Protein 2M2E (pdb70)

Structure (mmCIF, N/CA/C/O backbone):
data_2M2E
#
_entry.id   2M2E
#
loop_
_atom_site.group_PDB
_atom_site.id
_atom_site.type_symbol
_atom_site.label_atom_id
_atom_site.label_alt_id
_atom_site.label_comp_id
_atom_site.label_asym_id
_atom_site.label_entity_id
_atom_site.label_seq_id
_atom_site.pdbx_PDB_ins_code
_atom_site.Cartn_x
_atom_site.Cartn_y
_atom_site.Cartn_z
_atom_site.occupancy
_atom_site.B_iso_or_equiv
_atom_site.auth_seq_id
_atom_site.auth_comp_id
_atom_site.auth_asym_id
_atom_site.auth_atom_id
_atom_site.pdbx_PDB_model_num
ATOM 1 N N . PHE A 1 3 ? 0.108 -5.620 0.140 1.00 0.00 551 PHE A N 1
ATOM 2 C CA . PHE A 1 3 ? -0.600 -6.457 1.133 1.00 0.00 551 PHE A CA 1
ATOM 3 C C . PHE A 1 3 ? -2.117 -6.212 1.022 1.00 0.00 551 PHE A C 1
ATOM 4 O O . PHE A 1 3 ? -2.561 -5.065 0.925 1.00 0.00 551 PHE A O 1
ATOM 21 N N . THR A 1 4 ? -2.892 -7.298 1.025 1.00 0.00 552 THR A N 1
ATOM 22 C CA . THR A 1 4 ? -4.368 -7.262 0.972 1.00 0.00 552 THR A CA 1
ATOM 23 C C . THR A 1 4 ? -4.947 -7.530 2.386 1.00 0.00 552 THR A C 1
ATOM 24 O O . THR A 1 4 ? -4.193 -7.908 3.287 1.00 0.00 552 THR A O 1
ATOM 35 N N . PRO A 1 5 ? -6.289 -7.316 2.632 1.00 0.00 553 PRO A N 1
ATOM 36 C CA . PRO A 1 5 ? -6.945 -7.759 3.906 1.00 0.00 553 PRO A CA 1
ATOM 37 C C . PRO A 1 5 ? -7.050 -9.303 3.977 1.00 0.00 553 PRO A C 1
ATOM 38 O O . PRO A 1 5 ? -6.493 -9.996 3.118 1.00 0.00 553 PRO A O 1
ATOM 49 N N . TRP A 1 6 ? -7.745 -9.837 5.003 1.00 0.00 554 TRP A N 1
ATOM 50 C CA . TRP A 1 6 ? -7.996 -11.288 5.117 1.00 0.00 554 TRP A CA 1
ATOM 51 C C . TRP A 1 6 ? -8.860 -11.770 3.936 1.00 0.00 554 TRP A C 1
ATOM 52 O O . TRP A 1 6 ? -10.094 -11.707 3.972 1.00 0.00 554 TRP A O 1
ATOM 73 N N . THR A 1 7 ? -8.165 -12.188 2.869 1.00 0.00 555 THR A N 1
ATOM 74 C CA . THR A 1 7 ? -8.774 -12.644 1.618 1.00 0.00 555 THR A CA 1
ATOM 75 C C . THR A 1 7 ? -9.315 -14.074 1.764 1.00 0.00 555 THR A C 1
ATOM 76 O O . THR A 1 7 ? -8.900 -14.797 2.667 1.00 0.00 555 THR A O 1
ATOM 87 N N . THR A 1 8 ? -10.203 -14.474 0.840 1.00 0.00 556 THR A N 1
ATOM 88 C CA . THR A 1 8 ? -10.977 -15.719 0.950 1.00 0.00 556 THR A CA 1
ATOM 89 C C . THR A 1 8 ? -10.074 -16.975 1.061 1.00 0.00 556 THR A C 1
ATOM 90 O O . THR A 1 8 ? -10.359 -17.875 1.859 1.00 0.00 556 THR A O 1
ATOM 101 N N . GLU A 1 9 ? -8.977 -17.007 0.273 1.00 0.00 557 GLU A N 1
ATOM 102 C CA . GLU A 1 9 ? -8.020 -18.134 0.283 1.00 0.00 557 GLU A CA 1
ATOM 103 C C . GLU A 1 9 ? -7.168 -18.125 1.572 1.00 0.00 557 GLU A C 1
ATOM 104 O O . GLU A 1 9 ? -7.205 -19.099 2.314 1.00 0.00 557 GLU A O 1
ATOM 116 N N . GLU A 1 10 ? -6.461 -17.008 1.877 1.00 0.00 558 GLU A N 1
ATOM 117 C CA . GLU A 1 10 ? -5.565 -16.937 3.072 1.00 0.00 558 GLU A CA 1
ATOM 118 C C . GLU A 1 10 ? -6.335 -17.180 4.384 1.00 0.00 558 GLU A C 1
ATOM 119 O O . GLU A 1 10 ? -5.795 -17.767 5.333 1.00 0.00 558 GLU A O 1
ATOM 131 N N . GLN A 1 11 ? -7.600 -16.739 4.408 1.00 0.00 559 GLN A N 1
ATOM 132 C CA . GLN A 1 11 ? -8.467 -16.866 5.585 1.00 0.00 559 GLN A CA 1
ATOM 133 C C . GLN A 1 11 ? -8.937 -18.329 5.735 1.00 0.00 559 GLN A C 1
ATOM 134 O O . GLN A 1 11 ? -8.950 -18.844 6.843 1.00 0.00 559 GLN A O 1
ATOM 148 N N . LYS A 1 12 ? -9.307 -18.999 4.607 1.00 0.00 560 LYS A N 1
ATOM 149 C CA . LYS A 1 12 ? -9.806 -20.402 4.648 1.00 0.00 560 LYS A CA 1
ATOM 150 C C . LYS A 1 12 ? -8.673 -21.373 5.024 1.00 0.00 560 LYS A C 1
ATOM 151 O O . LYS A 1 12 ? -8.919 -22.399 5.672 1.00 0.00 560 LYS A O 1
ATOM 170 N N . LEU A 1 13 ? -7.431 -21.026 4.607 1.00 0.00 561 LEU A N 1
ATOM 171 C CA . LEU A 1 13 ? -6.219 -21.790 4.940 1.00 0.00 561 LEU A CA 1
ATOM 172 C C . LEU A 1 13 ? -5.989 -21.748 6.452 1.00 0.00 561 LEU A C 1
ATOM 173 O O . LEU A 1 13 ? -5.531 -22.726 7.043 1.00 0.00 561 LEU A O 1
ATOM 189 N N . LEU A 1 14 ? -6.316 -20.588 7.059 1.00 0.00 562 LEU A N 1
ATOM 190 C CA . LEU A 1 14 ? -6.280 -20.415 8.513 1.00 0.00 562 LEU A CA 1
ATOM 191 C C . LEU A 1 14 ? -7.398 -21.252 9.167 1.00 0.00 562 LEU A C 1
ATOM 192 O O . LEU A 1 14 ? -7.113 -22.058 10.035 1.00 0.00 562 LEU A O 1
ATOM 208 N N . GLU A 1 15 ? -8.647 -21.093 8.668 1.00 0.00 563 GLU A N 1
ATOM 209 C CA . GLU A 1 15 ? -9.869 -21.772 9.187 1.00 0.00 563 GLU A CA 1
ATOM 210 C C . GLU A 1 15 ? -9.673 -23.293 9.357 1.00 0.00 563 GLU A C 1
ATOM 211 O O . GLU A 1 15 ? -10.017 -23.867 10.399 1.00 0.00 563 GLU A O 1
ATOM 223 N N . GLN A 1 16 ? -9.110 -23.926 8.314 1.00 0.00 564 GLN A N 1
ATOM 224 C CA . GLN A 1 16 ? -8.846 -25.371 8.308 1.00 0.00 564 GLN A CA 1
ATOM 225 C C . GLN A 1 16 ? -7.659 -25.707 9.220 1.00 0.00 564 GLN A C 1
ATOM 226 O O . GLN A 1 16 ? -7.739 -26.654 9.984 1.00 0.00 564 GLN A O 1
ATOM 240 N N . ALA A 1 17 ? -6.594 -24.879 9.178 1.00 0.00 565 ALA A N 1
ATOM 241 C CA . ALA A 1 17 ? -5.341 -25.109 9.938 1.00 0.00 565 ALA A CA 1
ATOM 242 C C . ALA A 1 17 ? -5.554 -24.988 11.462 1.00 0.00 565 ALA A C 1
ATOM 243 O O . ALA A 1 17 ? -4.816 -25.580 12.249 1.00 0.00 565 ALA A O 1
ATOM 250 N N . LEU A 1 18 ? -6.555 -24.194 11.858 1.00 0.00 566 LEU A N 1
ATOM 251 C CA . LEU A 1 18 ? -6.962 -24.030 13.265 1.00 0.00 566 LEU A CA 1
ATOM 252 C C . LEU A 1 18 ? -7.571 -25.331 13.820 1.00 0.00 566 LEU A C 1
ATOM 253 O O . LEU A 1 18 ? -7.453 -25.618 15.015 1.00 0.00 566 LEU A O 1
ATOM 269 N N . LYS A 1 19 ? -8.228 -26.099 12.939 1.00 0.00 567 LYS A N 1
ATOM 270 C CA . LYS A 1 19 ? -8.902 -27.357 13.298 1.00 0.00 567 LYS A CA 1
ATOM 271 C C . LYS A 1 19 ? -8.018 -28.579 12.940 1.00 0.00 567 LYS A C 1
ATOM 272 O O . LYS A 1 19 ? -8.231 -29.670 13.462 1.00 0.00 567 LYS A O 1
ATOM 291 N N . THR A 1 20 ? -7.032 -28.387 12.040 1.00 0.00 568 THR A N 1
ATOM 292 C CA . THR A 1 20 ? -6.052 -29.436 11.683 1.00 0.00 568 THR A CA 1
ATOM 293 C C . THR A 1 20 ? -4.980 -29.523 12.785 1.00 0.00 568 THR A C 1
ATOM 294 O O . THR A 1 20 ? -4.519 -30.613 13.155 1.00 0.00 568 THR A O 1
ATOM 305 N N . TYR A 1 21 ? -4.604 -28.341 13.305 1.00 0.00 569 TYR A N 1
ATOM 306 C CA . TYR A 1 21 ? -3.622 -28.183 14.389 1.00 0.00 569 TYR A CA 1
ATOM 307 C C . TYR A 1 21 ? -4.327 -27.419 15.530 1.00 0.00 569 TYR A C 1
ATOM 308 O O . TYR A 1 21 ? -4.618 -26.223 15.363 1.00 0.00 569 TYR A O 1
ATOM 326 N N . PRO A 1 22 ? -4.676 -28.092 16.672 1.00 0.00 570 PRO A N 1
ATOM 327 C CA . PRO A 1 22 ? -5.327 -27.421 17.824 1.00 0.00 570 PRO A CA 1
ATOM 328 C C . PRO A 1 22 ? -4.341 -26.556 18.635 1.00 0.00 570 PRO A C 1
ATOM 329 O O . PRO A 1 22 ? -3.123 -26.629 18.435 1.00 0.00 570 PRO A O 1
ATOM 340 N N . VAL A 1 23 ? -4.896 -25.748 19.559 1.00 0.00 571 VAL A N 1
ATOM 341 C CA . VAL A 1 23 ? -4.118 -24.944 20.532 1.00 0.00 571 VAL A CA 1
ATOM 342 C C . VAL A 1 23 ? -3.232 -25.848 21.424 1.00 0.00 571 VAL A C 1
ATOM 343 O O . VAL A 1 23 ? -2.150 -25.451 21.866 1.00 0.00 571 VAL A O 1
ATOM 356 N N . ASN A 1 24 ? -3.701 -27.086 21.621 1.00 0.00 572 ASN A N 1
ATOM 357 C CA . ASN A 1 24 ? -3.011 -28.130 22.405 1.00 0.00 572 ASN A CA 1
ATOM 358 C C . ASN A 1 24 ? -1.643 -28.501 21.788 1.00 0.00 572 ASN A C 1
ATOM 359 O O . ASN A 1 24 ? -0.787 -29.078 22.465 1.00 0.00 572 ASN A O 1
ATOM 370 N N . THR A 1 25 ? -1.468 -28.194 20.494 1.00 0.00 573 THR A N 1
ATOM 371 C CA . THR A 1 25 ? -0.198 -28.362 19.780 1.00 0.00 573 THR A CA 1
ATOM 372 C C . THR A 1 25 ? 0.700 -27.114 20.010 1.00 0.00 573 THR A C 1
ATOM 373 O O . THR A 1 25 ? 0.310 -26.008 19.622 1.00 0.00 573 THR A O 1
ATOM 384 N N . PRO A 1 26 ? 1.897 -27.261 20.676 1.00 0.00 574 PRO A N 1
ATOM 385 C CA . PRO A 1 26 ? 2.867 -26.145 20.855 1.00 0.00 574 PRO A CA 1
ATOM 386 C C . PRO A 1 26 ? 3.475 -25.664 19.514 1.00 0.00 574 PRO A C 1
ATOM 387 O O . PRO A 1 26 ? 3.966 -24.541 19.410 1.00 0.00 574 PRO A O 1
ATOM 398 N N . GLU A 1 27 ? 3.433 -26.538 18.490 1.00 0.00 575 GLU A N 1
ATOM 399 C CA . GLU A 1 27 ? 3.959 -26.248 17.135 1.00 0.00 575 GLU A CA 1
ATOM 400 C C . GLU A 1 27 ? 2.828 -25.842 16.170 1.00 0.00 575 GLU A C 1
ATOM 401 O O . GLU A 1 27 ? 3.021 -25.872 14.952 1.00 0.00 575 GLU A O 1
ATOM 413 N N . ARG A 1 28 ? 1.673 -25.411 16.739 1.00 0.00 576 ARG A N 1
ATOM 414 C CA . ARG A 1 28 ? 0.443 -25.095 15.972 1.00 0.00 576 ARG A CA 1
ATOM 415 C C . ARG A 1 28 ? 0.713 -24.081 14.845 1.00 0.00 576 ARG A C 1
ATOM 416 O O . ARG A 1 28 ? 0.562 -24.394 13.666 1.00 0.00 576 ARG A O 1
ATOM 437 N N . TRP A 1 29 ? 1.178 -22.889 15.246 1.00 0.00 577 TRP A N 1
ATOM 438 C CA . TRP A 1 29 ? 1.307 -21.715 14.360 1.00 0.00 577 TRP A CA 1
ATOM 439 C C . TRP A 1 29 ? 2.499 -21.846 13.396 1.00 0.00 577 TRP A C 1
ATOM 440 O O . TRP A 1 29 ? 2.548 -21.153 12.379 1.00 0.00 577 TRP A O 1
ATOM 461 N N . LYS A 1 30 ? 3.453 -22.736 13.727 1.00 0.00 578 LYS A N 1
ATOM 462 C CA . LYS A 1 30 ? 4.579 -23.089 12.829 1.00 0.00 578 LYS A CA 1
ATOM 463 C C . LYS A 1 30 ? 4.054 -23.875 11.612 1.00 0.00 578 LYS A C 1
ATOM 464 O O . LYS A 1 30 ? 4.494 -23.673 10.476 1.00 0.00 578 LYS A O 1
ATOM 483 N N . LYS A 1 31 ? 3.095 -24.767 11.884 1.00 0.00 579 LYS A N 1
ATOM 484 C CA . LYS A 1 31 ? 2.410 -25.568 10.858 1.00 0.00 579 LYS A CA 1
ATOM 485 C C . LYS A 1 31 ? 1.412 -24.700 10.069 1.00 0.00 579 LYS A C 1
ATOM 486 O O . LYS A 1 31 ? 1.201 -24.904 8.868 1.00 0.00 579 LYS A O 1
ATOM 505 N N . ILE A 1 32 ? 0.800 -23.734 10.777 1.00 0.00 580 ILE A N 1
ATOM 506 C CA . ILE A 1 32 ? -0.102 -22.728 10.185 1.00 0.00 580 ILE A CA 1
ATOM 507 C C . ILE A 1 32 ? 0.688 -21.733 9.301 1.00 0.00 580 ILE A C 1
ATOM 508 O O . ILE A 1 32 ? 0.137 -21.158 8.373 1.00 0.00 580 ILE A O 1
ATOM 524 N N . ALA A 1 33 ? 1.985 -21.531 9.600 1.00 0.00 581 ALA A N 1
ATOM 525 C CA . ALA A 1 33 ? 2.907 -20.761 8.724 1.00 0.00 581 ALA A CA 1
ATOM 526 C C . ALA A 1 33 ? 3.077 -21.417 7.345 1.00 0.00 581 ALA A C 1
ATOM 527 O O . ALA A 1 33 ? 3.208 -20.726 6.327 1.00 0.00 581 ALA A O 1
ATOM 534 N N . GLU A 1 34 ? 3.077 -22.752 7.335 1.00 0.00 582 GLU A N 1
ATOM 535 C CA . GLU A 1 34 ? 3.190 -23.559 6.109 1.00 0.00 582 GLU A CA 1
ATOM 536 C C . GLU A 1 34 ? 1.827 -23.633 5.386 1.00 0.00 582 GLU A C 1
ATOM 537 O O . GLU A 1 34 ? 1.767 -23.776 4.161 1.00 0.00 582 GLU A O 1
ATOM 549 N N . ALA A 1 35 ? 0.740 -23.544 6.172 1.00 0.00 583 ALA A N 1
ATOM 550 C CA . ALA A 1 35 ? -0.641 -23.573 5.655 1.00 0.00 583 ALA A CA 1
ATOM 551 C C . ALA A 1 35 ? -1.055 -22.206 5.075 1.00 0.00 583 ALA A C 1
ATOM 552 O O . ALA A 1 35 ? -1.727 -22.139 4.047 1.00 0.00 583 ALA A O 1
ATOM 559 N N . VAL A 1 36 ? -0.607 -21.125 5.738 1.00 0.00 584 VAL A N 1
ATOM 560 C CA . VAL A 1 36 ? -1.011 -19.735 5.444 1.00 0.00 584 VAL A CA 1
ATOM 561 C C . VAL A 1 36 ? 0.263 -18.894 5.175 1.00 0.00 584 VAL A C 1
ATOM 562 O O . VAL A 1 36 ? 0.915 -18.433 6.129 1.00 0.00 584 VAL A O 1
ATOM 575 N N . PRO A 1 37 ? 0.680 -18.737 3.880 1.00 0.00 585 PRO A N 1
ATOM 576 C CA . PRO A 1 37 ? 1.807 -17.867 3.503 1.00 0.00 585 PRO A CA 1
ATOM 577 C C . PRO A 1 37 ? 1.338 -16.411 3.256 1.00 0.00 585 PRO A C 1
ATOM 578 O O . PRO A 1 37 ? 0.159 -16.157 2.952 1.00 0.00 585 PRO A O 1
ATOM 589 N N . GLY A 1 38 ? 2.265 -15.462 3.443 1.00 0.00 586 GLY A N 1
ATOM 590 C CA . GLY A 1 38 ? 1.997 -14.029 3.231 1.00 0.00 586 GLY A CA 1
ATOM 591 C C . GLY A 1 38 ? 1.314 -13.344 4.410 1.00 0.00 586 GLY A C 1
ATOM 592 O O . GLY A 1 38 ? 1.171 -12.116 4.416 1.00 0.00 586 GLY A O 1
ATOM 596 N N . ARG A 1 39 ? 0.860 -14.142 5.395 1.00 0.00 587 ARG A N 1
ATOM 597 C CA . ARG A 1 39 ? 0.239 -13.652 6.641 1.00 0.00 587 ARG A CA 1
ATOM 598 C C . ARG A 1 39 ? 1.099 -14.108 7.811 1.00 0.00 587 ARG A C 1
ATOM 599 O O . ARG A 1 39 ? 1.467 -15.289 7.867 1.00 0.00 587 ARG A O 1
ATOM 620 N N . THR A 1 40 ? 1.417 -13.190 8.731 1.00 0.00 588 THR A N 1
ATOM 621 C CA . THR A 1 40 ? 2.245 -13.503 9.902 1.00 0.00 588 THR A CA 1
ATOM 622 C C . THR A 1 40 ? 1.409 -14.173 10.995 1.00 0.00 588 THR A C 1
ATOM 623 O O . THR A 1 40 ? 0.178 -14.050 11.026 1.00 0.00 588 THR A O 1
ATOM 634 N N . LYS A 1 41 ? 2.101 -14.897 11.883 1.00 0.00 589 LYS A N 1
ATOM 635 C CA . LYS A 1 41 ? 1.470 -15.723 12.924 1.00 0.00 589 LYS A CA 1
ATOM 636 C C . LYS A 1 41 ? 0.776 -14.840 13.959 1.00 0.00 589 LYS A C 1
ATOM 637 O O . LYS A 1 41 ? -0.235 -15.248 14.511 1.00 0.00 589 LYS A O 1
ATOM 656 N N . LYS A 1 42 ? 1.310 -13.620 14.181 1.00 0.00 590 LYS A N 1
ATOM 657 C CA . LYS A 1 42 ? 0.676 -12.625 15.063 1.00 0.00 590 LYS A CA 1
ATOM 658 C C . LYS A 1 42 ? -0.717 -12.212 14.512 1.00 0.00 590 LYS A C 1
ATOM 659 O O . LYS A 1 42 ? -1.660 -12.044 15.288 1.00 0.00 590 LYS A O 1
ATOM 678 N N . ASP A 1 43 ? -0.837 -12.068 13.166 1.00 0.00 591 ASP A N 1
ATOM 679 C CA . ASP A 1 43 ? -2.134 -11.784 12.501 1.00 0.00 591 ASP A CA 1
ATOM 680 C C . ASP A 1 43 ? -3.076 -12.973 12.651 1.00 0.00 591 ASP A C 1
ATOM 681 O O . ASP A 1 43 ? -4.261 -12.795 12.910 1.00 0.00 591 ASP A O 1
ATOM 690 N N . CYS A 1 44 ? -2.522 -14.181 12.470 1.00 0.00 592 CYS A N 1
ATOM 691 C CA . CYS A 1 44 ? -3.269 -15.444 12.574 1.00 0.00 592 CYS A CA 1
ATOM 692 C C . CYS A 1 44 ? -3.820 -15.673 14.005 1.00 0.00 592 CYS A C 1
ATOM 693 O O . CYS A 1 44 ? -4.934 -16.175 14.168 1.00 0.00 592 CYS A O 1
ATOM 701 N N . MET A 1 45 ? -3.026 -15.278 15.028 1.00 0.00 593 MET A N 1
ATOM 702 C CA . MET A 1 45 ? -3.400 -15.415 16.459 1.00 0.00 593 MET A CA 1
ATOM 703 C C . MET A 1 45 ? -4.497 -14.407 16.819 1.00 0.00 593 MET A C 1
ATOM 704 O O . MET A 1 45 ? -5.499 -14.771 17.435 1.00 0.00 593 MET A O 1
ATOM 718 N N . LYS A 1 46 ? -4.275 -13.140 16.411 1.00 0.00 594 LYS A N 1
ATOM 719 C CA . LYS A 1 46 ? -5.182 -12.009 16.695 1.00 0.00 594 LYS A CA 1
ATOM 720 C C . LYS A 1 46 ? -6.557 -12.264 16.054 1.00 0.00 594 LYS A C 1
ATOM 721 O O . LYS A 1 46 ? -7.574 -12.172 16.726 1.00 0.00 594 LYS A O 1
ATOM 740 N N . ARG A 1 47 ? -6.531 -12.634 14.756 1.00 0.00 595 ARG A N 1
ATOM 741 C CA . ARG A 1 47 ? -7.726 -13.012 13.961 1.00 0.00 595 ARG A CA 1
ATOM 742 C C . ARG A 1 47 ? -8.517 -14.135 14.657 1.00 0.00 595 ARG A C 1
ATOM 743 O O . ARG A 1 47 ? -9.704 -13.973 14.930 1.00 0.00 595 ARG A O 1
ATOM 764 N N . TYR A 1 48 ? -7.820 -15.250 14.967 1.00 0.00 596 TYR A N 1
ATOM 765 C CA . TYR A 1 48 ? -8.410 -16.432 15.646 1.00 0.00 596 TYR A CA 1
ATOM 766 C C . TYR A 1 48 ? -9.048 -16.047 16.992 1.00 0.00 596 TYR A C 1
ATOM 767 O O . TYR A 1 48 ? -10.122 -16.542 17.350 1.00 0.00 596 TYR A O 1
ATOM 785 N N . LYS A 1 49 ? -8.374 -15.143 17.709 1.00 0.00 597 LYS A N 1
ATOM 786 C CA . LYS A 1 49 ? -8.803 -14.677 19.033 1.00 0.00 597 LYS A CA 1
ATOM 787 C C . LYS A 1 49 ? -10.099 -13.842 18.890 1.00 0.00 597 LYS A C 1
ATOM 788 O O . LYS A 1 49 ? -11.022 -13.994 19.697 1.00 0.00 597 LYS A O 1
ATOM 807 N N . GLU A 1 50 ? -10.174 -13.016 17.812 1.00 0.00 598 GLU A N 1
ATOM 808 C CA . GLU A 1 50 ? -11.385 -12.225 17.473 1.00 0.00 598 GLU A CA 1
ATOM 809 C C . GLU A 1 50 ? -12.569 -13.165 17.190 1.00 0.00 598 GLU A C 1
ATOM 810 O O . GLU A 1 50 ? -13.681 -12.923 17.659 1.00 0.00 598 GLU A O 1
ATOM 822 N N . LEU A 1 51 ? -12.288 -14.249 16.423 1.00 0.00 599 LEU A N 1
ATOM 823 C CA . LEU A 1 51 ? -13.299 -15.244 15.999 1.00 0.00 599 LEU A CA 1
ATOM 824 C C . LEU A 1 51 ? -14.006 -15.858 17.213 1.00 0.00 599 LEU A C 1
ATOM 825 O O . LEU A 1 51 ? -15.239 -15.898 17.265 1.00 0.00 599 LEU A O 1
ATOM 841 N N . VAL A 1 52 ? -13.202 -16.285 18.207 1.00 0.00 600 VAL A N 1
ATOM 842 C CA . VAL A 1 52 ? -13.715 -16.906 19.440 1.00 0.00 600 VAL A CA 1
ATOM 843 C C . VAL A 1 52 ? -14.574 -15.901 20.242 1.00 0.00 600 VAL A C 1
ATOM 844 O O . VAL A 1 52 ? -15.695 -16.226 20.619 1.00 0.00 600 VAL A O 1
ATOM 857 N N . GLU A 1 53 ? -14.064 -14.664 20.433 1.00 0.00 601 GLU A N 1
ATOM 858 C CA . GLU A 1 53 ? -14.778 -13.615 21.207 1.00 0.00 601 GLU A CA 1
ATOM 859 C C . GLU A 1 53 ? -16.146 -13.272 20.578 1.00 0.00 601 GLU A C 1
ATOM 860 O O . GLU A 1 53 ? -17.142 -13.106 21.294 1.00 0.00 601 GLU A O 1
ATOM 872 N N . MET A 1 54 ? -16.180 -13.191 19.234 1.00 0.00 602 MET A N 1
ATOM 873 C CA . MET A 1 54 ? -17.400 -12.847 18.485 1.00 0.00 602 MET A CA 1
ATOM 874 C C . MET A 1 54 ? -18.458 -13.956 18.614 1.00 0.00 602 MET A C 1
ATOM 875 O O . MET A 1 54 ? -19.604 -13.667 18.955 1.00 0.00 602 MET A O 1
ATOM 889 N N . VAL A 1 55 ? -18.057 -15.228 18.389 1.00 0.00 603 VAL A N 1
ATOM 890 C CA . VAL A 1 55 ? -19.002 -16.370 18.428 1.00 0.00 603 VAL A CA 1
ATOM 891 C C . VAL A 1 55 ? -19.538 -16.609 19.860 1.00 0.00 603 VAL A C 1
ATOM 892 O O . VAL A 1 55 ? -20.679 -17.062 20.025 1.00 0.00 603 VAL A O 1
ATOM 905 N N . LYS A 1 56 ? -18.714 -16.274 20.883 1.00 0.00 604 LYS A N 1
ATOM 906 C CA . LYS A 1 56 ? -19.115 -16.316 22.311 1.00 0.00 604 LYS A CA 1
ATOM 907 C C . LYS A 1 56 ? -20.230 -15.294 22.576 1.00 0.00 604 LYS A C 1
ATOM 908 O O . LYS A 1 56 ? -21.263 -15.626 23.163 1.00 0.00 604 LYS A O 1
ATOM 927 N N . ALA A 1 57 ? -19.995 -14.054 22.097 1.00 0.00 605 ALA A N 1
ATOM 928 C CA . ALA A 1 57 ? -20.911 -12.908 22.292 1.00 0.00 605 ALA A CA 1
ATOM 929 C C . ALA A 1 57 ? -22.266 -13.154 21.609 1.00 0.00 605 ALA A C 1
ATOM 930 O O . ALA A 1 57 ? -23.322 -12.815 22.166 1.00 0.00 605 ALA A O 1
ATOM 937 N N . LYS A 1 58 ? -22.217 -13.764 20.404 1.00 0.00 606 LYS A N 1
ATOM 938 C CA . LYS A 1 58 ? -23.426 -14.106 19.633 1.00 0.00 606 LYS A CA 1
ATOM 939 C C . LYS A 1 58 ? -24.258 -15.146 20.392 1.00 0.00 606 LYS A C 1
ATOM 940 O O . LYS A 1 58 ? -25.412 -14.894 20.706 1.00 0.00 606 LYS A O 1
ATOM 959 N N . LYS A 1 59 ? -23.626 -16.289 20.735 1.00 0.00 607 LYS A N 1
ATOM 960 C CA . LYS A 1 59 ? -24.309 -17.437 21.368 1.00 0.00 607 LYS A CA 1
ATOM 961 C C . LYS A 1 59 ? -24.897 -17.063 22.743 1.00 0.00 607 LYS A C 1
ATOM 962 O O . LYS A 1 59 ? -26.002 -17.500 23.089 1.00 0.00 607 LYS A O 1
ATOM 981 N N . ALA A 1 60 ? -24.160 -16.225 23.494 1.00 0.00 608 ALA A N 1
ATOM 982 C CA . ALA A 1 60 ? -24.595 -15.724 24.810 1.00 0.00 608 ALA A CA 1
ATOM 983 C C . ALA A 1 60 ? -25.857 -14.856 24.665 1.00 0.00 608 ALA A C 1
ATOM 984 O O . ALA A 1 60 ? -26.826 -15.034 25.402 1.00 0.00 608 ALA A O 1
ATOM 991 N N . ALA A 1 61 ? -25.842 -13.957 23.656 1.00 0.00 609 ALA A N 1
ATOM 992 C CA . ALA A 1 61 ? -26.967 -13.038 23.358 1.00 0.00 609 ALA A CA 1
ATOM 993 C C . ALA A 1 61 ? -28.216 -13.809 22.886 1.00 0.00 609 ALA A C 1
ATOM 994 O O . ALA A 1 61 ? -29.332 -13.509 23.308 1.00 0.00 609 ALA A O 1
ATOM 1001 N N . GLN A 1 62 ? -27.993 -14.822 22.025 1.00 0.00 610 GLN A N 1
ATOM 1002 C CA . GLN A 1 62 ? -29.047 -15.732 21.512 1.00 0.00 610 GLN A CA 1
ATOM 1003 C C . GLN A 1 62 ? -29.680 -16.525 22.665 1.00 0.00 610 GLN A C 1
ATOM 1004 O O . GLN A 1 62 ? -30.877 -16.825 22.644 1.00 0.00 610 GLN A O 1
ATOM 1018 N N . GLU A 1 63 ? -28.847 -16.848 23.669 1.00 0.00 611 GLU A N 1
ATOM 1019 C CA . GLU A 1 63 ? -29.267 -17.586 24.866 1.00 0.00 611 GLU A CA 1
ATOM 1020 C C . GLU A 1 63 ? -30.081 -16.677 25.823 1.00 0.00 611 GLU A C 1
ATOM 1021 O O . GLU A 1 63 ? -30.934 -17.170 26.568 1.00 0.00 611 GLU A O 1
ATOM 1033 N N . GLN A 1 64 ? -29.808 -15.353 25.806 1.00 0.00 612 GLN A N 1
ATOM 1034 C CA . GLN A 1 64 ? -30.579 -14.372 26.611 1.00 0.00 612 GLN A CA 1
ATOM 1035 C C . GLN A 1 64 ? -31.967 -14.153 25.983 1.00 0.00 612 GLN A C 1
ATOM 1036 O O . GLN A 1 64 ? -32.969 -14.043 26.696 1.00 0.00 612 GLN A O 1
ATOM 1050 N N . VAL A 1 65 ? -32.001 -14.116 24.637 1.00 0.00 613 VAL A N 1
ATOM 1051 C CA . VAL A 1 65 ? -33.252 -14.071 23.851 1.00 0.00 613 VAL A CA 1
ATOM 1052 C C . VAL A 1 65 ? -34.083 -15.344 24.121 1.00 0.00 613 VAL A C 1
ATOM 1053 O O . VAL A 1 65 ? -35.308 -15.281 24.261 1.00 0.00 613 VAL A O 1
ATOM 1066 N N . LEU A 1 66 ? -33.372 -16.491 24.225 1.00 0.00 614 LEU A N 1
ATOM 1067 C CA . LEU A 1 66 ? -33.961 -17.803 24.566 1.00 0.00 614 LEU A CA 1
ATOM 1068 C C . LEU A 1 66 ? -34.582 -17.737 25.974 1.00 0.00 614 LEU A C 1
ATOM 1069 O O . LEU A 1 66 ? -35.715 -18.162 26.167 1.00 0.00 614 LEU A O 1
ATOM 1085 N N . ASN A 1 67 ? -33.826 -17.173 26.933 1.00 0.00 615 ASN A N 1
ATOM 1086 C CA . ASN A 1 67 ? -34.249 -17.039 28.355 1.00 0.00 615 ASN A CA 1
ATOM 1087 C C . ASN A 1 67 ? -35.531 -16.197 28.467 1.00 0.00 615 ASN A C 1
ATOM 1088 O O . ASN A 1 67 ? -36.449 -16.532 29.228 1.00 0.00 615 ASN A O 1
ATOM 1099 N N . ALA A 1 68 ? -35.565 -15.109 27.682 1.00 0.00 616 ALA A N 1
ATOM 1100 C CA . ALA A 1 68 ? -36.685 -14.159 27.650 1.00 0.00 616 ALA A CA 1
ATOM 1101 C C . ALA A 1 68 ? -37.958 -14.822 27.083 1.00 0.00 616 ALA A C 1
ATOM 1102 O O . ALA A 1 68 ? -39.054 -14.637 27.617 1.00 0.00 616 ALA A O 1
ATOM 1109 N N . SER A 1 69 ? -37.788 -15.613 26.006 1.00 0.00 617 SER A N 1
ATOM 1110 C CA . SER A 1 69 ? -38.902 -16.306 25.315 1.00 0.00 617 SER A CA 1
ATOM 1111 C C . SER A 1 69 ? -39.300 -17.613 26.037 1.00 0.00 617 SER A C 1
ATOM 1112 O O . SER A 1 69 ? -40.396 -18.134 25.817 1.00 0.00 617 SER A O 1
ATOM 1120 N N . ARG A 1 70 ? -38.401 -18.131 26.899 1.00 0.00 618 ARG A N 1
ATOM 1121 C CA . ARG A 1 70 ? -38.627 -19.387 27.656 1.00 0.00 618 ARG A CA 1
ATOM 1122 C C . ARG A 1 70 ? -39.485 -19.101 28.901 1.00 0.00 618 ARG A C 1
ATOM 1123 O O . ARG A 1 70 ? -40.476 -19.794 29.161 1.00 0.00 618 ARG A O 1
ATOM 1144 N N . ALA A 1 71 ? -39.113 -18.045 29.638 1.00 0.00 619 ALA A N 1
ATOM 1145 C CA . ALA A 1 71 ? -39.804 -17.626 30.867 1.00 0.00 619 ALA A CA 1
ATOM 1146 C C . ALA A 1 71 ? -39.999 -16.102 30.849 1.00 0.00 619 ALA A C 1
ATOM 1147 O O . ALA A 1 71 ? -39.100 -15.361 30.431 1.00 0.00 619 ALA A O 1
ATOM 1154 N N . LYS A 1 72 ? -41.183 -15.651 31.289 1.00 0.00 620 LYS A N 1
ATOM 1155 C CA . LYS A 1 72 ? -41.524 -14.216 31.369 1.00 0.00 620 LYS A CA 1
ATOM 1156 C C . LYS A 1 72 ? -41.008 -13.617 32.687 1.00 0.00 620 LYS A C 1
ATOM 1157 O O . LYS A 1 72 ? -40.880 -14.322 33.698 1.00 0.00 620 LYS A O 1
ATOM 1176 N N . LYS A 1 73 ? -40.696 -12.318 32.646 1.00 0.00 621 LYS A N 1
ATOM 1177 C CA . LYS A 1 73 ? -40.128 -11.578 33.776 1.00 0.00 621 LYS A CA 1
ATOM 1178 C C . LYS A 1 73 ? -41.269 -10.916 34.598 1.00 0.00 621 LYS A C 1
ATOM 1197 N N . PHE A 1 3 ? -1.190 -4.009 7.252 1.00 0.00 551 PHE A N 2
ATOM 1198 C CA . PHE A 1 3 ? -1.455 -5.175 6.383 1.00 0.00 551 PHE A CA 2
ATOM 1199 C C . PHE A 1 3 ? -2.778 -5.002 5.625 1.00 0.00 551 PHE A C 2
ATOM 1200 O O . PHE A 1 3 ? -3.680 -4.285 6.083 1.00 0.00 551 PHE A O 2
ATOM 1217 N N . THR A 1 4 ? -2.879 -5.667 4.470 1.00 0.00 552 THR A N 2
ATOM 1218 C CA . THR A 1 4 ? -4.139 -5.814 3.728 1.00 0.00 552 THR A CA 2
ATOM 1219 C C . THR A 1 4 ? -5.031 -6.865 4.431 1.00 0.00 552 THR A C 2
ATOM 1220 O O . THR A 1 4 ? -4.514 -7.910 4.835 1.00 0.00 552 THR A O 2
ATOM 1231 N N . PRO A 1 5 ? -6.374 -6.599 4.601 1.00 0.00 553 PRO A N 2
ATOM 1232 C CA . PRO A 1 5 ? -7.300 -7.505 5.343 1.00 0.00 553 PRO A CA 2
ATOM 1233 C C . PRO A 1 5 ? -7.348 -8.946 4.771 1.00 0.00 553 PRO A C 2
ATOM 1234 O O . PRO A 1 5 ? -7.101 -9.169 3.577 1.00 0.00 553 PRO A O 2
ATOM 1245 N N . TRP A 1 6 ? -7.643 -9.904 5.662 1.00 0.00 554 TRP A N 2
ATOM 1246 C CA . TRP A 1 6 ? -7.770 -11.329 5.324 1.00 0.00 554 TRP A CA 2
ATOM 1247 C C . TRP A 1 6 ? -9.004 -11.569 4.430 1.00 0.00 554 TRP A C 2
ATOM 1248 O O . TRP A 1 6 ? -10.141 -11.356 4.870 1.00 0.00 554 TRP A O 2
ATOM 1269 N N . THR A 1 7 ? -8.765 -11.992 3.180 1.00 0.00 555 THR A N 2
ATOM 1270 C CA . THR A 1 7 ? -9.837 -12.375 2.240 1.00 0.00 555 THR A CA 2
ATOM 1271 C C . THR A 1 7 ? -10.357 -13.784 2.575 1.00 0.00 555 THR A C 2
ATOM 1272 O O . THR A 1 7 ? -9.729 -14.504 3.350 1.00 0.00 555 THR A O 2
ATOM 1283 N N . THR A 1 8 ? -11.490 -14.172 1.964 1.00 0.00 556 THR A N 2
ATOM 1284 C CA . THR A 1 8 ? -12.227 -15.402 2.327 1.00 0.00 556 THR A CA 2
ATOM 1285 C C . THR A 1 8 ? -11.423 -16.695 2.014 1.00 0.00 556 THR A C 2
ATOM 1286 O O . THR A 1 8 ? -11.603 -17.724 2.683 1.00 0.00 556 THR A O 2
ATOM 1297 N N . GLU A 1 9 ? -10.530 -16.617 1.008 1.00 0.00 557 GLU A N 2
ATOM 1298 C CA . GLU A 1 9 ? -9.598 -17.721 0.666 1.00 0.00 557 GLU A CA 2
ATOM 1299 C C . GLU A 1 9 ? -8.466 -17.809 1.714 1.00 0.00 557 GLU A C 2
ATOM 1300 O O . GLU A 1 9 ? -8.108 -18.901 2.153 1.00 0.00 557 GLU A O 2
ATOM 1312 N N . GLU A 1 10 ? -7.935 -16.636 2.131 1.00 0.00 558 GLU A N 2
ATOM 1313 C CA . GLU A 1 10 ? -6.893 -16.550 3.188 1.00 0.00 558 GLU A CA 2
ATOM 1314 C C . GLU A 1 10 ? -7.465 -16.969 4.556 1.00 0.00 558 GLU A C 2
ATOM 1315 O O . GLU A 1 10 ? -6.731 -17.465 5.425 1.00 0.00 558 GLU A O 2
ATOM 1327 N N . GLN A 1 11 ? -8.792 -16.768 4.709 1.00 0.00 559 GLN A N 2
ATOM 1328 C CA . GLN A 1 11 ? -9.556 -17.165 5.896 1.00 0.00 559 GLN A CA 2
ATOM 1329 C C . GLN A 1 11 ? -9.597 -18.678 6.020 1.00 0.00 559 GLN A C 2
ATOM 1330 O O . GLN A 1 11 ? -9.224 -19.211 7.055 1.00 0.00 559 GLN A O 2
ATOM 1344 N N . LYS A 1 12 ? -10.029 -19.369 4.942 1.00 0.00 560 LYS A N 2
ATOM 1345 C CA . LYS A 1 12 ? -10.170 -20.838 4.966 1.00 0.00 560 LYS A CA 2
ATOM 1346 C C . LYS A 1 12 ? -8.801 -21.543 5.067 1.00 0.00 560 LYS A C 2
ATOM 1347 O O . LYS A 1 12 ? -8.743 -22.676 5.540 1.00 0.00 560 LYS A O 2
ATOM 1366 N N . LEU A 1 13 ? -7.714 -20.862 4.622 1.00 0.00 561 LEU A N 2
ATOM 1367 C CA . LEU A 1 13 ? -6.324 -21.339 4.822 1.00 0.00 561 LEU A CA 2
ATOM 1368 C C . LEU A 1 13 ? -5.993 -21.364 6.322 1.00 0.00 561 LEU A C 2
ATOM 1369 O O . LEU A 1 13 ? -5.457 -22.355 6.832 1.00 0.00 561 LEU A O 2
ATOM 1385 N N . LEU A 1 14 ? -6.332 -20.257 7.011 1.00 0.00 562 LEU A N 2
ATOM 1386 C CA . LEU A 1 14 ? -6.136 -20.130 8.466 1.00 0.00 562 LEU A CA 2
ATOM 1387 C C . LEU A 1 14 ? -7.006 -21.168 9.202 1.00 0.00 562 LEU A C 2
ATOM 1388 O O . LEU A 1 14 ? -6.510 -21.904 10.041 1.00 0.00 562 LEU A O 2
ATOM 1404 N N . GLU A 1 15 ? -8.285 -21.252 8.786 1.00 0.00 563 GLU A N 2
ATOM 1405 C CA . GLU A 1 15 ? -9.308 -22.116 9.404 1.00 0.00 563 GLU A CA 2
ATOM 1406 C C . GLU A 1 15 ? -8.892 -23.592 9.378 1.00 0.00 563 GLU A C 2
ATOM 1407 O O . GLU A 1 15 ? -8.844 -24.221 10.425 1.00 0.00 563 GLU A O 2
ATOM 1419 N N . GLN A 1 16 ? -8.566 -24.128 8.174 1.00 0.00 564 GLN A N 2
ATOM 1420 C CA . GLN A 1 16 ? -8.206 -25.560 8.011 1.00 0.00 564 GLN A CA 2
ATOM 1421 C C . GLN A 1 16 ? -6.961 -25.903 8.841 1.00 0.00 564 GLN A C 2
ATOM 1422 O O . GLN A 1 16 ? -6.828 -27.024 9.333 1.00 0.00 564 GLN A O 2
ATOM 1436 N N . ALA A 1 17 ? -6.069 -24.915 9.014 1.00 0.00 565 ALA A N 2
ATOM 1437 C CA . ALA A 1 17 ? -4.855 -25.063 9.836 1.00 0.00 565 ALA A CA 2
ATOM 1438 C C . ALA A 1 17 ? -5.205 -25.072 11.346 1.00 0.00 565 ALA A C 2
ATOM 1439 O O . ALA A 1 17 ? -4.572 -25.770 12.134 1.00 0.00 565 ALA A O 2
ATOM 1446 N N . LEU A 1 18 ? -6.238 -24.300 11.725 1.00 0.00 566 LEU A N 2
ATOM 1447 C CA . LEU A 1 18 ? -6.772 -24.253 13.110 1.00 0.00 566 LEU A CA 2
ATOM 1448 C C . LEU A 1 18 ? -7.590 -25.523 13.430 1.00 0.00 566 LEU A C 2
ATOM 1449 O O . LEU A 1 18 ? -7.705 -25.918 14.593 1.00 0.00 566 LEU A O 2
ATOM 1465 N N . LYS A 1 19 ? -8.165 -26.137 12.382 1.00 0.00 567 LYS A N 2
ATOM 1466 C CA . LYS A 1 19 ? -9.031 -27.335 12.485 1.00 0.00 567 LYS A CA 2
ATOM 1467 C C . LYS A 1 19 ? -8.181 -28.618 12.445 1.00 0.00 567 LYS A C 2
ATOM 1468 O O . LYS A 1 19 ? -8.604 -29.661 12.955 1.00 0.00 567 LYS A O 2
ATOM 1487 N N . THR A 1 20 ? -6.986 -28.530 11.825 1.00 0.00 568 THR A N 2
ATOM 1488 C CA . THR A 1 20 ? -6.000 -29.628 11.816 1.00 0.00 568 THR A CA 2
ATOM 1489 C C . THR A 1 20 ? -5.169 -29.600 13.115 1.00 0.00 568 THR A C 2
ATOM 1490 O O . THR A 1 20 ? -5.026 -30.619 13.797 1.00 0.00 568 THR A O 2
ATOM 1501 N N . TYR A 1 21 ? -4.627 -28.413 13.445 1.00 0.00 569 TYR A N 2
ATOM 1502 C CA . TYR A 1 21 ? -3.797 -28.204 14.645 1.00 0.00 569 TYR A CA 2
ATOM 1503 C C . TYR A 1 21 ? -4.654 -27.490 15.705 1.00 0.00 569 TYR A C 2
ATOM 1504 O O . TYR A 1 21 ? -5.001 -26.318 15.502 1.00 0.00 569 TYR A O 2
ATOM 1522 N N . PRO A 1 22 ? -5.062 -28.179 16.822 1.00 0.00 570 PRO A N 2
ATOM 1523 C CA . PRO A 1 22 ? -5.697 -27.503 17.979 1.00 0.00 570 PRO A CA 2
ATOM 1524 C C . PRO A 1 22 ? -4.654 -26.733 18.811 1.00 0.00 570 PRO A C 2
ATOM 1525 O O . PRO A 1 22 ? -3.455 -26.741 18.493 1.00 0.00 570 PRO A O 2
ATOM 1536 N N . VAL A 1 23 ? -5.124 -26.072 19.879 1.00 0.00 571 VAL A N 2
ATOM 1537 C CA . VAL A 1 23 ? -4.260 -25.346 20.839 1.00 0.00 571 VAL A CA 2
ATOM 1538 C C . VAL A 1 23 ? -3.274 -26.325 21.542 1.00 0.00 571 VAL A C 2
ATOM 1539 O O . VAL A 1 23 ? -2.181 -25.928 21.954 1.00 0.00 571 VAL A O 2
ATOM 1552 N N . ASN A 1 24 ? -3.675 -27.612 21.621 1.00 0.00 572 ASN A N 2
ATOM 1553 C CA . ASN A 1 24 ? -2.875 -28.693 22.243 1.00 0.00 572 ASN A CA 2
ATOM 1554 C C . ASN A 1 24 ? -1.580 -28.977 21.452 1.00 0.00 572 ASN A C 2
ATOM 1555 O O . ASN A 1 24 ? -0.657 -29.590 21.992 1.00 0.00 572 ASN A O 2
ATOM 1566 N N . THR A 1 25 ? -1.536 -28.543 20.178 1.00 0.00 573 THR A N 2
ATOM 1567 C CA . THR A 1 25 ? -0.323 -28.609 19.345 1.00 0.00 573 THR A CA 2
ATOM 1568 C C . THR A 1 25 ? 0.677 -27.509 19.787 1.00 0.00 573 THR A C 2
ATOM 1569 O O . THR A 1 25 ? 0.369 -26.323 19.632 1.00 0.00 573 THR A O 2
ATOM 1580 N N . PRO A 1 26 ? 1.870 -27.882 20.374 1.00 0.00 574 PRO A N 2
ATOM 1581 C CA . PRO A 1 26 ? 2.884 -26.889 20.845 1.00 0.00 574 PRO A CA 2
ATOM 1582 C C . PRO A 1 26 ? 3.481 -26.044 19.688 1.00 0.00 574 PRO A C 2
ATOM 1583 O O . PRO A 1 26 ? 3.898 -24.900 19.882 1.00 0.00 574 PRO A O 2
ATOM 1594 N N . GLU A 1 27 ? 3.493 -26.624 18.479 1.00 0.00 575 GLU A N 2
ATOM 1595 C CA . GLU A 1 27 ? 4.044 -25.994 17.262 1.00 0.00 575 GLU A CA 2
ATOM 1596 C C . GLU A 1 27 ? 2.913 -25.482 16.353 1.00 0.00 575 GLU A C 2
ATOM 1597 O O . GLU A 1 27 ? 3.139 -25.306 15.156 1.00 0.00 575 GLU A O 2
ATOM 1609 N N . ARG A 1 28 ? 1.717 -25.196 16.947 1.00 0.00 576 ARG A N 2
ATOM 1610 C CA . ARG A 1 28 ? 0.469 -24.870 16.189 1.00 0.00 576 ARG A CA 2
ATOM 1611 C C . ARG A 1 28 ? 0.723 -23.803 15.106 1.00 0.00 576 ARG A C 2
ATOM 1612 O O . ARG A 1 28 ? 0.669 -24.106 13.919 1.00 0.00 576 ARG A O 2
ATOM 1633 N N . TRP A 1 29 ? 1.131 -22.603 15.549 1.00 0.00 577 TRP A N 2
ATOM 1634 C CA . TRP A 1 29 ? 1.272 -21.408 14.683 1.00 0.00 577 TRP A CA 2
ATOM 1635 C C . TRP A 1 29 ? 2.454 -21.524 13.702 1.00 0.00 577 TRP A C 2
ATOM 1636 O O . TRP A 1 29 ? 2.476 -20.862 12.663 1.00 0.00 577 TRP A O 2
ATOM 1657 N N . LYS A 1 30 ? 3.404 -22.394 14.052 1.00 0.00 578 LYS A N 2
ATOM 1658 C CA . LYS A 1 30 ? 4.629 -22.631 13.271 1.00 0.00 578 LYS A CA 2
ATOM 1659 C C . LYS A 1 30 ? 4.298 -23.465 12.027 1.00 0.00 578 LYS A C 2
ATOM 1660 O O . LYS A 1 30 ? 4.846 -23.238 10.948 1.00 0.00 578 LYS A O 2
ATOM 1679 N N . LYS A 1 31 ? 3.396 -24.435 12.211 1.00 0.00 579 LYS A N 2
ATOM 1680 C CA . LYS A 1 31 ? 2.890 -25.292 11.124 1.00 0.00 579 LYS A CA 2
ATOM 1681 C C . LYS A 1 31 ? 1.803 -24.543 10.325 1.00 0.00 579 LYS A C 2
ATOM 1682 O O . LYS A 1 31 ? 1.617 -24.792 9.130 1.00 0.00 579 LYS A O 2
ATOM 1701 N N . ILE A 1 32 ? 1.084 -23.611 11.005 1.00 0.00 580 ILE A N 2
ATOM 1702 C CA . ILE A 1 32 ? 0.107 -22.695 10.363 1.00 0.00 580 ILE A CA 2
ATOM 1703 C C . ILE A 1 32 ? 0.821 -21.715 9.412 1.00 0.00 580 ILE A C 2
ATOM 1704 O O . ILE A 1 32 ? 0.263 -21.332 8.389 1.00 0.00 580 ILE A O 2
ATOM 1720 N N . ALA A 1 33 ? 2.069 -21.337 9.752 1.00 0.00 581 ALA A N 2
ATOM 1721 C CA . ALA A 1 33 ? 2.942 -20.525 8.866 1.00 0.00 581 ALA A CA 2
ATOM 1722 C C . ALA A 1 33 ? 3.118 -21.176 7.479 1.00 0.00 581 ALA A C 2
ATOM 1723 O O . ALA A 1 33 ? 3.152 -20.491 6.450 1.00 0.00 581 ALA A O 2
ATOM 1730 N N . GLU A 1 34 ? 3.230 -22.508 7.483 1.00 0.00 582 GLU A N 2
ATOM 1731 C CA . GLU A 1 34 ? 3.432 -23.315 6.269 1.00 0.00 582 GLU A CA 2
ATOM 1732 C C . GLU A 1 34 ? 2.084 -23.512 5.545 1.00 0.00 582 GLU A C 2
ATOM 1733 O O . GLU A 1 34 ? 2.023 -23.532 4.312 1.00 0.00 582 GLU A O 2
ATOM 1745 N N . ALA A 1 35 ? 1.006 -23.609 6.339 1.00 0.00 583 ALA A N 2
ATOM 1746 C CA . ALA A 1 35 ? -0.364 -23.852 5.840 1.00 0.00 583 ALA A CA 2
ATOM 1747 C C . ALA A 1 35 ? -1.059 -22.546 5.370 1.00 0.00 583 ALA A C 2
ATOM 1748 O O . ALA A 1 35 ? -2.096 -22.600 4.691 1.00 0.00 583 ALA A O 2
ATOM 1755 N N . VAL A 1 36 ? -0.504 -21.386 5.775 1.00 0.00 584 VAL A N 2
ATOM 1756 C CA . VAL A 1 36 ? -1.015 -20.043 5.418 1.00 0.00 584 VAL A CA 2
ATOM 1757 C C . VAL A 1 36 ? 0.185 -19.187 4.955 1.00 0.00 584 VAL A C 2
ATOM 1758 O O . VAL A 1 36 ? 0.915 -18.652 5.798 1.00 0.00 584 VAL A O 2
ATOM 1771 N N . PRO A 1 37 ? 0.439 -19.090 3.611 1.00 0.00 585 PRO A N 2
ATOM 1772 C CA . PRO A 1 37 ? 1.609 -18.361 3.047 1.00 0.00 585 PRO A CA 2
ATOM 1773 C C . PRO A 1 37 ? 1.557 -16.834 3.289 1.00 0.00 585 PRO A C 2
ATOM 1774 O O . PRO A 1 37 ? 0.514 -16.200 3.092 1.00 0.00 585 PRO A O 2
ATOM 1785 N N . GLY A 1 38 ? 2.693 -16.271 3.750 1.00 0.00 586 GLY A N 2
ATOM 1786 C CA . GLY A 1 38 ? 2.908 -14.821 3.833 1.00 0.00 586 GLY A CA 2
ATOM 1787 C C . GLY A 1 38 ? 2.417 -14.187 5.134 1.00 0.00 586 GLY A C 2
ATOM 1788 O O . GLY A 1 38 ? 3.080 -13.292 5.680 1.00 0.00 586 GLY A O 2
ATOM 1792 N N . ARG A 1 39 ? 1.269 -14.663 5.637 1.00 0.00 587 ARG A N 2
ATOM 1793 C CA . ARG A 1 39 ? 0.615 -14.106 6.832 1.00 0.00 587 ARG A CA 2
ATOM 1794 C C . ARG A 1 39 ? 1.430 -14.403 8.099 1.00 0.00 587 ARG A C 2
ATOM 1795 O O . ARG A 1 39 ? 1.834 -15.544 8.319 1.00 0.00 587 ARG A O 2
ATOM 1816 N N . THR A 1 40 ? 1.647 -13.363 8.921 1.00 0.00 588 THR A N 2
ATOM 1817 C CA . THR A 1 40 ? 2.470 -13.443 10.140 1.00 0.00 588 THR A CA 2
ATOM 1818 C C . THR A 1 40 ? 1.681 -14.094 11.280 1.00 0.00 588 THR A C 2
ATOM 1819 O O . THR A 1 40 ? 0.444 -14.025 11.302 1.00 0.00 588 THR A O 2
ATOM 1830 N N . LYS A 1 41 ? 2.407 -14.716 12.225 1.00 0.00 589 LYS A N 2
ATOM 1831 C CA . LYS A 1 41 ? 1.794 -15.488 13.325 1.00 0.00 589 LYS A CA 2
ATOM 1832 C C . LYS A 1 41 ? 1.058 -14.575 14.297 1.00 0.00 589 LYS A C 2
ATOM 1833 O O . LYS A 1 41 ? 0.037 -14.979 14.836 1.00 0.00 589 LYS A O 2
ATOM 1852 N N . LYS A 1 42 ? 1.560 -13.342 14.490 1.00 0.00 590 LYS A N 2
ATOM 1853 C CA . LYS A 1 42 ? 0.885 -12.351 15.340 1.00 0.00 590 LYS A CA 2
ATOM 1854 C C . LYS A 1 42 ? -0.499 -11.994 14.751 1.00 0.00 590 LYS A C 2
ATOM 1855 O O . LYS A 1 42 ? -1.468 -11.890 15.493 1.00 0.00 590 LYS A O 2
ATOM 1874 N N . ASP A 1 43 ? -0.571 -11.853 13.403 1.00 0.00 591 ASP A N 2
ATOM 1875 C CA . ASP A 1 43 ? -1.826 -11.563 12.677 1.00 0.00 591 ASP A CA 2
ATOM 1876 C C . ASP A 1 43 ? -2.717 -12.807 12.583 1.00 0.00 591 ASP A C 2
ATOM 1877 O O . ASP A 1 43 ? -3.935 -12.680 12.455 1.00 0.00 591 ASP A O 2
ATOM 1886 N N . CYS A 1 44 ? -2.099 -14.008 12.629 1.00 0.00 592 CYS A N 2
ATOM 1887 C CA . CYS A 1 44 ? -2.833 -15.290 12.652 1.00 0.00 592 CYS A CA 2
ATOM 1888 C C . CYS A 1 44 ? -3.532 -15.485 14.013 1.00 0.00 592 CYS A C 2
ATOM 1889 O O . CYS A 1 44 ? -4.671 -15.938 14.064 1.00 0.00 592 CYS A O 2
ATOM 1897 N N . MET A 1 45 ? -2.824 -15.101 15.103 1.00 0.00 593 MET A N 2
ATOM 1898 C CA . MET A 1 45 ? -3.335 -15.173 16.500 1.00 0.00 593 MET A CA 2
ATOM 1899 C C . MET A 1 45 ? -4.416 -14.114 16.718 1.00 0.00 593 MET A C 2
ATOM 1900 O O . MET A 1 45 ? -5.444 -14.386 17.328 1.00 0.00 593 MET A O 2
ATOM 1914 N N . LYS A 1 46 ? -4.128 -12.909 16.207 1.00 0.00 594 LYS A N 2
ATOM 1915 C CA . LYS A 1 46 ? -5.016 -11.740 16.278 1.00 0.00 594 LYS A CA 2
ATOM 1916 C C . LYS A 1 46 ? -6.353 -12.051 15.578 1.00 0.00 594 LYS A C 2
ATOM 1917 O O . LYS A 1 46 ? -7.414 -11.909 16.185 1.00 0.00 594 LYS A O 2
ATOM 1936 N N . ARG A 1 47 ? -6.269 -12.522 14.309 1.00 0.00 595 ARG A N 2
ATOM 1937 C CA . ARG A 1 47 ? -7.462 -12.846 13.490 1.00 0.00 595 ARG A CA 2
ATOM 1938 C C . ARG A 1 47 ? -8.240 -14.032 14.098 1.00 0.00 595 ARG A C 2
ATOM 1939 O O . ARG A 1 47 ? -9.464 -13.990 14.159 1.00 0.00 595 ARG A O 2
ATOM 1960 N N . TYR A 1 48 ? -7.511 -15.076 14.549 1.00 0.00 596 TYR A N 2
ATOM 1961 C CA . TYR A 1 48 ? -8.112 -16.254 15.231 1.00 0.00 596 TYR A CA 2
ATOM 1962 C C . TYR A 1 48 ? -8.876 -15.829 16.490 1.00 0.00 596 TYR A C 2
ATOM 1963 O O . TYR A 1 48 ? -9.985 -16.294 16.732 1.00 0.00 596 TYR A O 2
ATOM 1981 N N . LYS A 1 49 ? -8.271 -14.914 17.264 1.00 0.00 597 LYS A N 2
ATOM 1982 C CA . LYS A 1 49 ? -8.879 -14.370 18.490 1.00 0.00 597 LYS A CA 2
ATOM 1983 C C . LYS A 1 49 ? -10.193 -13.661 18.150 1.00 0.00 597 LYS A C 2
ATOM 1984 O O . LYS A 1 49 ? -11.193 -13.839 18.849 1.00 0.00 597 LYS A O 2
ATOM 2003 N N . GLU A 1 50 ? -10.178 -12.885 17.043 1.00 0.00 598 GLU A N 2
ATOM 2004 C CA . GLU A 1 50 ? -11.375 -12.198 16.541 1.00 0.00 598 GLU A CA 2
ATOM 2005 C C . GLU A 1 50 ? -12.457 -13.221 16.162 1.00 0.00 598 GLU A C 2
ATOM 2006 O O . GLU A 1 50 ? -13.599 -13.069 16.558 1.00 0.00 598 GLU A O 2
ATOM 2018 N N . LEU A 1 51 ? -12.057 -14.298 15.432 1.00 0.00 599 LEU A N 2
ATOM 2019 C CA . LEU A 1 51 ? -12.981 -15.379 14.991 1.00 0.00 599 LEU A CA 2
ATOM 2020 C C . LEU A 1 51 ? -13.705 -16.006 16.201 1.00 0.00 599 LEU A C 2
ATOM 2021 O O . LEU A 1 51 ? -14.920 -16.219 16.169 1.00 0.00 599 LEU A O 2
ATOM 2037 N N . VAL A 1 52 ? -12.937 -16.251 17.277 1.00 0.00 600 VAL A N 2
ATOM 2038 C CA . VAL A 1 52 ? -13.445 -16.877 18.508 1.00 0.00 600 VAL A CA 2
ATOM 2039 C C . VAL A 1 52 ? -14.368 -15.906 19.281 1.00 0.00 600 VAL A C 2
ATOM 2040 O O . VAL A 1 52 ? -15.443 -16.298 19.719 1.00 0.00 600 VAL A O 2
ATOM 2053 N N . GLU A 1 53 ? -13.962 -14.632 19.402 1.00 0.00 601 GLU A N 2
ATOM 2054 C CA . GLU A 1 53 ? -14.730 -13.625 20.174 1.00 0.00 601 GLU A CA 2
ATOM 2055 C C . GLU A 1 53 ? -16.033 -13.225 19.451 1.00 0.00 601 GLU A C 2
ATOM 2056 O O . GLU A 1 53 ? -17.021 -12.892 20.107 1.00 0.00 601 GLU A O 2
ATOM 2068 N N . MET A 1 54 ? -16.019 -13.276 18.106 1.00 0.00 602 MET A N 2
ATOM 2069 C CA . MET A 1 54 ? -17.194 -12.943 17.269 1.00 0.00 602 MET A CA 2
ATOM 2070 C C . MET A 1 54 ? -18.249 -14.051 17.367 1.00 0.00 602 MET A C 2
ATOM 2071 O O . MET A 1 54 ? -19.445 -13.762 17.506 1.00 0.00 602 MET A O 2
ATOM 2085 N N . VAL A 1 55 ? -17.805 -15.328 17.306 1.00 0.00 603 VAL A N 2
ATOM 2086 C CA . VAL A 1 55 ? -18.726 -16.473 17.435 1.00 0.00 603 VAL A CA 2
ATOM 2087 C C . VAL A 1 55 ? -19.261 -16.575 18.877 1.00 0.00 603 VAL A C 2
ATOM 2088 O O . VAL A 1 55 ? -20.407 -16.959 19.060 1.00 0.00 603 VAL A O 2
ATOM 2101 N N . LYS A 1 56 ? -18.432 -16.198 19.889 1.00 0.00 604 LYS A N 2
ATOM 2102 C CA . LYS A 1 56 ? -18.875 -16.096 21.305 1.00 0.00 604 LYS A CA 2
ATOM 2103 C C . LYS A 1 56 ? -19.977 -15.035 21.436 1.00 0.00 604 LYS A C 2
ATOM 2104 O O . LYS A 1 56 ? -20.997 -15.282 22.071 1.00 0.00 604 LYS A O 2
ATOM 2123 N N . ALA A 1 57 ? -19.748 -13.865 20.805 1.00 0.00 605 ALA A N 2
ATOM 2124 C CA . ALA A 1 57 ? -20.660 -12.705 20.888 1.00 0.00 605 ALA A CA 2
ATOM 2125 C C . ALA A 1 57 ? -22.067 -13.048 20.369 1.00 0.00 605 ALA A C 2
ATOM 2126 O O . ALA A 1 57 ? -23.063 -12.742 21.015 1.00 0.00 605 ALA A O 2
ATOM 2133 N N . LYS A 1 58 ? -22.120 -13.718 19.210 1.00 0.00 606 LYS A N 2
ATOM 2134 C CA . LYS A 1 58 ? -23.385 -14.077 18.545 1.00 0.00 606 LYS A CA 2
ATOM 2135 C C . LYS A 1 58 ? -24.065 -15.279 19.227 1.00 0.00 606 LYS A C 2
ATOM 2136 O O . LYS A 1 58 ? -25.275 -15.273 19.432 1.00 0.00 606 LYS A O 2
ATOM 2155 N N . LYS A 1 59 ? -23.260 -16.299 19.582 1.00 0.00 607 LYS A N 2
ATOM 2156 C CA . LYS A 1 59 ? -23.770 -17.596 20.084 1.00 0.00 607 LYS A CA 2
ATOM 2157 C C . LYS A 1 59 ? -24.276 -17.460 21.528 1.00 0.00 607 LYS A C 2
ATOM 2158 O O . LYS A 1 59 ? -25.303 -18.035 21.868 1.00 0.00 607 LYS A O 2
ATOM 2177 N N . ALA A 1 60 ? -23.544 -16.695 22.363 1.00 0.00 608 ALA A N 2
ATOM 2178 C CA . ALA A 1 60 ? -23.929 -16.441 23.778 1.00 0.00 608 ALA A CA 2
ATOM 2179 C C . ALA A 1 60 ? -25.156 -15.518 23.844 1.00 0.00 608 ALA A C 2
ATOM 2180 O O . ALA A 1 60 ? -26.026 -15.691 24.705 1.00 0.00 608 ALA A O 2
ATOM 2187 N N . ALA A 1 61 ? -25.207 -14.543 22.906 1.00 0.00 609 ALA A N 2
ATOM 2188 C CA . ALA A 1 61 ? -26.361 -13.633 22.754 1.00 0.00 609 ALA A CA 2
ATOM 2189 C C . ALA A 1 61 ? -27.602 -14.426 22.340 1.00 0.00 609 ALA A C 2
ATOM 2190 O O . ALA A 1 61 ? -28.690 -14.193 22.852 1.00 0.00 609 ALA A O 2
ATOM 2197 N N . GLN A 1 62 ? -27.408 -15.391 21.421 1.00 0.00 610 GLN A N 2
ATOM 2198 C CA . GLN A 1 62 ? -28.481 -16.292 20.976 1.00 0.00 610 GLN A CA 2
ATOM 2199 C C . GLN A 1 62 ? -28.900 -17.214 22.138 1.00 0.00 610 GLN A C 2
ATOM 2200 O O . GLN A 1 62 ? -30.081 -17.408 22.366 1.00 0.00 610 GLN A O 2
ATOM 2214 N N . GLU A 1 63 ? -27.896 -17.712 22.890 1.00 0.00 611 GLU A N 2
ATOM 2215 C CA . GLU A 1 63 ? -28.069 -18.718 23.964 1.00 0.00 611 GLU A CA 2
ATOM 2216 C C . GLU A 1 63 ? -29.007 -18.211 25.074 1.00 0.00 611 GLU A C 2
ATOM 2217 O O . GLU A 1 63 ? -29.897 -18.939 25.529 1.00 0.00 611 GLU A O 2
ATOM 2229 N N . GLN A 1 64 ? -28.783 -16.955 25.501 1.00 0.00 612 GLN A N 2
ATOM 2230 C CA . GLN A 1 64 ? -29.598 -16.310 26.552 1.00 0.00 612 GLN A CA 2
ATOM 2231 C C . GLN A 1 64 ? -31.024 -16.007 26.036 1.00 0.00 612 GLN A C 2
ATOM 2232 O O . GLN A 1 64 ? -31.985 -16.076 26.802 1.00 0.00 612 GLN A O 2
ATOM 2246 N N . VAL A 1 65 ? -31.137 -15.689 24.725 1.00 0.00 613 VAL A N 2
ATOM 2247 C CA . VAL A 1 65 ? -32.438 -15.479 24.040 1.00 0.00 613 VAL A CA 2
ATOM 2248 C C . VAL A 1 65 ? -33.216 -16.817 23.922 1.00 0.00 613 VAL A C 2
ATOM 2249 O O . VAL A 1 65 ? -34.439 -16.836 24.074 1.00 0.00 613 VAL A O 2
ATOM 2262 N N . LEU A 1 66 ? -32.475 -17.930 23.710 1.00 0.00 614 LEU A N 2
ATOM 2263 C CA . LEU A 1 66 ? -33.051 -19.292 23.582 1.00 0.00 614 LEU A CA 2
ATOM 2264 C C . LEU A 1 66 ? -33.673 -19.714 24.917 1.00 0.00 614 LEU A C 2
ATOM 2265 O O . LEU A 1 66 ? -34.831 -20.117 24.969 1.00 0.00 614 LEU A O 2
ATOM 2281 N N . ASN A 1 67 ? -32.872 -19.573 25.991 1.00 0.00 615 ASN A N 2
ATOM 2282 C CA . ASN A 1 67 ? -33.264 -19.915 27.373 1.00 0.00 615 ASN A CA 2
ATOM 2283 C C . ASN A 1 67 ? -34.470 -19.060 27.825 1.00 0.00 615 ASN A C 2
ATOM 2284 O O . ASN A 1 67 ? -35.396 -19.566 28.476 1.00 0.00 615 ASN A O 2
ATOM 2295 N N . ALA A 1 68 ? -34.441 -17.769 27.442 1.00 0.00 616 ALA A N 2
ATOM 2296 C CA . ALA A 1 68 ? -35.511 -16.800 27.743 1.00 0.00 616 ALA A CA 2
ATOM 2297 C C . ALA A 1 68 ? -36.805 -17.143 26.977 1.00 0.00 616 ALA A C 2
ATOM 2298 O O . ALA A 1 68 ? -37.907 -16.936 27.484 1.00 0.00 616 ALA A O 2
ATOM 2305 N N . SER A 1 69 ? -36.639 -17.673 25.749 1.00 0.00 617 SER A N 2
ATOM 2306 C CA . SER A 1 69 ? -37.761 -18.069 24.873 1.00 0.00 617 SER A CA 2
ATOM 2307 C C . SER A 1 69 ? -38.448 -19.340 25.421 1.00 0.00 617 SER A C 2
ATOM 2308 O O . SER A 1 69 ? -39.667 -19.507 25.291 1.00 0.00 617 SER A O 2
ATOM 2316 N N . ARG A 1 70 ? -37.639 -20.237 26.025 1.00 0.00 618 ARG A N 2
ATOM 2317 C CA . ARG A 1 70 ? -38.122 -21.486 26.662 1.00 0.00 618 ARG A CA 2
ATOM 2318 C C . ARG A 1 70 ? -38.755 -21.184 28.030 1.00 0.00 618 ARG A C 2
ATOM 2319 O O . ARG A 1 70 ? -39.559 -21.974 28.535 1.00 0.00 618 ARG A O 2
ATOM 2340 N N . ALA A 1 71 ? -38.373 -20.041 28.618 1.00 0.00 619 ALA A N 2
ATOM 2341 C CA . ALA A 1 71 ? -39.007 -19.499 29.829 1.00 0.00 619 ALA A CA 2
ATOM 2342 C C . ALA A 1 71 ? -40.327 -18.809 29.458 1.00 0.00 619 ALA A C 2
ATOM 2343 O O . ALA A 1 71 ? -40.556 -18.454 28.291 1.00 0.00 619 ALA A O 2
ATOM 2350 N N . LYS A 1 72 ? -41.188 -18.617 30.466 1.00 0.00 620 LYS A N 2
ATOM 2351 C CA . LYS A 1 72 ? -42.504 -17.954 30.313 1.00 0.00 620 LYS A CA 2
ATOM 2352 C C . LYS A 1 72 ? -42.723 -16.951 31.465 1.00 0.00 620 LYS A C 2
ATOM 2353 O O . LYS A 1 72 ? -41.825 -16.734 32.289 1.00 0.00 620 LYS A O 2
ATOM 2372 N N . LYS A 1 73 ? -43.906 -16.318 31.497 1.00 0.00 621 LYS A N 2
ATOM 2373 C CA . LYS A 1 73 ? -44.246 -15.322 32.524 1.00 0.00 621 LYS A CA 2
ATOM 2374 C C . LYS A 1 73 ? -44.577 -16.037 33.859 1.00 0.00 621 LYS A C 2
ATOM 2393 N N . PHE A 1 3 ? 0.968 -3.079 3.050 1.00 0.00 551 PHE A N 3
ATOM 2394 C CA . PHE A 1 3 ? 0.444 -4.369 3.526 1.00 0.00 551 PHE A CA 3
ATOM 2395 C C . PHE A 1 3 ? -0.822 -4.721 2.728 1.00 0.00 551 PHE A C 3
ATOM 2396 O O . PHE A 1 3 ? -1.592 -3.828 2.344 1.00 0.00 551 PHE A O 3
ATOM 2413 N N . THR A 1 4 ? -1.014 -6.014 2.471 1.00 0.00 552 THR A N 3
ATOM 2414 C CA . THR A 1 4 ? -2.224 -6.547 1.836 1.00 0.00 552 THR A CA 3
ATOM 2415 C C . THR A 1 4 ? -3.197 -7.042 2.941 1.00 0.00 552 THR A C 3
ATOM 2416 O O . THR A 1 4 ? -2.735 -7.488 3.996 1.00 0.00 552 THR A O 3
ATOM 2427 N N . PRO A 1 5 ? -4.545 -6.922 2.751 1.00 0.00 553 PRO A N 3
ATOM 2428 C CA . PRO A 1 5 ? -5.549 -7.412 3.739 1.00 0.00 553 PRO A CA 3
ATOM 2429 C C . PRO A 1 5 ? -5.860 -8.927 3.604 1.00 0.00 553 PRO A C 3
ATOM 2430 O O . PRO A 1 5 ? -5.572 -9.542 2.567 1.00 0.00 553 PRO A O 3
ATOM 2441 N N . TRP A 1 6 ? -6.445 -9.509 4.679 1.00 0.00 554 TRP A N 3
ATOM 2442 C CA . TRP A 1 6 ? -6.928 -10.905 4.702 1.00 0.00 554 TRP A CA 3
ATOM 2443 C C . TRP A 1 6 ? -7.941 -11.154 3.570 1.00 0.00 554 TRP A C 3
ATOM 2444 O O . TRP A 1 6 ? -9.061 -10.624 3.594 1.00 0.00 554 TRP A O 3
ATOM 2465 N N . THR A 1 7 ? -7.511 -11.935 2.577 1.00 0.00 555 THR A N 3
ATOM 2466 C CA . THR A 1 7 ? -8.369 -12.377 1.475 1.00 0.00 555 THR A CA 3
ATOM 2467 C C . THR A 1 7 ? -9.110 -13.665 1.873 1.00 0.00 555 THR A C 3
ATOM 2468 O O . THR A 1 7 ? -8.730 -14.327 2.852 1.00 0.00 555 THR A O 3
ATOM 2479 N N . THR A 1 8 ? -10.163 -14.017 1.105 1.00 0.00 556 THR A N 3
ATOM 2480 C CA . THR A 1 8 ? -11.008 -15.202 1.371 1.00 0.00 556 THR A CA 3
ATOM 2481 C C . THR A 1 8 ? -10.179 -16.502 1.363 1.00 0.00 556 THR A C 3
ATOM 2482 O O . THR A 1 8 ? -10.467 -17.429 2.131 1.00 0.00 556 THR A O 3
ATOM 2493 N N . GLU A 1 9 ? -9.127 -16.542 0.508 1.00 0.00 557 GLU A N 3
ATOM 2494 C CA . GLU A 1 9 ? -8.229 -17.707 0.418 1.00 0.00 557 GLU A CA 3
ATOM 2495 C C . GLU A 1 9 ? -7.435 -17.884 1.740 1.00 0.00 557 GLU A C 3
ATOM 2496 O O . GLU A 1 9 ? -7.462 -18.957 2.326 1.00 0.00 557 GLU A O 3
ATOM 2508 N N . GLU A 1 10 ? -6.804 -16.798 2.238 1.00 0.00 558 GLU A N 3
ATOM 2509 C CA . GLU A 1 10 ? -5.970 -16.824 3.470 1.00 0.00 558 GLU A CA 3
ATOM 2510 C C . GLU A 1 10 ? -6.835 -17.093 4.715 1.00 0.00 558 GLU A C 3
ATOM 2511 O O . GLU A 1 10 ? -6.383 -17.731 5.676 1.00 0.00 558 GLU A O 3
ATOM 2523 N N . GLN A 1 11 ? -8.088 -16.613 4.649 1.00 0.00 559 GLN A N 3
ATOM 2524 C CA . GLN A 1 11 ? -9.103 -16.775 5.701 1.00 0.00 559 GLN A CA 3
ATOM 2525 C C . GLN A 1 11 ? -9.493 -18.259 5.871 1.00 0.00 559 GLN A C 3
ATOM 2526 O O . GLN A 1 11 ? -9.431 -18.794 6.977 1.00 0.00 559 GLN A O 3
ATOM 2540 N N . LYS A 1 12 ? -9.866 -18.914 4.744 1.00 0.00 560 LYS A N 3
ATOM 2541 C CA . LYS A 1 12 ? -10.340 -20.322 4.750 1.00 0.00 560 LYS A CA 3
ATOM 2542 C C . LYS A 1 12 ? -9.191 -21.294 5.087 1.00 0.00 560 LYS A C 3
ATOM 2543 O O . LYS A 1 12 ? -9.411 -22.325 5.739 1.00 0.00 560 LYS A O 3
ATOM 2562 N N . LEU A 1 13 ? -7.962 -20.935 4.647 1.00 0.00 561 LEU A N 3
ATOM 2563 C CA . LEU A 1 13 ? -6.727 -21.694 4.947 1.00 0.00 561 LEU A CA 3
ATOM 2564 C C . LEU A 1 13 ? -6.445 -21.659 6.450 1.00 0.00 561 LEU A C 3
ATOM 2565 O O . LEU A 1 13 ? -6.028 -22.666 7.030 1.00 0.00 561 LEU A O 3
ATOM 2581 N N . LEU A 1 14 ? -6.701 -20.485 7.070 1.00 0.00 562 LEU A N 3
ATOM 2582 C CA . LEU A 1 14 ? -6.525 -20.305 8.515 1.00 0.00 562 LEU A CA 3
ATOM 2583 C C . LEU A 1 14 ? -7.533 -21.166 9.294 1.00 0.00 562 LEU A C 3
ATOM 2584 O O . LEU A 1 14 ? -7.131 -21.975 10.112 1.00 0.00 562 LEU A O 3
ATOM 2600 N N . GLU A 1 15 ? -8.835 -21.008 8.980 1.00 0.00 563 GLU A N 3
ATOM 2601 C CA . GLU A 1 15 ? -9.948 -21.699 9.682 1.00 0.00 563 GLU A CA 3
ATOM 2602 C C . GLU A 1 15 ? -9.792 -23.233 9.657 1.00 0.00 563 GLU A C 3
ATOM 2603 O O . GLU A 1 15 ? -10.169 -23.925 10.620 1.00 0.00 563 GLU A O 3
ATOM 2615 N N . GLN A 1 16 ? -9.233 -23.746 8.544 1.00 0.00 564 GLN A N 3
ATOM 2616 C CA . GLN A 1 16 ? -8.871 -25.163 8.409 1.00 0.00 564 GLN A CA 3
ATOM 2617 C C . GLN A 1 16 ? -7.710 -25.487 9.372 1.00 0.00 564 GLN A C 3
ATOM 2618 O O . GLN A 1 16 ? -7.827 -26.378 10.211 1.00 0.00 564 GLN A O 3
ATOM 2632 N N . ALA A 1 17 ? -6.626 -24.692 9.266 1.00 0.00 565 ALA A N 3
ATOM 2633 C CA . ALA A 1 17 ? -5.350 -24.895 9.997 1.00 0.00 565 ALA A CA 3
ATOM 2634 C C . ALA A 1 17 ? -5.515 -24.826 11.535 1.00 0.00 565 ALA A C 3
ATOM 2635 O O . ALA A 1 17 ? -4.783 -25.476 12.272 1.00 0.00 565 ALA A O 3
ATOM 2642 N N . LEU A 1 18 ? -6.487 -24.031 12.002 1.00 0.00 566 LEU A N 3
ATOM 2643 C CA . LEU A 1 18 ? -6.776 -23.850 13.442 1.00 0.00 566 LEU A CA 3
ATOM 2644 C C . LEU A 1 18 ? -7.310 -25.150 14.073 1.00 0.00 566 LEU A C 3
ATOM 2645 O O . LEU A 1 18 ? -7.070 -25.429 15.246 1.00 0.00 566 LEU A O 3
ATOM 2661 N N . LYS A 1 19 ? -8.034 -25.935 13.266 1.00 0.00 567 LYS A N 3
ATOM 2662 C CA . LYS A 1 19 ? -8.652 -27.196 13.703 1.00 0.00 567 LYS A CA 3
ATOM 2663 C C . LYS A 1 19 ? -7.747 -28.394 13.328 1.00 0.00 567 LYS A C 3
ATOM 2664 O O . LYS A 1 19 ? -7.709 -29.397 14.043 1.00 0.00 567 LYS A O 3
ATOM 2683 N N . THR A 1 20 ? -7.008 -28.258 12.206 1.00 0.00 568 THR A N 3
ATOM 2684 C CA . THR A 1 20 ? -6.062 -29.284 11.704 1.00 0.00 568 THR A CA 3
ATOM 2685 C C . THR A 1 20 ? -4.844 -29.390 12.650 1.00 0.00 568 THR A C 3
ATOM 2686 O O . THR A 1 20 ? -4.269 -30.472 12.845 1.00 0.00 568 THR A O 3
ATOM 2697 N N . TYR A 1 21 ? -4.466 -28.245 13.232 1.00 0.00 569 TYR A N 3
ATOM 2698 C CA . TYR A 1 21 ? -3.421 -28.148 14.258 1.00 0.00 569 TYR A CA 3
ATOM 2699 C C . TYR A 1 21 ? -4.113 -27.680 15.548 1.00 0.00 569 TYR A C 3
ATOM 2700 O O . TYR A 1 21 ? -4.430 -26.487 15.665 1.00 0.00 569 TYR A O 3
ATOM 2718 N N . PRO A 1 22 ? -4.448 -28.636 16.490 1.00 0.00 570 PRO A N 3
ATOM 2719 C CA . PRO A 1 22 ? -5.151 -28.313 17.758 1.00 0.00 570 PRO A CA 3
ATOM 2720 C C . PRO A 1 22 ? -4.398 -27.290 18.640 1.00 0.00 570 PRO A C 3
ATOM 2721 O O . PRO A 1 22 ? -3.208 -27.026 18.441 1.00 0.00 570 PRO A O 3
ATOM 2732 N N . VAL A 1 23 ? -5.113 -26.735 19.634 1.00 0.00 571 VAL A N 3
ATOM 2733 C CA . VAL A 1 23 ? -4.550 -25.764 20.593 1.00 0.00 571 VAL A CA 3
ATOM 2734 C C . VAL A 1 23 ? -3.500 -26.434 21.517 1.00 0.00 571 VAL A C 3
ATOM 2735 O O . VAL A 1 23 ? -2.605 -25.774 22.052 1.00 0.00 571 VAL A O 3
ATOM 2748 N N . ASN A 1 24 ? -3.615 -27.769 21.664 1.00 0.00 572 ASN A N 3
ATOM 2749 C CA . ASN A 1 24 ? -2.680 -28.587 22.461 1.00 0.00 572 ASN A CA 3
ATOM 2750 C C . ASN A 1 24 ? -1.321 -28.762 21.749 1.00 0.00 572 ASN A C 3
ATOM 2751 O O . ASN A 1 24 ? -0.374 -29.284 22.341 1.00 0.00 572 ASN A O 3
ATOM 2762 N N . THR A 1 25 ? -1.244 -28.352 20.468 1.00 0.00 573 THR A N 3
ATOM 2763 C CA . THR A 1 25 ? 0.005 -28.352 19.697 1.00 0.00 573 THR A CA 3
ATOM 2764 C C . THR A 1 25 ? 0.848 -27.109 20.090 1.00 0.00 573 THR A C 3
ATOM 2765 O O . THR A 1 25 ? 0.400 -25.979 19.865 1.00 0.00 573 THR A O 3
ATOM 2776 N N . PRO A 1 26 ? 2.080 -27.286 20.684 1.00 0.00 574 PRO A N 3
ATOM 2777 C CA . PRO A 1 26 ? 2.972 -26.149 21.037 1.00 0.00 574 PRO A CA 3
ATOM 2778 C C . PRO A 1 26 ? 3.613 -25.499 19.787 1.00 0.00 574 PRO A C 3
ATOM 2779 O O . PRO A 1 26 ? 4.137 -24.382 19.846 1.00 0.00 574 PRO A O 3
ATOM 2790 N N . GLU A 1 27 ? 3.569 -26.240 18.660 1.00 0.00 575 GLU A N 3
ATOM 2791 C CA . GLU A 1 27 ? 4.083 -25.796 17.350 1.00 0.00 575 GLU A CA 3
ATOM 2792 C C . GLU A 1 27 ? 2.920 -25.503 16.384 1.00 0.00 575 GLU A C 3
ATOM 2793 O O . GLU A 1 27 ? 3.112 -25.519 15.166 1.00 0.00 57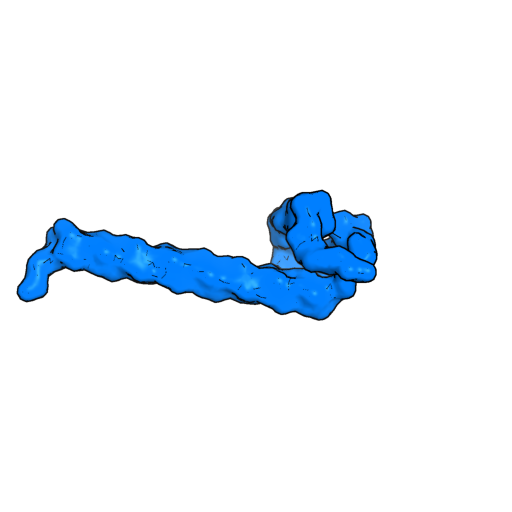5 GLU A O 3
ATOM 2805 N N . ARG A 1 28 ? 1.727 -25.198 16.961 1.00 0.00 576 ARG A N 3
ATOM 2806 C CA . ARG A 1 28 ? 0.464 -24.973 16.209 1.00 0.00 576 ARG A CA 3
ATOM 2807 C C . ARG A 1 28 ? 0.662 -23.935 15.100 1.00 0.00 576 ARG A C 3
ATOM 2808 O O . ARG A 1 28 ? 0.461 -24.219 13.922 1.00 0.00 576 ARG A O 3
ATOM 2829 N N . TRP A 1 29 ? 1.129 -22.752 15.518 1.00 0.00 577 TRP A N 3
ATOM 2830 C CA . TRP A 1 29 ? 1.284 -21.573 14.655 1.00 0.00 577 TRP A CA 3
ATOM 2831 C C . TRP A 1 29 ? 2.450 -21.743 13.673 1.00 0.00 577 TRP A C 3
ATOM 2832 O O . TRP A 1 29 ? 2.446 -21.154 12.598 1.00 0.00 577 TRP A O 3
ATOM 2853 N N . LYS A 1 30 ? 3.424 -22.584 14.041 1.00 0.00 578 LYS A N 3
ATOM 2854 C CA . LYS A 1 30 ? 4.587 -22.912 13.184 1.00 0.00 578 LYS A CA 3
ATOM 2855 C C . LYS A 1 30 ? 4.123 -23.767 11.981 1.00 0.00 578 LYS A C 3
ATOM 2856 O O . LYS A 1 30 ? 4.675 -23.668 10.880 1.00 0.00 578 LYS A O 3
ATOM 2875 N N . LYS A 1 31 ? 3.114 -24.615 12.222 1.00 0.00 579 LYS A N 3
ATOM 2876 C CA . LYS A 1 31 ? 2.473 -25.437 11.178 1.00 0.00 579 LYS A CA 3
ATOM 2877 C C . LYS A 1 31 ? 1.466 -24.595 10.364 1.00 0.00 579 LYS A C 3
ATOM 2878 O O . LYS A 1 31 ? 1.261 -24.834 9.172 1.00 0.00 579 LYS A O 3
ATOM 2897 N N . ILE A 1 32 ? 0.819 -23.624 11.048 1.00 0.00 580 ILE A N 3
ATOM 2898 C CA . ILE A 1 32 ? -0.093 -22.633 10.418 1.00 0.00 580 ILE A CA 3
ATOM 2899 C C . ILE A 1 32 ? 0.701 -21.680 9.496 1.00 0.00 580 ILE A C 3
ATOM 2900 O O . ILE A 1 32 ? 0.155 -21.119 8.544 1.00 0.00 580 ILE A O 3
ATOM 2916 N N . ALA A 1 33 ? 2.001 -21.502 9.800 1.00 0.00 581 ALA A N 3
ATOM 2917 C CA . ALA A 1 33 ? 2.968 -20.834 8.895 1.00 0.00 581 ALA A CA 3
ATOM 2918 C C . ALA A 1 33 ? 3.046 -21.549 7.536 1.00 0.00 581 ALA A C 3
ATOM 2919 O O . ALA A 1 33 ? 3.098 -20.906 6.488 1.00 0.00 581 ALA A O 3
ATOM 2926 N N . GLU A 1 34 ? 3.022 -22.890 7.588 1.00 0.00 582 GLU A N 3
ATOM 2927 C CA . GLU A 1 34 ? 3.092 -23.762 6.402 1.00 0.00 582 GLU A CA 3
ATOM 2928 C C . GLU A 1 34 ? 1.720 -23.906 5.710 1.00 0.00 582 GLU A C 3
ATOM 2929 O O . GLU A 1 34 ? 1.641 -24.414 4.593 1.00 0.00 582 GLU A O 3
ATOM 2941 N N . ALA A 1 35 ? 0.640 -23.485 6.390 1.00 0.00 583 ALA A N 3
ATOM 2942 C CA . ALA A 1 35 ? -0.749 -23.611 5.878 1.00 0.00 583 ALA A CA 3
ATOM 2943 C C . ALA A 1 35 ? -1.297 -22.264 5.361 1.00 0.00 583 ALA A C 3
ATOM 2944 O O . ALA A 1 35 ? -2.167 -22.238 4.485 1.00 0.00 583 ALA A O 3
ATOM 2951 N N . VAL A 1 36 ? -0.790 -21.146 5.927 1.00 0.00 584 VAL A N 3
ATOM 2952 C CA . VAL A 1 36 ? -1.251 -19.777 5.608 1.00 0.00 584 VAL A CA 3
ATOM 2953 C C . VAL A 1 36 ? -0.025 -18.915 5.210 1.00 0.00 584 VAL A C 3
ATOM 2954 O O . VAL A 1 36 ? 0.672 -18.391 6.091 1.00 0.00 584 VAL A O 3
ATOM 2967 N N . PRO A 1 37 ? 0.307 -18.839 3.880 1.00 0.00 585 PRO A N 3
ATOM 2968 C CA . PRO A 1 37 ? 1.340 -17.918 3.361 1.00 0.00 585 PRO A CA 3
ATOM 2969 C C . PRO A 1 37 ? 0.778 -16.493 3.140 1.00 0.00 585 PRO A C 3
ATOM 2970 O O . PRO A 1 37 ? -0.433 -16.311 2.916 1.00 0.00 585 PRO A O 3
ATOM 2981 N N . GLY A 1 38 ? 1.671 -15.493 3.239 1.00 0.00 586 GLY A N 3
ATOM 2982 C CA . GLY A 1 38 ? 1.317 -14.076 3.065 1.00 0.00 586 GLY A CA 3
ATOM 2983 C C . GLY A 1 38 ? 0.963 -13.391 4.380 1.00 0.00 586 GLY A C 3
ATOM 2984 O O . GLY A 1 38 ? 1.271 -12.205 4.583 1.00 0.00 586 GLY A O 3
ATOM 2988 N N . ARG A 1 39 ? 0.283 -14.128 5.266 1.00 0.00 587 ARG A N 3
ATOM 2989 C CA . ARG A 1 39 ? -0.058 -13.678 6.626 1.00 0.00 587 ARG A CA 3
ATOM 2990 C C . ARG A 1 39 ? 0.919 -14.276 7.624 1.00 0.00 587 ARG A C 3
ATOM 2991 O O . ARG A 1 39 ? 1.247 -15.466 7.541 1.00 0.00 587 ARG A O 3
ATOM 3012 N N . THR A 1 40 ? 1.393 -13.446 8.554 1.00 0.00 588 THR A N 3
ATOM 3013 C CA . THR A 1 40 ? 2.269 -13.888 9.639 1.00 0.00 588 THR A CA 3
ATOM 3014 C C . THR A 1 40 ? 1.442 -14.362 10.838 1.00 0.00 588 THR A C 3
ATOM 3015 O O . THR A 1 40 ? 0.221 -14.178 10.888 1.00 0.00 588 THR A O 3
ATOM 3026 N N . LYS A 1 41 ? 2.117 -15.001 11.790 1.00 0.00 589 LYS A N 3
ATOM 3027 C CA . LYS A 1 41 ? 1.457 -15.708 12.894 1.00 0.00 589 LYS A CA 3
ATOM 3028 C C . LYS A 1 41 ? 0.912 -14.743 13.943 1.00 0.00 589 LYS A C 3
ATOM 3029 O O . LYS A 1 41 ? -0.058 -15.070 14.606 1.00 0.00 589 LYS A O 3
ATOM 3048 N N . LYS A 1 42 ? 1.517 -13.547 14.055 1.00 0.00 590 LYS A N 3
ATOM 3049 C CA . LYS A 1 42 ? 0.986 -12.445 14.881 1.00 0.00 590 LYS A CA 3
ATOM 3050 C C . LYS A 1 42 ? -0.404 -12.014 14.347 1.00 0.00 590 LYS A C 3
ATOM 3051 O O . LYS A 1 42 ? -1.312 -11.716 15.124 1.00 0.00 590 LYS A O 3
ATOM 3070 N N . ASP A 1 43 ? -0.548 -12.037 13.001 1.00 0.00 591 ASP A N 3
ATOM 3071 C CA . ASP A 1 43 ? -1.818 -11.730 12.307 1.00 0.00 591 ASP A CA 3
ATOM 3072 C C . ASP A 1 43 ? -2.826 -12.856 12.557 1.00 0.00 591 ASP A C 3
ATOM 3073 O O . ASP A 1 43 ? -3.992 -12.604 12.837 1.00 0.00 591 ASP A O 3
ATOM 3082 N N . CYS A 1 44 ? -2.324 -14.103 12.451 1.00 0.00 592 CYS A N 3
ATOM 3083 C CA . CYS A 1 44 ? -3.128 -15.330 12.563 1.00 0.00 592 CYS A CA 3
ATOM 3084 C C . CYS A 1 44 ? -3.665 -15.550 13.992 1.00 0.00 592 CYS A C 3
ATOM 3085 O O . CYS A 1 44 ? -4.764 -16.079 14.156 1.00 0.00 592 CYS A O 3
ATOM 3093 N N . MET A 1 45 ? -2.884 -15.140 15.019 1.00 0.00 593 MET A N 3
ATOM 3094 C CA . MET A 1 45 ? -3.279 -15.273 16.450 1.00 0.00 593 MET A CA 3
ATOM 3095 C C . MET A 1 45 ? -4.407 -14.301 16.778 1.00 0.00 593 MET A C 3
ATOM 3096 O O . MET A 1 45 ? -5.391 -14.682 17.411 1.00 0.00 593 MET A O 3
ATOM 3110 N N . LYS A 1 46 ? -4.245 -13.042 16.334 1.00 0.00 594 LYS A N 3
ATOM 3111 C CA . LYS A 1 46 ? -5.234 -11.981 16.564 1.00 0.00 594 LYS A CA 3
ATOM 3112 C C . LYS A 1 46 ? -6.527 -12.274 15.789 1.00 0.00 594 LYS A C 3
ATOM 3113 O O . LYS A 1 46 ? -7.615 -12.087 16.314 1.00 0.00 594 LYS A O 3
ATOM 3132 N N . ARG A 1 47 ? -6.376 -12.788 14.554 1.00 0.00 595 ARG A N 3
ATOM 3133 C CA . ARG A 1 47 ? -7.510 -13.137 13.678 1.00 0.00 595 ARG A CA 3
ATOM 3134 C C . ARG A 1 47 ? -8.336 -14.281 14.307 1.00 0.00 595 ARG A C 3
ATOM 3135 O O . ARG A 1 47 ? -9.543 -14.154 14.469 1.00 0.00 595 ARG A O 3
ATOM 3156 N N . TYR A 1 48 ? -7.628 -15.364 14.691 1.00 0.00 596 TYR A N 3
ATOM 3157 C CA . TYR A 1 48 ? -8.181 -16.528 15.438 1.00 0.00 596 TYR A CA 3
ATOM 3158 C C . TYR A 1 48 ? -8.910 -16.092 16.713 1.00 0.00 596 TYR A C 3
ATOM 3159 O O . TYR A 1 48 ? -10.012 -16.556 16.986 1.00 0.00 596 TYR A O 3
ATOM 3177 N N . LYS A 1 49 ? -8.265 -15.191 17.466 1.00 0.00 597 LYS A N 3
ATOM 3178 C CA . LYS A 1 49 ? -8.803 -14.621 18.714 1.00 0.00 597 LYS A CA 3
ATOM 3179 C C . LYS A 1 49 ? -10.179 -13.991 18.463 1.00 0.00 597 LYS A C 3
ATOM 3180 O O . LYS A 1 49 ? -11.153 -14.333 19.136 1.00 0.00 597 LYS A O 3
ATOM 3199 N N . GLU A 1 50 ? -10.247 -13.138 17.422 1.00 0.00 598 GLU A N 3
ATOM 3200 C CA . GLU A 1 50 ? -11.483 -12.451 17.037 1.00 0.00 598 GLU A CA 3
ATOM 3201 C C . GLU A 1 50 ? -12.550 -13.458 16.566 1.00 0.00 598 GLU A C 3
ATOM 3202 O O . GLU A 1 50 ? -13.710 -13.315 16.916 1.00 0.00 598 GLU A O 3
ATOM 3214 N N . LEU A 1 51 ? -12.129 -14.498 15.803 1.00 0.00 599 LEU A N 3
ATOM 3215 C CA . LEU A 1 51 ? -13.038 -15.566 15.304 1.00 0.00 599 LEU A CA 3
ATOM 3216 C C . LEU A 1 51 ? -13.742 -16.273 16.481 1.00 0.00 599 LEU A C 3
ATOM 3217 O O . LEU A 1 51 ? -14.966 -16.470 16.467 1.00 0.00 599 LEU A O 3
ATOM 3233 N N . VAL A 1 52 ? -12.941 -16.593 17.512 1.00 0.00 600 VAL A N 3
ATOM 3234 C CA . VAL A 1 52 ? -13.393 -17.321 18.704 1.00 0.00 600 VAL A CA 3
ATOM 3235 C C . VAL A 1 52 ? -14.316 -16.439 19.575 1.00 0.00 600 VAL A C 3
ATOM 3236 O O . VAL A 1 52 ? -15.346 -16.899 20.048 1.00 0.00 600 VAL A O 3
ATOM 3249 N N . GLU A 1 53 ? -13.972 -15.154 19.729 1.00 0.00 601 GLU A N 3
ATOM 3250 C CA . GLU A 1 53 ? -14.744 -14.216 20.580 1.00 0.00 601 GLU A CA 3
ATOM 3251 C C . GLU A 1 53 ? -16.063 -13.781 19.904 1.00 0.00 601 GLU A C 3
ATOM 3252 O O . GLU A 1 53 ? -17.048 -13.510 20.593 1.00 0.00 601 GLU A O 3
ATOM 3264 N N . MET A 1 54 ? -16.069 -13.710 18.555 1.00 0.00 602 MET A N 3
ATOM 3265 C CA . MET A 1 54 ? -17.280 -13.368 17.770 1.00 0.00 602 MET A CA 3
ATOM 3266 C C . MET A 1 54 ? -18.271 -14.541 17.756 1.00 0.00 602 MET A C 3
ATOM 3267 O O . MET A 1 54 ? -19.487 -14.332 17.783 1.00 0.00 602 MET A O 3
ATOM 3281 N N . VAL A 1 55 ? -17.741 -15.781 17.705 1.00 0.00 603 VAL A N 3
ATOM 3282 C CA . VAL A 1 55 ? -18.580 -16.989 17.728 1.00 0.00 603 VAL A CA 3
ATOM 3283 C C . VAL A 1 55 ? -19.089 -17.248 19.166 1.00 0.00 603 VAL A C 3
ATOM 3284 O O . VAL A 1 55 ? -20.141 -17.856 19.342 1.00 0.00 603 VAL A O 3
ATOM 3297 N N . LYS A 1 56 ? -18.332 -16.752 20.183 1.00 0.00 604 LYS A N 3
ATOM 3298 C CA . LYS A 1 56 ? -18.783 -16.709 21.600 1.00 0.00 604 LYS A CA 3
ATOM 3299 C C . LYS A 1 56 ? -19.889 -15.659 21.783 1.00 0.00 604 LYS A C 3
ATOM 3300 O O . LYS A 1 56 ? -20.811 -15.863 22.572 1.00 0.00 604 LYS A O 3
ATOM 3319 N N . ALA A 1 57 ? -19.763 -14.526 21.060 1.00 0.00 605 ALA A N 3
ATOM 3320 C CA . ALA A 1 57 ? -20.724 -13.405 21.125 1.00 0.00 605 ALA A CA 3
ATOM 3321 C C . ALA A 1 57 ? -22.102 -13.854 20.612 1.00 0.00 605 ALA A C 3
ATOM 3322 O O . ALA A 1 57 ? -23.132 -13.629 21.267 1.00 0.00 605 ALA A O 3
ATOM 3329 N N . LYS A 1 58 ? -22.094 -14.532 19.451 1.00 0.00 606 LYS A N 3
ATOM 3330 C CA . LYS A 1 58 ? -23.310 -15.107 18.856 1.00 0.00 606 LYS A CA 3
ATOM 3331 C C . LYS A 1 58 ? -23.824 -16.291 19.690 1.00 0.00 606 LYS A C 3
ATOM 3332 O O . LYS A 1 58 ? -25.029 -16.429 19.866 1.00 0.00 606 LYS A O 3
ATOM 3351 N N . LYS A 1 59 ? -22.891 -17.118 20.217 1.00 0.00 607 LYS A N 3
ATOM 3352 C CA . LYS A 1 59 ? -23.229 -18.244 21.120 1.00 0.00 607 LYS A CA 3
ATOM 3353 C C . LYS A 1 59 ? -23.996 -17.735 22.348 1.00 0.00 607 LYS A C 3
ATOM 3354 O O . LYS A 1 59 ? -24.991 -18.316 22.719 1.00 0.00 607 LYS A O 3
ATOM 3373 N N . ALA A 1 60 ? -23.542 -16.604 22.913 1.00 0.00 608 ALA A N 3
ATOM 3374 C CA . ALA A 1 60 ? -24.139 -15.996 24.117 1.00 0.00 608 ALA A CA 3
ATOM 3375 C C . ALA A 1 60 ? -25.595 -15.578 23.850 1.00 0.00 608 ALA A C 3
ATOM 3376 O O . ALA A 1 60 ? -26.499 -15.954 24.599 1.00 0.00 608 ALA A O 3
ATOM 3383 N N . ALA A 1 61 ? -25.801 -14.854 22.733 1.00 0.00 609 ALA A N 3
ATOM 3384 C CA . ALA A 1 61 ? -27.129 -14.356 22.316 1.00 0.00 609 ALA A CA 3
ATOM 3385 C C . ALA A 1 61 ? -28.116 -15.518 22.075 1.00 0.00 609 ALA A C 3
ATOM 3386 O O . ALA A 1 61 ? -29.181 -15.579 22.699 1.00 0.00 609 ALA A O 3
ATOM 3393 N N . GLN A 1 62 ? -27.705 -16.458 21.203 1.00 0.00 610 GLN A N 3
ATOM 3394 C CA . GLN A 1 62 ? -28.523 -17.613 20.790 1.00 0.00 610 GLN A CA 3
ATOM 3395 C C . GLN A 1 62 ? -28.832 -18.550 21.983 1.00 0.00 610 GLN A C 3
ATOM 3396 O O . GLN A 1 62 ? -29.927 -19.087 22.074 1.00 0.00 610 GLN A O 3
ATOM 3410 N N . GLU A 1 63 ? -27.860 -18.716 22.895 1.00 0.00 611 GLU A N 3
ATOM 3411 C CA . GLU A 1 63 ? -27.964 -19.641 24.052 1.00 0.00 611 GLU A CA 3
ATOM 3412 C C . GLU A 1 63 ? -28.861 -19.058 25.160 1.00 0.00 611 GLU A C 3
ATOM 3413 O O . GLU A 1 63 ? -29.487 -19.810 25.907 1.00 0.00 611 GLU A O 3
ATOM 3425 N N . GLN A 1 64 ? -28.921 -17.713 25.257 1.00 0.00 612 GLN A N 3
ATOM 3426 C CA . GLN A 1 64 ? -29.852 -17.017 26.179 1.00 0.00 612 GLN A CA 3
ATOM 3427 C C . GLN A 1 64 ? -31.291 -17.110 25.644 1.00 0.00 612 GLN A C 3
ATOM 3428 O O . GLN A 1 64 ? -32.228 -17.325 26.416 1.00 0.00 612 GLN A O 3
ATOM 3442 N N . VAL A 1 65 ? -31.439 -16.973 24.313 1.00 0.00 613 VAL A N 3
ATOM 3443 C CA . VAL A 1 65 ? -32.727 -17.159 23.612 1.00 0.00 613 VAL A CA 3
ATOM 3444 C C . VAL A 1 65 ? -33.167 -18.643 23.695 1.00 0.00 613 VAL A C 3
ATOM 3445 O O . VAL A 1 65 ? -34.360 -18.937 23.802 1.00 0.00 613 VAL A O 3
ATOM 3458 N N . LEU A 1 66 ? -32.173 -19.561 23.697 1.00 0.00 614 LEU A N 3
ATOM 3459 C CA . LEU A 1 66 ? -32.403 -21.016 23.833 1.00 0.00 614 LEU A CA 3
ATOM 3460 C C . LEU A 1 66 ? -32.927 -21.328 25.239 1.00 0.00 614 LEU A C 3
ATOM 3461 O O . LEU A 1 66 ? -33.934 -22.001 25.382 1.00 0.00 614 LEU A O 3
ATOM 3477 N N . ASN A 1 67 ? -32.233 -20.791 26.259 1.00 0.00 615 ASN A N 3
ATOM 3478 C CA . ASN A 1 67 ? -32.591 -20.970 27.684 1.00 0.00 615 ASN A CA 3
ATOM 3479 C C . ASN A 1 67 ? -33.997 -20.412 27.972 1.00 0.00 615 ASN A C 3
ATOM 3480 O O . ASN A 1 67 ? -34.780 -21.025 28.707 1.00 0.00 615 ASN A O 3
ATOM 3491 N N . ALA A 1 68 ? -34.296 -19.249 27.360 1.00 0.00 616 ALA A N 3
ATOM 3492 C CA . ALA A 1 68 ? -35.599 -18.579 27.479 1.00 0.00 616 ALA A CA 3
ATOM 3493 C C . ALA A 1 68 ? -36.715 -19.453 26.884 1.00 0.00 616 ALA A C 3
ATOM 3494 O O . ALA A 1 68 ? -37.684 -19.759 27.561 1.00 0.00 616 ALA A O 3
ATOM 3501 N N . SER A 1 69 ? -36.509 -19.901 25.634 1.00 0.00 617 SER A N 3
ATOM 3502 C CA . SER A 1 69 ? -37.472 -20.717 24.864 1.00 0.00 617 SER A CA 3
ATOM 3503 C C . SER A 1 69 ? -37.718 -22.089 25.533 1.00 0.00 617 SER A C 3
ATOM 3504 O O . SER A 1 69 ? -38.845 -22.588 25.577 1.00 0.00 617 SER A O 3
ATOM 3512 N N . ARG A 1 70 ? -36.636 -22.659 26.068 1.00 0.00 618 ARG A N 3
ATOM 3513 C CA . ARG A 1 70 ? -36.611 -23.994 26.692 1.00 0.00 618 ARG A CA 3
ATOM 3514 C C . ARG A 1 70 ? -37.297 -23.953 28.069 1.00 0.00 618 ARG A C 3
ATOM 3515 O O . ARG A 1 70 ? -37.848 -24.963 28.528 1.00 0.00 618 ARG A O 3
ATOM 3536 N N . ALA A 1 71 ? -37.269 -22.769 28.711 1.00 0.00 619 ALA A N 3
ATOM 3537 C CA . ALA A 1 71 ? -37.913 -22.534 30.017 1.00 0.00 619 ALA A CA 3
ATOM 3538 C C . ALA A 1 71 ? -39.422 -22.244 29.842 1.00 0.00 619 ALA A C 3
ATOM 3539 O O . ALA A 1 71 ? -40.256 -22.863 30.500 1.00 0.00 619 ALA A O 3
ATOM 3546 N N . LYS A 1 72 ? -39.757 -21.319 28.917 1.00 0.00 620 LYS A N 3
ATOM 3547 C CA . LYS A 1 72 ? -41.130 -20.798 28.747 1.00 0.00 620 LYS A CA 3
ATOM 3548 C C . LYS A 1 72 ? -42.019 -21.771 27.970 1.00 0.00 620 LYS A C 3
ATOM 3549 O O . LYS A 1 72 ? -41.533 -22.599 27.192 1.00 0.00 620 LYS A O 3
ATOM 3568 N N . LYS A 1 73 ? -43.319 -21.668 28.223 1.00 0.00 621 LYS A N 3
ATOM 3569 C CA . LYS A 1 73 ? -44.355 -22.257 27.383 1.00 0.00 621 LYS A CA 3
ATOM 3570 C C . LYS A 1 73 ? -44.861 -21.137 26.435 1.00 0.00 621 LYS A C 3
ATOM 3589 N N . PHE A 1 3 ? 1.861 -5.949 2.028 1.00 0.00 551 PHE A N 4
ATOM 3590 C CA . PHE A 1 3 ? 1.030 -6.821 2.884 1.00 0.00 551 PHE A CA 4
ATOM 3591 C C . PHE A 1 3 ? -0.434 -6.731 2.423 1.00 0.00 551 PHE A C 4
ATOM 3592 O O . PHE A 1 3 ? -1.070 -5.677 2.535 1.00 0.00 551 PHE A O 4
ATOM 3609 N N . THR A 1 4 ? -0.938 -7.840 1.873 1.00 0.00 552 THR A N 4
ATOM 3610 C CA . THR A 1 4 ? -2.323 -7.977 1.418 1.00 0.00 552 THR A CA 4
ATOM 3611 C C . THR A 1 4 ? -3.267 -8.185 2.632 1.00 0.00 552 THR A C 4
ATOM 3612 O O . THR A 1 4 ? -2.816 -8.667 3.679 1.00 0.00 552 THR A O 4
ATOM 3623 N N . PRO A 1 5 ? -4.580 -7.802 2.535 1.00 0.00 553 PRO A N 4
ATOM 3624 C CA . PRO A 1 5 ? -5.581 -8.070 3.604 1.00 0.00 553 PRO A CA 4
ATOM 3625 C C . PRO A 1 5 ? -5.924 -9.569 3.711 1.00 0.00 553 PRO A C 4
ATOM 3626 O O . PRO A 1 5 ? -5.407 -10.393 2.938 1.00 0.00 553 PRO A O 4
ATOM 3637 N N . TRP A 1 6 ? -6.777 -9.919 4.685 1.00 0.00 554 TRP A N 4
ATOM 3638 C CA . TRP A 1 6 ? -7.281 -11.291 4.847 1.00 0.00 554 TRP A CA 4
ATOM 3639 C C . TRP A 1 6 ? -8.283 -11.622 3.729 1.00 0.00 554 TRP A C 4
ATOM 3640 O O . TRP A 1 6 ? -9.499 -11.436 3.871 1.00 0.00 554 TRP A O 4
ATOM 3661 N N . THR A 1 7 ? -7.719 -12.049 2.591 1.00 0.00 555 THR A N 4
ATOM 3662 C CA . THR A 1 7 ? -8.470 -12.498 1.414 1.00 0.00 555 THR A CA 4
ATOM 3663 C C . THR A 1 7 ? -9.253 -13.795 1.734 1.00 0.00 555 THR A C 4
ATOM 3664 O O . THR A 1 7 ? -8.969 -14.456 2.740 1.00 0.00 555 THR A O 4
ATOM 3675 N N . THR A 1 8 ? -10.210 -14.155 0.858 1.00 0.00 556 THR A N 4
ATOM 3676 C CA . THR A 1 8 ? -11.064 -15.347 1.035 1.00 0.00 556 THR A CA 4
ATOM 3677 C C . THR A 1 8 ? -10.211 -16.622 1.219 1.00 0.00 55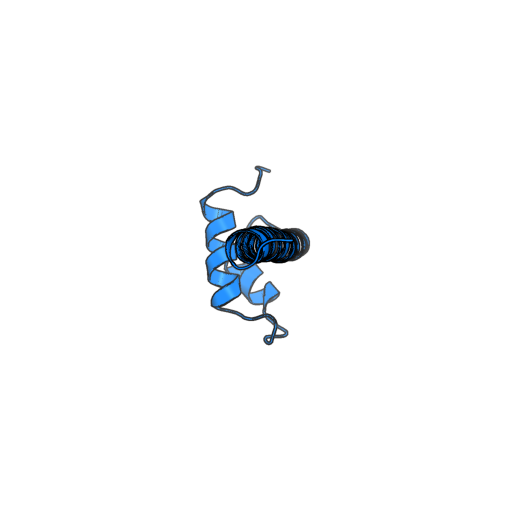6 THR A C 4
ATOM 3678 O O . THR A 1 8 ? -10.461 -17.423 2.121 1.00 0.00 556 THR A O 4
ATOM 3689 N N . GLU A 1 9 ? -9.165 -16.735 0.387 1.00 0.00 557 GLU A N 4
ATOM 3690 C CA . GLU A 1 9 ? -8.230 -17.870 0.388 1.00 0.00 557 GLU A CA 4
ATOM 3691 C C . GLU A 1 9 ? -7.389 -17.921 1.687 1.00 0.00 557 GLU A C 4
ATOM 3692 O O . GLU A 1 9 ? -7.437 -18.922 2.402 1.00 0.00 557 GLU A O 4
ATOM 3704 N N . GLU A 1 10 ? -6.666 -16.825 2.008 1.00 0.00 558 GLU A N 4
ATOM 3705 C CA . GLU A 1 10 ? -5.784 -16.763 3.211 1.00 0.00 558 GLU A CA 4
ATOM 3706 C C . GLU A 1 10 ? -6.568 -17.033 4.510 1.00 0.00 558 GLU A C 4
ATOM 3707 O O . GLU A 1 10 ? -6.060 -17.674 5.435 1.00 0.00 558 GLU A O 4
ATOM 3719 N N . GLN A 1 11 ? -7.813 -16.551 4.551 1.00 0.00 559 GLN A N 4
ATOM 3720 C CA . GLN A 1 11 ? -8.649 -16.605 5.757 1.00 0.00 559 GLN A CA 4
ATOM 3721 C C . GLN A 1 11 ? -9.237 -18.026 5.956 1.00 0.00 559 GLN A C 4
ATOM 3722 O O . GLN A 1 11 ? -9.285 -18.526 7.086 1.00 0.00 559 GLN A O 4
ATOM 3736 N N . LYS A 1 12 ? -9.656 -18.688 4.853 1.00 0.00 560 LYS A N 4
ATOM 3737 C CA . LYS A 1 12 ? -10.234 -20.054 4.936 1.00 0.00 560 LYS A CA 4
ATOM 3738 C C . LYS A 1 12 ? -9.135 -21.106 5.189 1.00 0.00 560 LYS A C 4
ATOM 3739 O O . LYS A 1 12 ? -9.405 -22.152 5.781 1.00 0.00 560 LYS A O 4
ATOM 3758 N N . LEU A 1 13 ? -7.896 -20.803 4.739 1.00 0.00 561 LEU A N 4
ATOM 3759 C CA . LEU A 1 13 ? -6.701 -21.631 5.016 1.00 0.00 561 LEU A CA 4
ATOM 3760 C C . LEU A 1 13 ? -6.296 -21.497 6.493 1.00 0.00 561 LEU A C 4
ATOM 3761 O O . LEU A 1 13 ? -5.794 -22.452 7.087 1.00 0.00 561 LEU A O 4
ATOM 3777 N N . LEU A 1 14 ? -6.506 -20.288 7.058 1.00 0.00 562 LEU A N 4
ATOM 3778 C CA . LEU A 1 14 ? -6.222 -19.990 8.476 1.00 0.00 562 LEU A CA 4
ATOM 3779 C C . LEU A 1 14 ? -7.142 -20.826 9.378 1.00 0.00 562 LEU A C 4
ATOM 3780 O O . LEU A 1 14 ? -6.659 -21.557 10.243 1.00 0.00 562 LEU A O 4
ATOM 3796 N N . GLU A 1 15 ? -8.455 -20.741 9.120 1.00 0.00 563 GLU A N 4
ATOM 3797 C CA . GLU A 1 15 ? -9.485 -21.502 9.865 1.00 0.00 563 GLU A CA 4
ATOM 3798 C C . GLU A 1 15 ? -9.276 -23.022 9.719 1.00 0.00 563 GLU A C 4
ATOM 3799 O O . GLU A 1 15 ? -9.444 -23.777 10.685 1.00 0.00 563 GLU A O 4
ATOM 3811 N N . GLN A 1 16 ? -8.898 -23.441 8.498 1.00 0.00 564 GLN A N 4
ATOM 3812 C CA . GLN A 1 16 ? -8.529 -24.836 8.190 1.00 0.00 564 GLN A CA 4
ATOM 3813 C C . GLN A 1 16 ? -7.381 -25.278 9.110 1.00 0.00 564 GLN A C 4
ATOM 3814 O O . GLN A 1 16 ? -7.480 -26.298 9.790 1.00 0.00 564 GLN A O 4
ATOM 3828 N N . ALA A 1 17 ? -6.345 -24.437 9.184 1.00 0.00 565 ALA A N 4
ATOM 3829 C CA . ALA A 1 17 ? -5.114 -24.725 9.934 1.00 0.00 565 ALA A CA 4
ATOM 3830 C C . ALA A 1 17 ? -5.354 -24.715 11.466 1.00 0.00 565 ALA A C 4
ATOM 3831 O O . ALA A 1 17 ? -4.678 -25.429 12.210 1.00 0.00 565 ALA A O 4
ATOM 3838 N N . LEU A 1 18 ? -6.337 -23.914 11.926 1.00 0.00 566 LEU A N 4
ATOM 3839 C CA . LEU A 1 18 ? -6.703 -23.833 13.361 1.00 0.00 566 LEU A CA 4
ATOM 3840 C C . LEU A 1 18 ? -7.256 -25.173 13.884 1.00 0.00 566 LEU A C 4
ATOM 3841 O O . LEU A 1 18 ? -7.015 -25.549 15.031 1.00 0.00 566 LEU A O 4
ATOM 3857 N N . LYS A 1 19 ? -8.041 -25.857 13.035 1.00 0.00 567 LYS A N 4
ATOM 3858 C CA . LYS A 1 19 ? -8.732 -27.112 13.408 1.00 0.00 567 LYS A CA 4
ATOM 3859 C C . LYS A 1 19 ? -7.897 -28.351 13.013 1.00 0.00 567 LYS A C 4
ATOM 3860 O O . LYS A 1 19 ? -8.049 -29.415 13.625 1.00 0.00 567 LYS A O 4
ATOM 3879 N N . THR A 1 20 ? -7.024 -28.208 11.994 1.00 0.00 568 THR A N 4
ATOM 3880 C CA . THR A 1 20 ? -6.083 -29.282 11.587 1.00 0.00 568 THR A CA 4
ATOM 3881 C C . THR A 1 20 ? -4.982 -29.462 12.656 1.00 0.00 568 THR A C 4
ATOM 3882 O O . THR A 1 20 ? -4.625 -30.590 13.021 1.00 0.00 568 THR A O 4
ATOM 3893 N N . TYR A 1 21 ? -4.457 -28.323 13.151 1.00 0.00 569 TYR A N 4
ATOM 3894 C CA . TYR A 1 21 ? -3.474 -28.289 14.246 1.00 0.00 569 TYR A CA 4
ATOM 3895 C C . TYR A 1 21 ? -4.209 -27.790 15.506 1.00 0.00 569 TYR A C 4
ATOM 3896 O O . TYR A 1 21 ? -4.501 -26.589 15.593 1.00 0.00 569 TYR A O 4
ATOM 3914 N N . PRO A 1 22 ? -4.566 -28.697 16.477 1.00 0.00 570 PRO A N 4
ATOM 3915 C CA . PRO A 1 22 ? -5.335 -28.320 17.693 1.00 0.00 570 PRO A CA 4
ATOM 3916 C C . PRO A 1 22 ? -4.577 -27.327 18.603 1.00 0.00 570 PRO A C 4
ATOM 3917 O O . PRO A 1 22 ? -3.365 -27.118 18.451 1.00 0.00 570 PRO A O 4
ATOM 3928 N N . VAL A 1 23 ? -5.314 -26.745 19.561 1.00 0.00 571 VAL A N 4
ATOM 3929 C CA . VAL A 1 23 ? -4.809 -25.675 20.446 1.00 0.00 571 VAL A CA 4
ATOM 3930 C C . VAL A 1 23 ? -3.676 -26.174 21.385 1.00 0.00 571 VAL A C 4
ATOM 3931 O O . VAL A 1 23 ? -2.807 -25.389 21.796 1.00 0.00 571 VAL A O 4
ATOM 3944 N N . ASN A 1 24 ? -3.691 -27.489 21.684 1.00 0.00 572 ASN A N 4
ATOM 3945 C CA . ASN A 1 24 ? -2.697 -28.143 22.569 1.00 0.00 572 ASN A CA 4
ATOM 3946 C C . ASN A 1 24 ? -1.315 -28.243 21.891 1.00 0.00 572 ASN A C 4
ATOM 3947 O O . ASN A 1 24 ? -0.297 -28.372 22.579 1.00 0.00 572 ASN A O 4
ATOM 3958 N N . THR A 1 25 ? -1.296 -28.184 20.547 1.00 0.00 573 THR A N 4
ATOM 3959 C CA . THR A 1 25 ? -0.054 -28.194 19.755 1.00 0.00 573 THR A CA 4
ATOM 3960 C C . THR A 1 25 ? 0.694 -26.846 19.941 1.00 0.00 573 THR A C 4
ATOM 3961 O O . THR A 1 25 ? 0.140 -25.800 19.599 1.00 0.00 573 THR A O 4
ATOM 3972 N N . PRO A 1 26 ? 1.954 -26.837 20.510 1.00 0.00 574 PRO A N 4
ATOM 3973 C CA . PRO A 1 26 ? 2.754 -25.588 20.647 1.00 0.00 574 PRO A CA 4
ATOM 3974 C C . PRO A 1 26 ? 3.289 -25.107 19.277 1.00 0.00 574 PRO A C 4
ATOM 3975 O O . PRO A 1 26 ? 3.530 -23.914 19.058 1.00 0.00 574 PRO A O 4
ATOM 3986 N N . GLU A 1 27 ? 3.428 -26.067 18.342 1.00 0.00 575 GLU A N 4
ATOM 3987 C CA . GLU A 1 27 ? 3.839 -25.806 16.956 1.00 0.00 575 GLU A CA 4
ATOM 3988 C C . GLU A 1 27 ? 2.639 -25.398 16.081 1.00 0.00 575 GLU A C 4
ATOM 3989 O O . GLU A 1 27 ? 2.784 -25.347 14.864 1.00 0.00 575 GLU A O 4
ATOM 4001 N N . ARG A 1 28 ? 1.464 -25.110 16.702 1.00 0.00 576 ARG A N 4
ATOM 4002 C CA . ARG A 1 28 ? 0.208 -24.799 15.971 1.00 0.00 576 ARG A CA 4
ATOM 4003 C C . ARG A 1 28 ? 0.453 -23.707 14.911 1.00 0.00 576 ARG A C 4
ATOM 4004 O O . ARG A 1 28 ? 0.335 -23.956 13.715 1.00 0.00 576 ARG A O 4
ATOM 4025 N N . TRP A 1 29 ? 0.923 -22.549 15.395 1.00 0.00 577 TRP A N 4
ATOM 4026 C CA . TRP A 1 29 ? 1.127 -21.333 14.583 1.00 0.00 577 TRP A CA 4
ATOM 4027 C C . TRP A 1 29 ? 2.318 -21.487 13.618 1.00 0.00 577 TRP A C 4
ATOM 4028 O O . TRP A 1 29 ? 2.364 -20.848 12.561 1.00 0.00 577 TRP A O 4
ATOM 4049 N N . LYS A 1 30 ? 3.251 -22.380 13.987 1.00 0.00 578 LYS A N 4
ATOM 4050 C CA . LYS A 1 30 ? 4.431 -22.706 13.164 1.00 0.00 578 LYS A CA 4
ATOM 4051 C C . LYS A 1 30 ? 3.992 -23.484 11.908 1.00 0.00 578 LYS A C 4
ATOM 4052 O O . LYS A 1 30 ? 4.506 -23.266 10.812 1.00 0.00 578 LYS A O 4
ATOM 4071 N N . LYS A 1 31 ? 3.030 -24.401 12.108 1.00 0.00 579 LYS A N 4
ATOM 4072 C CA . LYS A 1 31 ? 2.448 -25.218 11.033 1.00 0.00 579 LYS A CA 4
ATOM 4073 C C . LYS A 1 31 ? 1.396 -24.418 10.249 1.00 0.00 579 LYS A C 4
ATOM 4074 O O . LYS A 1 31 ? 1.077 -24.753 9.109 1.00 0.00 579 LYS A O 4
ATOM 4093 N N . ILE A 1 32 ? 0.834 -23.376 10.891 1.00 0.00 580 ILE A N 4
ATOM 4094 C CA . ILE A 1 32 ? -0.066 -22.395 10.245 1.00 0.00 580 ILE A CA 4
ATOM 4095 C C . ILE A 1 32 ? 0.739 -21.490 9.284 1.00 0.00 580 ILE A C 4
ATOM 4096 O O . ILE A 1 32 ? 0.212 -21.002 8.285 1.00 0.00 580 ILE A O 4
ATOM 4112 N N . ALA A 1 33 ? 2.036 -21.299 9.586 1.00 0.00 581 ALA A N 4
ATOM 4113 C CA . ALA A 1 33 ? 2.992 -20.654 8.655 1.00 0.00 581 ALA A CA 4
ATOM 4114 C C . ALA A 1 33 ? 3.159 -21.486 7.367 1.00 0.00 581 ALA A C 4
ATOM 4115 O O . ALA A 1 33 ? 3.338 -20.932 6.277 1.00 0.00 581 ALA A O 4
ATOM 4122 N N . GLU A 1 34 ? 3.091 -22.818 7.524 1.00 0.00 582 GLU A N 4
ATOM 4123 C CA . GLU A 1 34 ? 3.202 -23.775 6.408 1.00 0.00 582 GLU A CA 4
ATOM 4124 C C . GLU A 1 34 ? 1.871 -23.856 5.628 1.00 0.00 582 GLU A C 4
ATOM 4125 O O . GLU A 1 34 ? 1.860 -23.925 4.393 1.00 0.00 582 GLU A O 4
ATOM 4137 N N . ALA A 1 35 ? 0.755 -23.841 6.377 1.00 0.00 583 ALA A N 4
ATOM 4138 C CA . ALA A 1 35 ? -0.603 -24.072 5.839 1.00 0.00 583 ALA A CA 4
ATOM 4139 C C . ALA A 1 35 ? -1.201 -22.813 5.182 1.00 0.00 583 ALA A C 4
ATOM 4140 O O . ALA A 1 35 ? -2.013 -22.916 4.253 1.00 0.00 583 ALA A O 4
ATOM 4147 N N . VAL A 1 36 ? -0.803 -21.630 5.680 1.00 0.00 584 VAL A N 4
ATOM 4148 C CA . VAL A 1 36 ? -1.363 -20.335 5.253 1.00 0.00 584 VAL A CA 4
ATOM 4149 C C . VAL A 1 36 ? -0.217 -19.448 4.714 1.00 0.00 584 VAL A C 4
ATOM 4150 O O . VAL A 1 36 ? 0.590 -18.938 5.507 1.00 0.00 584 VAL A O 4
ATOM 4163 N N . PRO A 1 37 ? -0.102 -19.278 3.358 1.00 0.00 585 PRO A N 4
ATOM 4164 C CA . PRO A 1 37 ? 0.965 -18.460 2.737 1.00 0.00 585 PRO A CA 4
ATOM 4165 C C . PRO A 1 37 ? 0.752 -16.941 2.941 1.00 0.00 585 PRO A C 4
ATOM 4166 O O . PRO A 1 37 ? -0.388 -16.459 3.002 1.00 0.00 585 PRO A O 4
ATOM 4177 N N . GLY A 1 38 ? 1.870 -16.203 3.059 1.00 0.00 586 GLY A N 4
ATOM 4178 C CA . GLY A 1 38 ? 1.866 -14.731 3.069 1.00 0.00 586 GLY A CA 4
ATOM 4179 C C . GLY A 1 38 ? 1.406 -14.086 4.382 1.00 0.00 586 GLY A C 4
ATOM 4180 O O . GLY A 1 38 ? 1.318 -12.850 4.468 1.00 0.00 586 GLY A O 4
ATOM 4184 N N . ARG A 1 39 ? 1.106 -14.911 5.406 1.00 0.00 587 ARG A N 4
ATOM 4185 C CA . ARG A 1 39 ? 0.571 -14.424 6.698 1.00 0.00 587 ARG A CA 4
ATOM 4186 C C . ARG A 1 39 ? 1.618 -14.463 7.804 1.00 0.00 587 ARG A C 4
ATOM 4187 O O . ARG A 1 39 ? 2.571 -15.244 7.756 1.00 0.00 587 ARG A O 4
ATOM 4208 N N . THR A 1 40 ? 1.427 -13.586 8.791 1.00 0.00 588 THR A N 4
ATOM 4209 C CA . THR A 1 40 ? 2.255 -13.539 9.999 1.00 0.00 588 THR A CA 4
ATOM 4210 C C . THR A 1 40 ? 1.498 -14.224 11.150 1.00 0.00 588 THR A C 4
ATOM 4211 O O . THR A 1 40 ? 0.260 -14.196 11.188 1.00 0.00 588 THR A O 4
ATOM 4222 N N . LYS A 1 41 ? 2.246 -14.809 12.101 1.00 0.00 589 LYS A N 4
ATOM 4223 C CA . LYS A 1 41 ? 1.663 -15.603 13.204 1.00 0.00 589 LYS A CA 4
ATOM 4224 C C . LYS A 1 41 ? 0.914 -14.704 14.194 1.00 0.00 589 LYS A C 4
ATOM 4225 O O . LYS A 1 41 ? -0.082 -15.126 14.765 1.00 0.00 589 LYS A O 4
ATOM 4244 N N . LYS A 1 42 ? 1.398 -13.462 14.359 1.00 0.00 590 LYS A N 4
ATOM 4245 C CA . LYS A 1 42 ? 0.728 -12.437 15.180 1.00 0.00 590 LYS A CA 4
ATOM 4246 C C . LYS A 1 42 ? -0.686 -12.104 14.640 1.00 0.00 590 LYS A C 4
ATOM 4247 O O . LYS A 1 42 ? -1.625 -11.934 15.420 1.00 0.00 590 LYS A O 4
ATOM 4266 N N . ASP A 1 43 ? -0.818 -12.020 13.296 1.00 0.00 591 ASP A N 4
ATOM 4267 C CA . ASP A 1 43 ? -2.114 -11.768 12.623 1.00 0.00 591 ASP A CA 4
ATOM 4268 C C . ASP A 1 43 ? -3.004 -13.016 12.682 1.00 0.00 591 ASP A C 4
ATOM 4269 O O . ASP A 1 43 ? -4.227 -12.900 12.712 1.00 0.00 591 ASP A O 4
ATOM 4278 N N . CYS A 1 44 ? -2.370 -14.201 12.674 1.00 0.00 592 CYS A N 4
ATOM 4279 C CA . CYS A 1 44 ? -3.077 -15.495 12.781 1.00 0.00 592 CYS A CA 4
ATOM 4280 C C . CYS A 1 44 ? -3.687 -15.674 14.189 1.00 0.00 592 CYS A C 4
ATOM 4281 O O . CYS A 1 44 ? -4.800 -16.192 14.327 1.00 0.00 592 CYS A O 4
ATOM 4289 N N . MET A 1 45 ? -2.936 -15.226 15.220 1.00 0.00 593 MET A N 4
ATOM 4290 C CA . MET A 1 45 ? -3.370 -15.272 16.640 1.00 0.00 593 MET A CA 4
ATOM 4291 C C . MET A 1 45 ? -4.480 -14.242 16.890 1.00 0.00 593 MET A C 4
ATOM 4292 O O . MET A 1 45 ? -5.446 -14.523 17.599 1.00 0.00 593 MET A O 4
ATOM 4306 N N . LYS A 1 46 ? -4.302 -13.047 16.294 1.00 0.00 594 LYS A N 4
ATOM 4307 C CA . LYS A 1 46 ? -5.289 -11.951 16.347 1.00 0.00 594 LYS A CA 4
ATOM 4308 C C . LYS A 1 46 ? -6.618 -12.401 15.720 1.00 0.00 594 LYS A C 4
ATOM 4309 O O . LYS A 1 46 ? -7.673 -12.259 16.334 1.00 0.00 594 LYS A O 4
ATOM 4328 N N . ARG A 1 47 ? -6.529 -12.970 14.505 1.00 0.00 595 ARG A N 4
ATOM 4329 C CA . ARG A 1 47 ? -7.707 -13.415 13.740 1.00 0.00 595 ARG A CA 4
ATOM 4330 C C . ARG A 1 47 ? -8.474 -14.493 14.528 1.00 0.00 595 ARG A C 4
ATOM 4331 O O . ARG A 1 47 ? -9.669 -14.354 14.759 1.00 0.00 595 ARG A O 4
ATOM 4352 N N . TYR A 1 48 ? -7.733 -15.531 14.967 1.00 0.00 596 TYR A N 4
ATOM 4353 C CA . TYR A 1 48 ? -8.261 -16.638 15.795 1.00 0.00 596 TYR A CA 4
ATOM 4354 C C . TYR A 1 48 ? -8.948 -16.118 17.063 1.00 0.00 596 TYR A C 4
ATOM 4355 O O . TYR A 1 48 ? -10.026 -16.595 17.419 1.00 0.00 596 TYR A O 4
ATOM 4373 N N . LYS A 1 49 ? -8.314 -15.132 17.720 1.00 0.00 597 LYS A N 4
ATOM 4374 C CA . LYS A 1 49 ? -8.854 -14.498 18.941 1.00 0.00 597 LYS A CA 4
ATOM 4375 C C . LYS A 1 49 ? -10.248 -13.927 18.658 1.00 0.00 597 LYS A C 4
ATOM 4376 O O . LYS A 1 49 ? -11.201 -14.229 19.368 1.00 0.00 597 LYS A O 4
ATOM 4395 N N . GLU A 1 50 ? -10.353 -13.160 17.559 1.00 0.00 598 GLU A N 4
ATOM 4396 C CA . GLU A 1 50 ? -11.608 -12.514 17.157 1.00 0.00 598 GLU A CA 4
ATOM 4397 C C . GLU A 1 50 ? -12.669 -13.561 16.776 1.00 0.00 598 GLU A C 4
ATOM 4398 O O . GLU A 1 50 ? -13.833 -13.399 17.116 1.00 0.00 598 GLU A O 4
ATOM 4410 N N . LEU A 1 51 ? -12.239 -14.651 16.097 1.00 0.00 599 LEU A N 4
ATOM 4411 C CA . LEU A 1 51 ? -13.145 -15.746 15.679 1.00 0.00 599 LEU A CA 4
ATOM 4412 C C . LEU A 1 51 ? -13.815 -16.383 16.909 1.00 0.00 599 LEU A C 4
ATOM 4413 O O . LEU A 1 51 ? -15.037 -16.516 16.958 1.00 0.00 599 LEU A O 4
ATOM 4429 N N . VAL A 1 52 ? -12.988 -16.707 17.917 1.00 0.00 600 VAL A N 4
ATOM 4430 C CA . VAL A 1 52 ? -13.443 -17.354 19.159 1.00 0.00 600 VAL A CA 4
ATOM 4431 C C . VAL A 1 52 ? -14.342 -16.398 19.972 1.00 0.00 600 VAL A C 4
ATOM 4432 O O . VAL A 1 52 ? -15.436 -16.771 20.357 1.00 0.00 600 VAL A O 4
ATOM 4445 N N . GLU A 1 53 ? -13.896 -15.151 20.169 1.00 0.00 601 GLU A N 4
ATOM 4446 C CA . GLU A 1 53 ? -14.607 -14.183 21.034 1.00 0.00 601 GLU A CA 4
ATOM 4447 C C . GLU A 1 53 ? -15.938 -13.703 20.410 1.00 0.00 601 GLU A C 4
ATOM 4448 O O . GLU A 1 53 ? -16.878 -13.380 21.146 1.00 0.00 601 GLU A O 4
ATOM 4460 N N . MET A 1 54 ? -16.021 -13.666 19.061 1.00 0.00 602 MET A N 4
ATOM 4461 C CA . MET A 1 54 ? -17.280 -13.330 18.355 1.00 0.00 602 MET A CA 4
ATOM 4462 C C . MET A 1 54 ? -18.306 -14.453 18.543 1.00 0.00 602 MET A C 4
ATOM 4463 O O . MET A 1 54 ? -19.461 -14.187 18.879 1.00 0.00 602 MET A O 4
ATOM 4477 N N . VAL A 1 55 ? -17.870 -15.713 18.340 1.00 0.00 603 VAL A N 4
ATOM 4478 C CA . VAL A 1 55 ? -18.770 -16.877 18.422 1.00 0.00 603 VAL A CA 4
ATOM 4479 C C . VAL A 1 55 ? -19.175 -17.165 19.887 1.00 0.00 603 VAL A C 4
ATOM 4480 O O . VAL A 1 55 ? -20.245 -17.718 20.133 1.00 0.00 603 VAL A O 4
ATOM 4493 N N . LYS A 1 56 ? -18.311 -16.762 20.845 1.00 0.00 604 LYS A N 4
ATOM 4494 C CA . LYS A 1 56 ? -18.602 -16.848 22.293 1.00 0.00 604 LYS A CA 4
ATOM 4495 C C . LYS A 1 56 ? -19.709 -15.856 22.672 1.00 0.00 604 LYS A C 4
ATOM 4496 O O . LYS A 1 56 ? -20.709 -16.239 23.276 1.00 0.00 604 LYS A O 4
ATOM 4515 N N . ALA A 1 57 ? -19.516 -14.579 22.287 1.00 0.00 605 ALA A N 4
ATOM 4516 C CA . ALA A 1 57 ? -20.479 -13.492 22.582 1.00 0.00 605 ALA A CA 4
ATOM 4517 C C . ALA A 1 57 ? -21.831 -13.740 21.891 1.00 0.00 605 ALA A C 4
ATOM 4518 O O . ALA A 1 57 ? -22.886 -13.405 22.431 1.00 0.00 605 ALA A O 4
ATOM 4525 N N . LYS A 1 58 ? -21.763 -14.352 20.702 1.00 0.00 606 LYS A N 4
ATOM 4526 C CA . LYS A 1 58 ? -22.935 -14.685 19.878 1.00 0.00 606 LYS A CA 4
ATOM 4527 C C . LYS A 1 58 ? -23.771 -15.787 20.559 1.00 0.00 606 LYS A C 4
ATOM 4528 O O . LYS A 1 58 ? -24.963 -15.605 20.812 1.00 0.00 606 LYS A O 4
ATOM 4547 N N . LYS A 1 59 ? -23.109 -16.923 20.875 1.00 0.00 607 LYS A N 4
ATOM 4548 C CA . LYS A 1 59 ? -23.753 -18.063 21.558 1.00 0.00 607 LYS A CA 4
ATOM 4549 C C . LYS A 1 59 ? -24.276 -17.666 22.946 1.00 0.00 607 LYS A C 4
ATOM 4550 O O . LYS A 1 59 ? -25.319 -18.146 23.355 1.00 0.00 607 LYS A O 4
ATOM 4569 N N . ALA A 1 60 ? -23.544 -16.781 23.643 1.00 0.00 608 ALA A N 4
ATOM 4570 C CA . ALA A 1 60 ? -23.929 -16.291 24.982 1.00 0.00 608 ALA A CA 4
ATOM 4571 C C . ALA A 1 60 ? -25.186 -15.408 24.896 1.00 0.00 608 ALA A C 4
ATOM 4572 O O . ALA A 1 60 ? -26.084 -15.519 25.726 1.00 0.00 608 ALA A O 4
ATOM 4579 N N . ALA A 1 61 ? -25.242 -14.562 23.851 1.00 0.00 609 ALA A N 4
ATOM 4580 C CA . ALA A 1 61 ? -26.353 -13.612 23.640 1.00 0.00 609 ALA A CA 4
ATOM 4581 C C . ALA A 1 61 ? -27.661 -14.358 23.347 1.00 0.00 609 ALA A C 4
ATOM 4582 O O . ALA A 1 61 ? -28.686 -14.134 24.007 1.00 0.00 609 ALA A O 4
ATOM 4589 N N . GLN A 1 62 ? -27.596 -15.268 22.362 1.00 0.00 610 GLN A N 4
ATOM 4590 C CA . GLN A 1 62 ? -28.740 -16.114 21.959 1.00 0.00 610 GLN A CA 4
ATOM 4591 C C . GLN A 1 62 ? -29.106 -17.117 23.068 1.00 0.00 610 GLN A C 4
ATOM 4592 O O . GLN A 1 62 ? -30.274 -17.501 23.190 1.00 0.00 610 GLN A O 4
ATOM 4606 N N . GLU A 1 63 ? -28.110 -17.518 23.890 1.00 0.00 611 GLU A N 4
ATOM 4607 C CA . GLU A 1 63 ? -28.347 -18.417 25.037 1.00 0.00 611 GLU A CA 4
ATOM 4608 C C . GLU A 1 63 ? -29.198 -17.701 26.080 1.00 0.00 611 GLU A C 4
ATOM 4609 O O . GLU A 1 63 ? -30.111 -18.287 26.618 1.00 0.00 611 GLU A O 4
ATOM 4621 N N . GLN A 1 64 ? -28.899 -16.407 26.326 1.00 0.00 612 GLN A N 4
ATOM 4622 C CA . GLN A 1 64 ? -29.617 -15.609 27.340 1.00 0.00 612 GLN A CA 4
ATOM 4623 C C . GLN A 1 64 ? -31.070 -15.334 26.925 1.00 0.00 612 GLN A C 4
ATOM 4624 O O . GLN A 1 64 ? -31.917 -15.124 27.790 1.00 0.00 612 GLN A O 4
ATOM 4638 N N . VAL A 1 65 ? -31.355 -15.339 25.609 1.00 0.00 613 VAL A N 4
ATOM 4639 C CA . VAL A 1 65 ? -32.736 -15.208 25.110 1.00 0.00 613 VAL A CA 4
ATOM 4640 C C . VAL A 1 65 ? -33.499 -16.523 25.368 1.00 0.00 613 VAL A C 4
ATOM 4641 O O . VAL A 1 65 ? -34.530 -16.526 26.052 1.00 0.00 613 VAL A O 4
ATOM 4654 N N . LEU A 1 66 ? -32.938 -17.633 24.849 1.00 0.00 614 LEU A N 4
ATOM 4655 C CA . LEU A 1 66 ? -33.534 -18.984 24.962 1.00 0.00 614 LEU A CA 4
ATOM 4656 C C . LEU A 1 66 ? -33.660 -19.431 26.430 1.00 0.00 614 LEU A C 4
ATOM 4657 O O . LEU A 1 66 ? -34.597 -20.138 26.778 1.00 0.00 614 LEU A O 4
ATOM 4673 N N . ASN A 1 67 ? -32.716 -19.000 27.278 1.00 0.00 615 ASN A N 4
ATOM 4674 C CA . ASN A 1 67 ? -32.688 -19.364 28.703 1.00 0.00 615 ASN A CA 4
ATOM 4675 C C . ASN A 1 67 ? -33.740 -18.563 29.473 1.00 0.00 615 ASN A C 4
ATOM 4676 O O . ASN A 1 67 ? -34.544 -19.147 30.188 1.00 0.00 615 ASN A O 4
ATOM 4687 N N . ALA A 1 68 ? -33.726 -17.227 29.297 1.00 0.00 616 ALA A N 4
ATOM 4688 C CA . ALA A 1 68 ? -34.593 -16.307 30.068 1.00 0.00 616 ALA A CA 4
ATOM 4689 C C . ALA A 1 68 ? -36.081 -16.582 29.820 1.00 0.00 616 ALA A C 4
ATOM 4690 O O . ALA A 1 68 ? -36.864 -16.719 30.765 1.00 0.00 616 ALA A O 4
ATOM 4697 N N . SER A 1 69 ? -36.445 -16.695 28.532 1.00 0.00 617 SER A N 4
ATOM 4698 C CA . SER A 1 69 ? -37.841 -16.903 28.099 1.00 0.00 617 SER A CA 4
ATOM 4699 C C . SER A 1 69 ? -38.367 -18.298 28.524 1.00 0.00 617 SER A C 4
ATOM 4700 O O . SER A 1 69 ? -39.560 -18.465 28.797 1.00 0.00 617 SER A O 4
ATOM 4708 N N . ARG A 1 70 ? -37.452 -19.287 28.582 1.00 0.00 618 ARG A N 4
ATOM 4709 C CA . ARG A 1 70 ? -37.772 -20.674 28.987 1.00 0.00 618 ARG A CA 4
ATOM 4710 C C . ARG A 1 70 ? -37.757 -20.825 30.526 1.00 0.00 618 ARG A C 4
ATOM 4711 O O . ARG A 1 70 ? -38.441 -21.697 31.075 1.00 0.00 618 ARG A O 4
ATOM 4732 N N . ALA A 1 71 ? -36.981 -19.957 31.217 1.00 0.00 619 ALA A N 4
ATOM 4733 C CA . ALA A 1 71 ? -36.826 -19.995 32.687 1.00 0.00 619 ALA A CA 4
ATOM 4734 C C . ALA A 1 71 ? -38.064 -19.379 33.352 1.00 0.00 619 ALA A C 4
ATOM 4735 O O . ALA A 1 71 ? -38.101 -18.181 33.660 1.00 0.00 619 ALA A O 4
ATOM 4742 N N . LYS A 1 72 ? -39.091 -20.223 33.522 1.00 0.00 620 LYS A N 4
ATOM 4743 C CA . LYS A 1 72 ? -40.389 -19.816 34.070 1.00 0.00 620 LYS A CA 4
ATOM 4744 C C . LYS A 1 72 ? -40.315 -19.801 35.610 1.00 0.00 620 LYS A C 4
ATOM 4745 O O . LYS A 1 72 ? -40.110 -18.742 36.212 1.00 0.00 620 LYS A O 4
ATOM 4764 N N . LYS A 1 73 ? -40.426 -20.994 36.237 1.00 0.00 621 LYS A N 4
ATOM 4765 C CA . LYS A 1 73 ? -40.344 -21.164 37.706 1.00 0.00 621 LYS A CA 4
ATOM 4766 C C . LYS A 1 73 ? -39.533 -22.451 38.025 1.00 0.00 621 LYS A C 4
ATOM 4785 N N . PHE A 1 3 ? 0.084 -4.557 0.168 1.00 0.00 551 PHE A N 5
ATOM 4786 C CA . PHE A 1 3 ? -0.441 -5.342 1.296 1.00 0.00 551 PHE A CA 5
ATOM 4787 C C . PHE A 1 3 ? -1.953 -5.556 1.107 1.00 0.00 551 PHE A C 5
ATOM 4788 O O . PHE A 1 3 ? -2.738 -4.611 1.243 1.00 0.00 551 PHE A O 5
ATOM 4805 N N . THR A 1 4 ? -2.340 -6.793 0.773 1.00 0.00 552 THR A N 5
ATOM 4806 C CA . THR A 1 4 ? -3.747 -7.214 0.715 1.00 0.00 552 THR A CA 5
ATOM 4807 C C . THR A 1 4 ? -4.247 -7.594 2.133 1.00 0.00 552 THR A C 5
ATOM 4808 O O . THR A 1 4 ? -3.440 -7.994 2.982 1.00 0.00 552 THR A O 5
ATOM 4819 N N . PRO A 1 5 ? -5.577 -7.429 2.427 1.00 0.00 553 PRO A N 5
ATOM 4820 C CA . PRO A 1 5 ? -6.224 -8.062 3.609 1.00 0.00 553 PRO A CA 5
ATOM 4821 C C . PRO A 1 5 ? -6.325 -9.605 3.457 1.00 0.00 553 PRO A C 5
ATOM 4822 O O . PRO A 1 5 ? -5.900 -10.170 2.431 1.00 0.00 553 PRO A O 5
ATOM 4833 N N . TRP A 1 6 ? -6.907 -10.274 4.472 1.00 0.00 554 TRP A N 5
ATOM 4834 C CA . TRP A 1 6 ? -7.188 -11.720 4.419 1.00 0.00 554 TRP A CA 5
ATOM 4835 C C . TRP A 1 6 ? -8.207 -12.022 3.302 1.00 0.00 554 TRP A C 5
ATOM 4836 O O . TRP A 1 6 ? -9.385 -11.652 3.408 1.00 0.00 554 TRP A O 5
ATOM 4857 N N . THR A 1 7 ? -7.719 -12.650 2.223 1.00 0.00 555 THR A N 5
ATOM 4858 C CA . THR A 1 7 ? -8.552 -13.070 1.085 1.00 0.00 555 THR A CA 5
ATOM 4859 C C . THR A 1 7 ? -9.372 -14.316 1.471 1.00 0.00 555 THR A C 5
ATOM 4860 O O . THR A 1 7 ? -9.050 -14.971 2.460 1.00 0.00 555 THR A O 5
ATOM 4871 N N . THR A 1 8 ? -10.399 -14.659 0.674 1.00 0.00 556 THR A N 5
ATOM 4872 C CA . THR A 1 8 ? -11.291 -15.812 0.949 1.00 0.00 556 THR A CA 5
ATOM 4873 C C . THR A 1 8 ? -10.494 -17.138 1.016 1.00 0.00 556 THR A C 5
ATOM 4874 O O . THR A 1 8 ? -10.775 -18.006 1.857 1.00 0.00 556 THR A O 5
ATOM 4885 N N . GLU A 1 9 ? -9.473 -17.251 0.142 1.00 0.00 557 GLU A N 5
ATOM 4886 C CA . GLU A 1 9 ? -8.619 -18.450 0.045 1.00 0.00 557 GLU A CA 5
ATOM 4887 C C . GLU A 1 9 ? -7.637 -18.546 1.239 1.00 0.00 557 GLU A C 5
ATOM 4888 O O . GLU A 1 9 ? -7.538 -19.600 1.860 1.00 0.00 557 GLU A O 5
ATOM 4900 N N . GLU A 1 10 ? -6.960 -17.435 1.592 1.00 0.00 558 GLU A N 5
ATOM 4901 C CA . GLU A 1 10 ? -5.952 -17.422 2.684 1.00 0.00 558 GLU A CA 5
ATOM 4902 C C . GLU A 1 10 ? -6.618 -17.490 4.065 1.00 0.00 558 GLU A C 5
ATOM 4903 O O . GLU A 1 10 ? -6.032 -18.015 5.021 1.00 0.00 558 GLU A O 5
ATOM 4915 N N . GLN A 1 11 ? -7.850 -16.962 4.160 1.00 0.00 559 GLN A N 5
ATOM 4916 C CA . GLN A 1 11 ? -8.596 -16.903 5.422 1.00 0.00 559 GLN A CA 5
ATOM 4917 C C . GLN A 1 11 ? -9.189 -18.277 5.757 1.00 0.00 559 GLN A C 5
ATOM 4918 O O . GLN A 1 11 ? -9.172 -18.682 6.922 1.00 0.00 559 GLN A O 5
ATOM 4932 N N . LYS A 1 12 ? -9.690 -19.006 4.731 1.00 0.00 560 LYS A N 5
ATOM 4933 C CA . LYS A 1 12 ? -10.186 -20.389 4.942 1.00 0.00 560 LYS A CA 5
ATOM 4934 C C . LYS A 1 12 ? -9.022 -21.323 5.301 1.00 0.00 560 LYS A C 5
ATOM 4935 O O . LYS A 1 12 ? -9.208 -22.254 6.063 1.00 0.00 560 LYS A O 5
ATOM 4954 N N . LEU A 1 13 ? -7.813 -21.044 4.749 1.00 0.00 561 LEU A N 5
ATOM 4955 C CA . LEU A 1 13 ? -6.573 -21.789 5.084 1.00 0.00 561 LEU A CA 5
ATOM 4956 C C . LEU A 1 13 ? -6.183 -21.557 6.556 1.00 0.00 561 LEU A C 5
ATOM 4957 O O . LEU A 1 13 ? -5.741 -22.483 7.228 1.00 0.00 561 LEU A O 5
ATOM 4973 N N . LEU A 1 14 ? -6.361 -20.306 7.028 1.00 0.00 562 LEU A N 5
ATOM 4974 C CA . LEU A 1 14 ? -6.066 -19.906 8.421 1.00 0.00 562 LEU A CA 5
ATOM 4975 C C . LEU A 1 14 ? -6.970 -20.665 9.396 1.00 0.00 562 LEU A C 5
ATOM 4976 O O . LEU A 1 14 ? -6.498 -21.328 10.328 1.00 0.00 562 LEU A O 5
ATOM 4992 N N . GLU A 1 15 ? -8.273 -20.560 9.140 1.00 0.00 563 GLU A N 5
ATOM 4993 C CA . GLU A 1 15 ? -9.316 -21.107 10.009 1.00 0.00 563 GLU A CA 5
ATOM 4994 C C . GLU A 1 15 ? -9.324 -22.643 9.962 1.00 0.00 563 GLU A C 5
ATOM 4995 O O . GLU A 1 15 ? -9.566 -23.286 10.981 1.00 0.00 563 GLU A O 5
ATOM 5007 N N . GLN A 1 16 ? -9.005 -23.211 8.783 1.00 0.00 564 GLN A N 5
ATOM 5008 C CA . GLN A 1 16 ? -8.840 -24.672 8.598 1.00 0.00 564 GLN A CA 5
ATOM 5009 C C . GLN A 1 16 ? -7.609 -25.159 9.365 1.00 0.00 564 GLN A C 5
ATOM 5010 O O . GLN A 1 16 ? -7.639 -26.218 9.962 1.00 0.00 564 GLN A O 5
ATOM 5024 N N . ALA A 1 17 ? -6.537 -24.358 9.351 1.00 0.00 565 ALA A N 5
ATOM 5025 C CA . ALA A 1 17 ? -5.289 -24.665 10.076 1.00 0.00 565 ALA A CA 5
ATOM 5026 C C . ALA A 1 17 ? -5.517 -24.637 11.608 1.00 0.00 565 ALA A C 5
ATOM 5027 O O . ALA A 1 17 ? -4.846 -25.335 12.363 1.00 0.00 565 ALA A O 5
ATOM 5034 N N . LEU A 1 18 ? -6.493 -23.828 12.050 1.00 0.00 566 LEU A N 5
ATOM 5035 C CA . LEU A 1 18 ? -6.942 -23.800 13.457 1.00 0.00 566 LEU A CA 5
ATOM 5036 C C . LEU A 1 18 ? -7.751 -25.074 13.818 1.00 0.00 566 LEU A C 5
ATOM 5037 O O . LEU A 1 18 ? -7.848 -25.428 14.996 1.00 0.00 566 LEU A O 5
ATOM 5053 N N . LYS A 1 19 ? -8.345 -25.730 12.794 1.00 0.00 567 LYS A N 5
ATOM 5054 C CA . LYS A 1 19 ? -9.120 -26.987 12.975 1.00 0.00 567 LYS A CA 5
ATOM 5055 C C . LYS A 1 19 ? -8.195 -28.224 12.843 1.00 0.00 567 LYS A C 5
ATOM 5056 O O . LYS A 1 19 ? -8.395 -29.243 13.515 1.00 0.00 567 LYS A O 5
ATOM 5075 N N . THR A 1 20 ? -7.188 -28.111 11.957 1.00 0.00 568 THR A N 5
ATOM 5076 C CA . THR A 1 20 ? -6.245 -29.201 11.627 1.00 0.00 568 THR A CA 5
ATOM 5077 C C . THR A 1 20 ? -5.211 -29.356 12.755 1.00 0.00 568 THR A C 5
ATOM 5078 O O . THR A 1 20 ? -4.924 -30.469 13.216 1.00 0.00 568 THR A O 5
ATOM 5089 N N . TYR A 1 21 ? -4.659 -28.215 13.183 1.00 0.00 569 TYR A N 5
ATOM 5090 C CA . TYR A 1 21 ? -3.711 -28.138 14.304 1.00 0.00 569 TYR A CA 5
ATOM 5091 C C . TYR A 1 21 ? -4.476 -27.545 15.507 1.00 0.00 569 TYR A C 5
ATOM 5092 O O . TYR A 1 21 ? -4.825 -26.355 15.472 1.00 0.00 569 TYR A O 5
ATOM 5110 N N . PRO A 1 22 ? -4.803 -28.363 16.561 1.00 0.00 570 PRO A N 5
ATOM 5111 C CA . PRO A 1 22 ? -5.526 -27.863 17.756 1.00 0.00 570 PRO A CA 5
ATOM 5112 C C . PRO A 1 22 ? -4.667 -26.882 18.581 1.00 0.00 570 PRO A C 5
ATOM 5113 O O . PRO A 1 22 ? -3.448 -26.778 18.377 1.00 0.00 570 PRO A O 5
ATOM 5124 N N . VAL A 1 23 ? -5.319 -26.176 19.517 1.00 0.00 571 VAL A N 5
ATOM 5125 C CA . VAL A 1 23 ? -4.650 -25.204 20.411 1.00 0.00 571 VAL A CA 5
ATOM 5126 C C . VAL A 1 23 ? -3.635 -25.913 21.344 1.00 0.00 571 VAL A C 5
ATOM 5127 O O . VAL A 1 23 ? -2.645 -25.317 21.786 1.00 0.00 571 VAL A O 5
ATOM 5140 N N . ASN A 1 24 ? -3.896 -27.210 21.585 1.00 0.00 572 ASN A N 5
ATOM 5141 C CA . ASN A 1 24 ? -3.075 -28.081 22.442 1.00 0.00 572 ASN A CA 5
ATOM 5142 C C . ASN A 1 24 ? -1.692 -28.362 21.804 1.00 0.00 572 ASN A C 5
ATOM 5143 O O . ASN A 1 24 ? -0.724 -28.651 22.517 1.00 0.00 572 ASN A O 5
ATOM 5154 N N . THR A 1 25 ? -1.614 -28.286 20.456 1.00 0.00 573 THR A N 5
ATOM 5155 C CA . THR A 1 25 ? -0.356 -28.496 19.709 1.00 0.00 573 THR A CA 5
ATOM 5156 C C . THR A 1 25 ? 0.616 -27.308 19.938 1.00 0.00 573 THR A C 5
ATOM 5157 O O . THR A 1 25 ? 0.262 -26.161 19.626 1.00 0.00 573 THR A O 5
ATOM 5168 N N . PRO A 1 26 ? 1.856 -27.558 20.497 1.00 0.00 574 PRO A N 5
ATOM 5169 C CA . PRO A 1 26 ? 2.878 -26.494 20.719 1.00 0.00 574 PRO A CA 5
ATOM 5170 C C . PRO A 1 26 ? 3.414 -25.878 19.405 1.00 0.00 574 PRO A C 5
ATOM 5171 O O . PRO A 1 26 ? 3.892 -24.733 19.381 1.00 0.00 574 PRO A O 5
ATOM 5182 N N . GLU A 1 27 ? 3.308 -26.652 18.311 1.00 0.00 575 GLU A N 5
ATOM 5183 C CA . GLU A 1 27 ? 3.849 -26.287 16.989 1.00 0.00 575 GLU A CA 5
ATOM 5184 C C . GLU A 1 27 ? 2.813 -25.536 16.127 1.00 0.00 575 GLU A C 5
ATOM 5185 O O . GLU A 1 27 ? 3.138 -25.154 14.995 1.00 0.00 575 GLU A O 5
ATOM 5197 N N . ARG A 1 28 ? 1.597 -25.315 16.691 1.00 0.00 576 ARG A N 5
ATOM 5198 C CA . ARG A 1 28 ? 0.374 -24.919 15.931 1.00 0.00 576 ARG A CA 5
ATOM 5199 C C . ARG A 1 28 ? 0.653 -23.822 14.883 1.00 0.00 576 ARG A C 5
ATOM 5200 O O . ARG A 1 28 ? 0.495 -24.047 13.682 1.00 0.00 576 ARG A O 5
ATOM 5221 N N . TRP A 1 29 ? 1.164 -22.682 15.363 1.00 0.00 577 TRP A N 5
ATOM 5222 C CA . TRP A 1 29 ? 1.310 -21.443 14.569 1.00 0.00 577 TRP A CA 5
ATOM 5223 C C . TRP A 1 29 ? 2.425 -21.553 13.502 1.00 0.00 577 TRP A C 5
ATOM 5224 O O . TRP A 1 29 ? 2.364 -20.879 12.467 1.00 0.00 577 TRP A O 5
ATOM 5245 N N . LYS A 1 30 ? 3.423 -22.418 13.754 1.00 0.00 578 LYS A N 5
ATOM 5246 C CA . LYS A 1 30 ? 4.499 -22.725 12.775 1.00 0.00 578 LYS A CA 5
ATOM 5247 C C . LYS A 1 30 ? 3.930 -23.530 11.591 1.00 0.00 578 LYS A C 5
ATOM 5248 O O . LYS A 1 30 ? 4.300 -23.301 10.436 1.00 0.00 578 LYS A O 5
ATOM 5267 N N . LYS A 1 31 ? 3.018 -24.464 11.899 1.00 0.00 579 LYS A N 5
ATOM 5268 C CA . LYS A 1 31 ? 2.363 -25.311 10.886 1.00 0.00 579 LYS A CA 5
ATOM 5269 C C . LYS A 1 31 ? 1.309 -24.488 10.110 1.00 0.00 579 LYS A C 5
ATOM 5270 O O . LYS A 1 31 ? 1.009 -24.776 8.946 1.00 0.00 579 LYS A O 5
ATOM 5289 N N . ILE A 1 32 ? 0.755 -23.459 10.788 1.00 0.00 580 ILE A N 5
ATOM 5290 C CA . ILE A 1 32 ? -0.172 -22.480 10.175 1.00 0.00 580 ILE A CA 5
ATOM 5291 C C . ILE A 1 32 ? 0.583 -21.564 9.186 1.00 0.00 580 ILE A C 5
ATOM 5292 O O . ILE A 1 32 ? 0.029 -21.167 8.166 1.00 0.00 580 ILE A O 5
ATOM 5308 N N . ALA A 1 33 ? 1.861 -21.257 9.495 1.00 0.00 581 ALA A N 5
ATOM 5309 C CA . ALA A 1 33 ? 2.757 -20.501 8.583 1.00 0.00 581 ALA A CA 5
ATOM 5310 C C . ALA A 1 33 ? 2.939 -21.229 7.238 1.00 0.00 581 ALA A C 5
ATOM 5311 O O . ALA A 1 33 ? 3.031 -20.598 6.178 1.00 0.00 581 ALA A O 5
ATOM 5318 N N . GLU A 1 34 ? 2.997 -22.564 7.311 1.00 0.00 582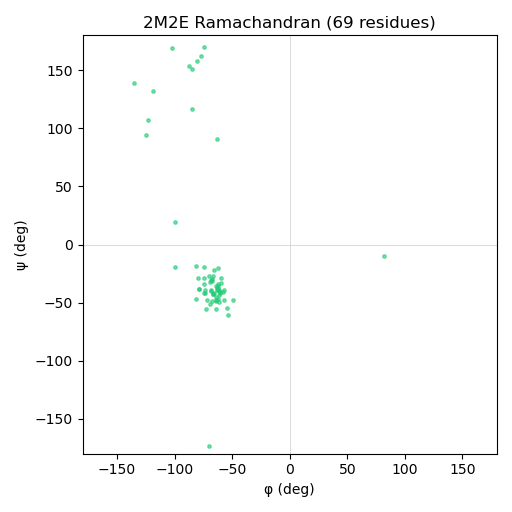 GLU A N 5
ATOM 5319 C CA . GLU A 1 34 ? 3.149 -23.438 6.139 1.00 0.00 582 GLU A CA 5
ATOM 5320 C C . GLU A 1 34 ? 1.825 -23.525 5.354 1.00 0.00 582 GLU A C 5
ATOM 5321 O O . GLU A 1 34 ? 1.827 -23.518 4.118 1.00 0.00 582 GLU A O 5
ATOM 5333 N N . ALA A 1 35 ? 0.701 -23.577 6.091 1.00 0.00 583 ALA A N 5
ATOM 5334 C CA . ALA A 1 35 ? -0.655 -23.655 5.504 1.00 0.00 583 ALA A CA 5
ATOM 5335 C C . ALA A 1 35 ? -1.089 -22.305 4.880 1.00 0.00 583 ALA A C 5
ATOM 5336 O O . ALA A 1 35 ? -1.844 -22.275 3.897 1.00 0.00 583 ALA A O 5
ATOM 5343 N N . VAL A 1 36 ? -0.593 -21.193 5.461 1.00 0.00 584 VAL A N 5
ATOM 5344 C CA . VAL A 1 36 ? -0.998 -19.818 5.100 1.00 0.00 584 VAL A CA 5
ATOM 5345 C C . VAL A 1 36 ? 0.274 -18.994 4.772 1.00 0.00 584 VAL A C 5
ATOM 5346 O O . VAL A 1 36 ? 0.983 -18.561 5.691 1.00 0.00 584 VAL A O 5
ATOM 5359 N N . PRO A 1 37 ? 0.613 -18.816 3.455 1.00 0.00 585 PRO A N 5
ATOM 5360 C CA . PRO A 1 37 ? 1.822 -18.067 3.021 1.00 0.00 585 PRO A CA 5
ATOM 5361 C C . PRO A 1 37 ? 1.731 -16.553 3.297 1.00 0.00 585 PRO A C 5
ATOM 5362 O O . PRO A 1 37 ? 0.653 -15.961 3.179 1.00 0.00 585 PRO A O 5
ATOM 5373 N N . GLY A 1 38 ? 2.872 -15.953 3.708 1.00 0.00 586 GLY A N 5
ATOM 5374 C CA . GLY A 1 38 ? 3.038 -14.489 3.788 1.00 0.00 586 GLY A CA 5
ATOM 5375 C C . GLY A 1 38 ? 2.506 -13.851 5.071 1.00 0.00 586 GLY A C 5
ATOM 5376 O O . GLY A 1 38 ? 3.099 -12.892 5.591 1.00 0.00 586 GLY A O 5
ATOM 5380 N N . ARG A 1 39 ? 1.380 -14.373 5.579 1.00 0.00 587 ARG A N 5
ATOM 5381 C CA . ARG A 1 39 ? 0.692 -13.825 6.759 1.00 0.00 587 ARG A CA 5
ATOM 5382 C C . ARG A 1 39 ? 1.471 -14.180 8.035 1.00 0.00 587 ARG A C 5
ATOM 5383 O O . ARG A 1 39 ? 1.875 -15.338 8.207 1.00 0.00 587 ARG A O 5
ATOM 5404 N N . THR A 1 40 ? 1.685 -13.184 8.918 1.00 0.00 588 THR A N 5
ATOM 5405 C CA . THR A 1 40 ? 2.455 -13.378 10.155 1.00 0.00 588 THR A CA 5
ATOM 5406 C C . THR A 1 40 ? 1.565 -13.982 11.254 1.00 0.00 588 THR A C 5
ATOM 5407 O O . THR A 1 40 ? 0.338 -13.812 11.246 1.00 0.00 588 THR A O 5
ATOM 5418 N N . LYS A 1 41 ? 2.207 -14.693 12.192 1.00 0.00 589 LYS A N 5
ATOM 5419 C CA . LYS A 1 41 ? 1.517 -15.491 13.221 1.00 0.00 589 LYS A CA 5
ATOM 5420 C C . LYS A 1 41 ? 0.762 -14.590 14.211 1.00 0.00 589 LYS A C 5
ATOM 5421 O O . LYS A 1 41 ? -0.222 -15.023 14.797 1.00 0.00 589 LYS A O 5
ATOM 5440 N N . LYS A 1 42 ? 1.227 -13.332 14.371 1.00 0.00 590 LYS A N 5
ATOM 5441 C CA . LYS A 1 42 ? 0.523 -12.318 15.182 1.00 0.00 590 LYS A CA 5
ATOM 5442 C C . LYS A 1 42 ? -0.861 -11.984 14.568 1.00 0.00 590 LYS A C 5
ATOM 5443 O O . LYS A 1 42 ? -1.823 -11.756 15.305 1.00 0.00 590 LYS A O 5
ATOM 5462 N N . ASP A 1 43 ? -0.941 -11.963 13.215 1.00 0.00 591 ASP A N 5
ATOM 5463 C CA . ASP A 1 43 ? -2.212 -11.744 12.480 1.00 0.00 591 ASP A CA 5
ATOM 5464 C C . ASP A 1 43 ? -3.104 -12.991 12.558 1.00 0.00 591 ASP A C 5
ATOM 5465 O O . ASP A 1 43 ? -4.338 -12.885 12.547 1.00 0.00 591 ASP A O 5
ATOM 5474 N N . CYS A 1 44 ? -2.458 -14.165 12.606 1.00 0.00 592 CYS A N 5
ATOM 5475 C CA . CYS A 1 44 ? -3.139 -15.461 12.778 1.00 0.00 592 CYS A CA 5
ATOM 5476 C C . CYS A 1 44 ? -3.805 -15.553 14.172 1.00 0.00 592 CYS A C 5
ATOM 5477 O O . CYS A 1 44 ? -4.933 -16.041 14.305 1.00 0.00 592 CYS A O 5
ATOM 5485 N N . MET A 1 45 ? -3.081 -15.054 15.193 1.00 0.00 593 MET A N 5
ATOM 5486 C CA . MET A 1 45 ? -3.543 -15.025 16.605 1.00 0.00 593 MET A CA 5
ATOM 5487 C C . MET A 1 45 ? -4.603 -13.934 16.805 1.00 0.00 593 MET A C 5
ATOM 5488 O O . MET A 1 45 ? -5.508 -14.090 17.619 1.00 0.00 593 MET A O 5
ATOM 5502 N N . LYS A 1 46 ? -4.429 -12.823 16.078 1.00 0.00 594 LYS A N 5
ATOM 5503 C CA . LYS A 1 46 ? -5.388 -11.694 16.027 1.00 0.00 594 LYS A CA 5
ATOM 5504 C C . LYS A 1 46 ? -6.766 -12.180 15.553 1.00 0.00 594 LYS A C 5
ATOM 5505 O O . LYS A 1 46 ? -7.783 -11.951 16.214 1.00 0.00 594 LYS A O 5
ATOM 5524 N N . ARG A 1 47 ? -6.764 -12.857 14.392 1.00 0.00 595 ARG A N 5
ATOM 5525 C CA . ARG A 1 47 ? -7.977 -13.422 13.788 1.00 0.00 595 ARG A CA 5
ATOM 5526 C C . ARG A 1 47 ? -8.589 -14.491 14.711 1.00 0.00 595 ARG A C 5
ATOM 5527 O O . ARG A 1 47 ? -9.796 -14.506 14.909 1.00 0.00 595 ARG A O 5
ATOM 5548 N N . TYR A 1 48 ? -7.741 -15.358 15.291 1.00 0.00 596 TYR A N 5
ATOM 5549 C CA . TYR A 1 48 ? -8.189 -16.436 16.207 1.00 0.00 596 TYR A CA 5
ATOM 5550 C C . TYR A 1 48 ? -8.775 -15.858 17.511 1.00 0.00 596 TYR A C 5
ATOM 5551 O O . TYR A 1 48 ? -9.700 -16.439 18.080 1.00 0.00 596 TYR A O 5
ATOM 5569 N N . LYS A 1 49 ? -8.240 -14.704 17.949 1.00 0.00 597 LYS A N 5
ATOM 5570 C CA . LYS A 1 49 ? -8.767 -13.935 19.106 1.00 0.00 597 LYS A CA 5
ATOM 5571 C C . LYS A 1 49 ? -10.209 -13.501 18.818 1.00 0.00 597 LYS A C 5
ATOM 5572 O O . LYS A 1 49 ? -11.107 -13.665 19.658 1.00 0.00 597 LYS A O 5
ATOM 5591 N N . GLU A 1 50 ? -10.407 -12.980 17.593 1.00 0.00 598 GLU A N 5
ATOM 5592 C CA . GLU A 1 50 ? -11.725 -12.582 17.102 1.00 0.00 598 GLU A CA 5
ATOM 5593 C C . GLU A 1 50 ? -12.657 -13.795 17.061 1.00 0.00 598 GLU A C 5
ATOM 5594 O O . GLU A 1 50 ? -13.726 -13.744 17.619 1.00 0.00 598 GLU A O 5
ATOM 5606 N N . LEU A 1 51 ? -12.187 -14.900 16.462 1.00 0.00 599 LEU A N 5
ATOM 5607 C CA . LEU A 1 51 ? -12.998 -16.115 16.207 1.00 0.00 599 LEU A CA 5
ATOM 5608 C C . LEU A 1 51 ? -13.544 -16.736 17.502 1.00 0.00 599 LEU A C 5
ATOM 5609 O O . LEU A 1 51 ? -14.760 -16.931 17.634 1.00 0.00 599 LEU A O 5
ATOM 5625 N N . VAL A 1 52 ? -12.642 -17.003 18.462 1.00 0.00 600 VAL A N 5
ATOM 5626 C CA . VAL A 1 52 ? -13.005 -17.648 19.732 1.00 0.00 600 VAL A CA 5
ATOM 5627 C C . VAL A 1 52 ? -13.984 -16.760 20.540 1.00 0.00 600 VAL A C 5
ATOM 5628 O O . VAL A 1 52 ? -15.020 -17.241 21.014 1.00 0.00 600 VAL A O 5
ATOM 5641 N N . GLU A 1 53 ? -13.684 -15.442 20.603 1.00 0.00 601 GLU A N 5
ATOM 5642 C CA . GLU A 1 53 ? -14.436 -14.493 21.441 1.00 0.00 601 GLU A CA 5
ATOM 5643 C C . GLU A 1 53 ? -15.729 -14.001 20.771 1.00 0.00 601 GLU A C 5
ATOM 5644 O O . GLU A 1 53 ? -16.666 -13.639 21.477 1.00 0.00 601 GLU A O 5
ATOM 5656 N N . MET A 1 54 ? -15.807 -14.016 19.423 1.00 0.00 602 MET A N 5
ATOM 5657 C CA . MET A 1 54 ? -17.023 -13.566 18.706 1.00 0.00 602 MET A CA 5
ATOM 5658 C C . MET A 1 54 ? -18.109 -14.633 18.826 1.00 0.00 602 MET A C 5
ATOM 5659 O O . MET A 1 54 ? -19.275 -14.313 19.046 1.00 0.00 602 MET A O 5
ATOM 5673 N N . VAL A 1 55 ? -17.699 -15.907 18.712 1.00 0.00 603 VAL A N 5
ATOM 5674 C CA . VAL A 1 55 ? -18.621 -17.043 18.787 1.00 0.00 603 VAL A CA 5
ATOM 5675 C C . VAL A 1 55 ? -19.189 -17.175 20.202 1.00 0.00 603 VAL A C 5
ATOM 5676 O O . VAL A 1 55 ? -20.395 -17.249 20.348 1.00 0.00 603 VAL A O 5
ATOM 5689 N N . LYS A 1 56 ? -18.318 -17.135 21.240 1.00 0.00 604 LYS A N 5
ATOM 5690 C CA . LYS A 1 56 ? -18.755 -17.293 22.650 1.00 0.00 604 LYS A CA 5
ATOM 5691 C C . LYS A 1 56 ? -19.563 -16.073 23.158 1.00 0.00 604 LYS A C 5
ATOM 5692 O O . LYS A 1 56 ? -20.466 -16.232 23.994 1.00 0.00 604 LYS A O 5
ATOM 5711 N N . ALA A 1 57 ? -19.246 -14.865 22.637 1.00 0.00 605 ALA A N 5
ATOM 5712 C CA . ALA A 1 57 ? -20.004 -13.636 22.960 1.00 0.00 605 ALA A CA 5
ATOM 5713 C C . ALA A 1 57 ? -21.425 -13.731 22.383 1.00 0.00 605 ALA A C 5
ATOM 5714 O O . ALA A 1 57 ? -22.417 -13.531 23.092 1.00 0.00 605 ALA A O 5
ATOM 5721 N N . LYS A 1 58 ? -21.501 -14.083 21.086 1.00 0.00 606 LYS A N 5
ATOM 5722 C CA . LYS A 1 58 ? -22.780 -14.288 20.390 1.00 0.00 606 LYS A CA 5
ATOM 5723 C C . LYS A 1 58 ? -23.489 -15.555 20.904 1.00 0.00 606 LYS A C 5
ATOM 5724 O O . LYS A 1 58 ? -24.699 -15.635 20.823 1.00 0.00 606 LYS A O 5
ATOM 5743 N N . LYS A 1 59 ? -22.728 -16.516 21.465 1.00 0.00 607 LYS A N 5
ATOM 5744 C CA . LYS A 1 59 ? -23.283 -17.794 21.976 1.00 0.00 607 LYS A CA 5
ATOM 5745 C C . LYS A 1 59 ? -24.111 -17.522 23.226 1.00 0.00 607 LYS A C 5
ATOM 5746 O O . LYS A 1 59 ? -25.202 -18.061 23.388 1.00 0.00 607 LYS A O 5
ATOM 5765 N N . ALA A 1 60 ? -23.564 -16.667 24.103 1.00 0.00 608 ALA A N 5
ATOM 5766 C CA . ALA A 1 60 ? -24.266 -16.171 25.292 1.00 0.00 608 ALA A CA 5
ATOM 5767 C C . ALA A 1 60 ? -25.497 -15.348 24.868 1.00 0.00 608 ALA A C 5
ATOM 5768 O O . ALA A 1 60 ? -26.599 -15.530 25.394 1.00 0.00 608 ALA A O 5
ATOM 5775 N N . ALA A 1 61 ? -25.288 -14.485 23.858 1.00 0.00 609 ALA A N 5
ATOM 5776 C CA . ALA A 1 61 ? -26.329 -13.585 23.328 1.00 0.00 609 ALA A CA 5
ATOM 5777 C C . ALA A 1 61 ? -27.476 -14.354 22.626 1.00 0.00 609 ALA A C 5
ATOM 5778 O O . ALA A 1 61 ? -28.608 -13.870 22.597 1.00 0.00 609 ALA A O 5
ATOM 5785 N N . GLN A 1 62 ? -27.173 -15.541 22.062 1.00 0.00 610 GLN A N 5
ATOM 5786 C CA . GLN A 1 62 ? -28.169 -16.381 21.344 1.00 0.00 610 GLN A CA 5
ATOM 5787 C C . GLN A 1 62 ? -28.919 -17.301 22.319 1.00 0.00 610 GLN A C 5
ATOM 5788 O O . GLN A 1 62 ? -30.158 -17.368 22.301 1.00 0.00 610 GLN A O 5
ATOM 5802 N N . GLU A 1 63 ? -28.142 -17.990 23.172 1.00 0.00 611 GLU A N 5
ATOM 5803 C CA . GLU A 1 63 ? -28.643 -19.074 24.045 1.00 0.00 611 GLU A CA 5
ATOM 5804 C C . GLU A 1 63 ? -29.619 -18.499 25.085 1.00 0.00 611 GLU A C 5
ATOM 5805 O O . GLU A 1 63 ? -30.688 -19.062 25.308 1.00 0.00 611 GLU A O 5
ATOM 5817 N N . GLN A 1 64 ? -29.249 -17.352 25.686 1.00 0.00 612 GLN A N 5
ATOM 5818 C CA . GLN A 1 64 ? -30.078 -16.690 26.715 1.00 0.00 612 GLN A CA 5
ATOM 5819 C C . GLN A 1 64 ? -31.394 -16.150 26.117 1.00 0.00 612 GLN A C 5
ATOM 5820 O O . GLN A 1 64 ? -32.432 -16.181 26.784 1.00 0.00 612 GLN A O 5
ATOM 5834 N N . VAL A 1 65 ? -31.343 -15.664 24.859 1.00 0.00 613 VAL A N 5
ATOM 5835 C CA . VAL A 1 65 ? -32.548 -15.216 24.120 1.00 0.00 613 VAL A CA 5
ATOM 5836 C C . VAL A 1 65 ? -33.489 -16.411 23.821 1.00 0.00 613 VAL A C 5
ATOM 5837 O O . VAL A 1 65 ? -34.704 -16.290 23.962 1.00 0.00 613 VAL A O 5
ATOM 5850 N N . LEU A 1 66 ? -32.903 -17.571 23.454 1.00 0.00 614 LEU A N 5
ATOM 5851 C CA . LEU A 1 66 ? -33.673 -18.797 23.124 1.00 0.00 614 LEU A CA 5
ATOM 5852 C C . LEU A 1 66 ? -34.299 -19.400 24.400 1.00 0.00 614 LEU A C 5
ATOM 5853 O O . LEU A 1 66 ? -35.422 -19.909 24.378 1.00 0.00 614 LEU A O 5
ATOM 5869 N N . ASN A 1 67 ? -33.547 -19.307 25.508 1.00 0.00 615 ASN A N 5
ATOM 5870 C CA . ASN A 1 67 ? -33.979 -19.767 26.841 1.00 0.00 615 ASN A CA 5
ATOM 5871 C C . ASN A 1 67 ? -35.121 -18.875 27.378 1.00 0.00 615 ASN A C 5
ATOM 5872 O O . ASN A 1 67 ? -36.040 -19.353 28.058 1.00 0.00 615 ASN A O 5
ATOM 5883 N N . ALA A 1 68 ? -35.046 -17.573 27.052 1.00 0.00 616 ALA A N 5
ATOM 5884 C CA . ALA A 1 68 ? -36.042 -16.573 27.475 1.00 0.00 616 ALA A CA 5
ATOM 5885 C C . ALA A 1 68 ? -37.334 -16.691 26.639 1.00 0.00 616 ALA A C 5
ATOM 5886 O O . ALA A 1 68 ? -38.440 -16.561 27.167 1.00 0.00 616 ALA A O 5
ATOM 5893 N N . SER A 1 69 ? -37.171 -16.955 25.330 1.00 0.00 617 SER A N 5
ATOM 5894 C CA . SER A 1 69 ? -38.298 -17.097 24.381 1.00 0.00 617 SER A CA 5
ATOM 5895 C C . SER A 1 69 ? -38.920 -18.508 24.469 1.00 0.00 617 SER A C 5
ATOM 5896 O O . SER A 1 69 ? -39.993 -18.759 23.905 1.00 0.00 617 SER A O 5
ATOM 5904 N N . ARG A 1 70 ? -38.225 -19.427 25.181 1.00 0.00 618 ARG A N 5
ATOM 5905 C CA . ARG A 1 70 ? -38.765 -20.757 25.547 1.00 0.00 618 ARG A CA 5
ATOM 5906 C C . ARG A 1 70 ? -40.009 -20.596 26.454 1.00 0.00 618 ARG A C 5
ATOM 5907 O O . ARG A 1 70 ? -40.896 -21.458 26.479 1.00 0.00 618 ARG A O 5
ATOM 5928 N N . ALA A 1 71 ? -40.063 -19.459 27.184 1.00 0.00 619 ALA A N 5
ATOM 5929 C CA . ALA A 1 71 ? -41.171 -19.103 28.096 1.00 0.00 619 ALA A CA 5
ATOM 5930 C C . ALA A 1 71 ? -42.397 -18.533 27.324 1.00 0.00 619 ALA A C 5
ATOM 5931 O O . ALA A 1 71 ? -43.008 -17.537 27.740 1.00 0.00 619 ALA A O 5
ATOM 5938 N N . LYS A 1 72 ? -42.755 -19.189 26.200 1.00 0.00 620 LYS A N 5
ATOM 5939 C CA . LYS A 1 72 ? -43.961 -18.867 25.414 1.00 0.00 620 LYS A CA 5
ATOM 5940 C C . LYS A 1 72 ? -45.235 -19.392 26.105 1.00 0.00 620 LYS A C 5
ATOM 5941 O O . LYS A 1 72 ? -45.155 -20.122 27.101 1.00 0.00 620 LYS A O 5
ATOM 5960 N N . LYS A 1 73 ? -46.404 -19.021 25.561 1.00 0.00 621 LYS A N 5
ATOM 5961 C CA . LYS A 1 73 ? -47.696 -19.560 26.012 1.00 0.00 621 LYS A CA 5
ATOM 5962 C C . LYS A 1 73 ? -47.967 -20.893 25.269 1.00 0.00 621 LYS A C 5
ATOM 5981 N N . PHE A 1 3 ? 0.604 -4.766 -0.734 1.00 0.00 551 PHE A N 6
ATOM 5982 C CA . PHE A 1 3 ? 0.363 -5.641 0.428 1.00 0.00 551 PHE A CA 6
ATOM 5983 C C . PHE A 1 3 ? -1.132 -6.003 0.480 1.00 0.00 551 PHE A C 6
ATOM 5984 O O . PHE A 1 3 ? -1.992 -5.119 0.400 1.00 0.00 551 PHE A O 6
ATOM 6001 N N . THR A 1 4 ? -1.424 -7.302 0.609 1.00 0.00 552 THR A N 6
ATOM 6002 C CA . THR A 1 4 ? -2.801 -7.823 0.704 1.00 0.00 552 THR A CA 6
ATOM 6003 C C . THR A 1 4 ? -3.129 -8.235 2.164 1.00 0.00 552 THR A C 6
ATOM 6004 O O . THR A 1 4 ? -2.260 -8.761 2.868 1.00 0.00 552 THR A O 6
ATOM 6015 N N . PRO A 1 5 ? -4.386 -7.968 2.647 1.00 0.00 553 PRO A N 6
ATOM 6016 C CA . PRO A 1 5 ? -4.857 -8.414 3.983 1.00 0.00 553 PRO A CA 6
ATOM 6017 C C . PRO A 1 5 ? -5.452 -9.843 3.950 1.00 0.00 553 PRO A C 6
ATOM 6018 O O . PRO A 1 5 ? -5.293 -10.571 2.962 1.00 0.00 553 PRO A O 6
ATOM 6029 N N . TRP 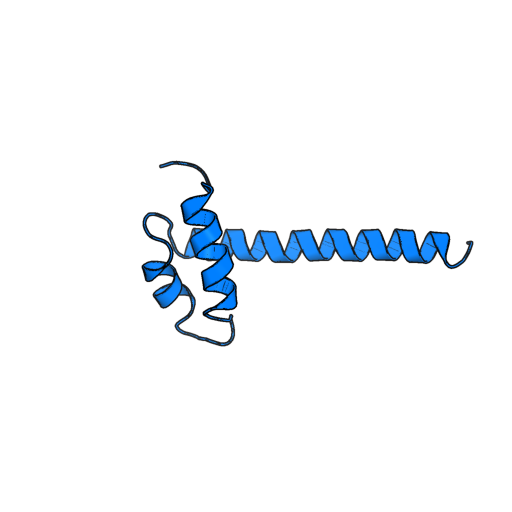A 1 6 ? -6.121 -10.231 5.054 1.00 0.00 554 TRP A N 6
ATOM 6030 C CA . TRP A 1 6 ? -6.804 -11.526 5.168 1.00 0.00 554 TRP A CA 6
ATOM 6031 C C . TRP A 1 6 ? -7.990 -11.597 4.202 1.00 0.00 554 TRP A C 6
ATOM 6032 O O . TRP A 1 6 ? -9.077 -11.092 4.500 1.00 0.00 554 TRP A O 6
ATOM 6053 N N . THR A 1 7 ? -7.748 -12.171 3.015 1.00 0.00 555 THR A N 6
ATOM 6054 C CA . THR A 1 7 ? -8.808 -12.447 2.033 1.00 0.00 555 THR A CA 6
ATOM 6055 C C . THR A 1 7 ? -9.444 -13.808 2.363 1.00 0.00 555 THR A C 6
ATOM 6056 O O . THR A 1 7 ? -8.986 -14.500 3.289 1.00 0.00 555 THR A O 6
ATOM 6067 N N . THR A 1 8 ? -10.476 -14.195 1.599 1.00 0.00 556 THR A N 6
ATOM 6068 C CA . THR A 1 8 ? -11.255 -15.413 1.872 1.00 0.00 556 THR A CA 6
ATOM 6069 C C . THR A 1 8 ? -10.370 -16.681 1.853 1.00 0.00 556 THR A C 6
ATOM 6070 O O . THR A 1 8 ? -10.575 -17.582 2.674 1.00 0.00 556 THR A O 6
ATOM 6081 N N . GLU A 1 9 ? -9.368 -16.731 0.941 1.00 0.00 557 GLU A N 6
ATOM 6082 C CA . GLU A 1 9 ? -8.506 -17.922 0.787 1.00 0.00 557 GLU A CA 6
ATOM 6083 C C . GLU A 1 9 ? -7.645 -18.165 2.053 1.00 0.00 557 GLU A C 6
ATOM 6084 O O . GLU A 1 9 ? -7.720 -19.253 2.630 1.00 0.00 557 GLU A O 6
ATOM 6096 N N . GLU A 1 10 ? -6.889 -17.134 2.527 1.00 0.00 558 GLU A N 6
ATOM 6097 C CA . GLU A 1 10 ? -6.021 -17.273 3.728 1.00 0.00 558 GLU A CA 6
ATOM 6098 C C . GLU A 1 10 ? -6.861 -17.505 4.986 1.00 0.00 558 GLU A C 6
ATOM 6099 O O . GLU A 1 10 ? -6.403 -18.150 5.928 1.00 0.00 558 GLU A O 6
ATOM 6111 N N . GLN A 1 11 ? -8.086 -16.948 4.978 1.00 0.00 559 GLN A N 6
ATOM 6112 C CA . GLN A 1 11 ? -9.051 -17.077 6.077 1.00 0.00 559 GLN A CA 6
ATOM 6113 C C . GLN A 1 11 ? -9.490 -18.545 6.251 1.00 0.00 559 GLN A C 6
ATOM 6114 O O . GLN A 1 11 ? -9.507 -19.073 7.370 1.00 0.00 559 GLN A O 6
ATOM 6128 N N . LYS A 1 12 ? -9.821 -19.199 5.121 1.00 0.00 560 LYS A N 6
ATOM 6129 C CA . LYS A 1 12 ? -10.208 -20.628 5.101 1.00 0.00 560 LYS A CA 6
ATOM 6130 C C . LYS A 1 12 ? -9.018 -21.518 5.485 1.00 0.00 560 LYS A C 6
ATOM 6131 O O . LYS A 1 12 ? -9.182 -22.487 6.223 1.00 0.00 560 LYS A O 6
ATOM 6150 N N . LEU A 1 13 ? -7.816 -21.151 4.989 1.00 0.00 561 LEU A N 6
ATOM 6151 C CA . LEU A 1 13 ? -6.561 -21.872 5.288 1.00 0.00 561 LEU A CA 6
ATOM 6152 C C . LEU A 1 13 ? -6.230 -21.774 6.781 1.00 0.00 561 LEU A C 6
ATOM 6153 O O . LEU A 1 13 ? -5.725 -22.734 7.365 1.00 0.00 561 LEU A O 6
ATOM 6169 N N . LEU A 1 14 ? -6.538 -20.604 7.383 1.00 0.00 562 LEU A N 6
ATOM 6170 C CA . LEU A 1 14 ? -6.300 -20.361 8.816 1.00 0.00 562 LEU A CA 6
ATOM 6171 C C . LEU A 1 14 ? -7.196 -21.284 9.648 1.00 0.00 562 LEU A C 6
ATOM 6172 O O . LEU A 1 14 ? -6.696 -22.091 10.418 1.00 0.00 562 LEU A O 6
ATOM 6188 N N . GLU A 1 15 ? -8.528 -21.193 9.421 1.00 0.00 563 GLU A N 6
ATOM 6189 C CA . GLU A 1 15 ? -9.550 -21.939 10.203 1.00 0.00 563 GLU A CA 6
ATOM 6190 C C . GLU A 1 15 ? -9.455 -23.457 9.981 1.00 0.00 563 GLU A C 6
ATOM 6191 O O . GLU A 1 15 ? -9.810 -24.249 10.869 1.00 0.00 563 GLU A O 6
ATOM 6203 N N . GLN A 1 16 ? -8.949 -23.850 8.799 1.00 0.00 564 GLN A N 6
ATOM 6204 C CA . GLN A 1 16 ? -8.660 -25.255 8.484 1.00 0.00 564 GLN A CA 6
ATOM 6205 C C . GLN A 1 16 ? -7.459 -25.716 9.318 1.00 0.00 564 GLN A C 6
ATOM 6206 O O . GLN A 1 16 ? -7.509 -26.766 9.937 1.00 0.00 564 GLN A O 6
ATOM 6220 N N . ALA A 1 17 ? -6.400 -24.890 9.350 1.00 0.00 565 ALA A N 6
ATOM 6221 C CA . ALA A 1 17 ? -5.151 -25.176 10.088 1.00 0.00 565 ALA A CA 6
ATOM 6222 C C . ALA A 1 17 ? -5.360 -25.109 11.622 1.00 0.00 565 ALA A C 6
ATOM 6223 O O . ALA A 1 17 ? -4.631 -25.741 12.382 1.00 0.00 565 ALA A O 6
ATOM 6230 N N . LEU A 1 18 ? -6.355 -24.318 12.056 1.00 0.00 566 LEU A N 6
ATOM 6231 C CA . LEU A 1 18 ? -6.758 -24.218 13.478 1.00 0.00 566 LEU A CA 6
ATOM 6232 C C . LEU A 1 18 ? -7.445 -25.520 13.946 1.00 0.00 566 LEU A C 6
ATOM 6233 O O . LEU A 1 18 ? -7.430 -25.845 15.137 1.00 0.00 566 LEU A O 6
ATOM 6249 N N . LYS A 1 19 ? -8.045 -26.252 12.992 1.00 0.00 567 LYS A N 6
ATOM 6250 C CA . LYS A 1 19 ? -8.749 -27.520 13.261 1.00 0.00 567 LYS A CA 6
ATOM 6251 C C . LYS A 1 19 ? -7.805 -28.727 13.027 1.00 0.00 567 LYS A C 6
ATOM 6252 O O . LYS A 1 19 ? -7.865 -29.724 13.755 1.00 0.00 567 LYS A O 6
ATOM 6271 N N . THR A 1 20 ? -6.945 -28.614 11.997 1.00 0.00 568 THR A N 6
ATOM 6272 C CA . THR A 1 20 ? -5.964 -29.656 11.623 1.00 0.00 568 THR A CA 6
ATOM 6273 C C . THR A 1 20 ? -4.889 -29.754 12.710 1.00 0.00 568 THR A C 6
ATOM 6274 O O . THR A 1 20 ? -4.535 -30.848 13.169 1.00 0.00 568 THR A O 6
ATOM 6285 N N . TYR A 1 21 ? -4.405 -28.581 13.128 1.00 0.00 569 TYR A N 6
ATOM 6286 C CA . TYR A 1 21 ? -3.512 -28.436 14.283 1.00 0.00 569 TYR A CA 6
ATOM 6287 C C . TYR A 1 21 ? -4.354 -27.813 15.403 1.00 0.00 569 TYR A C 6
ATOM 6288 O O . TYR A 1 21 ? -4.633 -26.604 15.347 1.00 0.00 569 TYR A O 6
ATOM 6306 N N . PRO A 1 22 ? -4.845 -28.625 16.395 1.00 0.00 570 PRO A N 6
ATOM 6307 C CA . PRO A 1 22 ? -5.646 -28.098 17.523 1.00 0.00 570 PRO A CA 6
ATOM 6308 C C . PRO A 1 22 ? -4.807 -27.188 18.442 1.00 0.00 570 PRO A C 6
ATOM 6309 O O . PRO A 1 22 ? -3.587 -27.067 18.272 1.00 0.00 570 PRO A O 6
ATOM 6320 N N . VAL A 1 23 ? -5.471 -26.558 19.419 1.00 0.00 571 VAL A N 6
ATOM 6321 C CA . VAL A 1 23 ? -4.813 -25.658 20.390 1.00 0.00 571 VAL A CA 6
ATOM 6322 C C . VAL A 1 23 ? -3.769 -26.424 21.254 1.00 0.00 571 VAL A C 6
ATOM 6323 O O . VAL A 1 23 ? -2.807 -25.832 21.763 1.00 0.00 571 VAL A O 6
ATOM 6336 N N . ASN A 1 24 ? -3.961 -27.755 21.349 1.00 0.00 572 ASN A N 6
ATOM 6337 C CA . ASN A 1 24 ? -3.066 -28.675 22.088 1.00 0.00 572 ASN A CA 6
ATOM 6338 C C . ASN A 1 24 ? -1.663 -28.720 21.451 1.00 0.00 572 ASN A C 6
ATOM 6339 O O . ASN A 1 24 ? -0.668 -28.967 22.141 1.00 0.00 572 ASN A O 6
ATOM 6350 N N . THR A 1 25 ? -1.612 -28.494 20.127 1.00 0.00 573 THR A N 6
ATOM 6351 C CA . THR A 1 25 ? -0.367 -28.508 19.349 1.00 0.00 573 THR A CA 6
ATOM 6352 C C . THR A 1 25 ? 0.525 -27.295 19.728 1.00 0.00 573 THR A C 6
ATOM 6353 O O . THR A 1 25 ? 0.111 -26.150 19.516 1.00 0.00 573 THR A O 6
ATOM 6364 N N . PRO A 1 26 ? 1.758 -27.525 20.303 1.00 0.00 574 PRO A N 6
ATOM 6365 C CA . PRO A 1 26 ? 2.676 -26.424 20.694 1.00 0.00 574 PRO A CA 6
ATOM 6366 C C . PRO A 1 26 ? 3.229 -25.653 19.475 1.00 0.00 574 PRO A C 6
ATOM 6367 O O . PRO A 1 26 ? 3.514 -24.454 19.552 1.00 0.00 574 PRO A O 6
ATOM 6378 N N . GLU A 1 27 ? 3.351 -26.360 18.336 1.00 0.00 575 GLU A N 6
ATOM 6379 C CA . GLU A 1 27 ? 3.794 -25.778 17.059 1.00 0.00 575 GLU A CA 6
ATOM 6380 C C . GLU A 1 27 ? 2.607 -25.540 16.111 1.00 0.00 575 GLU A C 6
ATOM 6381 O O . GLU A 1 27 ? 2.784 -25.571 14.884 1.00 0.00 575 GLU A O 6
ATOM 6393 N N . ARG A 1 28 ? 1.402 -25.309 16.690 1.00 0.00 576 ARG A N 6
ATOM 6394 C CA . ARG A 1 28 ? 0.168 -24.984 15.925 1.00 0.00 576 ARG A CA 6
ATOM 6395 C C . ARG A 1 28 ? 0.459 -23.886 14.885 1.00 0.00 576 ARG A C 6
ATOM 6396 O O . ARG A 1 28 ? 0.380 -24.124 13.683 1.00 0.00 576 ARG A O 6
ATOM 6417 N N . TRP A 1 29 ? 0.913 -22.728 15.396 1.00 0.00 577 TRP A N 6
ATOM 6418 C CA . TRP A 1 29 ? 1.171 -21.509 14.603 1.00 0.00 577 TRP A CA 6
ATOM 6419 C C . TRP A 1 29 ? 2.354 -21.683 13.640 1.00 0.00 577 TRP A C 6
ATOM 6420 O O . TRP A 1 29 ? 2.370 -21.100 12.554 1.00 0.00 577 TRP A O 6
ATOM 6441 N N . LYS A 1 30 ? 3.328 -22.504 14.053 1.00 0.00 578 LYS A N 6
ATOM 6442 C CA . LYS A 1 30 ? 4.537 -22.813 13.261 1.00 0.00 578 LYS A CA 6
ATOM 6443 C C . LYS A 1 30 ? 4.154 -23.514 11.946 1.00 0.00 578 LYS A C 6
ATOM 6444 O O . LYS A 1 30 ? 4.703 -23.220 10.879 1.00 0.00 578 LYS A O 6
ATOM 6463 N N . LYS A 1 31 ? 3.208 -24.454 12.051 1.00 0.00 579 LYS A N 6
ATOM 6464 C CA . LYS A 1 31 ? 2.676 -25.203 10.905 1.00 0.00 579 LYS A CA 6
ATOM 6465 C C . LYS A 1 31 ? 1.627 -24.375 10.135 1.00 0.00 579 LYS A C 6
ATOM 6466 O O . LYS A 1 31 ? 1.417 -24.591 8.937 1.00 0.00 579 LYS A O 6
ATOM 6485 N N . ILE A 1 32 ? 0.968 -23.428 10.838 1.00 0.00 580 ILE A N 6
ATOM 6486 C CA . ILE A 1 32 ? 0.050 -22.436 10.214 1.00 0.00 580 ILE A CA 6
ATOM 6487 C C . ILE A 1 32 ? 0.842 -21.451 9.317 1.00 0.00 580 ILE A C 6
ATOM 6488 O O . ILE A 1 32 ? 0.296 -20.898 8.357 1.00 0.00 580 ILE A O 6
ATOM 6504 N N . ALA A 1 33 ? 2.136 -21.231 9.643 1.00 0.00 581 ALA A N 6
ATOM 6505 C CA . ALA A 1 33 ? 3.074 -20.457 8.779 1.00 0.00 581 ALA A CA 6
ATOM 6506 C C . ALA A 1 33 ? 3.183 -21.059 7.377 1.00 0.00 581 ALA A C 6
ATOM 6507 O O . ALA A 1 33 ? 3.234 -20.336 6.377 1.00 0.00 581 ALA A O 6
ATOM 6514 N N . GLU A 1 34 ? 3.202 -22.387 7.341 1.00 0.00 582 GLU A N 6
ATOM 6515 C CA . GLU A 1 34 ? 3.349 -23.172 6.115 1.00 0.00 582 GLU A CA 6
ATOM 6516 C C . GLU A 1 34 ? 1.985 -23.337 5.411 1.00 0.00 582 GLU A C 6
ATOM 6517 O O . GLU A 1 34 ? 1.896 -23.292 4.182 1.00 0.00 582 GLU A O 6
ATOM 6529 N N . ALA A 1 35 ? 0.923 -23.479 6.224 1.00 0.00 583 ALA A N 6
ATOM 6530 C CA . ALA A 1 35 ? -0.460 -23.698 5.738 1.00 0.00 583 ALA A CA 6
ATOM 6531 C C . ALA A 1 35 ? -1.082 -22.404 5.161 1.00 0.00 583 ALA A C 6
ATOM 6532 O O . ALA A 1 35 ? -1.893 -22.454 4.231 1.00 0.00 583 ALA A O 6
ATOM 6539 N N . VAL A 1 36 ? -0.694 -21.254 5.746 1.00 0.00 584 VAL A N 6
ATOM 6540 C CA . VAL A 1 36 ? -1.208 -19.918 5.377 1.00 0.00 584 VAL A CA 6
ATOM 6541 C C . VAL A 1 36 ? -0.022 -19.046 4.884 1.00 0.00 584 VAL A C 6
ATOM 6542 O O . VAL A 1 36 ? 0.740 -18.517 5.712 1.00 0.00 584 VAL A O 6
ATOM 6555 N N . PRO A 1 37 ? 0.189 -18.938 3.526 1.00 0.00 585 PRO A N 6
ATOM 6556 C CA . PRO A 1 37 ? 1.262 -18.096 2.945 1.00 0.00 585 PRO A CA 6
ATOM 6557 C C . PRO A 1 37 ? 0.890 -16.596 2.935 1.00 0.00 585 PRO A C 6
ATOM 6558 O O . PRO A 1 37 ? -0.296 -16.227 2.936 1.00 0.00 585 PRO A O 6
ATOM 6569 N N . GLY A 1 38 ? 1.930 -15.745 2.979 1.00 0.00 586 GLY A N 6
ATOM 6570 C CA . GLY A 1 38 ? 1.780 -14.288 2.839 1.00 0.00 586 GLY A CA 6
ATOM 6571 C C . GLY A 1 38 ? 1.346 -13.571 4.122 1.00 0.00 586 GLY A C 6
ATOM 6572 O O . GLY A 1 38 ? 1.329 -12.332 4.168 1.00 0.00 586 GLY A O 6
ATOM 6576 N N . ARG A 1 39 ? 0.994 -14.345 5.162 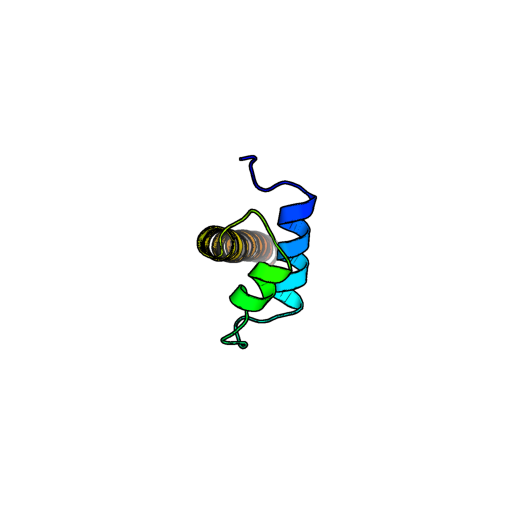1.00 0.00 587 ARG A N 6
ATOM 6577 C CA . ARG A 1 39 ? 0.464 -13.816 6.433 1.00 0.00 587 ARG A CA 6
ATOM 6578 C C . ARG A 1 39 ? 1.410 -14.159 7.588 1.00 0.00 587 ARG A C 6
ATOM 6579 O O . ARG A 1 39 ? 2.081 -15.193 7.558 1.00 0.00 587 ARG A O 6
ATOM 6600 N N . THR A 1 40 ? 1.463 -13.270 8.586 1.00 0.00 588 THR A N 6
ATOM 6601 C CA . THR A 1 40 ? 2.278 -13.452 9.801 1.00 0.00 588 THR A CA 6
ATOM 6602 C C . THR A 1 40 ? 1.440 -14.084 10.925 1.00 0.00 588 THR A C 6
ATOM 6603 O O . THR A 1 40 ? 0.215 -13.927 10.974 1.00 0.00 588 THR A O 6
ATOM 6614 N N . LYS A 1 41 ? 2.128 -14.794 11.828 1.00 0.00 589 LYS A N 6
ATOM 6615 C CA . LYS A 1 41 ? 1.496 -15.615 12.884 1.00 0.00 589 LYS A CA 6
ATOM 6616 C C . LYS A 1 41 ? 0.955 -14.753 14.015 1.00 0.00 589 LYS A C 6
ATOM 6617 O O . LYS A 1 41 ? -0.011 -15.141 14.673 1.00 0.00 589 LYS A O 6
ATOM 6636 N N . LYS A 1 42 ? 1.580 -13.581 14.224 1.00 0.00 590 LYS A N 6
ATOM 6637 C CA . LYS A 1 42 ? 1.048 -12.557 15.129 1.00 0.00 590 LYS A CA 6
ATOM 6638 C C . LYS A 1 42 ? -0.364 -12.127 14.657 1.00 0.00 590 LYS A C 6
ATOM 6639 O O . LYS A 1 42 ? -1.295 -12.101 15.452 1.00 0.00 590 LYS A O 6
ATOM 6658 N N . ASP A 1 43 ? -0.504 -11.867 13.334 1.00 0.00 591 ASP A N 6
ATOM 6659 C CA . ASP A 1 43 ? -1.792 -11.497 12.695 1.00 0.00 591 ASP A CA 6
ATOM 6660 C C . ASP A 1 43 ? -2.779 -12.669 12.692 1.00 0.00 591 ASP A C 6
ATOM 6661 O O . ASP A 1 43 ? -3.991 -12.450 12.674 1.00 0.00 591 ASP A O 6
ATOM 6670 N N . CYS A 1 44 ? -2.248 -13.907 12.670 1.00 0.00 592 CYS A N 6
ATOM 6671 C CA . CYS A 1 44 ? -3.067 -15.135 12.757 1.00 0.00 592 CYS A CA 6
ATOM 6672 C C . CYS A 1 44 ? -3.685 -15.279 14.157 1.00 0.00 592 CYS A C 6
ATOM 6673 O O . CYS A 1 44 ? -4.790 -15.800 14.292 1.00 0.00 592 CYS A O 6
ATOM 6681 N N . MET A 1 45 ? -2.956 -14.797 15.185 1.00 0.00 593 MET A N 6
ATOM 6682 C CA . MET A 1 45 ? -3.418 -14.803 16.594 1.00 0.00 593 MET A CA 6
ATOM 6683 C C . MET A 1 45 ? -4.458 -13.690 16.831 1.00 0.00 593 MET A C 6
ATOM 6684 O O . MET A 1 45 ? -5.443 -13.906 17.539 1.00 0.00 593 MET A O 6
ATOM 6698 N N . LYS A 1 46 ? -4.212 -12.500 16.236 1.00 0.00 594 LYS A N 6
ATOM 6699 C CA . LYS A 1 46 ? -5.150 -11.344 16.292 1.00 0.00 594 LYS A CA 6
ATOM 6700 C C . LYS A 1 46 ? -6.487 -11.724 15.630 1.00 0.00 594 LYS A C 6
ATOM 6701 O O . LYS A 1 46 ? -7.567 -11.506 16.190 1.00 0.00 594 LYS A O 6
ATOM 6720 N N . ARG A 1 47 ? -6.374 -12.330 14.433 1.00 0.00 595 ARG A N 6
ATOM 6721 C CA . ARG A 1 47 ? -7.524 -12.794 13.643 1.00 0.00 595 ARG A CA 6
ATOM 6722 C C . ARG A 1 47 ? -8.281 -13.886 14.422 1.00 0.00 595 ARG A C 6
ATOM 6723 O O . ARG A 1 47 ? -9.490 -13.806 14.571 1.00 0.00 595 ARG A O 6
ATOM 6744 N N . TYR A 1 48 ? -7.519 -14.860 14.967 1.00 0.00 596 TYR A N 6
ATOM 6745 C CA . TYR A 1 48 ? -8.062 -15.996 15.756 1.00 0.00 596 TYR A CA 6
ATOM 6746 C C . TYR A 1 48 ? -8.813 -15.513 17.006 1.00 0.00 596 TYR A C 6
ATOM 6747 O O . TYR A 1 48 ? -9.819 -16.113 17.387 1.00 0.00 596 TYR A O 6
ATOM 6765 N N . LYS A 1 49 ? -8.300 -14.436 17.635 1.00 0.00 597 LYS A N 6
ATOM 6766 C CA . LYS A 1 49 ? -8.966 -13.776 18.781 1.00 0.00 597 LYS A CA 6
ATOM 6767 C C . LYS A 1 49 ? -10.373 -13.328 18.376 1.00 0.00 597 LYS A C 6
ATOM 6768 O O . LYS A 1 49 ? -11.354 -13.637 19.057 1.00 0.00 597 LYS A O 6
ATOM 6787 N N . GLU A 1 50 ? -10.441 -12.633 17.223 1.00 0.00 598 GLU A N 6
ATOM 6788 C CA . GLU A 1 50 ? -11.700 -12.117 16.671 1.00 0.00 598 GLU A CA 6
ATOM 6789 C C . GLU A 1 50 ? -12.649 -13.272 16.284 1.00 0.00 598 GLU A C 6
ATOM 6790 O O . GLU A 1 50 ? -13.838 -13.212 16.568 1.00 0.00 598 GLU A O 6
ATOM 6802 N N . LEU A 1 51 ? -12.092 -14.342 15.678 1.00 0.00 599 LEU A N 6
ATOM 6803 C CA . LEU A 1 51 ? -12.880 -15.504 15.199 1.00 0.00 599 LEU A CA 6
ATOM 6804 C C . LEU A 1 51 ? -13.558 -16.218 16.370 1.00 0.00 599 LEU A C 6
ATOM 6805 O O . LEU A 1 51 ? -14.775 -16.425 16.363 1.00 0.00 599 LEU A O 6
ATOM 6821 N N . VAL A 1 52 ? -12.749 -16.537 17.398 1.00 0.00 600 VAL A N 6
ATOM 6822 C CA . VAL A 1 52 ? -13.191 -17.347 18.539 1.00 0.00 600 VAL A CA 6
ATOM 6823 C C . VAL A 1 52 ? -14.210 -16.573 19.399 1.00 0.00 600 VAL A C 6
ATOM 6824 O O . VAL A 1 52 ? -15.188 -17.151 19.870 1.00 0.00 600 VAL A O 6
ATOM 6837 N N . GLU A 1 53 ? -14.011 -15.237 19.549 1.00 0.00 601 GLU A N 6
ATOM 6838 C CA . GLU A 1 53 ? -14.924 -14.405 20.356 1.00 0.00 601 GLU A CA 6
ATOM 6839 C C . GLU A 1 53 ? -16.256 -14.183 19.610 1.00 0.00 601 GLU A C 6
ATOM 6840 O O . GLU A 1 53 ? -17.306 -14.186 20.239 1.00 0.00 601 GLU A O 6
ATOM 6852 N N . MET A 1 54 ? -16.205 -14.022 18.262 1.00 0.00 602 MET A N 6
ATOM 6853 C CA . MET A 1 54 ? -17.415 -13.795 17.434 1.00 0.00 602 MET A CA 6
ATOM 6854 C C . MET A 1 54 ? -18.309 -15.041 17.403 1.00 0.00 602 MET A C 6
ATOM 6855 O O . MET A 1 54 ? -19.530 -14.928 17.524 1.00 0.00 602 MET A O 6
ATOM 6869 N N . VAL A 1 55 ? -17.695 -16.236 17.258 1.00 0.00 603 VAL A N 6
ATOM 6870 C CA . VAL A 1 55 ? -18.456 -17.497 17.164 1.00 0.00 603 VAL A CA 6
ATOM 6871 C C . VAL A 1 55 ? -19.087 -17.868 18.522 1.00 0.00 603 VAL A C 6
ATOM 6872 O O . VAL A 1 55 ? -20.207 -18.372 18.553 1.00 0.00 603 VAL A O 6
ATOM 6885 N N . LYS A 1 56 ? -18.375 -17.591 19.641 1.00 0.00 604 LYS A N 6
ATOM 6886 C CA . LYS A 1 56 ? -18.892 -17.872 21.001 1.00 0.00 604 LYS A CA 6
ATOM 6887 C C . LYS A 1 56 ? -19.924 -16.811 21.430 1.00 0.00 604 LYS A C 6
ATOM 6888 O O . LYS A 1 56 ? -20.835 -17.120 22.200 1.00 0.00 604 LYS A O 6
ATOM 6907 N N . ALA A 1 57 ? -19.775 -15.560 20.932 1.00 0.00 605 ALA A N 6
ATOM 6908 C CA . ALA A 1 57 ? -20.716 -14.449 21.239 1.00 0.00 605 ALA A CA 6
ATOM 6909 C C . ALA A 1 57 ? -22.032 -14.629 20.475 1.00 0.00 605 ALA A C 6
ATOM 6910 O O . ALA A 1 57 ? -23.109 -14.401 21.021 1.00 0.00 605 ALA A O 6
ATOM 6917 N N . LYS A 1 58 ? -21.922 -15.063 19.211 1.00 0.00 606 LYS A N 6
ATOM 6918 C CA . LYS A 1 58 ? -23.086 -15.323 18.341 1.00 0.00 606 LYS A CA 6
ATOM 6919 C C . LYS A 1 58 ? -23.792 -16.623 18.774 1.00 0.00 606 LYS A C 6
ATOM 6920 O O . LYS A 1 58 ? -25.017 -16.745 18.656 1.00 0.00 606 LYS A O 6
ATOM 6939 N N . LYS A 1 59 ? -22.992 -17.588 19.288 1.00 0.00 607 LYS A N 6
ATOM 6940 C CA . LYS A 1 59 ? -23.521 -18.819 19.907 1.00 0.00 607 LYS A CA 6
ATOM 6941 C C . LYS A 1 59 ? -24.298 -18.466 21.182 1.00 0.00 607 LYS A C 6
ATOM 6942 O O . LYS A 1 59 ? -25.415 -18.923 21.363 1.00 0.00 607 LYS A O 6
ATOM 6961 N N . ALA A 1 60 ? -23.689 -17.626 22.042 1.00 0.00 608 ALA A N 6
ATOM 6962 C CA . ALA A 1 60 ? -24.295 -17.171 23.313 1.00 0.00 608 ALA A CA 6
ATOM 6963 C C . ALA A 1 60 ? -25.588 -16.379 23.053 1.00 0.00 608 ALA A C 6
ATOM 6964 O O . ALA A 1 60 ? -26.569 -16.515 23.789 1.00 0.00 608 ALA A O 6
ATOM 6971 N N . ALA A 1 61 ? -25.569 -15.582 21.966 1.00 0.00 609 ALA A N 6
ATOM 6972 C CA . ALA A 1 61 ? -26.709 -14.748 21.543 1.00 0.00 609 ALA A CA 6
ATOM 6973 C C . ALA A 1 61 ? -27.890 -15.627 21.111 1.00 0.00 609 ALA A C 6
ATOM 6974 O O . ALA A 1 61 ? -29.021 -15.405 21.535 1.00 0.00 609 ALA A O 6
ATOM 6981 N N . GLN A 1 62 ? -27.601 -16.643 20.283 1.00 0.00 610 GLN A N 6
ATOM 6982 C CA . GLN A 1 62 ? -28.626 -17.565 19.761 1.00 0.00 610 GLN A CA 6
ATOM 6983 C C . GLN A 1 62 ? -29.114 -18.524 20.866 1.00 0.00 610 GLN A C 6
ATOM 6984 O O . GLN A 1 62 ? -30.293 -18.857 20.915 1.00 0.00 610 GLN A O 6
ATOM 6998 N N . GLU A 1 63 ? -28.201 -18.912 21.767 1.00 0.00 611 GLU A N 6
ATOM 6999 C CA . GLU A 1 63 ? -28.466 -19.901 22.836 1.00 0.00 611 GLU A CA 6
ATOM 7000 C C . GLU A 1 63 ? -29.493 -19.354 23.840 1.00 0.00 611 GLU A C 6
ATOM 7001 O O . GLU A 1 63 ? -30.491 -20.017 24.152 1.00 0.00 611 GLU A O 6
ATOM 7013 N N . GLN A 1 64 ? -29.239 -18.115 24.308 1.00 0.00 612 GLN A N 6
ATOM 7014 C CA . GLN A 1 64 ? -30.084 -17.430 25.310 1.00 0.00 612 GLN A CA 6
ATOM 7015 C C . GLN A 1 64 ? -31.496 -17.139 24.743 1.00 0.00 612 GLN A C 6
ATOM 7016 O O . GLN A 1 64 ? -32.495 -17.328 25.442 1.00 0.00 612 GLN A O 6
ATOM 7030 N N . VAL A 1 65 ? -31.549 -16.714 23.455 1.00 0.00 613 VAL A N 6
ATOM 7031 C CA . VAL A 1 65 ? -32.809 -16.387 22.743 1.00 0.00 613 VAL A CA 6
ATOM 7032 C C . VAL A 1 65 ? -33.637 -17.655 22.493 1.00 0.00 613 VAL A C 6
ATOM 7033 O O . VAL A 1 65 ? -34.860 -17.646 22.656 1.00 0.00 613 VAL A O 6
ATOM 7046 N N . LEU A 1 66 ? -32.946 -18.746 22.130 1.00 0.00 614 LEU A N 6
ATOM 7047 C CA . LEU A 1 66 ? -33.585 -20.031 21.802 1.00 0.00 614 LEU A CA 6
ATOM 7048 C C . LEU A 1 66 ? -34.255 -20.601 23.060 1.00 0.00 614 LEU A C 6
ATOM 7049 O O . LEU A 1 66 ? -35.412 -21.022 23.018 1.00 0.00 614 LEU A O 6
ATOM 7065 N N . ASN A 1 67 ? -33.514 -20.572 24.181 1.00 0.00 615 ASN A N 6
ATOM 7066 C CA . ASN A 1 67 ? -33.985 -21.098 25.477 1.00 0.00 615 ASN A CA 6
ATOM 7067 C C . ASN A 1 67 ? -35.094 -20.198 26.073 1.00 0.00 615 ASN A C 6
ATOM 7068 O O . ASN A 1 67 ? -35.963 -20.673 26.808 1.00 0.00 615 ASN A O 6
ATOM 7079 N N . ALA A 1 68 ? -35.035 -18.891 25.741 1.00 0.00 616 ALA A N 6
ATOM 7080 C CA . ALA A 1 68 ? -36.055 -17.895 26.141 1.00 0.00 616 ALA A CA 6
ATOM 7081 C C . ALA A 1 68 ? -37.375 -18.132 25.383 1.00 0.00 616 ALA A C 6
ATOM 7082 O O . ALA A 1 68 ? -38.467 -18.001 25.950 1.00 0.00 616 ALA A O 6
ATOM 7089 N N . SER A 1 69 ? -37.241 -18.503 24.095 1.00 0.00 617 SER A N 6
ATOM 7090 C CA . SER A 1 69 ? -38.378 -18.820 23.209 1.00 0.00 617 SER A CA 6
ATOM 7091 C C . SER A 1 69 ? -39.027 -20.147 23.648 1.00 0.00 617 SER A C 6
ATOM 7092 O O . SER A 1 69 ? -40.251 -20.305 23.591 1.00 0.00 617 SER A O 6
ATOM 7100 N N . ARG A 1 70 ? -38.183 -21.093 24.091 1.00 0.00 618 ARG A N 6
ATOM 7101 C CA . ARG A 1 70 ? -38.629 -22.360 24.696 1.00 0.00 618 ARG A CA 6
ATOM 7102 C C . ARG A 1 70 ? -39.285 -22.098 26.066 1.00 0.00 618 ARG A C 6
ATOM 7103 O O . ARG A 1 70 ? -40.238 -22.797 26.452 1.00 0.00 618 ARG A O 6
ATOM 7124 N N . ALA A 1 71 ? -38.742 -21.081 26.781 1.00 0.00 619 ALA A N 6
ATOM 7125 C CA . ALA A 1 71 ? -39.138 -20.711 28.157 1.00 0.00 619 ALA A CA 6
ATOM 7126 C C . ALA A 1 71 ? -38.914 -21.894 29.124 1.00 0.00 619 ALA A C 6
ATOM 7127 O O . ALA A 1 71 ? -39.594 -22.019 30.144 1.00 0.00 619 ALA A O 6
ATOM 7134 N N . LYS A 1 72 ? -37.924 -22.737 28.795 1.00 0.00 620 LYS A N 6
ATOM 7135 C CA . LYS A 1 72 ? -37.601 -23.945 29.568 1.00 0.00 620 LYS A CA 6
ATOM 7136 C C . LYS A 1 72 ? -36.317 -23.695 30.373 1.00 0.00 620 LYS A C 6
ATOM 7137 O O . LYS A 1 72 ? -35.329 -23.225 29.814 1.00 0.00 620 LYS A O 6
ATOM 7156 N N . LYS A 1 73 ? -36.343 -23.969 31.684 1.00 0.00 621 LYS A N 6
ATOM 7157 C CA . LYS A 1 73 ? -35.174 -23.766 32.561 1.00 0.00 621 LYS A CA 6
ATOM 7158 C C . LYS A 1 73 ? -34.518 -25.138 32.864 1.00 0.00 621 LYS A C 6
ATOM 7177 N N . PHE A 1 3 ? -1.060 -4.763 8.773 1.00 0.00 551 PHE A N 7
ATOM 7178 C CA . PHE A 1 3 ? -1.163 -5.989 7.955 1.00 0.00 551 PHE A CA 7
ATOM 7179 C C . PHE A 1 3 ? -2.105 -5.730 6.762 1.00 0.00 551 PHE A C 7
ATOM 7180 O O . PHE A 1 3 ? -2.926 -4.799 6.799 1.00 0.00 551 PHE A O 7
ATOM 7197 N N . THR A 1 4 ? -1.982 -6.555 5.710 1.00 0.00 552 THR A N 7
ATOM 7198 C CA . THR A 1 4 ? -2.872 -6.501 4.540 1.00 0.00 552 THR A CA 7
ATOM 7199 C C . THR A 1 4 ? -4.223 -7.178 4.883 1.00 0.00 552 THR A C 7
ATOM 7200 O O . THR A 1 4 ? -4.252 -8.095 5.708 1.00 0.00 552 THR A O 7
ATOM 7211 N N . PRO A 1 5 ? -5.374 -6.705 4.308 1.00 0.00 553 PRO A N 7
ATOM 7212 C CA . PRO A 1 5 ? -6.707 -7.344 4.509 1.00 0.00 553 PRO A CA 7
ATOM 7213 C C . PRO A 1 5 ? -6.734 -8.821 4.054 1.00 0.00 553 PRO A C 7
ATOM 7214 O O . PRO A 1 5 ? -6.227 -9.156 2.971 1.00 0.00 553 PRO A O 7
ATOM 7225 N N . TRP A 1 6 ? -7.278 -9.696 4.918 1.00 0.00 554 TRP A N 7
ATOM 7226 C CA . TRP A 1 6 ? -7.415 -11.138 4.662 1.00 0.00 554 TRP A CA 7
ATOM 7227 C C . TRP A 1 6 ? -8.503 -11.381 3.612 1.00 0.00 554 TRP A C 7
ATOM 7228 O O . TRP A 1 6 ? -9.634 -10.892 3.751 1.00 0.00 554 TRP A O 7
ATOM 7249 N N . THR A 1 7 ? -8.143 -12.113 2.553 1.00 0.00 555 THR A N 7
ATOM 7250 C CA . THR A 1 7 ? -9.082 -12.486 1.481 1.00 0.00 555 THR A CA 7
ATOM 7251 C C . THR A 1 7 ? -9.725 -13.853 1.790 1.00 0.00 555 THR A C 7
ATOM 7252 O O . THR A 1 7 ? -9.406 -14.474 2.816 1.00 0.00 555 THR A O 7
ATOM 7263 N N . THR A 1 8 ? -10.619 -14.312 0.894 1.00 0.00 556 THR A N 7
ATOM 7264 C CA . THR A 1 8 ? -11.362 -15.576 1.051 1.00 0.00 556 THR A CA 7
ATOM 7265 C C . THR A 1 8 ? -10.407 -16.777 1.251 1.00 0.00 556 THR A C 7
ATOM 7266 O O . THR A 1 8 ? -10.642 -17.626 2.127 1.00 0.00 556 THR A O 7
ATOM 7277 N N . GLU A 1 9 ? -9.315 -16.819 0.456 1.00 0.00 557 GLU A N 7
ATOM 7278 C CA . GLU A 1 9 ? -8.337 -17.916 0.520 1.00 0.00 557 GLU A CA 7
ATOM 7279 C C . GLU A 1 9 ? -7.487 -17.837 1.805 1.00 0.00 557 GLU A C 7
ATOM 7280 O O . GLU A 1 9 ? -7.301 -18.846 2.472 1.00 0.00 557 GLU A O 7
ATOM 7292 N N . GLU A 1 10 ? -7.029 -16.618 2.173 1.00 0.00 558 GLU A N 7
ATOM 7293 C CA . GLU A 1 10 ? -6.158 -16.414 3.364 1.00 0.00 558 GLU A CA 7
ATOM 7294 C C . GLU A 1 10 ? -6.877 -16.842 4.655 1.00 0.00 558 GLU A C 7
ATOM 7295 O O . GLU A 1 10 ? -6.284 -17.479 5.537 1.00 0.00 558 GLU A O 7
ATOM 7307 N N . GLN A 1 11 ? -8.174 -16.491 4.715 1.00 0.00 559 GLN A N 7
ATOM 7308 C CA . GLN A 1 11 ? -9.021 -16.723 5.888 1.00 0.00 559 GLN A CA 7
ATOM 7309 C C . GLN A 1 11 ? -9.349 -18.219 6.049 1.00 0.00 559 GLN A C 7
ATOM 7310 O O . GLN A 1 11 ? -9.292 -18.738 7.164 1.00 0.00 559 GLN A O 7
ATOM 7324 N N . LYS A 1 12 ? -9.676 -18.912 4.923 1.00 0.00 560 LYS A N 7
ATOM 7325 C CA . LYS A 1 12 ? -10.039 -20.355 4.960 1.00 0.00 560 LYS A CA 7
ATOM 7326 C C . LYS A 1 12 ? -8.821 -21.229 5.319 1.00 0.00 560 LYS A C 7
ATOM 7327 O O . LYS A 1 12 ? -8.976 -22.251 5.978 1.00 0.00 560 LYS A O 7
ATOM 7346 N N . LEU A 1 13 ? -7.617 -20.810 4.854 1.00 0.00 561 LEU A N 7
ATOM 7347 C CA . LEU A 1 13 ? -6.351 -21.516 5.145 1.00 0.00 561 LEU A CA 7
ATOM 7348 C C . LEU A 1 13 ? -6.042 -21.432 6.637 1.00 0.00 561 LEU A C 7
ATOM 7349 O O . LEU A 1 13 ? -5.536 -22.392 7.231 1.00 0.00 561 LEU A O 7
ATOM 7365 N N . LEU A 1 14 ? -6.356 -20.261 7.230 1.00 0.00 562 LEU A N 7
ATOM 7366 C CA . LEU A 1 14 ? -6.206 -20.044 8.667 1.00 0.00 562 LEU A CA 7
ATOM 7367 C C . LEU A 1 14 ? -7.169 -20.962 9.441 1.00 0.00 562 LEU A C 7
ATOM 7368 O O . LEU A 1 14 ? -6.725 -21.797 10.222 1.00 0.00 562 LEU A O 7
ATOM 7384 N N . GLU A 1 15 ? -8.482 -20.835 9.140 1.00 0.00 563 GLU A N 7
ATOM 7385 C CA . GLU A 1 15 ? -9.570 -21.566 9.842 1.00 0.00 563 GLU A CA 7
ATOM 7386 C C . GLU A 1 15 ? -9.383 -23.091 9.759 1.00 0.00 563 GLU A C 7
ATOM 7387 O O . GLU A 1 15 ? -9.631 -23.803 10.737 1.00 0.00 563 GLU A O 7
ATOM 7399 N N . GLN A 1 16 ? -8.912 -23.565 8.590 1.00 0.00 564 GLN A N 7
ATOM 7400 C CA . GLN A 1 16 ? -8.621 -24.992 8.353 1.00 0.00 564 GLN A CA 7
ATOM 7401 C C . GLN A 1 16 ? -7.475 -25.456 9.259 1.00 0.00 564 GLN A C 7
ATOM 7402 O O . GLN A 1 16 ? -7.576 -26.491 9.906 1.00 0.00 564 GLN A O 7
ATOM 7416 N N . ALA A 1 17 ? -6.402 -24.654 9.309 1.00 0.00 565 ALA A N 7
ATOM 7417 C CA . ALA A 1 17 ? -5.214 -24.937 10.144 1.00 0.00 565 ALA A CA 7
ATOM 7418 C C . ALA A 1 17 ? -5.542 -24.843 11.654 1.00 0.00 565 ALA A C 7
ATOM 7419 O O . ALA A 1 17 ? -4.899 -25.498 12.484 1.00 0.00 565 ALA A O 7
ATOM 7426 N N . LEU A 1 18 ? -6.551 -24.017 11.994 1.00 0.00 566 LEU A N 7
ATOM 7427 C CA . LEU A 1 18 ? -7.045 -23.863 13.374 1.00 0.00 566 LEU A CA 7
ATOM 7428 C C . LEU A 1 18 ? -7.804 -25.126 13.837 1.00 0.00 566 LEU A C 7
ATOM 7429 O O . LEU A 1 18 ? -7.825 -25.431 15.032 1.00 0.00 566 LEU A O 7
ATOM 7445 N N . LYS A 1 19 ? -8.419 -25.848 12.875 1.00 0.00 567 LYS A N 7
ATOM 7446 C CA . LYS A 1 19 ? -9.183 -27.087 13.148 1.00 0.00 567 LYS A CA 7
ATOM 7447 C C . LYS A 1 19 ? -8.272 -28.332 13.082 1.00 0.00 567 LYS A C 7
ATOM 7448 O O . LYS A 1 19 ? -8.376 -29.238 13.916 1.00 0.00 567 LYS A O 7
ATOM 7467 N N . THR A 1 20 ? -7.389 -28.357 12.076 1.00 0.00 568 THR A N 7
ATOM 7468 C CA . THR A 1 20 ? -6.491 -29.494 11.805 1.00 0.00 568 THR A CA 7
ATOM 7469 C C . THR A 1 20 ? -5.434 -29.638 12.917 1.00 0.00 568 THR A C 7
ATOM 7470 O O . THR A 1 20 ? -5.102 -30.752 13.335 1.00 0.00 568 THR A O 7
ATOM 7481 N N . TYR A 1 21 ? -4.925 -28.494 13.404 1.00 0.00 569 TYR A N 7
ATOM 7482 C CA . TYR A 1 21 ? -3.859 -28.454 14.419 1.00 0.00 569 TYR A CA 7
ATOM 7483 C C . TYR A 1 21 ? -4.448 -28.004 15.769 1.00 0.00 569 TYR A C 7
ATOM 7484 O O . TYR A 1 21 ? -4.897 -26.859 15.890 1.00 0.00 569 TYR A O 7
ATOM 7502 N N . PRO A 1 22 ? -4.529 -28.928 16.790 1.00 0.00 570 PRO A N 7
ATOM 7503 C CA . PRO A 1 22 ? -5.015 -28.589 18.157 1.00 0.00 570 PRO A CA 7
ATOM 7504 C C . PRO A 1 22 ? -4.081 -27.592 18.878 1.00 0.00 570 PRO A C 7
ATOM 7505 O O . PRO A 1 22 ? -2.877 -27.563 18.613 1.00 0.00 570 PRO A O 7
ATOM 7516 N N . VAL A 1 23 ? -4.658 -26.774 19.788 1.00 0.00 571 VAL A N 7
ATOM 7517 C CA . VAL A 1 23 ? -3.912 -25.718 20.507 1.00 0.00 571 VAL A CA 7
ATOM 7518 C C . VAL A 1 23 ? -2.865 -26.330 21.466 1.00 0.00 571 VAL A C 7
ATOM 7519 O O . VAL A 1 23 ? -1.837 -25.713 21.748 1.00 0.00 571 VAL A O 7
ATOM 7532 N N . ASN A 1 24 ? -3.116 -27.579 21.914 1.00 0.00 572 ASN A N 7
ATOM 7533 C CA . ASN A 1 24 ? -2.198 -28.324 22.808 1.00 0.00 572 ASN A CA 7
ATOM 7534 C C . ASN A 1 24 ? -0.845 -28.634 22.120 1.00 0.00 572 ASN A C 7
ATOM 7535 O O . ASN A 1 24 ? 0.118 -29.005 22.794 1.00 0.00 572 ASN A O 7
ATOM 7546 N N . THR A 1 25 ? -0.788 -28.493 20.783 1.00 0.00 573 THR A N 7
ATOM 7547 C CA . THR A 1 25 ? 0.456 -28.624 20.011 1.00 0.00 573 THR A CA 7
ATOM 7548 C C . THR A 1 25 ? 1.356 -27.370 20.230 1.00 0.00 573 THR A C 7
ATOM 7549 O O . THR A 1 25 ? 0.871 -26.244 20.102 1.00 0.00 573 THR A O 7
ATOM 7560 N N . PRO A 1 26 ? 2.668 -27.533 20.615 1.00 0.00 574 PRO A N 7
ATOM 7561 C CA . PRO A 1 26 ? 3.641 -26.402 20.652 1.00 0.00 574 PRO A CA 7
ATOM 7562 C C . PRO A 1 26 ? 4.016 -25.899 19.233 1.00 0.00 574 PRO A C 7
ATOM 7563 O O . PRO A 1 26 ? 4.433 -24.748 19.055 1.00 0.00 574 PRO A O 7
ATOM 7574 N N . GLU A 1 27 ? 3.845 -26.780 18.230 1.00 0.00 575 GLU A N 7
ATOM 7575 C CA . GLU A 1 27 ? 4.098 -26.480 16.800 1.00 0.00 575 GLU A CA 7
ATOM 7576 C C . GLU A 1 27 ? 2.819 -25.972 16.099 1.00 0.00 575 GLU A C 7
ATOM 7577 O O . GLU A 1 27 ? 2.772 -25.906 14.872 1.00 0.00 575 GLU A O 7
ATOM 7589 N N . ARG A 1 28 ? 1.811 -25.588 16.899 1.00 0.00 576 ARG A N 7
ATOM 7590 C CA . ARG A 1 28 ? 0.456 -25.223 16.424 1.00 0.00 576 ARG A CA 7
ATOM 7591 C C . ARG A 1 28 ? 0.512 -24.105 15.363 1.00 0.00 576 ARG A C 7
ATOM 7592 O O . ARG A 1 28 ? 0.124 -24.321 14.218 1.00 0.00 576 ARG A O 7
ATOM 7613 N N . TRP A 1 29 ? 1.047 -22.936 15.756 1.00 0.00 577 TRP A N 7
ATOM 7614 C CA . TRP A 1 29 ? 1.150 -21.760 14.864 1.00 0.00 577 TRP A CA 7
ATOM 7615 C C . TRP A 1 29 ? 2.257 -21.951 13.807 1.00 0.00 577 TRP A C 7
ATOM 7616 O O . TRP A 1 29 ? 2.212 -21.341 12.738 1.00 0.00 577 TRP A O 7
ATOM 7637 N N . LYS A 1 30 ? 3.216 -22.840 14.105 1.00 0.00 578 LYS A N 7
ATOM 7638 C CA . LYS A 1 30 ? 4.341 -23.158 13.201 1.00 0.00 578 LYS A CA 7
ATOM 7639 C C . LYS A 1 30 ? 3.809 -23.846 11.927 1.00 0.00 578 LYS A C 7
ATOM 7640 O O . LYS A 1 30 ? 4.204 -23.517 10.812 1.00 0.00 578 LYS A O 7
ATOM 7659 N N . LYS A 1 31 ? 2.856 -24.764 12.122 1.00 0.00 579 LYS A N 7
ATOM 7660 C CA . LYS A 1 31 ? 2.207 -25.500 11.024 1.00 0.00 579 LYS A CA 7
ATOM 7661 C C . LYS A 1 31 ? 1.188 -24.612 10.294 1.00 0.00 579 LYS A C 7
ATOM 7662 O O . LYS A 1 31 ? 0.854 -24.868 9.131 1.00 0.00 579 LYS A O 7
ATOM 7681 N N . ILE A 1 32 ? 0.700 -23.562 10.980 1.00 0.00 580 ILE A N 7
ATOM 7682 C CA . ILE A 1 32 ? -0.182 -22.543 10.379 1.00 0.00 580 ILE A CA 7
ATOM 7683 C C . ILE A 1 32 ? 0.626 -21.622 9.435 1.00 0.00 580 ILE A C 7
ATOM 7684 O O . ILE A 1 32 ? 0.076 -21.068 8.484 1.00 0.00 580 ILE A O 7
ATOM 7700 N N . ALA A 1 33 ? 1.938 -21.452 9.712 1.00 0.00 581 ALA A N 7
ATOM 7701 C CA . ALA A 1 33 ? 2.877 -20.778 8.774 1.00 0.00 581 ALA A CA 7
ATOM 7702 C C . ALA A 1 33 ? 2.924 -21.465 7.401 1.00 0.00 581 ALA A C 7
ATOM 7703 O O . ALA A 1 33 ? 3.017 -20.793 6.365 1.00 0.00 581 ALA A O 7
ATOM 7710 N N . GLU A 1 34 ? 2.844 -22.803 7.408 1.00 0.00 582 GLU A N 7
ATOM 7711 C CA . GLU A 1 34 ? 2.868 -23.607 6.173 1.00 0.00 582 GLU A CA 7
ATOM 7712 C C . GLU A 1 34 ? 1.527 -23.472 5.426 1.00 0.00 582 GLU A C 7
ATOM 7713 O O . GLU A 1 34 ? 1.492 -23.272 4.211 1.00 0.00 582 GLU A O 7
ATOM 7725 N N . ALA A 1 35 ? 0.430 -23.578 6.190 1.00 0.00 583 ALA A N 7
ATOM 7726 C CA . ALA A 1 35 ? -0.940 -23.520 5.653 1.00 0.00 583 ALA A CA 7
ATOM 7727 C C . ALA A 1 35 ? -1.297 -22.110 5.134 1.00 0.00 583 ALA A C 7
ATOM 7728 O O . ALA A 1 35 ? -2.005 -21.986 4.133 1.00 0.00 583 ALA A O 7
ATOM 7735 N N . VAL A 1 36 ? -0.781 -21.066 5.817 1.00 0.00 584 VAL A N 7
ATOM 7736 C CA . VAL A 1 36 ? -1.099 -19.649 5.526 1.00 0.00 584 VAL A CA 7
ATOM 7737 C C . VAL A 1 36 ? 0.207 -18.895 5.173 1.00 0.00 584 VAL A C 7
ATOM 7738 O O . VAL A 1 36 ? 0.906 -18.415 6.084 1.00 0.00 584 VAL A O 7
ATOM 7751 N N . PRO A 1 37 ? 0.603 -18.837 3.861 1.00 0.00 585 PRO A N 7
ATOM 7752 C CA . PRO A 1 37 ? 1.747 -18.023 3.404 1.00 0.00 585 PRO A CA 7
ATOM 7753 C C . PRO A 1 37 ? 1.331 -16.556 3.131 1.00 0.00 585 PRO A C 7
ATOM 7754 O O . PRO A 1 37 ? 0.173 -16.275 2.791 1.00 0.00 585 PRO A O 7
ATOM 7765 N N . GLY A 1 38 ? 2.290 -15.630 3.307 1.00 0.00 586 GLY A N 7
ATOM 7766 C CA . GLY A 1 38 ? 2.056 -14.193 3.095 1.00 0.00 586 GLY A CA 7
ATOM 7767 C C . GLY A 1 38 ? 1.638 -13.450 4.366 1.00 0.00 586 GLY A C 7
ATOM 7768 O O . GLY A 1 38 ? 1.855 -12.238 4.491 1.00 0.00 586 GLY A O 7
ATOM 7772 N N . ARG A 1 39 ? 1.027 -14.187 5.304 1.00 0.00 587 ARG A N 7
ATOM 7773 C CA . ARG A 1 39 ? 0.542 -13.641 6.592 1.00 0.00 587 ARG A CA 7
ATOM 7774 C C . ARG A 1 39 ? 1.445 -14.131 7.727 1.00 0.00 587 ARG A C 7
ATOM 7775 O O . ARG A 1 39 ? 1.850 -15.298 7.721 1.00 0.00 587 ARG A O 7
ATOM 7796 N N . THR A 1 40 ? 1.752 -13.251 8.693 1.00 0.00 588 THR A N 7
ATOM 7797 C CA . THR A 1 40 ? 2.550 -13.602 9.864 1.00 0.00 588 THR A CA 7
ATOM 7798 C C . THR A 1 40 ? 1.624 -14.161 10.961 1.00 0.00 588 THR A C 7
ATOM 7799 O O . THR A 1 40 ? 0.433 -13.832 11.014 1.00 0.00 588 THR A O 7
ATOM 7810 N N . LYS A 1 41 ? 2.171 -15.020 11.830 1.00 0.00 589 LYS A N 7
ATOM 7811 C CA . LYS A 1 41 ? 1.375 -15.740 12.833 1.00 0.00 589 LYS A CA 7
ATOM 7812 C C . LYS A 1 41 ? 0.853 -14.819 13.931 1.00 0.00 589 LYS A C 7
ATOM 7813 O O . LYS A 1 41 ? -0.152 -15.149 14.546 1.00 0.00 589 LYS A O 7
ATOM 7832 N N . LYS A 1 42 ? 1.528 -13.670 14.166 1.00 0.00 590 LYS A N 7
ATOM 7833 C CA . LYS A 1 42 ? 1.034 -12.624 15.086 1.00 0.00 590 LYS A CA 7
ATOM 7834 C C . LYS A 1 42 ? -0.370 -12.161 14.645 1.00 0.00 590 LYS A C 7
ATOM 7835 O O . LYS A 1 42 ? -1.277 -12.041 15.468 1.00 0.00 590 LYS A O 7
ATOM 7854 N N . ASP A 1 43 ? -0.541 -11.988 13.315 1.00 0.00 591 ASP A N 7
ATOM 7855 C CA . ASP A 1 43 ? -1.803 -11.533 12.694 1.00 0.00 591 ASP A CA 7
ATOM 7856 C C . ASP A 1 43 ? -2.838 -12.663 12.706 1.00 0.00 591 ASP A C 7
ATOM 7857 O O . ASP A 1 43 ? -4.038 -12.416 12.816 1.00 0.00 591 ASP A O 7
ATOM 7866 N N . CYS A 1 44 ? -2.342 -13.905 12.586 1.00 0.00 592 CYS A N 7
ATOM 7867 C CA . CYS A 1 44 ? -3.167 -15.124 12.651 1.00 0.00 592 CYS A CA 7
ATOM 7868 C C . CYS A 1 44 ? -3.724 -15.348 14.074 1.00 0.00 592 CYS A C 7
ATOM 7869 O O . CYS A 1 44 ? -4.823 -15.882 14.233 1.00 0.00 592 CYS A O 7
ATOM 7877 N N . MET A 1 45 ? -2.945 -14.931 15.101 1.00 0.00 593 MET A N 7
ATOM 7878 C CA . MET A 1 45 ? -3.356 -15.011 16.529 1.00 0.00 593 MET A CA 7
ATOM 7879 C C . MET A 1 45 ? -4.464 -13.993 16.807 1.00 0.00 593 MET A C 7
ATOM 7880 O O . MET A 1 45 ? -5.452 -14.297 17.485 1.00 0.00 593 MET A O 7
ATOM 7894 N N . LYS A 1 46 ? -4.264 -12.778 16.257 1.00 0.00 594 LYS A N 7
ATOM 7895 C CA . LYS A 1 46 ? -5.232 -11.677 16.351 1.00 0.00 594 LYS A CA 7
ATOM 7896 C C . LYS A 1 46 ? -6.558 -12.070 15.690 1.00 0.00 594 LYS A C 7
ATOM 7897 O O . LYS A 1 46 ? -7.630 -11.871 16.265 1.00 0.00 594 LYS A O 7
ATOM 7916 N N . ARG A 1 47 ? -6.443 -12.671 14.495 1.00 0.00 595 ARG A N 7
ATOM 7917 C CA . ARG A 1 47 ? -7.594 -13.055 13.668 1.00 0.00 595 ARG A CA 7
ATOM 7918 C C . ARG A 1 47 ? -8.377 -14.201 14.337 1.00 0.00 595 ARG A C 7
ATOM 7919 O O . ARG A 1 47 ? -9.600 -14.162 14.371 1.00 0.00 595 ARG A O 7
ATOM 7940 N N . TYR A 1 48 ? -7.650 -15.202 14.881 1.00 0.00 596 TYR A N 7
ATOM 7941 C CA . TYR A 1 48 ? -8.265 -16.350 15.583 1.00 0.00 596 TYR A CA 7
ATOM 7942 C C . TYR A 1 48 ? -9.011 -15.888 16.843 1.00 0.00 596 TYR A C 7
ATOM 7943 O O . TYR A 1 48 ? -10.083 -16.415 17.160 1.00 0.00 596 TYR A O 7
ATOM 7961 N N . LYS A 1 49 ? -8.434 -14.895 17.545 1.00 0.00 597 LYS A N 7
ATOM 7962 C CA . LYS A 1 49 ? -9.059 -14.297 18.740 1.00 0.00 597 LYS A CA 7
ATOM 7963 C C . LYS A 1 49 ? -10.398 -13.655 18.354 1.00 0.00 597 LYS A C 7
ATOM 7964 O O . LYS A 1 49 ? -11.388 -13.815 19.056 1.00 0.00 597 LYS A O 7
ATOM 7983 N N . GLU A 1 50 ? -10.413 -12.953 17.205 1.00 0.00 598 GLU A N 7
ATOM 7984 C CA . GLU A 1 50 ? -11.639 -12.348 16.659 1.00 0.00 598 GLU A CA 7
ATOM 7985 C C . GLU A 1 50 ? -12.676 -13.444 16.312 1.00 0.00 598 GLU A C 7
ATOM 7986 O O . GLU A 1 50 ? -13.842 -13.315 16.673 1.00 0.00 598 GLU A O 7
ATOM 7998 N N . LEU A 1 51 ? -12.210 -14.539 15.647 1.00 0.00 599 LEU A N 7
ATOM 7999 C CA . LEU A 1 51 ? -13.088 -15.633 15.146 1.00 0.00 599 LEU A CA 7
ATOM 8000 C C . LEU A 1 51 ? -13.877 -16.290 16.297 1.00 0.00 599 LEU A C 7
ATOM 8001 O O . LEU A 1 51 ? -15.099 -16.464 16.195 1.00 0.00 599 LEU A O 7
ATOM 8017 N N . VAL A 1 52 ? -13.168 -16.620 17.399 1.00 0.00 600 VAL A N 7
ATOM 8018 C CA . VAL A 1 52 ? -13.783 -17.284 18.562 1.00 0.00 600 VAL A CA 7
ATOM 8019 C C . VAL A 1 52 ? -14.763 -16.331 19.281 1.00 0.00 600 VAL A C 7
ATOM 8020 O O . VAL A 1 52 ? -15.877 -16.731 19.603 1.00 0.00 600 VAL A O 7
ATOM 8033 N N . GLU A 1 53 ? -14.367 -15.057 19.468 1.00 0.00 601 GLU A N 7
ATOM 8034 C CA . GLU A 1 53 ? -15.198 -14.060 20.179 1.00 0.00 601 GLU A CA 7
ATOM 8035 C C . GLU A 1 53 ? -16.492 -13.736 19.405 1.00 0.00 601 GLU A C 7
ATOM 8036 O O . GLU A 1 53 ? -17.535 -13.475 20.019 1.00 0.00 601 GLU A O 7
ATOM 8048 N N . MET A 1 54 ? -16.419 -13.777 18.061 1.00 0.00 602 MET A N 7
ATOM 8049 C CA . MET A 1 54 ? -17.576 -13.490 17.197 1.00 0.00 602 MET A CA 7
ATOM 8050 C C . MET A 1 54 ? -18.600 -14.638 17.259 1.00 0.00 602 MET A C 7
ATOM 8051 O O . MET A 1 54 ? -19.792 -14.384 17.437 1.00 0.00 602 MET A O 7
ATOM 8065 N N . VAL A 1 55 ? -18.131 -15.900 17.158 1.00 0.00 603 VAL A N 7
ATOM 8066 C CA . VAL A 1 55 ? -19.029 -17.078 17.187 1.00 0.00 603 VAL A CA 7
ATOM 8067 C C . VAL A 1 55 ? -19.640 -17.281 18.595 1.00 0.00 603 VAL A C 7
ATOM 8068 O O . VAL A 1 55 ? -20.738 -17.836 18.722 1.00 0.00 603 VAL A O 7
ATOM 8081 N N . LYS A 1 56 ? -18.912 -16.817 19.642 1.00 0.00 604 LYS A N 7
ATOM 8082 C CA . LYS A 1 56 ? -19.420 -16.774 21.026 1.00 0.00 604 LYS A CA 7
ATOM 8083 C C . LYS A 1 56 ? -20.625 -15.824 21.108 1.00 0.00 604 LYS A C 7
ATOM 8084 O O . LYS A 1 56 ? -21.673 -16.198 21.620 1.00 0.00 604 LYS A O 7
ATOM 8103 N N . ALA A 1 57 ? -20.454 -14.608 20.557 1.00 0.00 605 ALA A N 7
ATOM 8104 C CA . ALA A 1 57 ? -21.471 -13.540 20.623 1.00 0.00 605 ALA A CA 7
ATOM 8105 C C . ALA A 1 57 ? -22.710 -13.870 19.754 1.00 0.00 605 ALA A C 7
ATOM 8106 O O . ALA A 1 57 ? -23.822 -13.443 20.073 1.00 0.00 605 ALA A O 7
ATOM 8113 N N . LYS A 1 58 ? -22.504 -14.632 18.662 1.00 0.00 606 LYS A N 7
ATOM 8114 C CA . LYS A 1 58 ? -23.603 -15.097 17.788 1.00 0.00 606 LYS A CA 7
ATOM 8115 C C . LYS A 1 58 ? -24.468 -16.144 18.522 1.00 0.00 606 LYS A C 7
ATOM 8116 O O . LYS A 1 58 ? -25.700 -16.004 18.614 1.00 0.00 606 LYS A O 7
ATOM 8135 N N . LYS A 1 59 ? -23.790 -17.184 19.055 1.00 0.00 607 LYS A N 7
ATOM 8136 C CA . LYS A 1 59 ? -24.439 -18.281 19.799 1.00 0.00 607 LYS A CA 7
ATOM 8137 C C . LYS A 1 59 ? -25.189 -17.741 21.022 1.00 0.00 607 LYS A C 7
ATOM 8138 O O . LYS A 1 59 ? -26.358 -18.048 21.217 1.00 0.00 607 LYS A O 7
ATOM 8157 N N . ALA A 1 60 ? -24.495 -16.899 21.799 1.00 0.00 608 ALA A N 7
ATOM 8158 C CA . ALA A 1 60 ? -24.999 -16.358 23.073 1.00 0.00 608 ALA A CA 7
ATOM 8159 C C . ALA A 1 60 ? -26.291 -15.550 22.876 1.00 0.00 608 ALA A C 7
ATOM 8160 O O . ALA A 1 60 ? -27.304 -15.831 23.521 1.00 0.00 608 ALA A O 7
ATOM 8167 N N . ALA A 1 61 ? -26.233 -14.578 21.943 1.00 0.00 609 ALA A N 7
ATOM 8168 C CA . ALA A 1 61 ? -27.342 -13.643 21.678 1.00 0.00 609 ALA A CA 7
ATOM 8169 C C . ALA A 1 61 ? -28.637 -14.380 21.290 1.00 0.00 609 ALA A C 7
ATOM 8170 O O . ALA A 1 61 ? -29.710 -14.108 21.843 1.00 0.00 609 ALA A O 7
ATOM 8177 N N . GLN A 1 62 ? -28.508 -15.323 20.343 1.00 0.00 610 GLN A N 7
ATOM 8178 C CA . GLN A 1 62 ? -29.659 -16.068 19.789 1.00 0.00 610 GLN A CA 7
ATOM 8179 C C . GLN A 1 62 ? -30.189 -17.136 20.773 1.00 0.00 610 GLN A C 7
ATOM 8180 O O . GLN A 1 62 ? -31.402 -17.263 20.959 1.00 0.00 610 GLN A O 7
ATOM 8194 N N . GLU A 1 63 ? -29.275 -17.867 21.426 1.00 0.00 611 GLU A N 7
ATOM 8195 C CA . GLU A 1 63 ? -29.627 -19.030 22.277 1.00 0.00 611 GLU A CA 7
ATOM 8196 C C . GLU A 1 63 ? -30.291 -18.594 23.599 1.00 0.00 611 GLU A C 7
ATOM 8197 O O . GLU A 1 63 ? -31.194 -19.281 24.082 1.00 0.00 611 GLU A O 7
ATOM 8209 N N . GLN A 1 64 ? -29.843 -17.452 24.176 1.00 0.00 612 GLN A N 7
ATOM 8210 C CA . GLN A 1 64 ? -30.374 -16.953 25.474 1.00 0.00 612 GLN A CA 7
ATOM 8211 C C . GLN A 1 64 ? -31.859 -16.544 25.340 1.00 0.00 612 GLN A C 7
ATOM 8212 O O . GLN A 1 64 ? -32.664 -16.792 26.242 1.00 0.00 612 GLN A O 7
ATOM 8226 N N . VAL A 1 65 ? -32.203 -15.940 24.185 1.00 0.00 613 VAL A N 7
ATOM 8227 C CA . VAL A 1 65 ? -33.575 -15.491 23.881 1.00 0.00 613 VAL A CA 7
ATOM 8228 C C . VAL A 1 65 ? -34.435 -16.690 23.420 1.00 0.00 613 VAL A C 7
ATOM 8229 O O . VAL A 1 65 ? -35.636 -16.761 23.722 1.00 0.00 613 VAL A O 7
ATOM 8242 N N . LEU A 1 66 ? -33.792 -17.640 22.709 1.00 0.00 614 LEU A N 7
ATOM 8243 C CA . LEU A 1 66 ? -34.451 -18.862 22.213 1.00 0.00 614 LEU A CA 7
ATOM 8244 C C . LEU A 1 66 ? -34.879 -19.752 23.392 1.00 0.00 614 LEU A C 7
ATOM 8245 O O . LEU A 1 66 ? -35.944 -20.348 23.347 1.00 0.00 614 LEU A O 7
ATOM 8261 N N . ASN A 1 67 ? -34.044 -19.803 24.450 1.00 0.00 615 ASN A N 7
ATOM 8262 C CA . ASN A 1 67 ? -34.325 -20.585 25.682 1.00 0.00 615 ASN A CA 7
ATOM 8263 C C . ASN A 1 67 ? -35.628 -20.115 26.367 1.00 0.00 615 ASN A C 7
ATOM 8264 O O . ASN A 1 67 ? -36.399 -20.931 26.902 1.00 0.00 615 ASN A O 7
ATOM 8275 N N . ALA A 1 68 ? -35.849 -18.788 26.338 1.00 0.00 616 ALA A N 7
ATOM 8276 C CA . ALA A 1 68 ? -37.090 -18.165 26.833 1.00 0.00 616 ALA A CA 7
ATOM 8277 C C . ALA A 1 68 ? -38.300 -18.655 26.008 1.00 0.00 616 ALA A C 7
ATOM 8278 O O . ALA A 1 68 ? -39.357 -18.976 26.560 1.00 0.00 616 ALA A O 7
ATOM 8285 N N . SER A 1 69 ? -38.105 -18.737 24.677 1.00 0.00 617 SER A N 7
ATOM 8286 C CA . SER A 1 69 ? -39.132 -19.196 23.722 1.00 0.00 617 SER A CA 7
ATOM 8287 C C . SER A 1 69 ? -39.319 -20.737 23.778 1.00 0.00 617 SER A C 7
ATOM 8288 O O . SER A 1 69 ? -40.343 -21.260 23.319 1.00 0.00 617 SER A O 7
ATOM 8296 N N . ARG A 1 70 ? -38.312 -21.451 24.324 1.00 0.00 618 ARG A N 7
ATOM 8297 C CA . ARG A 1 70 ? -38.385 -22.909 24.572 1.00 0.00 618 ARG A CA 7
ATOM 8298 C C . ARG A 1 70 ? -39.203 -23.206 25.845 1.00 0.00 618 ARG A C 7
ATOM 8299 O O . ARG A 1 70 ? -39.807 -24.288 25.965 1.00 0.00 618 ARG A O 7
ATOM 8320 N N . ALA A 1 71 ? -39.193 -22.222 26.780 1.00 0.00 619 ALA A N 7
ATOM 8321 C CA . ALA A 1 71 ? -39.815 -22.329 28.114 1.00 0.00 619 ALA A CA 7
ATOM 8322 C C . ALA A 1 71 ? -39.145 -23.456 28.931 1.00 0.00 619 ALA A C 7
ATOM 8323 O O . ALA A 1 71 ? -39.771 -24.092 29.780 1.00 0.00 619 ALA A O 7
ATOM 8330 N N . LYS A 1 72 ? -37.840 -23.657 28.668 1.00 0.00 620 LYS A N 7
ATOM 8331 C CA . LYS A 1 72 ? -37.028 -24.731 29.291 1.00 0.00 620 LYS A CA 7
ATOM 8332 C C . LYS A 1 72 ? -36.319 -24.204 30.569 1.00 0.00 620 LYS A C 7
ATOM 8333 O O . LYS A 1 72 ? -35.447 -24.867 31.138 1.00 0.00 620 LYS A O 7
ATOM 8352 N N . LYS A 1 73 ? -36.731 -23.016 31.029 1.00 0.00 621 LYS A N 7
ATOM 8353 C CA . LYS A 1 73 ? -36.141 -22.341 32.189 1.00 0.00 621 LYS A CA 7
ATOM 8354 C C . LYS A 1 73 ? -37.237 -21.514 32.897 1.00 0.00 621 LYS A C 7
ATOM 8373 N N . PHE A 1 3 ? -1.155 -3.637 -0.085 1.00 0.00 551 PHE A N 8
ATOM 8374 C CA . PHE A 1 3 ? -0.998 -4.678 0.949 1.00 0.00 551 PHE A CA 8
ATOM 8375 C C . PHE A 1 3 ? -2.201 -5.633 0.895 1.00 0.00 551 PHE A C 8
ATOM 8376 O O . PHE A 1 3 ? -3.353 -5.185 0.920 1.00 0.00 551 PHE A O 8
ATOM 8393 N N . THR A 1 4 ? -1.922 -6.939 0.804 1.00 0.00 552 THR A N 8
ATOM 8394 C CA . THR A 1 4 ? -2.953 -7.979 0.790 1.00 0.00 552 THR A CA 8
ATOM 8395 C C . THR A 1 4 ? -3.430 -8.269 2.235 1.00 0.00 552 THR A C 8
ATOM 8396 O O . THR A 1 4 ? -2.614 -8.628 3.082 1.00 0.00 552 THR A O 8
ATOM 8407 N N . PRO A 1 5 ? -4.754 -8.093 2.546 1.00 0.00 553 PRO A N 8
ATOM 8408 C CA . PRO A 1 5 ? -5.322 -8.398 3.891 1.00 0.00 553 PRO A CA 8
ATOM 8409 C C . PRO A 1 5 ? -5.670 -9.891 4.042 1.00 0.00 553 PRO A C 8
ATOM 8410 O O . PRO A 1 5 ? -5.107 -10.746 3.346 1.00 0.00 553 PRO A O 8
ATOM 8421 N N . TRP A 1 6 ? -6.578 -10.200 4.982 1.00 0.00 554 TRP A N 8
ATOM 8422 C CA . TRP A 1 6 ? -7.193 -11.523 5.076 1.00 0.00 554 TRP A CA 8
ATOM 8423 C C . TRP A 1 6 ? -8.167 -11.725 3.907 1.00 0.00 554 TRP A C 8
ATOM 8424 O O . TRP A 1 6 ? -9.358 -11.389 3.996 1.00 0.00 554 TRP A O 8
ATOM 8445 N N . THR A 1 7 ? -7.607 -12.206 2.782 1.00 0.00 555 THR A N 8
ATOM 8446 C CA . THR A 1 7 ? -8.371 -12.578 1.593 1.00 0.00 555 THR A CA 8
ATOM 8447 C C . THR A 1 7 ? -9.029 -13.955 1.813 1.00 0.00 555 THR A C 8
ATOM 8448 O O . THR A 1 7 ? -8.662 -14.669 2.754 1.00 0.00 555 THR A O 8
ATOM 8459 N N . THR A 1 8 ? -9.991 -14.312 0.942 1.00 0.00 556 THR A N 8
ATOM 8460 C CA . THR A 1 8 ? -10.791 -15.547 1.069 1.00 0.00 556 THR A CA 8
ATOM 8461 C C . THR A 1 8 ? -9.896 -16.801 1.191 1.00 0.00 556 THR A C 8
ATOM 8462 O O . THR A 1 8 ? -10.158 -17.668 2.032 1.00 0.00 556 THR A O 8
ATOM 8473 N N . GLU A 1 9 ? -8.821 -16.853 0.371 1.00 0.00 557 GLU A N 8
ATOM 8474 C CA . GLU A 1 9 ? -7.854 -17.973 0.376 1.00 0.00 557 GLU A CA 8
ATOM 8475 C C . GLU A 1 9 ? -7.158 -18.084 1.753 1.00 0.00 557 GLU A C 8
ATOM 8476 O O . GLU A 1 9 ? -7.320 -19.094 2.431 1.00 0.00 557 GLU A O 8
ATOM 8488 N N . GLU A 1 10 ? -6.504 -16.992 2.201 1.00 0.00 558 GLU A N 8
ATOM 8489 C CA . GLU A 1 10 ? -5.728 -16.954 3.465 1.00 0.00 558 GLU A CA 8
ATOM 8490 C C . GLU A 1 10 ? -6.608 -17.265 4.682 1.00 0.00 558 GLU A C 8
ATOM 8491 O O . GLU A 1 10 ? -6.165 -17.919 5.633 1.00 0.00 558 GLU A O 8
ATOM 8503 N N . GLN A 1 11 ? -7.861 -16.792 4.615 1.00 0.00 559 GLN A N 8
ATOM 8504 C CA . GLN A 1 11 ? -8.813 -16.882 5.723 1.00 0.00 559 GLN A CA 8
ATOM 8505 C C . GLN A 1 11 ? -9.282 -18.330 5.932 1.00 0.00 559 GLN A C 8
ATOM 8506 O O . GLN A 1 11 ? -9.255 -18.821 7.057 1.00 0.00 559 GLN A O 8
ATOM 8520 N N . LYS A 1 12 ? -9.690 -19.009 4.838 1.00 0.00 560 LYS A N 8
ATOM 8521 C CA . LYS A 1 12 ? -10.177 -20.410 4.908 1.00 0.00 560 LYS A CA 8
ATOM 8522 C C . LYS A 1 12 ? -9.017 -21.379 5.209 1.00 0.00 560 LYS A C 8
ATOM 8523 O O . LYS A 1 12 ? -9.232 -22.448 5.793 1.00 0.00 560 LYS A O 8
ATOM 8542 N N . LEU A 1 13 ? -7.785 -20.979 4.814 1.00 0.00 561 LEU A N 8
ATOM 8543 C CA . LEU A 1 13 ? -6.546 -21.695 5.178 1.00 0.00 561 LEU A CA 8
ATOM 8544 C C . LEU A 1 13 ? -6.329 -21.628 6.700 1.00 0.00 561 LEU A C 8
ATOM 8545 O O . LEU A 1 13 ? -5.972 -22.631 7.318 1.00 0.00 561 LEU A O 8
ATOM 8561 N N . LEU A 1 14 ? -6.566 -20.429 7.284 1.00 0.00 562 LEU A N 8
ATOM 8562 C CA . LEU A 1 14 ? -6.430 -20.194 8.737 1.00 0.00 562 LEU A CA 8
ATOM 8563 C C . LEU A 1 14 ? -7.449 -21.034 9.516 1.00 0.00 562 LEU A C 8
ATOM 8564 O O . LEU A 1 14 ? -7.074 -21.825 10.371 1.00 0.00 562 LEU A O 8
ATOM 8580 N N . GLU A 1 15 ? -8.732 -20.849 9.164 1.00 0.00 563 GLU A N 8
ATOM 8581 C CA . GLU A 1 15 ? -9.883 -21.495 9.827 1.00 0.00 563 GLU A CA 8
ATOM 8582 C C . GLU A 1 15 ? -9.712 -23.022 9.861 1.00 0.00 563 GLU A C 8
ATOM 8583 O O . GLU A 1 15 ? -9.942 -23.654 10.894 1.00 0.00 563 GLU A O 8
ATOM 8595 N N . GLN A 1 16 ? -9.263 -23.587 8.726 1.00 0.00 564 GLN A N 8
ATOM 8596 C CA . GLN A 1 16 ? -8.971 -25.026 8.613 1.00 0.00 564 GLN A CA 8
ATOM 8597 C C . GLN A 1 16 ? -7.783 -25.406 9.517 1.00 0.00 564 GLN A C 8
ATOM 8598 O O . GLN A 1 16 ? -7.869 -26.360 10.270 1.00 0.00 564 GLN A O 8
ATOM 8612 N N . ALA A 1 17 ? -6.700 -24.614 9.448 1.00 0.00 565 ALA A N 8
ATOM 8613 C CA . ALA A 1 17 ? -5.423 -24.893 10.148 1.00 0.00 565 ALA A CA 8
ATOM 8614 C C . ALA A 1 17 ? -5.563 -24.837 11.689 1.00 0.00 565 ALA A C 8
ATOM 8615 O O . ALA A 1 17 ? -4.821 -25.497 12.413 1.00 0.00 565 ALA A O 8
ATOM 8622 N N . LEU A 1 18 ? -6.521 -24.040 12.176 1.00 0.00 566 LEU A N 8
ATOM 8623 C CA . LEU A 1 18 ? -6.832 -23.925 13.620 1.00 0.00 566 LEU A CA 8
ATOM 8624 C C . LEU A 1 18 ? -7.461 -25.225 14.158 1.00 0.00 566 LEU A C 8
ATOM 8625 O O . LEU A 1 18 ? -7.348 -25.542 15.347 1.00 0.00 566 LEU A O 8
ATOM 8641 N N . LYS A 1 19 ? -8.135 -25.953 13.255 1.00 0.00 567 LYS A N 8
ATOM 8642 C CA . LYS A 1 19 ? -8.842 -27.211 13.558 1.00 0.00 567 LYS A CA 8
ATOM 8643 C C . LYS A 1 19 ? -7.954 -28.423 13.215 1.00 0.00 567 LYS A C 8
ATOM 8644 O O . LYS A 1 19 ? -8.065 -29.474 13.852 1.00 0.00 567 LYS A O 8
ATOM 8663 N N . THR A 1 20 ? -7.072 -28.258 12.202 1.00 0.00 568 THR A N 8
ATOM 8664 C CA . THR A 1 20 ? -6.104 -29.289 11.784 1.00 0.00 568 THR A CA 8
ATOM 8665 C C . THR A 1 20 ? -5.040 -29.451 12.879 1.00 0.00 568 THR A C 8
ATOM 8666 O O . THR A 1 20 ? -4.741 -30.566 13.320 1.00 0.00 568 THR A O 8
ATOM 8677 N N . TYR A 1 21 ? -4.493 -28.306 13.320 1.00 0.00 569 TYR A N 8
ATOM 8678 C CA . TYR A 1 21 ? -3.524 -28.228 14.422 1.00 0.00 569 TYR A CA 8
ATOM 8679 C C . TYR A 1 21 ? -4.263 -27.624 15.637 1.00 0.00 569 TYR A C 8
ATOM 8680 O O . TYR A 1 21 ? -4.507 -26.409 15.649 1.00 0.00 569 TYR A O 8
ATOM 8698 N N . PRO A 1 22 ? -4.705 -28.465 16.634 1.00 0.00 570 PRO A N 8
ATOM 8699 C CA . PRO A 1 22 ? -5.347 -27.966 17.883 1.00 0.00 570 PRO A CA 8
ATOM 8700 C C . PRO A 1 22 ? -4.452 -27.003 18.694 1.00 0.00 570 PRO A C 8
ATOM 8701 O O . PRO A 1 22 ? -3.240 -26.902 18.451 1.00 0.00 570 PRO A O 8
ATOM 8712 N N . VAL A 1 23 ? -5.071 -26.313 19.672 1.00 0.00 571 VAL A N 8
ATOM 8713 C CA . VAL A 1 23 ? -4.385 -25.356 20.569 1.00 0.00 571 VAL A CA 8
ATOM 8714 C C . VAL A 1 23 ? -3.200 -26.002 21.328 1.00 0.00 571 VAL A C 8
ATOM 8715 O O . VAL A 1 23 ? -2.152 -25.376 21.513 1.00 0.00 571 VAL A O 8
ATOM 8728 N N . ASN A 1 24 ? -3.372 -27.282 21.700 1.00 0.00 572 ASN A N 8
ATOM 8729 C CA . ASN A 1 24 ? -2.396 -28.042 22.512 1.00 0.00 572 ASN A CA 8
ATOM 8730 C C . ASN A 1 24 ? -1.124 -28.402 21.710 1.00 0.00 572 ASN A C 8
ATOM 8731 O O . ASN A 1 24 ? -0.106 -28.759 22.305 1.00 0.00 572 ASN A O 8
ATOM 8742 N N . THR A 1 25 ? -1.207 -28.318 20.365 1.00 0.00 573 THR A N 8
ATOM 8743 C CA . THR A 1 25 ? -0.070 -28.592 19.465 1.00 0.00 573 THR A CA 8
ATOM 8744 C C . THR A 1 25 ? 1.030 -27.524 19.670 1.00 0.00 573 THR A C 8
ATOM 8745 O O . THR A 1 25 ? 0.763 -26.333 19.456 1.00 0.00 573 THR A O 8
ATOM 8756 N N . PRO A 1 26 ? 2.277 -27.919 20.120 1.00 0.00 574 PRO A N 8
ATOM 8757 C CA . PRO A 1 26 ? 3.407 -26.969 20.309 1.00 0.00 574 PRO A CA 8
ATOM 8758 C C . PRO A 1 26 ? 3.827 -26.273 18.993 1.00 0.00 574 PRO A C 8
ATOM 8759 O O . PRO A 1 26 ? 4.369 -25.163 19.004 1.00 0.00 574 PRO A O 8
ATOM 8770 N N . GLU A 1 27 ? 3.563 -26.959 17.866 1.00 0.00 575 GLU A N 8
ATOM 8771 C CA . GLU A 1 27 ? 3.852 -26.457 16.514 1.00 0.00 575 GLU A CA 8
ATOM 8772 C C . GLU A 1 27 ? 2.585 -25.913 15.828 1.00 0.00 575 GLU A C 8
ATOM 8773 O O . GLU A 1 27 ? 2.566 -25.859 14.596 1.00 0.00 575 GLU A O 8
ATOM 8785 N N . ARG A 1 28 ? 1.543 -25.490 16.601 1.00 0.00 576 ARG A N 8
ATOM 8786 C CA . ARG A 1 28 ? 0.245 -25.057 16.003 1.00 0.00 576 ARG A CA 8
ATOM 8787 C C . ARG A 1 28 ? 0.484 -23.966 14.945 1.00 0.00 576 ARG A C 8
ATOM 8788 O O . ARG A 1 28 ? 0.260 -24.178 13.753 1.00 0.00 576 ARG A O 8
ATOM 8809 N N . TRP A 1 29 ? 1.054 -22.853 15.409 1.00 0.00 577 TRP A N 8
ATOM 8810 C CA . TRP A 1 29 ? 1.270 -21.641 14.609 1.00 0.00 577 TRP A CA 8
ATOM 8811 C C . TRP A 1 29 ? 2.457 -21.802 13.647 1.00 0.00 577 TRP A C 8
ATOM 8812 O O . TRP A 1 29 ? 2.474 -21.194 12.579 1.00 0.00 577 TRP A O 8
ATOM 8833 N N . LYS A 1 30 ? 3.431 -22.639 14.032 1.00 0.00 578 LYS A N 8
ATOM 8834 C CA . LYS A 1 30 ? 4.569 -23.003 13.161 1.00 0.00 578 LYS A CA 8
ATOM 8835 C C . LYS A 1 30 ? 4.082 -23.682 11.860 1.00 0.00 578 LYS A C 8
ATOM 8836 O O . LYS A 1 30 ? 4.599 -23.416 10.768 1.00 0.00 578 LYS A O 8
ATOM 8855 N N . LYS A 1 31 ? 3.081 -24.562 12.006 1.00 0.00 579 LYS A N 8
ATOM 8856 C CA . LYS A 1 31 ? 2.455 -25.276 10.885 1.00 0.00 579 LYS A CA 8
ATOM 8857 C C . LYS A 1 31 ? 1.401 -24.397 10.164 1.00 0.00 579 LYS A C 8
ATOM 8858 O O . LYS A 1 31 ? 1.092 -24.640 8.995 1.00 0.00 579 LYS A O 8
ATOM 8877 N N . ILE A 1 32 ? 0.829 -23.402 10.883 1.00 0.00 580 ILE A N 8
ATOM 8878 C CA . ILE A 1 32 ? -0.103 -22.394 10.289 1.00 0.00 580 ILE A CA 8
ATOM 8879 C C . ILE A 1 32 ? 0.682 -21.405 9.393 1.00 0.00 580 ILE A C 8
ATOM 8880 O O . ILE A 1 32 ? 0.131 -20.820 8.466 1.00 0.00 580 ILE A O 8
ATOM 8896 N N . ALA A 1 33 ? 1.976 -21.217 9.699 1.00 0.00 581 ALA A N 8
ATOM 8897 C CA . ALA A 1 33 ? 2.933 -20.520 8.798 1.00 0.00 581 ALA A CA 8
ATOM 8898 C C . ALA A 1 33 ? 3.040 -21.226 7.431 1.00 0.00 581 ALA A C 8
ATOM 8899 O O . ALA A 1 33 ? 3.150 -20.568 6.391 1.00 0.00 581 ALA A O 8
ATOM 8906 N N . GLU A 1 34 ? 2.973 -22.562 7.462 1.00 0.00 582 GLU A N 8
ATOM 8907 C CA . GLU A 1 34 ? 3.050 -23.405 6.262 1.00 0.00 582 GLU A CA 8
ATOM 8908 C C . GLU A 1 34 ? 1.686 -23.453 5.538 1.00 0.00 582 GLU A C 8
ATOM 8909 O O . GLU A 1 34 ? 1.629 -23.470 4.303 1.00 0.00 582 GLU A O 8
ATOM 8921 N N . ALA A 1 35 ? 0.602 -23.468 6.334 1.00 0.00 583 ALA A N 8
ATOM 8922 C CA . ALA A 1 35 ? -0.780 -23.611 5.833 1.00 0.00 583 ALA A CA 8
ATOM 8923 C C . ALA A 1 35 ? -1.349 -22.276 5.298 1.00 0.00 583 ALA A C 8
ATOM 8924 O O . ALA A 1 35 ? -2.187 -22.277 4.395 1.00 0.00 583 ALA A O 8
ATOM 8931 N N . VAL A 1 36 ? -0.882 -21.147 5.866 1.00 0.00 584 VAL A N 8
ATOM 8932 C CA . VAL A 1 36 ? -1.323 -19.780 5.496 1.00 0.00 584 VAL A CA 8
ATOM 8933 C C . VAL A 1 36 ? -0.083 -18.985 5.017 1.00 0.00 584 VAL A C 8
ATOM 8934 O O . VAL A 1 36 ? 0.622 -18.375 5.839 1.00 0.00 584 VAL A O 8
ATOM 8947 N N . PRO A 1 37 ? 0.259 -19.057 3.689 1.00 0.00 585 PRO A N 8
ATOM 8948 C CA . PRO A 1 37 ? 1.430 -18.367 3.125 1.00 0.00 585 PRO A CA 8
ATOM 8949 C C . PRO A 1 37 ? 1.152 -16.881 2.778 1.00 0.00 585 PRO A C 8
ATOM 8950 O O . PRO A 1 37 ? 0.442 -16.570 1.813 1.00 0.00 585 PRO A O 8
ATOM 8961 N N . GLY A 1 38 ? 1.775 -15.967 3.555 1.00 0.00 586 GLY A N 8
ATOM 8962 C CA . GLY A 1 38 ? 1.661 -14.513 3.334 1.00 0.00 586 GLY A CA 8
ATOM 8963 C C . GLY A 1 38 ? 1.166 -13.714 4.546 1.00 0.00 586 GLY A C 8
ATOM 8964 O O . GLY A 1 38 ? 1.545 -12.543 4.691 1.00 0.00 586 GLY A O 8
ATOM 8968 N N . ARG A 1 39 ? 0.307 -14.301 5.401 1.00 0.00 587 ARG A N 8
ATOM 8969 C CA . ARG A 1 39 ? -0.060 -13.677 6.704 1.00 0.00 587 ARG A CA 8
ATOM 8970 C C . ARG A 1 39 ? 0.892 -14.152 7.794 1.00 0.00 587 ARG A C 8
ATOM 8971 O O . ARG A 1 39 ? 1.360 -15.297 7.777 1.00 0.00 587 ARG A O 8
ATOM 8992 N N . THR A 1 40 ? 1.162 -13.252 8.734 1.00 0.00 588 THR A N 8
ATOM 8993 C CA . THR A 1 40 ? 2.055 -13.520 9.883 1.00 0.00 588 THR A CA 8
ATOM 8994 C C . THR A 1 40 ? 1.261 -14.146 11.043 1.00 0.00 588 THR A C 8
ATOM 8995 O O . THR A 1 40 ? 0.039 -14.037 11.092 1.00 0.00 588 THR A O 8
ATOM 9006 N N . LYS A 1 41 ? 1.956 -14.838 11.957 1.00 0.00 589 LYS A N 8
ATOM 9007 C CA . LYS A 1 41 ? 1.300 -15.607 13.040 1.00 0.00 589 LYS A CA 8
ATOM 9008 C C . LYS A 1 41 ? 0.788 -14.718 14.168 1.00 0.00 589 LYS A C 8
ATOM 9009 O O . LYS A 1 41 ? -0.214 -15.058 14.777 1.00 0.00 589 LYS A O 8
ATOM 9028 N N . LYS A 1 42 ? 1.467 -13.584 14.443 1.00 0.00 590 LYS A N 8
ATOM 9029 C CA . LYS A 1 42 ? 0.943 -12.558 15.383 1.00 0.00 590 LYS A CA 8
ATOM 9030 C C . LYS A 1 42 ? -0.400 -11.979 14.864 1.00 0.00 590 LYS A C 8
ATOM 9031 O O . LYS A 1 42 ? -1.299 -11.629 15.643 1.00 0.00 590 LYS A O 8
ATOM 9050 N N . ASP A 1 43 ? -0.506 -11.940 13.528 1.00 0.00 591 ASP A N 8
ATOM 9051 C CA . ASP A 1 43 ? -1.697 -11.493 12.796 1.00 0.00 591 ASP A CA 8
ATOM 9052 C C . ASP A 1 43 ? -2.784 -12.589 12.833 1.00 0.00 591 ASP A C 8
ATOM 9053 O O . ASP A 1 43 ? -3.977 -12.304 12.974 1.00 0.00 591 ASP A O 8
ATOM 9062 N N . CYS A 1 44 ? -2.339 -13.852 12.703 1.00 0.00 592 CYS A N 8
ATOM 9063 C CA . CYS A 1 44 ? -3.220 -15.033 12.708 1.00 0.00 592 CYS A CA 8
ATOM 9064 C C . CYS A 1 44 ? -3.781 -15.319 14.115 1.00 0.00 592 CYS A C 8
ATOM 9065 O O . CYS A 1 44 ? -4.859 -15.898 14.248 1.00 0.00 592 CYS A O 8
ATOM 9073 N N . MET A 1 45 ? -3.026 -14.917 15.154 1.00 0.00 593 MET A N 8
ATOM 9074 C CA . MET A 1 45 ? -3.464 -15.001 16.569 1.00 0.00 593 MET A CA 8
ATOM 9075 C C . MET A 1 45 ? -4.520 -13.920 16.847 1.00 0.00 593 MET A C 8
ATOM 9076 O O . MET A 1 45 ? -5.468 -14.149 17.593 1.00 0.00 593 MET A O 8
ATOM 9090 N N . LYS A 1 46 ? -4.314 -12.744 16.225 1.00 0.00 594 LYS A N 8
ATOM 9091 C CA . LYS A 1 46 ? -5.238 -11.590 16.296 1.00 0.00 594 LYS A CA 8
ATOM 9092 C C . LYS A 1 46 ? -6.581 -11.941 15.626 1.00 0.00 594 LYS A C 8
ATOM 9093 O O . LYS A 1 46 ? -7.646 -11.626 16.159 1.00 0.00 594 LYS A O 8
ATOM 9112 N N . ARG A 1 47 ? -6.514 -12.611 14.461 1.00 0.00 595 ARG A N 8
ATOM 9113 C CA . ARG A 1 47 ? -7.720 -12.986 13.697 1.00 0.00 595 ARG A CA 8
ATOM 9114 C C . ARG A 1 47 ? -8.436 -14.164 14.401 1.00 0.00 595 ARG A C 8
ATOM 9115 O O . ARG A 1 47 ? -9.655 -14.144 14.530 1.00 0.00 595 ARG A O 8
ATOM 9136 N N . TYR A 1 48 ? -7.657 -15.167 14.863 1.00 0.00 596 TYR A N 8
ATOM 9137 C CA . TYR A 1 48 ? -8.180 -16.323 15.647 1.00 0.00 596 TYR A CA 8
ATOM 9138 C C . TYR A 1 48 ? -8.872 -15.842 16.929 1.00 0.00 596 TYR A C 8
ATOM 9139 O O . TYR A 1 48 ? -9.888 -16.412 17.342 1.00 0.00 596 TYR A O 8
ATOM 9157 N N . LYS A 1 49 ? -8.301 -14.790 17.538 1.00 0.00 597 LYS A N 8
ATOM 9158 C CA . LYS A 1 49 ? -8.903 -14.091 18.684 1.00 0.00 597 LYS A CA 8
ATOM 9159 C C . LYS A 1 49 ? -10.323 -13.618 18.318 1.00 0.00 597 LYS A C 8
ATOM 9160 O O . LYS A 1 49 ? -11.283 -13.950 18.998 1.00 0.00 597 LYS A O 8
ATOM 9179 N N . GLU A 1 50 ? -10.435 -12.908 17.186 1.00 0.00 598 GLU A N 8
ATOM 9180 C CA . GLU A 1 50 ? -11.723 -12.386 16.679 1.00 0.00 598 GLU A CA 8
ATOM 9181 C C . GLU A 1 50 ? -12.705 -13.528 16.324 1.00 0.00 598 GLU A C 8
ATOM 9182 O O . GLU A 1 50 ? -13.906 -13.398 16.560 1.00 0.00 598 GLU A O 8
ATOM 9194 N N . LEU A 1 51 ? -12.173 -14.647 15.780 1.00 0.00 599 LEU A N 8
ATOM 9195 C CA . LEU A 1 51 ? -12.993 -15.808 15.338 1.00 0.00 599 LEU A CA 8
ATOM 9196 C C . LEU A 1 51 ? -13.665 -16.497 16.544 1.00 0.00 599 LEU A C 8
ATOM 9197 O O . LEU A 1 51 ? -14.879 -16.721 16.534 1.00 0.00 599 LEU A O 8
ATOM 9213 N N . VAL A 1 52 ? -12.875 -16.796 17.595 1.00 0.00 600 VAL A N 8
ATOM 9214 C CA . VAL A 1 52 ? -13.388 -17.463 18.810 1.00 0.00 600 VAL A CA 8
ATOM 9215 C C . VAL A 1 52 ? -14.331 -16.519 19.593 1.00 0.00 600 VAL A C 8
ATOM 9216 O O . VAL A 1 52 ? -15.348 -16.963 20.129 1.00 0.00 600 VAL A O 8
ATOM 9229 N N . GLU A 1 53 ? -14.011 -15.201 19.594 1.00 0.00 601 GLU A N 8
ATOM 9230 C CA . GLU A 1 53 ? -14.817 -14.180 20.295 1.00 0.00 601 GLU A CA 8
ATOM 9231 C C . GLU A 1 53 ? -16.185 -13.978 19.623 1.00 0.00 601 GLU A C 8
ATOM 9232 O O . GLU A 1 53 ? -17.197 -13.885 20.320 1.00 0.00 601 GLU A O 8
ATOM 9244 N N . MET A 1 54 ? -16.218 -13.947 18.272 1.00 0.00 602 MET A N 8
ATOM 9245 C CA . MET A 1 54 ? -17.467 -13.684 17.518 1.00 0.00 602 MET A CA 8
ATOM 9246 C C . MET A 1 54 ? -18.444 -14.869 17.649 1.00 0.00 602 MET A C 8
ATOM 9247 O O . MET A 1 54 ? -19.652 -14.670 17.783 1.00 0.00 602 MET A O 8
ATOM 9261 N N . VAL A 1 55 ? -17.895 -16.101 17.647 1.00 0.00 603 VAL A N 8
ATOM 9262 C CA . VAL A 1 55 ? -18.699 -17.326 17.770 1.00 0.00 603 VAL A CA 8
ATOM 9263 C C . VAL A 1 55 ? -19.327 -17.410 19.173 1.00 0.00 603 VAL A C 8
ATOM 9264 O O . VAL A 1 55 ? -20.545 -17.547 19.292 1.00 0.00 603 VAL A O 8
ATOM 9277 N N . LYS A 1 56 ? -18.488 -17.259 20.224 1.00 0.00 604 LYS A N 8
ATOM 9278 C CA . LYS A 1 56 ? -18.929 -17.430 21.624 1.00 0.00 604 LYS A CA 8
ATOM 9279 C C . LYS A 1 56 ? -19.908 -16.319 22.058 1.00 0.00 604 LYS A C 8
ATOM 9280 O O . LYS A 1 56 ? -20.831 -16.581 22.829 1.00 0.00 604 LYS A O 8
ATOM 9299 N N . ALA A 1 57 ? -19.710 -15.091 21.538 1.00 0.00 605 ALA A N 8
ATOM 9300 C CA . ALA A 1 57 ? -20.540 -13.926 21.907 1.00 0.00 605 ALA A CA 8
ATOM 9301 C C . ALA A 1 57 ? -21.956 -14.057 21.337 1.00 0.00 605 ALA A C 8
ATOM 9302 O O . ALA A 1 57 ? -22.945 -13.832 22.038 1.00 0.00 605 ALA A O 8
ATOM 9309 N N . LYS A 1 58 ? -22.033 -14.436 20.051 1.00 0.00 606 LYS A N 8
ATOM 9310 C CA . LYS A 1 58 ? -23.313 -14.641 19.341 1.00 0.00 606 LYS A CA 8
ATOM 9311 C C . LYS A 1 58 ? -24.042 -15.885 19.892 1.00 0.00 606 LYS A C 8
ATOM 9312 O O . LYS A 1 58 ? -25.272 -15.888 19.997 1.00 0.00 606 LYS A O 8
ATOM 9331 N N . LYS A 1 59 ? -23.254 -16.913 20.269 1.00 0.00 607 LYS A N 8
ATOM 9332 C CA . LYS A 1 59 ? -23.763 -18.178 20.845 1.00 0.00 607 LYS A CA 8
ATOM 9333 C C . LYS A 1 59 ? -24.430 -17.925 22.208 1.00 0.00 607 LYS A C 8
ATOM 9334 O O . LYS A 1 59 ? -25.554 -18.382 22.459 1.00 0.00 607 LYS A O 8
ATOM 9353 N N . ALA A 1 60 ? -23.720 -17.175 23.064 1.00 0.00 608 ALA A N 8
ATOM 9354 C CA . ALA A 1 60 ? -24.179 -16.847 24.421 1.00 0.00 608 ALA A CA 8
ATOM 9355 C C . ALA A 1 60 ? -25.426 -15.960 24.358 1.00 0.00 608 ALA A C 8
ATOM 9356 O O . ALA A 1 60 ? -26.481 -16.333 24.870 1.00 0.00 608 ALA A O 8
ATOM 9363 N N . ALA A 1 61 ? -25.297 -14.822 23.654 1.00 0.00 609 ALA A N 8
ATOM 9364 C CA . ALA A 1 61 ? -26.356 -13.791 23.550 1.00 0.00 609 ALA A CA 8
ATOM 9365 C C . ALA A 1 61 ? -27.698 -14.382 23.074 1.00 0.00 609 ALA A C 8
ATOM 9366 O O . ALA A 1 61 ? -28.756 -14.071 23.635 1.00 0.00 609 ALA A O 8
ATOM 9373 N N . GLN A 1 62 ? -27.623 -15.264 22.061 1.00 0.00 610 GLN A N 8
ATOM 9374 C CA . GLN A 1 62 ? -28.805 -15.921 21.466 1.00 0.00 610 GLN A CA 8
ATOM 9375 C C . GLN A 1 62 ? -29.465 -16.861 22.502 1.00 0.00 610 GLN A C 8
ATOM 9376 O O . GLN A 1 62 ? -30.661 -16.747 22.774 1.00 0.00 610 GLN A O 8
ATOM 9390 N N . GLU A 1 63 ? -28.637 -17.729 23.114 1.00 0.00 611 GLU A N 8
ATOM 9391 C CA . GLU A 1 63 ? -29.090 -18.781 24.047 1.00 0.00 611 GLU A CA 8
ATOM 9392 C C . GLU A 1 63 ? -29.632 -18.192 25.370 1.00 0.00 611 GLU A C 8
ATOM 9393 O O . GLU A 1 63 ? -30.496 -18.796 26.008 1.00 0.00 611 GLU A O 8
ATOM 9405 N N . GLN A 1 64 ? -29.139 -17.006 25.774 1.00 0.00 612 GLN A N 8
ATOM 9406 C CA . GLN A 1 64 ? -29.557 -16.362 27.042 1.00 0.00 612 GLN A CA 8
ATOM 9407 C C . GLN A 1 64 ? -30.863 -15.567 26.861 1.00 0.00 612 GLN A C 8
ATOM 9408 O O . GLN A 1 64 ? -31.617 -15.369 27.826 1.00 0.00 612 GLN A O 8
ATOM 9422 N N . VAL A 1 65 ? -31.135 -15.122 25.620 1.00 0.00 613 VAL A N 8
ATOM 9423 C CA . VAL A 1 65 ? -32.452 -14.566 25.248 1.00 0.00 613 VAL A CA 8
ATOM 9424 C C . VAL A 1 65 ? -33.476 -15.720 25.142 1.00 0.00 613 VAL A C 8
ATOM 9425 O O . VAL A 1 65 ? -34.619 -15.592 25.594 1.00 0.00 613 VAL A O 8
ATOM 9438 N N . LEU A 1 66 ? -33.016 -16.869 24.591 1.00 0.00 614 LEU A N 8
ATOM 9439 C CA . LEU A 1 66 ? -33.795 -18.128 24.554 1.00 0.00 614 LEU A CA 8
ATOM 9440 C C . LEU A 1 66 ? -34.135 -18.599 25.974 1.00 0.00 614 LEU A C 8
ATOM 9441 O O . LEU A 1 66 ? -35.237 -19.099 26.207 1.00 0.00 614 LEU A O 8
ATOM 9457 N N . ASN A 1 67 ? -33.171 -18.412 26.908 1.00 0.00 615 ASN A N 8
ATOM 9458 C CA . ASN A 1 67 ? -33.279 -18.879 28.316 1.00 0.00 615 ASN A CA 8
ATOM 9459 C C . ASN A 1 67 ? -34.538 -18.322 28.998 1.00 0.00 615 ASN A C 8
ATOM 9460 O O . ASN A 1 67 ? -35.203 -19.030 29.748 1.00 0.00 615 ASN A O 8
ATOM 9471 N N . ALA A 1 68 ? -34.850 -17.051 28.705 1.00 0.00 616 ALA A N 8
ATOM 9472 C CA . ALA A 1 68 ? -36.051 -16.366 29.227 1.00 0.00 616 ALA A CA 8
ATOM 9473 C C . ALA A 1 68 ? -37.343 -17.047 28.729 1.00 0.00 616 ALA A C 8
ATOM 9474 O O . ALA A 1 68 ? -38.319 -17.172 29.480 1.00 0.00 616 ALA A O 8
ATOM 9481 N N . SER A 1 69 ? -37.321 -17.495 27.462 1.00 0.00 617 SER A N 8
ATOM 9482 C CA . SER A 1 69 ? -38.479 -18.132 26.809 1.00 0.00 617 SER A CA 8
ATOM 9483 C C . SER A 1 69 ? -38.656 -19.600 27.277 1.00 0.00 617 SER A C 8
ATOM 9484 O O . SER A 1 69 ? -39.781 -20.114 27.298 1.00 0.00 617 SER A O 8
ATOM 9492 N N . ARG A 1 70 ? -37.541 -20.262 27.669 1.00 0.00 618 ARG A N 8
ATOM 9493 C CA . ARG A 1 70 ? -37.548 -21.677 28.134 1.00 0.00 618 ARG A CA 8
ATOM 9494 C C . ARG A 1 70 ? -37.244 -21.779 29.654 1.00 0.00 618 ARG A C 8
ATOM 9495 O O . ARG A 1 70 ? -36.911 -22.859 30.162 1.00 0.00 618 ARG A O 8
ATOM 9516 N N . ALA A 1 71 ? -37.427 -20.648 30.377 1.00 0.00 619 ALA A N 8
ATOM 9517 C CA . ALA A 1 71 ? -37.214 -20.561 31.845 1.00 0.00 619 ALA A CA 8
ATOM 9518 C C . ALA A 1 71 ? -38.317 -21.290 32.637 1.00 0.00 619 ALA A C 8
ATOM 9519 O O . ALA A 1 71 ? -39.316 -21.728 32.059 1.00 0.00 619 ALA A O 8
ATOM 9526 N N . LYS A 1 72 ? -38.114 -21.384 33.968 1.00 0.00 620 LYS A N 8
ATOM 9527 C CA . LYS A 1 72 ? -39.088 -21.935 34.940 1.00 0.00 620 LYS A CA 8
ATOM 9528 C C . LYS A 1 72 ? -39.307 -23.453 34.729 1.00 0.00 620 LYS A C 8
ATOM 9529 O O . LYS A 1 72 ? -39.847 -23.883 33.700 1.00 0.00 620 LYS A O 8
ATOM 9548 N N . LYS A 1 73 ? -38.885 -24.261 35.716 1.00 0.00 621 LYS A N 8
ATOM 9549 C CA . LYS A 1 73 ? -38.901 -25.730 35.625 1.00 0.00 621 LYS A CA 8
ATOM 9550 C C . LYS A 1 73 ? -39.461 -26.307 36.950 1.00 0.00 621 LYS A C 8
ATOM 9569 N N . PHE A 1 3 ? 2.126 -5.469 5.831 1.00 0.00 551 PHE A N 9
ATOM 9570 C CA . PHE A 1 3 ? 0.667 -5.694 5.809 1.00 0.00 551 PHE A CA 9
ATOM 9571 C C . PHE A 1 3 ? 0.136 -5.809 4.369 1.00 0.00 551 PHE A C 9
ATOM 9572 O O . PHE A 1 3 ? 0.335 -4.903 3.551 1.00 0.00 551 PHE A O 9
ATOM 9589 N N . THR A 1 4 ? -0.526 -6.932 4.076 1.00 0.00 552 THR A N 9
ATOM 9590 C CA . THR A 1 4 ? -1.392 -7.095 2.894 1.00 0.00 552 THR A CA 9
ATOM 9591 C C . THR A 1 4 ? -2.776 -7.573 3.407 1.00 0.00 552 THR A C 9
ATOM 9592 O O . THR A 1 4 ? -2.824 -8.300 4.408 1.00 0.00 552 THR A O 9
ATOM 9603 N N . PRO A 1 5 ? -3.923 -7.149 2.778 1.00 0.00 553 PRO A N 9
ATOM 9604 C CA . PRO A 1 5 ? -5.284 -7.496 3.280 1.00 0.00 553 PRO A CA 9
ATOM 9605 C C . PRO A 1 5 ? -5.598 -9.008 3.183 1.00 0.00 553 PRO A C 9
ATOM 9606 O O . PRO A 1 5 ? -5.235 -9.659 2.194 1.00 0.00 553 PRO A O 9
ATOM 9617 N N . TRP A 1 6 ? -6.254 -9.547 4.236 1.00 0.00 554 TRP A N 9
ATOM 9618 C CA . TRP A 1 6 ? -6.717 -10.949 4.286 1.00 0.00 554 TRP A CA 9
ATOM 9619 C C . TRP A 1 6 ? -7.581 -11.288 3.060 1.00 0.00 554 TRP A C 9
ATOM 9620 O O . TRP A 1 6 ? -8.683 -10.737 2.897 1.00 0.00 554 TRP A O 9
ATOM 9641 N N . THR A 1 7 ? -7.062 -12.170 2.194 1.00 0.00 555 THR A N 9
ATOM 9642 C CA . THR A 1 7 ? -7.833 -12.698 1.065 1.00 0.00 555 THR A CA 9
ATOM 9643 C C . THR A 1 7 ? -8.742 -13.846 1.545 1.00 0.00 555 THR A C 9
ATOM 9644 O O . THR A 1 7 ? -8.548 -14.391 2.653 1.00 0.00 555 THR A O 9
ATOM 9655 N N . THR A 1 8 ? -9.735 -14.205 0.711 1.00 0.00 556 THR A N 9
ATOM 9656 C CA . THR A 1 8 ? -10.718 -15.255 1.028 1.00 0.00 556 THR A CA 9
ATOM 9657 C C . THR A 1 8 ? -10.026 -16.594 1.360 1.00 0.00 556 THR A C 9
ATOM 9658 O O . THR A 1 8 ? -10.369 -17.251 2.352 1.00 0.00 556 THR A O 9
ATOM 9669 N N . GLU A 1 9 ? -9.011 -16.945 0.546 1.00 0.00 557 GLU A N 9
ATOM 9670 C CA . GLU A 1 9 ? -8.224 -18.177 0.727 1.00 0.00 557 GLU A CA 9
ATOM 9671 C C . GLU A 1 9 ? -7.493 -18.184 2.089 1.00 0.00 557 GLU A C 9
ATOM 9672 O O . GLU A 1 9 ? -7.611 -19.150 2.822 1.00 0.00 557 GLU A O 9
ATOM 9684 N N . GLU A 1 10 ? -6.811 -17.072 2.439 1.00 0.00 558 GLU A N 9
ATOM 9685 C CA . GLU A 1 10 ? -5.996 -16.958 3.680 1.00 0.00 558 GLU A CA 9
ATOM 9686 C C . GLU A 1 10 ? -6.836 -17.180 4.955 1.00 0.00 558 GLU A C 9
ATOM 9687 O O . GLU A 1 10 ? -6.417 -17.894 5.870 1.00 0.00 558 GLU A O 9
ATOM 9699 N N . GLN A 1 11 ? -8.027 -16.563 4.982 1.00 0.00 559 GLN A N 9
ATOM 9700 C CA . GLN A 1 11 ? -8.934 -16.607 6.148 1.00 0.00 559 GLN A CA 9
ATOM 9701 C C . GLN A 1 11 ? -9.507 -18.032 6.334 1.00 0.00 559 GLN A C 9
ATOM 9702 O O . GLN A 1 11 ? -9.615 -18.526 7.464 1.00 0.00 559 GLN A O 9
ATOM 9716 N N . LYS A 1 12 ? -9.835 -18.689 5.208 1.00 0.00 560 LYS A N 9
ATOM 9717 C CA . LYS A 1 12 ? -10.337 -20.080 5.201 1.00 0.00 560 LYS A CA 9
ATOM 9718 C C . LYS A 1 12 ? -9.221 -21.082 5.563 1.00 0.00 560 LYS A C 9
ATOM 9719 O O . LYS A 1 12 ? -9.471 -22.048 6.274 1.00 0.00 560 LYS A O 9
ATOM 9738 N N . LEU A 1 13 ? -7.992 -20.829 5.075 1.00 0.00 561 LEU A N 9
ATOM 9739 C CA . LEU A 1 13 ? -6.813 -21.694 5.330 1.00 0.00 561 LEU A CA 9
ATOM 9740 C C . LEU A 1 13 ? -6.386 -21.580 6.794 1.00 0.00 561 LEU A C 9
ATOM 9741 O O . LEU A 1 13 ? -5.834 -22.530 7.354 1.00 0.00 561 LEU A O 9
ATOM 9757 N N . LEU A 1 14 ? -6.637 -20.401 7.396 1.00 0.00 562 LEU A N 9
ATOM 9758 C CA . LEU A 1 14 ? -6.379 -20.161 8.822 1.00 0.00 562 LEU A CA 9
ATOM 9759 C C . LEU A 1 14 ? -7.269 -21.070 9.671 1.00 0.00 562 LEU A C 9
ATOM 9760 O O . LEU A 1 14 ? -6.770 -21.828 10.492 1.00 0.00 562 LEU A O 9
ATOM 9776 N N . GLU A 1 15 ? -8.587 -20.996 9.432 1.00 0.00 563 GLU A N 9
ATOM 9777 C CA . GLU A 1 15 ? -9.591 -21.777 10.184 1.00 0.00 563 GLU A CA 9
ATOM 9778 C C . GLU A 1 15 ? -9.457 -23.279 9.898 1.00 0.00 563 GLU A C 9
ATOM 9779 O O . GLU A 1 15 ? -9.748 -24.110 10.763 1.00 0.00 563 GLU A O 9
ATOM 9791 N N . GLN A 1 16 ? -9.005 -23.603 8.679 1.00 0.00 564 GLN A N 9
ATOM 9792 C CA . GLN A 1 16 ? -8.656 -24.977 8.281 1.00 0.00 564 GLN A CA 9
ATOM 9793 C C . GLN A 1 16 ? -7.510 -25.490 9.165 1.00 0.00 564 GLN A C 9
ATOM 9794 O O . GLN A 1 16 ? -7.578 -26.584 9.712 1.00 0.00 564 GLN A O 9
ATOM 9808 N N . ALA A 1 17 ? -6.481 -24.645 9.318 1.00 0.00 565 ALA A N 9
ATOM 9809 C CA . ALA A 1 17 ? -5.270 -24.953 10.100 1.00 0.00 565 ALA A CA 9
ATOM 9810 C C . ALA A 1 17 ? -5.547 -24.929 11.623 1.00 0.00 565 ALA A C 9
ATOM 9811 O O . ALA A 1 17 ? -4.862 -25.585 12.395 1.00 0.00 565 ALA A O 9
ATOM 9818 N N . LEU A 1 18 ? -6.549 -24.148 12.045 1.00 0.00 566 LEU A N 9
ATOM 9819 C CA . LEU A 1 18 ? -7.025 -24.122 13.447 1.00 0.00 566 LEU A CA 9
ATOM 9820 C C . LEU A 1 18 ? -7.830 -25.402 13.751 1.00 0.00 566 LEU A C 9
ATOM 9821 O O . LEU A 1 18 ? -7.875 -25.862 14.895 1.00 0.00 566 LEU A O 9
ATOM 9837 N N . LYS A 1 19 ? -8.456 -25.958 12.695 1.00 0.00 567 LYS A N 9
ATOM 9838 C CA . LYS A 1 19 ? -9.250 -27.203 12.757 1.00 0.00 567 LYS A CA 9
ATOM 9839 C C . LYS A 1 19 ? -8.340 -28.448 12.614 1.00 0.00 567 LYS A C 9
ATOM 9840 O O . LYS A 1 19 ? -8.668 -29.529 13.123 1.00 0.00 567 LYS A O 9
ATOM 9859 N N . THR A 1 20 ? -7.197 -28.285 11.921 1.00 0.00 568 THR A N 9
ATOM 9860 C CA . THR A 1 20 ? -6.220 -29.371 11.704 1.00 0.00 568 THR A CA 9
ATOM 9861 C C . THR A 1 20 ? -5.262 -29.480 12.911 1.00 0.00 568 THR A C 9
ATOM 9862 O O . THR A 1 20 ? -4.997 -30.581 13.416 1.00 0.00 568 THR A O 9
ATOM 9873 N N . TYR A 1 21 ? -4.779 -28.324 13.385 1.00 0.00 569 TYR A N 9
ATOM 9874 C CA . TYR A 1 21 ? -3.801 -28.233 14.488 1.00 0.00 569 TYR A CA 9
ATOM 9875 C C . TYR A 1 21 ? -4.522 -27.645 15.723 1.00 0.00 569 TYR A C 9
ATOM 9876 O O . TYR A 1 21 ? -4.947 -26.484 15.667 1.00 0.00 569 TYR A O 9
ATOM 9894 N N . PRO A 1 22 ? -4.729 -28.443 16.825 1.00 0.00 570 PRO A N 9
ATOM 9895 C CA . PRO A 1 22 ? -5.341 -27.936 18.079 1.00 0.00 570 PRO A CA 9
ATOM 9896 C C . PRO A 1 22 ? -4.385 -27.019 18.863 1.00 0.00 570 PRO A C 9
ATOM 9897 O O . PRO A 1 22 ? -3.195 -26.908 18.533 1.00 0.00 570 PRO A O 9
ATOM 9908 N N . VAL A 1 23 ? -4.927 -26.366 19.904 1.00 0.00 571 VAL A N 9
ATOM 9909 C CA . VAL A 1 23 ? -4.157 -25.478 20.800 1.00 0.00 571 VAL A CA 9
ATOM 9910 C C . VAL A 1 23 ? -3.051 -26.258 21.556 1.00 0.00 571 VAL A C 9
ATOM 9911 O O . VAL A 1 23 ? -1.971 -25.720 21.832 1.00 0.00 571 VAL A O 9
ATOM 9924 N N . ASN A 1 24 ? -3.329 -27.544 21.845 1.00 0.00 572 ASN A N 9
ATOM 9925 C CA . ASN A 1 24 ? -2.396 -28.449 22.557 1.00 0.00 572 ASN A CA 9
ATOM 9926 C C . ASN A 1 24 ? -1.156 -28.810 21.710 1.00 0.00 572 ASN A C 9
ATOM 9927 O O . ASN A 1 24 ? -0.163 -29.306 22.252 1.00 0.00 572 ASN A O 9
ATOM 9938 N N . THR A 1 25 ? -1.215 -28.555 20.390 1.00 0.00 573 THR A N 9
ATOM 9939 C CA . THR A 1 25 ? -0.038 -28.643 19.514 1.00 0.00 573 THR A CA 9
ATOM 9940 C C . THR A 1 25 ? 0.913 -27.455 19.822 1.00 0.00 573 THR A C 9
ATOM 9941 O O . THR A 1 25 ? 0.521 -26.300 19.631 1.00 0.00 573 THR A O 9
ATOM 9952 N N . PRO A 1 26 ? 2.175 -27.718 20.314 1.00 0.00 574 PRO A N 9
ATOM 9953 C CA . PRO A 1 26 ? 3.130 -26.641 20.695 1.00 0.00 574 PRO A CA 9
ATOM 9954 C C . PRO A 1 26 ? 3.739 -25.929 19.461 1.00 0.00 574 PRO A C 9
ATOM 9955 O O . PRO A 1 26 ? 4.374 -24.874 19.576 1.00 0.00 574 PRO A O 9
ATOM 9966 N N . GLU A 1 27 ? 3.531 -26.540 18.286 1.00 0.00 575 GLU A N 9
ATOM 9967 C CA . GLU A 1 27 ? 4.026 -26.041 16.997 1.00 0.00 575 GLU A CA 9
ATOM 9968 C C . GLU A 1 27 ? 2.862 -25.490 16.151 1.00 0.00 575 GLU A C 9
ATOM 9969 O O . GLU A 1 27 ? 3.050 -25.266 14.954 1.00 0.00 575 GLU A O 9
ATOM 9981 N N . ARG A 1 28 ? 1.682 -25.254 16.791 1.00 0.00 576 ARG A N 9
ATOM 9982 C CA . ARG A 1 28 ? 0.407 -24.924 16.089 1.00 0.00 576 ARG A CA 9
ATOM 9983 C C . ARG A 1 28 ? 0.606 -23.816 15.036 1.00 0.00 576 ARG A C 9
ATOM 9984 O O . ARG A 1 28 ? 0.383 -24.037 13.851 1.00 0.00 576 ARG A O 9
ATOM 10005 N N . TRP A 1 29 ? 1.101 -22.656 15.497 1.00 0.00 577 TRP A N 9
ATOM 10006 C CA . TRP A 1 29 ? 1.256 -21.437 14.674 1.00 0.00 577 TRP A CA 9
ATOM 10007 C C . TRP A 1 29 ? 2.368 -21.581 13.619 1.00 0.00 577 TRP A C 9
ATOM 10008 O O . TRP A 1 29 ? 2.324 -20.917 12.577 1.00 0.00 577 TRP A O 9
ATOM 10029 N N . LYS A 1 30 ? 3.351 -22.453 13.892 1.00 0.00 578 LYS A N 9
ATOM 10030 C CA . LYS A 1 30 ? 4.442 -22.764 12.937 1.00 0.00 578 LYS A CA 9
ATOM 10031 C C . LYS A 1 30 ? 3.904 -23.634 11.784 1.00 0.00 578 LYS A C 9
ATOM 10032 O O . LYS A 1 30 ? 4.336 -23.505 10.635 1.00 0.00 578 LYS A O 9
ATOM 10051 N N . LYS A 1 31 ? 2.942 -24.515 12.107 1.00 0.00 579 LYS A N 9
ATOM 10052 C CA . LYS A 1 31 ? 2.271 -25.365 11.113 1.00 0.00 579 LYS A CA 9
ATOM 10053 C C . LYS A 1 31 ? 1.231 -24.534 10.325 1.00 0.00 579 LYS A C 9
ATOM 10054 O O . LYS A 1 31 ? 0.989 -24.783 9.140 1.00 0.00 579 LYS A O 9
ATOM 10073 N N . ILE A 1 32 ? 0.638 -23.536 11.010 1.00 0.00 580 ILE A N 9
ATOM 10074 C CA . ILE A 1 32 ? -0.297 -22.554 10.408 1.00 0.00 580 ILE A CA 9
ATOM 10075 C C . ILE A 1 32 ? 0.455 -21.599 9.455 1.00 0.00 580 ILE A C 9
ATOM 10076 O O . ILE A 1 32 ? -0.115 -21.116 8.482 1.00 0.00 580 ILE A O 9
ATOM 10092 N N . ALA A 1 33 ? 1.745 -21.348 9.753 1.00 0.00 581 ALA A N 9
ATOM 10093 C CA . ALA A 1 33 ? 2.653 -20.583 8.865 1.00 0.00 581 ALA A CA 9
ATOM 10094 C C . ALA A 1 33 ? 2.719 -21.200 7.463 1.00 0.00 581 ALA A C 9
ATOM 10095 O O . ALA A 1 33 ? 2.617 -20.503 6.445 1.00 0.00 581 ALA A O 9
ATOM 10102 N N . GLU A 1 34 ? 2.861 -22.524 7.450 1.00 0.00 582 GLU A N 9
ATOM 10103 C CA . GLU A 1 34 ? 3.013 -23.317 6.228 1.00 0.00 582 GLU A CA 9
ATOM 10104 C C . GLU A 1 34 ? 1.655 -23.452 5.505 1.00 0.00 582 GLU A C 9
ATOM 10105 O O . GLU A 1 34 ? 1.590 -23.466 4.267 1.00 0.00 582 GLU A O 9
ATOM 10117 N N . ALA A 1 35 ? 0.577 -23.525 6.301 1.00 0.00 583 ALA A N 9
ATOM 10118 C CA . ALA A 1 35 ? -0.798 -23.665 5.796 1.00 0.00 583 ALA A CA 9
ATOM 10119 C C . ALA A 1 35 ? -1.343 -22.333 5.230 1.00 0.00 583 ALA A C 9
ATOM 10120 O O . ALA A 1 35 ? -2.160 -22.334 4.299 1.00 0.00 583 ALA A O 9
ATOM 10127 N N . VAL A 1 36 ? -0.876 -21.197 5.799 1.00 0.00 584 VAL A N 9
ATOM 10128 C CA . VAL A 1 36 ? -1.340 -19.837 5.436 1.00 0.00 584 VAL A CA 9
ATOM 10129 C C . VAL A 1 36 ? -0.118 -18.974 5.026 1.00 0.00 584 VAL A C 9
ATOM 10130 O O . VAL A 1 36 ? 0.517 -18.346 5.889 1.00 0.00 584 VAL A O 9
ATOM 10143 N N . PRO A 1 37 ? 0.277 -18.982 3.712 1.00 0.00 585 PRO A N 9
ATOM 10144 C CA . PRO A 1 37 ? 1.365 -18.123 3.190 1.00 0.00 585 PRO A CA 9
ATOM 10145 C C . PRO A 1 37 ? 0.937 -16.643 3.113 1.00 0.00 585 PRO A C 9
ATOM 10146 O O . PRO A 1 37 ? -0.263 -16.328 3.077 1.00 0.00 585 PRO A O 9
ATOM 10157 N N . GLY A 1 38 ? 1.935 -15.743 3.105 1.00 0.00 586 GLY A N 9
ATOM 10158 C CA . GLY A 1 38 ? 1.706 -14.289 3.058 1.00 0.00 586 GLY A CA 9
ATOM 10159 C C . GLY A 1 38 ? 1.468 -13.671 4.436 1.00 0.00 586 GLY A C 9
ATOM 10160 O O . GLY A 1 38 ? 1.948 -12.566 4.727 1.00 0.00 586 GLY A O 9
ATOM 10164 N N . ARG A 1 39 ? 0.746 -14.396 5.301 1.00 0.00 587 ARG A N 9
ATOM 10165 C CA . ARG A 1 39 ? 0.377 -13.923 6.645 1.00 0.00 587 ARG A CA 9
ATOM 10166 C C . ARG A 1 39 ? 1.442 -14.274 7.688 1.00 0.00 587 ARG A C 9
ATOM 10167 O O . ARG A 1 39 ? 2.127 -15.302 7.584 1.00 0.00 587 ARG A O 9
ATOM 10188 N N . THR A 1 40 ? 1.569 -13.387 8.687 1.00 0.00 588 THR A N 9
ATOM 10189 C CA . THR A 1 40 ? 2.446 -13.599 9.846 1.00 0.00 588 THR A CA 9
ATOM 10190 C C . THR A 1 40 ? 1.602 -14.101 11.027 1.00 0.00 588 THR A C 9
ATOM 10191 O O . THR A 1 40 ? 0.376 -13.936 11.046 1.00 0.00 588 THR A O 9
ATOM 10202 N N . LYS A 1 41 ? 2.264 -14.740 11.998 1.00 0.00 589 LYS A N 9
ATOM 10203 C CA . LYS A 1 41 ? 1.584 -15.460 13.083 1.00 0.00 589 LYS A CA 9
ATOM 10204 C C . LYS A 1 41 ? 0.859 -14.501 14.031 1.00 0.00 589 LYS A C 9
ATOM 10205 O O . LYS A 1 41 ? -0.123 -14.897 14.646 1.00 0.00 589 LYS A O 9
ATOM 10224 N N . LYS A 1 42 ? 1.329 -13.239 14.121 1.00 0.00 590 LYS A N 9
ATOM 10225 C CA . LYS A 1 42 ? 0.644 -12.191 14.909 1.00 0.00 590 LYS A CA 9
ATOM 10226 C C . LYS A 1 42 ? -0.754 -11.905 14.304 1.00 0.00 590 LYS A C 9
ATOM 10227 O O . LYS A 1 42 ? -1.715 -11.670 15.042 1.00 0.00 590 LYS A O 9
ATOM 10246 N N . ASP A 1 43 ? -0.840 -11.961 12.948 1.00 0.00 591 ASP A N 9
ATOM 10247 C CA . ASP A 1 43 ? -2.102 -11.746 12.206 1.00 0.00 591 ASP A CA 9
ATOM 10248 C C . ASP A 1 43 ? -3.029 -12.926 12.476 1.00 0.00 591 ASP A C 9
ATOM 10249 O O . ASP A 1 43 ? -4.211 -12.750 12.749 1.00 0.00 591 ASP A O 9
ATOM 10258 N N . CYS A 1 44 ? -2.439 -14.133 12.383 1.00 0.00 592 CYS A N 9
ATOM 10259 C CA . CYS A 1 44 ? -3.127 -15.411 12.600 1.00 0.00 592 CYS A CA 9
ATOM 10260 C C . CYS A 1 44 ? -3.718 -15.516 14.026 1.00 0.00 592 CYS A C 9
ATOM 10261 O O . CYS A 1 44 ? -4.804 -16.065 14.206 1.00 0.00 592 CYS A O 9
ATOM 10269 N N . MET A 1 45 ? -2.996 -14.965 15.026 1.00 0.00 593 MET A N 9
ATOM 10270 C CA . MET A 1 45 ? -3.420 -14.994 16.456 1.00 0.00 593 MET A CA 9
ATOM 10271 C C . MET A 1 45 ? -4.538 -13.973 16.715 1.00 0.00 593 MET A C 9
ATOM 10272 O O . MET A 1 45 ? -5.517 -14.280 17.397 1.00 0.00 593 MET A O 9
ATOM 10286 N N . LYS A 1 46 ? -4.363 -12.749 16.176 1.00 0.00 594 LYS A N 9
ATOM 10287 C CA . LYS A 1 46 ? -5.349 -11.647 16.315 1.00 0.00 594 LYS A CA 9
ATOM 10288 C C . LYS A 1 46 ? -6.665 -11.992 15.612 1.00 0.00 594 LYS A C 9
ATOM 10289 O O . LYS A 1 46 ? -7.750 -11.701 16.127 1.00 0.00 594 LYS A O 9
ATOM 10308 N N . ARG A 1 47 ? -6.546 -12.627 14.445 1.00 0.00 595 ARG A N 9
ATOM 10309 C CA . ARG A 1 47 ? -7.701 -13.057 13.652 1.00 0.00 595 ARG A CA 9
ATOM 10310 C C . ARG A 1 47 ? -8.412 -14.199 14.388 1.00 0.00 595 ARG A C 9
ATOM 10311 O O . ARG A 1 47 ? -9.624 -14.193 14.497 1.00 0.00 595 ARG A O 9
ATOM 10332 N N . TYR A 1 48 ? -7.614 -15.150 14.932 1.00 0.00 596 TYR A N 9
ATOM 10333 C CA . TYR A 1 48 ? -8.108 -16.290 15.748 1.00 0.00 596 TYR A CA 9
ATOM 10334 C C . TYR A 1 48 ? -8.838 -15.805 17.008 1.00 0.00 596 TYR A C 9
ATOM 10335 O O . TYR A 1 48 ? -9.833 -16.406 17.403 1.00 0.00 596 TYR A O 9
ATOM 10353 N N . LYS A 1 49 ? -8.327 -14.726 17.617 1.00 0.00 597 LYS A N 9
ATOM 10354 C CA . LYS A 1 49 ? -8.930 -14.125 18.823 1.00 0.00 597 LYS A CA 9
ATOM 10355 C C . LYS A 1 49 ? -10.336 -13.606 18.465 1.00 0.00 597 LYS A C 9
ATOM 10356 O O . LYS A 1 49 ? -11.282 -13.831 19.211 1.00 0.00 597 LYS A O 9
ATOM 10375 N N . GLU A 1 50 ? -10.469 -12.969 17.279 1.00 0.00 598 GLU A N 9
ATOM 10376 C CA . GLU A 1 50 ? -11.783 -12.549 16.746 1.00 0.00 598 GLU A CA 9
ATOM 10377 C C . GLU A 1 50 ? -12.684 -13.778 16.533 1.00 0.00 598 GLU A C 9
ATOM 10378 O O . GLU A 1 50 ? -13.796 -13.821 17.031 1.00 0.00 598 GLU A O 9
ATOM 10390 N N . LEU A 1 51 ? -12.145 -14.791 15.829 1.00 0.00 599 LEU A N 9
ATOM 10391 C CA . LEU A 1 51 ? -12.891 -16.008 15.426 1.00 0.00 599 LEU A CA 9
ATOM 10392 C C . LEU A 1 51 ? -13.490 -16.736 16.642 1.00 0.00 599 LEU A C 9
ATOM 10393 O O . LEU A 1 51 ? -14.685 -17.018 16.664 1.00 0.00 599 LEU A O 9
ATOM 10409 N N . VAL A 1 52 ? -12.660 -16.978 17.673 1.00 0.00 600 VAL A N 9
ATOM 10410 C CA . VAL A 1 52 ? -13.073 -17.726 18.872 1.00 0.00 600 VAL A CA 9
ATOM 10411 C C . VAL A 1 52 ? -14.099 -16.919 19.696 1.00 0.00 600 VAL A C 9
ATOM 10412 O O . VAL A 1 52 ? -15.120 -17.470 20.104 1.00 0.00 600 VAL A O 9
ATOM 10425 N N . GLU A 1 53 ? -13.853 -15.597 19.872 1.00 0.00 601 GLU A N 9
ATOM 10426 C CA . GLU A 1 53 ? -14.745 -14.716 20.661 1.00 0.00 601 GLU A CA 9
ATOM 10427 C C . GLU A 1 53 ? -16.089 -14.491 19.946 1.00 0.00 601 GLU A C 9
ATOM 10428 O O . GLU A 1 53 ? -17.108 -14.263 20.603 1.00 0.00 601 GLU A O 9
ATOM 10440 N N . MET A 1 54 ? -16.085 -14.561 18.597 1.00 0.00 602 MET A N 9
ATOM 10441 C CA . MET A 1 54 ? -17.319 -14.454 17.793 1.00 0.00 602 MET A CA 9
ATOM 10442 C C . MET A 1 54 ? -18.149 -15.734 17.947 1.00 0.00 602 MET A C 9
ATOM 10443 O O . MET A 1 54 ? -19.352 -15.659 18.168 1.00 0.00 602 MET A O 9
ATOM 10457 N N . VAL A 1 55 ? -17.484 -16.908 17.873 1.00 0.00 603 VAL A N 9
ATOM 10458 C CA . VAL A 1 55 ? -18.147 -18.215 18.090 1.00 0.00 603 VAL A CA 9
ATOM 10459 C C . VAL A 1 55 ? -18.782 -18.264 19.501 1.00 0.00 603 VAL A C 9
ATOM 10460 O O . VAL A 1 55 ? -19.906 -18.718 19.658 1.00 0.00 603 VAL A O 9
ATOM 10473 N N . LYS A 1 56 ? -18.061 -17.721 20.498 1.00 0.00 604 LYS A N 9
ATOM 10474 C CA . LYS A 1 56 ? -18.528 -17.652 21.903 1.00 0.00 604 LYS A CA 9
ATOM 10475 C C . LYS A 1 56 ? -19.773 -16.752 22.037 1.00 0.00 604 LYS A C 9
ATOM 10476 O O . LYS A 1 56 ? -20.791 -17.169 22.603 1.00 0.00 604 LYS A O 9
ATOM 10495 N N . ALA A 1 57 ? -19.672 -15.533 21.490 1.00 0.00 605 ALA A N 9
ATOM 10496 C CA . ALA A 1 57 ? -20.691 -14.477 21.661 1.00 0.00 605 ALA A CA 9
ATOM 10497 C C . ALA A 1 57 ? -22.003 -14.847 20.946 1.00 0.00 605 ALA A C 9
ATOM 10498 O O . ALA A 1 57 ? -23.076 -14.818 21.552 1.00 0.00 605 ALA A O 9
ATOM 10505 N N . LYS A 1 58 ? -21.881 -15.220 19.662 1.00 0.00 606 LYS A N 9
ATOM 10506 C CA . LYS A 1 58 ? -23.016 -15.645 18.809 1.00 0.00 606 LYS A CA 9
ATOM 10507 C C . LYS A 1 58 ? -23.747 -16.860 19.410 1.00 0.00 606 LYS A C 9
ATOM 10508 O O . LYS A 1 58 ? -24.979 -16.896 19.446 1.00 0.00 606 LYS A O 9
ATOM 10527 N N . LYS A 1 59 ? -22.957 -17.834 19.892 1.00 0.00 607 LYS A N 9
ATOM 10528 C CA . LYS A 1 59 ? -23.481 -19.092 20.452 1.00 0.00 607 LYS A CA 9
ATOM 10529 C C . LYS A 1 59 ? -24.280 -18.833 21.729 1.00 0.00 607 LYS A C 9
ATOM 10530 O O . LYS A 1 59 ? -25.414 -19.273 21.838 1.00 0.00 607 LYS A O 9
ATOM 10549 N N . ALA A 1 60 ? -23.678 -18.092 22.675 1.00 0.00 608 ALA A N 9
ATOM 10550 C CA . ALA A 1 60 ? -24.301 -17.775 23.976 1.00 0.00 608 ALA A CA 9
ATOM 10551 C C . ALA A 1 60 ? -25.577 -16.936 23.787 1.00 0.00 608 ALA A C 9
ATOM 10552 O O . ALA A 1 60 ? -26.592 -17.175 24.450 1.00 0.00 608 ALA A O 9
ATOM 10559 N N . ALA A 1 61 ? -25.511 -15.983 22.840 1.00 0.00 609 ALA A N 9
ATOM 10560 C CA . ALA A 1 61 ? -26.636 -15.088 22.507 1.00 0.00 609 ALA A CA 9
ATOM 10561 C C . ALA A 1 61 ? -27.801 -15.856 21.855 1.00 0.00 609 ALA A C 9
ATOM 10562 O O . ALA A 1 61 ? -28.964 -15.486 22.025 1.00 0.00 609 ALA A O 9
ATOM 10569 N N . GLN A 1 62 ? -27.475 -16.922 21.106 1.00 0.00 610 GLN A N 9
ATOM 10570 C CA . GLN A 1 62 ? -28.479 -17.780 20.443 1.00 0.00 610 GLN A CA 9
ATOM 10571 C C . GLN A 1 62 ? -28.978 -18.881 21.405 1.00 0.00 610 GLN A C 9
ATOM 10572 O O . GLN A 1 62 ? -30.119 -19.319 21.305 1.00 0.00 610 GLN A O 9
ATOM 10586 N N . GLU A 1 63 ? -28.116 -19.287 22.358 1.00 0.00 611 GLU A N 9
ATOM 10587 C CA . GLU A 1 63 ? -28.391 -20.403 23.294 1.00 0.00 611 GLU A CA 9
ATOM 10588 C C . GLU A 1 63 ? -29.375 -19.971 24.385 1.00 0.00 611 GLU A C 9
ATOM 10589 O O . GLU A 1 63 ? -30.251 -20.734 24.774 1.00 0.00 611 GLU A O 9
ATOM 10601 N N . GLN A 1 64 ? -29.209 -18.737 24.875 1.00 0.00 612 GLN A N 9
ATOM 10602 C CA . GLN A 1 64 ? -30.087 -18.157 25.910 1.00 0.00 612 GLN A CA 9
ATOM 10603 C C . GLN A 1 64 ? -31.522 -17.964 25.372 1.00 0.00 612 GLN A C 9
ATOM 10604 O O . GLN A 1 64 ? -32.494 -18.027 26.130 1.00 0.00 612 GLN A O 9
ATOM 10618 N N . VAL A 1 65 ? -31.624 -17.750 24.046 1.00 0.00 613 VAL A N 9
ATOM 10619 C CA . VAL A 1 65 ? -32.904 -17.612 23.323 1.00 0.00 613 VAL A CA 9
ATOM 10620 C C . VAL A 1 65 ? -33.489 -19.008 22.981 1.00 0.00 613 VAL A C 9
ATOM 10621 O O . VAL A 1 65 ? -34.700 -19.217 23.064 1.00 0.00 613 VAL A O 9
ATOM 10634 N N . LEU A 1 66 ? -32.595 -19.957 22.636 1.00 0.00 614 LEU A N 9
ATOM 10635 C CA . LEU A 1 66 ? -32.950 -21.366 22.295 1.00 0.00 614 LEU A CA 9
ATOM 10636 C C . LEU A 1 66 ? -33.603 -22.029 23.519 1.00 0.00 614 LEU A C 9
ATOM 10637 O O . LEU A 1 66 ? -34.727 -22.537 23.455 1.00 0.00 614 LEU A O 9
ATOM 10653 N N . ASN A 1 67 ? -32.862 -21.979 24.629 1.00 0.00 615 ASN A N 9
ATOM 10654 C CA . ASN A 1 67 ? -33.232 -22.598 25.913 1.00 0.00 615 ASN A CA 9
ATOM 10655 C C . ASN A 1 67 ? -34.538 -21.991 26.461 1.00 0.00 615 ASN A C 9
ATOM 10656 O O . ASN A 1 67 ? -35.362 -22.702 27.031 1.00 0.00 615 ASN A O 9
ATOM 10667 N N . ALA A 1 68 ? -34.709 -20.675 26.254 1.00 0.00 616 ALA A N 9
ATOM 10668 C CA . ALA A 1 68 ? -35.909 -19.932 26.687 1.00 0.00 616 ALA A CA 9
ATOM 10669 C C . ALA A 1 68 ? -37.136 -20.273 25.814 1.00 0.00 616 ALA A C 9
ATOM 10670 O O . ALA A 1 68 ? -38.268 -20.303 26.306 1.00 0.00 616 ALA A O 9
ATOM 10677 N N . SER A 1 69 ? -36.889 -20.542 24.517 1.00 0.00 617 SER A N 9
ATOM 10678 C CA . SER A 1 69 ? -37.950 -20.803 23.521 1.00 0.00 617 SER A CA 9
ATOM 10679 C C . SER A 1 69 ? -38.610 -22.176 23.757 1.00 0.00 617 SER A C 9
ATOM 10680 O O . SER A 1 69 ? -39.839 -22.301 23.721 1.00 0.00 617 SER A O 9
ATOM 10688 N N . ARG A 1 70 ? -37.771 -23.209 23.993 1.00 0.00 618 ARG A N 9
ATOM 10689 C CA . ARG A 1 70 ? -38.242 -24.586 24.260 1.00 0.00 618 ARG A CA 9
ATOM 10690 C C . ARG A 1 70 ? -38.684 -24.758 25.732 1.00 0.00 618 ARG A C 9
ATOM 10691 O O . ARG A 1 70 ? -39.258 -25.788 26.100 1.00 0.00 618 ARG A O 9
ATOM 10712 N N . ALA A 1 71 ? -38.388 -23.742 26.566 1.00 0.00 619 ALA A N 9
ATOM 10713 C CA . ALA A 1 71 ? -38.836 -23.689 27.970 1.00 0.00 619 ALA A CA 9
ATOM 10714 C C . ALA A 1 71 ? -40.291 -23.208 28.048 1.00 0.00 619 ALA A C 9
ATOM 10715 O O . ALA A 1 71 ? -40.673 -22.253 27.361 1.00 0.00 619 ALA A O 9
ATOM 10722 N N . LYS A 1 72 ? -41.097 -23.896 28.871 1.00 0.00 620 LYS A N 9
ATOM 10723 C CA . LYS A 1 72 ? -42.485 -23.512 29.150 1.00 0.00 620 LYS A CA 9
ATOM 10724 C C . LYS A 1 72 ? -42.829 -23.900 30.599 1.00 0.00 620 LYS A C 9
ATOM 10725 O O . LYS A 1 72 ? -42.677 -25.069 30.982 1.00 0.00 620 LYS A O 9
ATOM 10744 N N . LYS A 1 73 ? -43.226 -22.886 31.403 1.00 0.00 621 LYS A N 9
ATOM 10745 C CA . LYS A 1 73 ? -43.598 -23.029 32.824 1.00 0.00 621 LYS A CA 9
ATOM 10746 C C . LYS A 1 73 ? -42.380 -23.490 33.680 1.00 0.00 621 LYS A C 9
ATOM 10765 N N . PHE A 1 3 ? -1.193 -2.243 2.999 1.00 0.00 551 PHE A N 10
ATOM 10766 C CA . PHE A 1 3 ? -1.531 -3.381 3.884 1.00 0.00 551 PHE A CA 10
ATOM 10767 C C . PHE A 1 3 ? -2.594 -4.286 3.232 1.00 0.00 551 PHE A C 10
ATOM 10768 O O . PHE A 1 3 ? -3.707 -3.838 2.933 1.00 0.00 551 PHE A O 10
ATOM 10785 N N . THR A 1 4 ? -2.209 -5.545 2.973 1.00 0.00 552 THR A N 10
ATOM 10786 C CA . THR A 1 4 ? -3.117 -6.578 2.494 1.00 0.00 552 THR A CA 10
ATOM 10787 C C . THR A 1 4 ? -3.722 -7.316 3.706 1.00 0.00 552 THR A C 10
ATOM 10788 O O . THR A 1 4 ? -3.015 -8.074 4.377 1.00 0.00 552 THR A O 10
ATOM 10799 N N . PRO A 1 5 ? -5.035 -7.094 4.033 1.00 0.00 553 PRO A N 10
ATOM 10800 C CA . PRO A 1 5 ? -5.698 -7.767 5.174 1.00 0.00 553 PRO A CA 10
ATOM 10801 C C . PRO A 1 5 ? -6.030 -9.237 4.847 1.00 0.00 553 PRO A C 10
ATOM 10802 O O . PRO A 1 5 ? -5.630 -9.752 3.791 1.00 0.00 553 PRO A O 10
ATOM 10813 N N . TRP A 1 6 ? -6.747 -9.917 5.753 1.00 0.00 554 TRP A N 10
ATOM 10814 C CA . TRP A 1 6 ? -7.171 -11.306 5.536 1.00 0.00 554 TRP A CA 10
ATOM 10815 C C . TRP A 1 6 ? -8.152 -11.389 4.356 1.00 0.00 554 TRP A C 10
ATOM 10816 O O . TRP A 1 6 ? -9.297 -10.929 4.446 1.00 0.00 554 TRP A O 10
ATOM 10837 N N . THR A 1 7 ? -7.646 -11.924 3.234 1.00 0.00 555 THR A N 10
ATOM 10838 C CA . THR A 1 7 ? -8.440 -12.194 2.032 1.00 0.00 555 THR A CA 10
ATOM 10839 C C . THR A 1 7 ? -9.284 -13.462 2.248 1.00 0.00 555 THR A C 10
ATOM 10840 O O . THR A 1 7 ? -9.070 -14.185 3.233 1.00 0.00 555 THR A O 10
ATOM 10851 N N . THR A 1 8 ? -10.223 -13.736 1.330 1.00 0.00 556 THR A N 10
ATOM 10852 C CA . THR A 1 8 ? -11.089 -14.923 1.403 1.00 0.00 556 THR A CA 10
ATOM 10853 C C . THR A 1 8 ? -10.239 -16.217 1.400 1.00 0.00 556 THR A C 10
ATOM 10854 O O . THR A 1 8 ? -10.439 -17.109 2.232 1.00 0.00 556 THR A O 10
ATOM 10865 N N . GLU A 1 9 ? -9.256 -16.260 0.486 1.00 0.00 557 GLU A N 10
ATOM 10866 C CA . GLU A 1 9 ? -8.367 -17.426 0.305 1.00 0.00 557 GLU A CA 10
ATOM 10867 C C . GLU A 1 9 ? -7.432 -17.638 1.522 1.00 0.00 557 GLU A C 10
ATOM 10868 O O . GLU A 1 9 ? -7.373 -18.752 2.058 1.00 0.00 557 GLU A O 10
ATOM 10880 N N . GLU A 1 10 ? -6.749 -16.558 1.980 1.00 0.00 558 GLU A N 10
ATOM 10881 C CA . GLU A 1 10 ? -5.822 -16.618 3.135 1.00 0.00 558 GLU A CA 10
ATOM 10882 C C . GLU A 1 10 ? -6.555 -17.061 4.411 1.00 0.00 558 GLU A C 10
ATOM 10883 O O . GLU A 1 10 ? -6.032 -17.868 5.190 1.00 0.00 558 GLU A O 10
ATOM 10895 N N . GLN A 1 11 ? -7.770 -16.530 4.615 1.00 0.00 559 GLN A N 10
ATOM 10896 C CA . GLN A 1 11 ? -8.513 -16.755 5.856 1.00 0.00 559 GLN A CA 10
ATOM 10897 C C . GLN A 1 11 ? -9.084 -18.182 5.905 1.00 0.00 559 GLN A C 10
ATOM 10898 O O . GLN A 1 11 ? -9.144 -18.762 6.974 1.00 0.00 559 GLN A O 10
ATOM 10912 N N . LYS A 1 12 ? -9.488 -18.745 4.743 1.00 0.00 560 LYS A N 10
ATOM 10913 C CA . LYS A 1 12 ? -9.986 -20.145 4.669 1.00 0.00 560 LYS A CA 10
ATOM 10914 C C . LYS A 1 12 ? -8.859 -21.150 4.963 1.00 0.00 560 LYS A C 10
ATOM 10915 O O . LYS A 1 12 ? -9.108 -22.213 5.560 1.00 0.00 560 LYS A O 10
ATOM 10934 N N . LEU A 1 13 ? -7.623 -20.798 4.541 1.00 0.00 561 LEU A N 10
ATOM 10935 C CA . LEU A 1 13 ? -6.408 -21.568 4.881 1.00 0.00 561 LEU A CA 10
ATOM 10936 C C . LEU A 1 13 ? -6.230 -21.610 6.408 1.00 0.00 561 LEU A C 10
ATOM 10937 O O . LEU A 1 13 ? -5.903 -22.655 6.972 1.00 0.00 561 LEU A O 10
ATOM 10953 N N . LEU A 1 14 ? -6.472 -20.448 7.057 1.00 0.00 562 LEU A N 10
ATOM 10954 C CA . LEU A 1 14 ? -6.371 -20.302 8.517 1.00 0.00 562 LEU A CA 10
ATOM 10955 C C . LEU A 1 14 ? -7.481 -21.098 9.232 1.00 0.00 562 LEU A C 10
ATOM 10956 O O . LEU A 1 14 ? -7.199 -21.854 10.154 1.00 0.00 562 LEU A O 10
ATOM 10972 N N . GLU A 1 15 ? -8.729 -20.935 8.762 1.00 0.00 563 GLU A N 10
ATOM 10973 C CA . GLU A 1 15 ? -9.931 -21.591 9.336 1.00 0.00 563 GLU A CA 10
ATOM 10974 C C . GLU A 1 15 ? -9.775 -23.124 9.340 1.00 0.00 563 GLU A C 10
ATOM 10975 O O . GLU A 1 15 ? -10.242 -23.805 10.260 1.00 0.00 563 GLU A O 10
ATOM 10987 N N . GLN A 1 16 ? -9.088 -23.645 8.309 1.00 0.00 564 GLN A N 10
ATOM 10988 C CA . GLN A 1 16 ? -8.725 -25.066 8.227 1.00 0.00 564 GLN A CA 10
ATOM 10989 C C . GLN A 1 16 ? -7.546 -25.372 9.172 1.00 0.00 564 GLN A C 10
ATOM 10990 O O . GLN A 1 16 ? -7.589 -26.345 9.914 1.00 0.00 564 GLN A O 10
ATOM 11004 N N . ALA A 1 17 ? -6.522 -24.498 9.155 1.00 0.00 565 ALA A N 10
ATOM 11005 C CA . ALA A 1 17 ? -5.255 -24.685 9.909 1.00 0.00 565 ALA A CA 10
ATOM 11006 C C . ALA A 1 17 ? -5.467 -24.754 11.437 1.00 0.00 565 ALA A C 10
ATOM 11007 O O . ALA A 1 17 ? -4.709 -25.408 12.154 1.00 0.00 565 ALA A O 10
ATOM 11014 N N . LEU A 1 18 ? -6.505 -24.064 11.910 1.00 0.00 566 LEU A N 10
ATOM 11015 C CA . LEU A 1 18 ? -6.893 -24.043 13.332 1.00 0.00 566 LEU A CA 10
ATOM 11016 C C . LEU A 1 18 ? -7.475 -25.405 13.763 1.00 0.00 566 LEU A C 10
ATOM 11017 O O . LEU A 1 18 ? -7.322 -25.825 14.911 1.00 0.00 566 LEU A O 10
ATOM 11033 N N . LYS A 1 19 ? -8.134 -26.081 12.811 1.00 0.00 567 LYS A N 10
ATOM 11034 C CA . LYS A 1 19 ? -8.757 -27.398 13.028 1.00 0.00 567 LYS A CA 10
ATOM 11035 C C . LYS A 1 19 ? -7.765 -28.539 12.702 1.00 0.00 567 LYS A C 10
ATOM 11036 O O . LYS A 1 19 ? -7.863 -29.643 13.256 1.00 0.00 567 LYS A O 10
ATOM 11055 N N . THR A 1 20 ? -6.813 -28.245 11.795 1.00 0.00 568 THR A N 10
ATOM 11056 C CA . THR A 1 20 ? -5.780 -29.190 11.337 1.00 0.00 568 THR A CA 10
ATOM 11057 C C . THR A 1 20 ? -4.702 -29.373 12.416 1.00 0.00 568 THR A C 10
ATOM 11058 O O . THR A 1 20 ? -4.246 -30.495 12.690 1.00 0.00 568 THR A O 10
ATOM 11069 N N . TYR A 1 21 ? -4.317 -28.246 13.032 1.00 0.00 569 TYR A N 10
ATOM 11070 C CA . TYR A 1 21 ? -3.317 -28.209 14.108 1.00 0.00 569 TYR A CA 10
ATOM 11071 C C . TYR A 1 21 ? -4.043 -27.856 15.417 1.00 0.00 569 TYR A C 10
ATOM 11072 O O . TYR A 1 21 ? -4.491 -26.713 15.574 1.00 0.00 569 TYR A O 10
ATOM 11090 N N . PRO A 1 22 ? -4.229 -28.849 16.341 1.00 0.00 570 PRO A N 10
ATOM 11091 C CA . PRO A 1 22 ? -4.926 -28.629 17.632 1.00 0.00 570 PRO A CA 10
ATOM 11092 C C . PRO A 1 22 ? -4.237 -27.575 18.531 1.00 0.00 570 PRO A C 10
ATOM 11093 O O . PRO A 1 22 ? -3.034 -27.312 18.404 1.00 0.00 570 PRO A O 10
ATOM 11104 N N . VAL A 1 23 ? -5.033 -26.983 19.441 1.00 0.00 571 VAL A N 10
ATOM 11105 C CA . VAL A 1 23 ? -4.579 -25.925 20.371 1.00 0.00 571 VAL A CA 10
ATOM 11106 C C . VAL A 1 23 ? -3.512 -26.447 21.366 1.00 0.00 571 VAL A C 10
ATOM 11107 O O . VAL A 1 23 ? -2.613 -25.702 21.778 1.00 0.00 571 VAL A O 10
ATOM 11120 N N . ASN A 1 24 ? -3.612 -27.744 21.723 1.00 0.00 572 ASN A N 10
ATOM 11121 C CA . ASN A 1 24 ? -2.674 -28.408 22.664 1.00 0.00 572 ASN A CA 10
ATOM 11122 C C . ASN A 1 24 ? -1.323 -28.741 21.996 1.00 0.00 572 ASN A C 10
ATOM 11123 O O . ASN A 1 24 ? -0.425 -29.288 22.645 1.00 0.00 572 ASN A O 10
ATOM 11134 N N . THR A 1 25 ? -1.187 -28.411 20.698 1.00 0.00 573 THR A N 10
ATOM 11135 C CA . THR A 1 25 ? 0.105 -28.379 20.010 1.00 0.00 573 THR A CA 10
ATOM 11136 C C . THR A 1 25 ? 0.769 -27.000 20.259 1.00 0.00 573 THR A C 10
ATOM 11137 O O . THR A 1 25 ? 0.251 -25.984 19.794 1.00 0.00 573 THR A O 10
ATOM 11148 N N . PRO A 1 26 ? 1.910 -26.927 21.023 1.00 0.00 574 PRO A N 10
ATOM 11149 C CA . PRO A 1 26 ? 2.675 -25.662 21.206 1.00 0.00 574 PRO A CA 10
ATOM 11150 C C . PRO A 1 26 ? 3.390 -25.190 19.911 1.00 0.00 574 PRO A C 10
ATOM 11151 O O . PRO A 1 26 ? 3.914 -24.076 19.862 1.00 0.00 574 PRO A O 10
ATOM 11162 N N . GLU A 1 27 ? 3.415 -26.062 18.882 1.00 0.00 575 GLU A N 10
ATOM 11163 C CA . GLU A 1 27 ? 3.958 -25.737 17.541 1.00 0.00 575 GLU A CA 10
ATOM 11164 C C . GLU A 1 27 ? 2.837 -25.297 16.576 1.00 0.00 575 GLU A C 10
ATOM 11165 O O . GLU A 1 27 ? 3.116 -25.096 15.388 1.00 0.00 575 GLU A O 10
ATOM 11177 N N . ARG A 1 28 ? 1.591 -25.134 17.107 1.00 0.00 576 ARG A N 10
ATOM 11178 C CA . ARG A 1 28 ? 0.352 -24.923 16.301 1.00 0.00 576 ARG A CA 10
ATOM 11179 C C . ARG A 1 28 ? 0.557 -23.858 15.208 1.00 0.00 576 ARG A C 10
ATOM 11180 O O . ARG A 1 28 ? 0.421 -24.148 14.019 1.00 0.00 576 ARG A O 10
ATOM 11201 N N . TRP A 1 29 ? 0.952 -22.650 15.646 1.00 0.00 577 TRP A N 10
ATOM 11202 C CA . TRP A 1 29 ? 1.082 -21.464 14.777 1.00 0.00 577 TRP A CA 10
ATOM 11203 C C . TRP A 1 29 ? 2.221 -21.627 13.757 1.00 0.00 577 TRP A C 10
ATOM 11204 O O . TRP A 1 29 ? 2.077 -21.235 12.600 1.00 0.00 577 TRP A O 10
ATOM 11225 N N . LYS A 1 30 ? 3.330 -22.243 14.182 1.00 0.00 578 LYS A N 10
ATOM 11226 C CA . LYS A 1 30 ? 4.504 -22.482 13.301 1.00 0.00 578 LYS A CA 10
ATOM 11227 C C . LYS A 1 30 ? 4.168 -23.487 12.176 1.00 0.00 578 LYS A C 10
ATOM 11228 O O . LYS A 1 30 ? 4.749 -23.444 11.086 1.00 0.00 578 LYS A O 10
ATOM 11247 N N . LYS A 1 31 ? 3.215 -24.384 12.466 1.00 0.00 579 LYS A N 10
ATOM 11248 C CA . LYS A 1 31 ? 2.649 -25.313 11.477 1.00 0.00 579 LYS A CA 10
ATOM 11249 C C . LYS A 1 31 ? 1.597 -24.601 10.599 1.00 0.00 579 LYS A C 10
ATOM 11250 O O . LYS A 1 31 ? 1.424 -24.936 9.424 1.00 0.00 579 LYS A O 10
ATOM 11269 N N . ILE A 1 32 ? 0.872 -23.635 11.206 1.00 0.00 580 ILE A N 10
ATOM 11270 C CA . ILE A 1 32 ? -0.106 -22.773 10.502 1.00 0.00 580 ILE A CA 10
ATOM 11271 C C . ILE A 1 32 ? 0.616 -21.879 9.461 1.00 0.00 580 ILE A C 10
ATOM 11272 O O . ILE A 1 32 ? 0.013 -21.442 8.493 1.00 0.00 580 ILE A O 10
ATOM 11288 N N . ALA A 1 33 ? 1.917 -21.605 9.693 1.00 0.00 581 ALA A N 10
ATOM 11289 C CA . ALA A 1 33 ? 2.803 -20.975 8.676 1.00 0.00 581 ALA A CA 10
ATOM 11290 C C . ALA A 1 33 ? 2.864 -21.811 7.384 1.00 0.00 581 ALA A C 10
ATOM 11291 O O . ALA A 1 33 ? 2.838 -21.265 6.275 1.00 0.00 581 ALA A O 10
ATOM 11298 N N . GLU A 1 34 ? 2.919 -23.138 7.551 1.00 0.00 582 GLU A N 10
ATOM 11299 C CA . GLU A 1 34 ? 3.009 -24.097 6.435 1.00 0.00 582 GLU A CA 10
ATOM 11300 C C . GLU A 1 34 ? 1.641 -24.282 5.745 1.00 0.00 582 GLU A C 10
ATOM 11301 O O . GLU A 1 34 ? 1.573 -24.704 4.586 1.00 0.00 582 GLU A O 10
ATOM 11313 N N . ALA A 1 35 ? 0.559 -23.964 6.470 1.00 0.00 583 ALA A N 10
ATOM 11314 C CA . ALA A 1 35 ? -0.816 -24.018 5.939 1.00 0.00 583 ALA A CA 10
ATOM 11315 C C . ALA A 1 35 ? -1.229 -22.672 5.306 1.00 0.00 583 ALA A C 10
ATOM 11316 O O . ALA A 1 35 ? -1.995 -22.636 4.332 1.00 0.00 583 ALA A O 10
ATOM 11323 N N . VAL A 1 36 ? -0.699 -21.568 5.874 1.00 0.00 584 VAL A N 10
ATOM 11324 C CA . VAL A 1 36 ? -1.075 -20.184 5.519 1.00 0.00 584 VAL A CA 10
ATOM 11325 C C . VAL A 1 36 ? 0.203 -19.374 5.219 1.00 0.00 584 VAL A C 10
ATOM 11326 O O . VAL A 1 36 ? 0.864 -18.897 6.155 1.00 0.00 584 VAL A O 10
ATOM 11339 N N . PRO A 1 37 ? 0.616 -19.263 3.926 1.00 0.00 585 PRO A N 10
ATOM 11340 C CA . PRO A 1 37 ? 1.637 -18.286 3.506 1.00 0.00 585 PRO A CA 10
ATOM 11341 C C . PRO A 1 37 ? 1.012 -16.887 3.321 1.00 0.00 585 PRO A C 10
ATOM 11342 O O . PRO A 1 37 ? -0.221 -16.729 3.405 1.00 0.00 585 PRO A O 10
ATOM 11353 N N . GLY A 1 38 ? 1.857 -15.869 3.113 1.00 0.00 586 GLY A N 10
ATOM 11354 C CA . GLY A 1 38 ? 1.383 -14.510 2.807 1.00 0.00 586 GLY A CA 10
ATOM 11355 C C . GLY A 1 38 ? 1.014 -13.677 4.035 1.00 0.00 586 GLY A C 10
ATOM 11356 O O . GLY A 1 38 ? 1.210 -12.458 4.038 1.00 0.00 586 GLY A O 10
ATOM 11360 N N . ARG A 1 39 ? 0.422 -14.323 5.058 1.00 0.00 587 ARG A N 10
ATOM 11361 C CA . ARG A 1 39 ? 0.067 -13.687 6.341 1.00 0.00 587 ARG A CA 10
ATOM 11362 C C . ARG A 1 39 ? 0.926 -14.269 7.462 1.00 0.00 587 ARG A C 10
ATOM 11363 O O . ARG A 1 39 ? 1.168 -15.485 7.504 1.00 0.00 587 ARG A O 10
ATOM 11384 N N . THR A 1 40 ? 1.354 -13.385 8.372 1.00 0.00 588 THR A N 10
ATOM 11385 C CA . THR A 1 40 ? 2.206 -13.716 9.509 1.00 0.00 588 THR A CA 10
ATOM 11386 C C . THR A 1 40 ? 1.358 -14.302 10.655 1.00 0.00 588 THR A C 10
ATOM 11387 O O . THR A 1 40 ? 0.137 -14.098 10.712 1.00 0.00 588 THR A O 10
ATOM 11398 N N . LYS A 1 41 ? 2.015 -15.044 11.557 1.00 0.00 589 LYS A N 10
ATOM 11399 C CA . LYS A 1 41 ? 1.343 -15.770 12.653 1.00 0.00 589 LYS A CA 10
ATOM 11400 C C . LYS A 1 41 ? 0.768 -14.831 13.710 1.00 0.00 589 LYS A C 10
ATOM 11401 O O . LYS A 1 41 ? -0.197 -15.195 14.375 1.00 0.00 589 LYS A O 10
ATOM 11420 N N . LYS A 1 42 ? 1.350 -13.626 13.840 1.00 0.00 590 LYS A N 10
ATOM 11421 C CA . LYS A 1 42 ? 0.791 -12.565 14.689 1.00 0.00 590 LYS A CA 10
ATOM 11422 C C . LYS A 1 42 ? -0.640 -12.200 14.209 1.00 0.00 590 LYS A C 10
ATOM 11423 O O . LYS A 1 42 ? -1.549 -12.082 15.028 1.00 0.00 590 LYS A O 10
ATOM 11442 N N . ASP A 1 43 ? -0.818 -12.084 12.868 1.00 0.00 591 ASP A N 10
ATOM 11443 C CA . ASP A 1 43 ? -2.127 -11.792 12.225 1.00 0.00 591 ASP A CA 10
ATOM 11444 C C . ASP A 1 43 ? -3.101 -12.958 12.436 1.00 0.00 591 ASP A C 10
ATOM 11445 O O . ASP A 1 43 ? -4.305 -12.751 12.620 1.00 0.00 591 ASP A O 10
ATOM 11454 N N . CYS A 1 44 ? -2.552 -14.187 12.374 1.00 0.00 592 CYS A N 10
ATOM 11455 C CA . CYS A 1 44 ? -3.315 -15.436 12.572 1.00 0.00 592 CYS A CA 10
ATOM 11456 C C . CYS A 1 44 ? -3.844 -15.546 14.014 1.00 0.00 592 CYS A C 10
ATOM 11457 O O . CYS A 1 44 ? -4.956 -16.030 14.241 1.00 0.00 592 CYS A O 10
ATOM 11465 N N . MET A 1 45 ? -3.032 -15.071 14.973 1.00 0.00 593 MET A N 10
ATOM 11466 C CA . MET A 1 45 ? -3.393 -15.044 16.406 1.00 0.00 593 MET A CA 10
ATOM 11467 C C . MET A 1 45 ? -4.507 -14.013 16.658 1.00 0.00 593 MET A C 10
ATOM 11468 O O . MET A 1 45 ? -5.439 -14.280 17.418 1.00 0.00 593 MET A O 10
ATOM 11482 N N . LYS A 1 46 ? -4.388 -12.834 16.000 1.00 0.00 594 LYS A N 10
ATOM 11483 C CA . LYS A 1 46 ? -5.402 -11.752 16.074 1.00 0.00 594 LYS A CA 10
ATOM 11484 C C . LYS A 1 46 ? -6.737 -12.215 15.487 1.00 0.00 594 LYS A C 10
ATOM 11485 O O . LYS A 1 46 ? -7.794 -11.982 16.071 1.00 0.00 594 LYS A O 10
ATOM 11504 N N . ARG A 1 47 ? -6.658 -12.885 14.325 1.00 0.00 595 ARG A N 10
ATOM 11505 C CA . ARG A 1 47 ? -7.843 -13.252 13.538 1.00 0.00 595 ARG A CA 10
ATOM 11506 C C . ARG A 1 47 ? -8.618 -14.374 14.238 1.00 0.00 595 ARG A C 10
ATOM 11507 O O . ARG A 1 47 ? -9.841 -14.310 14.354 1.00 0.00 595 ARG A O 10
ATOM 11528 N N . TYR A 1 48 ? -7.876 -15.389 14.712 1.00 0.00 596 TYR A N 10
ATOM 11529 C CA . TYR A 1 48 ? -8.434 -16.497 15.506 1.00 0.00 596 TYR A CA 10
ATOM 11530 C C . TYR A 1 48 ? -8.987 -15.983 16.840 1.00 0.00 596 TYR A C 10
ATOM 11531 O O . TYR A 1 48 ? -9.986 -16.518 17.338 1.00 0.00 596 TYR A O 10
ATOM 11549 N N . LYS A 1 49 ? -8.327 -14.952 17.409 1.00 0.00 597 LYS A N 10
ATOM 11550 C CA . LYS A 1 49 ? -8.818 -14.288 18.626 1.00 0.00 597 LYS A CA 10
ATOM 11551 C C . LYS A 1 49 ? -10.200 -13.680 18.355 1.00 0.00 597 LYS A C 10
ATOM 11552 O O . LYS A 1 49 ? -11.126 -13.911 19.114 1.00 0.00 597 LYS A O 10
ATOM 11571 N N . GLU A 1 50 ? -10.329 -12.958 17.222 1.00 0.00 598 GLU A N 10
ATOM 11572 C CA . GLU A 1 50 ? -11.603 -12.354 16.798 1.00 0.00 598 GLU A CA 10
ATOM 11573 C C . GLU A 1 50 ? -12.689 -13.433 16.662 1.00 0.00 598 GLU A C 10
ATOM 11574 O O . GLU A 1 50 ? -13.784 -13.268 17.185 1.00 0.00 598 GLU A O 10
ATOM 11586 N N . LEU A 1 51 ? -12.344 -14.553 15.996 1.00 0.00 599 LEU A N 10
ATOM 11587 C CA . LEU A 1 51 ? -13.284 -15.667 15.761 1.00 0.00 599 LEU A CA 10
ATOM 11588 C C . LEU A 1 51 ? -13.820 -16.228 17.099 1.00 0.00 599 LEU A C 10
ATOM 11589 O O . LEU A 1 51 ? -15.031 -16.214 17.332 1.00 0.00 599 LEU A O 10
ATOM 11605 N N . VAL A 1 52 ? -12.899 -16.629 17.998 1.00 0.00 600 VAL A N 10
ATOM 11606 C CA . VAL A 1 52 ? -13.252 -17.302 19.266 1.00 0.00 600 VAL A CA 10
ATOM 11607 C C . VAL A 1 52 ? -13.968 -16.332 20.248 1.00 0.00 600 VAL A C 10
ATOM 11608 O O . VAL A 1 52 ? -14.906 -16.731 20.954 1.00 0.00 600 VAL A O 10
ATOM 11621 N N . GLU A 1 53 ? -13.551 -15.050 20.236 1.00 0.00 601 GLU A N 10
ATOM 11622 C CA . GLU A 1 53 ? -14.151 -14.001 21.081 1.00 0.00 601 GLU A CA 10
ATOM 11623 C C . GLU A 1 53 ? -15.589 -13.704 20.640 1.00 0.00 601 GLU A C 10
ATOM 11624 O O . GLU A 1 53 ? -16.493 -13.718 21.462 1.00 0.00 601 GLU A O 10
ATOM 11636 N N . MET A 1 54 ? -15.782 -13.474 19.328 1.00 0.00 602 MET A N 10
ATOM 11637 C CA . MET A 1 54 ? -17.087 -13.067 18.766 1.00 0.00 602 MET A CA 10
ATOM 11638 C C . MET A 1 54 ? -18.132 -14.190 18.882 1.00 0.00 602 MET A C 10
ATOM 11639 O O . MET A 1 54 ? -19.282 -13.909 19.202 1.00 0.00 602 MET A O 10
ATOM 11653 N N . VAL A 1 55 ? -17.730 -15.462 18.636 1.00 0.00 603 VAL A N 10
ATOM 11654 C CA . VAL A 1 55 ? -18.678 -16.602 18.658 1.00 0.00 603 VAL A CA 10
ATOM 11655 C C . VAL A 1 55 ? -19.145 -16.920 20.093 1.00 0.00 603 VAL A C 10
ATOM 11656 O O . VAL A 1 55 ? -20.319 -17.227 20.312 1.00 0.00 603 VAL A O 10
ATOM 11669 N N . LYS A 1 56 ? -18.215 -16.842 21.068 1.00 0.00 604 LYS A N 10
ATOM 11670 C CA . LYS A 1 56 ? -18.525 -17.135 22.481 1.00 0.00 604 LYS A CA 10
ATOM 11671 C C . LYS A 1 56 ? -19.215 -15.945 23.162 1.00 0.00 604 LYS A C 10
ATOM 11672 O O . LYS A 1 56 ? -20.005 -16.137 24.081 1.00 0.00 604 LYS A O 10
ATOM 11691 N N . ALA A 1 57 ? -18.914 -14.720 22.698 1.00 0.00 605 ALA A N 10
ATOM 11692 C CA . ALA A 1 57 ? -19.600 -13.491 23.164 1.00 0.00 605 ALA A CA 10
ATOM 11693 C C . ALA A 1 57 ? -21.033 -13.449 22.613 1.00 0.00 605 ALA A C 10
ATOM 11694 O O . ALA A 1 57 ? -21.954 -13.008 23.298 1.00 0.00 605 ALA A O 10
ATOM 11701 N N . LYS A 1 58 ? -21.192 -13.927 21.366 1.00 0.00 606 LYS A N 10
ATOM 11702 C CA . LYS A 1 58 ? -22.496 -14.011 20.684 1.00 0.00 606 LYS A CA 10
ATOM 11703 C C . LYS A 1 58 ? -23.401 -15.020 21.397 1.00 0.00 606 LYS A C 10
ATOM 11704 O O . LYS A 1 58 ? -24.541 -14.707 21.750 1.00 0.00 606 LYS A O 10
ATOM 11723 N N . LYS A 1 59 ? -22.848 -16.222 21.617 1.00 0.00 607 LYS A N 10
ATOM 11724 C CA . LYS A 1 59 ? -23.547 -17.329 22.280 1.00 0.00 607 LYS A CA 10
ATOM 11725 C C . LYS A 1 59 ? -23.918 -16.955 23.721 1.00 0.00 607 LYS A C 10
ATOM 11726 O O . LYS A 1 59 ? -25.048 -17.183 24.145 1.00 0.00 607 LYS A O 10
ATOM 11745 N N . ALA A 1 60 ? -22.952 -16.349 24.443 1.00 0.00 608 ALA A N 10
ATOM 11746 C CA . ALA A 1 60 ? -23.146 -15.924 25.839 1.00 0.00 608 ALA A CA 10
ATOM 11747 C C . ALA A 1 60 ? -24.265 -14.885 25.938 1.00 0.00 608 ALA A C 10
ATOM 11748 O O . ALA A 1 60 ? -25.305 -15.155 26.526 1.00 0.00 608 ALA A O 10
ATOM 11755 N N . ALA A 1 61 ? -24.057 -13.737 25.276 1.00 0.00 609 ALA A N 10
ATOM 11756 C CA . ALA A 1 61 ? -24.964 -12.574 25.348 1.00 0.00 609 ALA A CA 10
ATOM 11757 C C . ALA A 1 61 ? -26.411 -12.931 24.940 1.00 0.00 609 ALA A C 10
ATOM 11758 O O . ALA A 1 61 ? -27.372 -12.493 25.587 1.00 0.00 609 ALA A O 10
ATOM 11765 N N . GLN A 1 62 ? -26.544 -13.753 23.879 1.00 0.00 610 GLN A N 10
ATOM 11766 C CA . GLN A 1 62 ? -27.851 -14.223 23.379 1.00 0.00 610 GLN A CA 10
ATOM 11767 C C . GLN A 1 62 ? -28.538 -15.120 24.426 1.00 0.00 610 GLN A C 10
ATOM 11768 O O . GLN A 1 62 ? -29.685 -14.877 24.813 1.00 0.00 610 GLN A O 10
ATOM 11782 N N . GLU A 1 63 ? -27.790 -16.126 24.907 1.00 0.00 611 GLU A N 10
ATOM 11783 C CA . GLU A 1 63 ? -28.298 -17.159 25.832 1.00 0.00 611 GLU A CA 10
ATOM 11784 C C . GLU A 1 63 ? -28.629 -16.565 27.225 1.00 0.00 611 GLU A C 10
ATOM 11785 O O . GLU A 1 63 ? -29.484 -17.092 27.942 1.00 0.00 611 GLU A O 10
ATOM 11797 N N . GLN A 1 64 ? -27.941 -15.463 27.594 1.00 0.00 612 GLN A N 10
ATOM 11798 C CA . GLN A 1 64 ? -28.180 -14.738 28.860 1.00 0.00 612 GLN A CA 10
ATOM 11799 C C . GLN A 1 64 ? -29.541 -14.019 28.820 1.00 0.00 612 GLN A C 10
ATOM 11800 O O . GLN A 1 64 ? -30.298 -14.046 29.801 1.00 0.00 612 GLN A O 10
ATOM 11814 N N . VAL A 1 65 ? -29.855 -13.407 27.668 1.00 0.00 613 VAL A N 10
ATOM 11815 C CA . VAL A 1 65 ? -31.157 -12.744 27.439 1.00 0.00 613 VAL A CA 10
ATOM 11816 C C . VAL A 1 65 ? -32.291 -13.799 27.334 1.00 0.00 613 VAL A C 10
ATOM 11817 O O . VAL A 1 65 ? -33.409 -13.574 27.803 1.00 0.00 613 VAL A O 10
ATOM 11830 N N . LEU A 1 66 ? -31.963 -14.964 26.742 1.00 0.00 614 LEU A N 10
ATOM 11831 C CA . LEU A 1 66 ? -32.885 -16.121 26.638 1.00 0.00 614 LEU A CA 10
ATOM 11832 C C . LEU A 1 66 ? -33.127 -16.770 28.025 1.00 0.00 614 LEU A C 10
ATOM 11833 O O . LEU A 1 66 ? -34.204 -17.322 28.272 1.00 0.00 614 LEU A O 10
ATOM 11849 N N . ASN A 1 67 ? -32.121 -16.687 28.915 1.00 0.00 615 ASN A N 10
ATOM 11850 C CA . ASN A 1 67 ? -32.237 -17.157 30.315 1.00 0.00 615 ASN A CA 10
ATOM 11851 C C . ASN A 1 67 ? -33.182 -16.224 31.089 1.00 0.00 615 ASN A C 10
ATOM 11852 O O . ASN A 1 67 ? -34.049 -16.670 31.853 1.00 0.00 615 ASN A O 10
ATOM 11863 N N . ALA A 1 68 ? -33.005 -14.913 30.840 1.00 0.00 616 ALA A N 10
ATOM 11864 C CA . ALA A 1 68 ? -33.828 -13.846 31.429 1.00 0.00 616 ALA A CA 10
ATOM 11865 C C . ALA A 1 68 ? -35.281 -13.907 30.909 1.00 0.00 616 ALA A C 10
ATOM 11866 O O . ALA A 1 68 ? -36.216 -13.502 31.611 1.00 0.00 616 ALA A O 10
ATOM 11873 N N . SER A 1 69 ? -35.445 -14.423 29.672 1.00 0.00 617 SER A N 10
ATOM 11874 C CA . SER A 1 69 ? -36.762 -14.616 29.033 1.00 0.00 617 SER A CA 10
ATOM 11875 C C . SER A 1 69 ? -37.621 -15.646 29.804 1.00 0.00 617 SER A C 10
ATOM 11876 O O . SER A 1 69 ? -38.854 -15.581 29.773 1.00 0.00 617 SER A O 10
ATOM 11884 N N . ARG A 1 70 ? -36.963 -16.603 30.479 1.00 0.00 618 ARG A N 10
ATOM 11885 C CA . ARG A 1 70 ? -37.640 -17.566 31.372 1.00 0.00 618 ARG A CA 10
ATOM 11886 C C . ARG A 1 70 ? -37.768 -16.968 32.789 1.00 0.00 618 ARG A C 10
ATOM 11887 O O . ARG A 1 70 ? -38.806 -17.130 33.450 1.00 0.00 618 ARG A O 10
ATOM 11908 N N . ALA A 1 71 ? -36.704 -16.272 33.235 1.00 0.00 619 ALA A N 10
ATOM 11909 C CA . ALA A 1 71 ? -36.615 -15.691 34.585 1.00 0.00 619 ALA A CA 10
ATOM 11910 C C . ALA A 1 71 ? -37.591 -14.506 34.761 1.00 0.00 619 ALA A C 10
ATOM 11911 O O . ALA A 1 71 ? -37.290 -13.370 34.390 1.00 0.00 619 ALA A O 10
ATOM 11918 N N . LYS A 1 72 ? -38.788 -14.811 35.280 1.00 0.00 620 LYS A N 10
ATOM 11919 C CA . LYS A 1 72 ? -39.814 -13.807 35.638 1.00 0.00 620 LYS A CA 10
ATOM 11920 C C . LYS A 1 72 ? -39.877 -13.667 37.167 1.00 0.00 620 LYS A C 10
ATOM 11921 O O . LYS A 1 72 ? -40.125 -12.580 37.702 1.00 0.00 620 LYS A O 10
ATOM 11940 N N . LYS A 1 73 ? -39.640 -14.798 37.848 1.00 0.00 621 LYS A N 10
ATOM 11941 C CA . LYS A 1 73 ? -39.596 -14.894 39.310 1.00 0.00 621 LYS A CA 10
ATOM 11942 C C . LYS A 1 73 ? -38.679 -16.078 39.702 1.00 0.00 621 LYS A C 10
ATOM 11961 N N . PHE A 1 3 ? 1.159 -5.522 9.412 1.00 0.00 551 PHE A N 11
ATOM 11962 C CA . PHE A 1 3 ? 0.163 -6.602 9.527 1.00 0.00 551 PHE A CA 11
ATOM 11963 C C . PHE A 1 3 ? -0.365 -7.007 8.133 1.00 0.00 551 PHE A C 11
ATOM 11964 O O . PHE A 1 3 ? -0.588 -6.153 7.265 1.00 0.00 551 PHE A O 11
ATOM 11981 N N . THR A 1 4 ? -0.526 -8.317 7.923 1.00 0.00 552 THR A N 11
ATOM 11982 C CA . THR A 1 4 ? -0.922 -8.897 6.637 1.00 0.00 552 THR A CA 11
ATOM 11983 C C . THR A 1 4 ? -2.465 -9.071 6.567 1.00 0.00 552 THR A C 11
ATOM 11984 O O . THR A 1 4 ? -3.031 -9.838 7.357 1.00 0.00 552 THR A O 11
ATOM 11995 N N . PRO A 1 5 ? -3.171 -8.357 5.625 1.00 0.00 553 PRO A N 11
ATOM 11996 C CA . PRO A 1 5 ? -4.651 -8.405 5.521 1.00 0.00 553 PRO A CA 11
ATOM 11997 C C . PRO A 1 5 ? -5.158 -9.758 4.972 1.00 0.00 553 PRO A C 11
ATOM 11998 O O . PRO A 1 5 ? -4.725 -10.215 3.906 1.00 0.00 553 PRO A O 11
ATOM 12009 N N . TRP A 1 6 ? -6.075 -10.382 5.722 1.00 0.00 554 TRP A N 11
ATOM 12010 C CA . TRP A 1 6 ? -6.633 -11.702 5.394 1.00 0.00 554 TRP A CA 11
ATOM 12011 C C . TRP A 1 6 ? -7.554 -11.635 4.170 1.00 0.00 554 TRP A C 11
ATOM 12012 O O . TRP A 1 6 ? -8.698 -11.171 4.260 1.00 0.00 554 TRP A O 11
ATOM 12033 N N . THR A 1 7 ? -7.006 -12.039 3.017 1.00 0.00 555 THR A N 11
ATOM 12034 C CA . THR A 1 7 ? -7.783 -12.303 1.814 1.00 0.00 555 THR A CA 11
ATOM 12035 C C . THR A 1 7 ? -8.543 -13.633 1.988 1.00 0.00 555 THR A C 11
ATOM 12036 O O . THR A 1 7 ? -8.088 -14.508 2.730 1.00 0.00 555 THR A O 11
ATOM 12047 N N . THR A 1 8 ? -9.677 -13.767 1.286 1.00 0.00 556 THR A N 11
ATOM 12048 C CA . THR A 1 8 ? -10.630 -14.877 1.463 1.00 0.00 556 THR A CA 11
ATOM 12049 C C . THR A 1 8 ? -9.951 -16.269 1.325 1.00 0.00 556 THR A C 11
ATOM 12050 O O . THR A 1 8 ? -10.302 -17.213 2.045 1.00 0.00 556 THR A O 11
ATOM 12061 N N . GLU A 1 9 ? -8.956 -16.358 0.423 1.00 0.00 557 GLU A N 11
ATOM 12062 C CA . GLU A 1 9 ? -8.175 -17.588 0.187 1.00 0.00 557 GLU A CA 11
ATOM 12063 C C . GLU A 1 9 ? -7.310 -17.961 1.419 1.00 0.00 557 GLU A C 11
ATOM 12064 O O . GLU A 1 9 ? -7.444 -19.061 1.951 1.00 0.00 557 GLU A O 11
ATOM 12076 N N . GLU A 1 10 ? -6.461 -17.028 1.889 1.00 0.00 558 GLU A N 11
ATOM 12077 C CA . GLU A 1 10 ? -5.587 -17.263 3.068 1.00 0.00 558 GLU A CA 11
ATOM 12078 C C . GLU A 1 10 ? -6.407 -17.412 4.367 1.00 0.00 558 GLU A C 11
ATOM 12079 O O . GLU A 1 10 ? -5.975 -18.082 5.307 1.00 0.00 558 GLU A O 11
ATOM 12091 N N . GLN A 1 11 ? -7.590 -16.787 4.391 1.00 0.00 559 GLN A N 11
ATOM 12092 C CA . GLN A 1 11 ? -8.484 -16.781 5.559 1.00 0.00 559 GLN A CA 11
ATOM 12093 C C . GLN A 1 11 ? -9.136 -18.164 5.767 1.00 0.00 559 GLN A C 11
ATOM 12094 O O . GLN A 1 11 ? -9.265 -18.622 6.911 1.00 0.00 559 GLN A O 11
ATOM 12108 N N . LYS A 1 12 ? -9.547 -18.826 4.662 1.00 0.00 560 LYS A N 11
ATOM 12109 C CA . LYS A 1 12 ? -10.115 -20.194 4.733 1.00 0.00 560 LYS A CA 11
ATOM 12110 C C . LYS A 1 12 ? -8.996 -21.226 5.004 1.00 0.00 560 LYS A C 11
ATOM 12111 O O . LYS A 1 12 ? -9.250 -22.274 5.599 1.00 0.00 560 LYS A O 11
ATOM 12130 N N . LEU A 1 13 ? -7.754 -20.903 4.548 1.00 0.00 561 LEU A N 11
ATOM 12131 C CA . LEU A 1 13 ? -6.546 -21.706 4.847 1.00 0.00 561 LEU A CA 11
ATOM 12132 C C . LEU A 1 13 ? -6.201 -21.617 6.340 1.00 0.00 561 LEU A C 11
ATOM 12133 O O . LEU A 1 13 ? -5.640 -22.560 6.908 1.00 0.00 561 LEU A O 11
ATOM 12149 N N . LEU A 1 14 ? -6.512 -20.459 6.954 1.00 0.00 562 LEU A N 11
ATOM 12150 C CA . LEU A 1 14 ? -6.314 -20.259 8.394 1.00 0.00 562 LEU A CA 11
ATOM 12151 C C . LEU A 1 14 ? -7.234 -21.195 9.186 1.00 0.00 562 LEU A C 11
ATOM 12152 O O . LEU A 1 14 ? -6.774 -21.884 10.072 1.00 0.00 562 LEU A O 11
ATOM 12168 N N . GLU A 1 15 ? -8.522 -21.232 8.813 1.00 0.00 563 GLU A N 11
ATOM 12169 C CA . GLU A 1 15 ? -9.546 -22.063 9.498 1.00 0.00 563 GLU A CA 11
ATOM 12170 C C . GLU A 1 15 ? -9.282 -23.561 9.277 1.00 0.00 563 GLU A C 11
ATOM 12171 O O . GLU A 1 15 ? -9.549 -24.385 10.161 1.00 0.00 563 GLU A O 11
ATOM 12183 N N . GLN A 1 16 ? -8.754 -23.879 8.078 1.00 0.00 564 GLN A N 11
ATOM 12184 C CA . GLN A 1 16 ? -8.213 -25.209 7.740 1.00 0.00 564 GLN A CA 11
ATOM 12185 C C . GLN A 1 16 ? -7.151 -25.610 8.780 1.00 0.00 564 GLN A C 11
ATOM 12186 O O . GLN A 1 16 ? -7.206 -26.689 9.365 1.00 0.00 564 GLN A O 11
ATOM 12200 N N . ALA A 1 17 ? -6.234 -24.681 9.030 1.00 0.00 565 ALA A N 11
ATOM 12201 C CA . ALA A 1 17 ? -5.079 -24.893 9.904 1.00 0.00 565 ALA A CA 11
ATOM 12202 C C . ALA A 1 17 ? -5.445 -24.791 11.409 1.00 0.00 565 ALA A C 11
ATOM 12203 O O . ALA A 1 17 ? -4.793 -25.404 12.249 1.00 0.00 565 ALA A O 11
ATOM 12210 N N . LEU A 1 18 ? -6.494 -24.016 11.741 1.00 0.00 566 LEU A N 11
ATOM 12211 C CA . LEU A 1 18 ? -6.940 -23.804 13.140 1.00 0.00 566 LEU A CA 11
ATOM 12212 C C . LEU A 1 18 ? -7.616 -25.065 13.684 1.00 0.00 566 LEU A C 11
ATOM 12213 O O . LEU A 1 18 ? -7.414 -25.451 14.838 1.00 0.00 566 LEU A O 11
ATOM 12229 N N . LYS A 1 19 ? -8.428 -25.688 12.826 1.00 0.00 567 LYS A N 11
ATOM 12230 C CA . LYS A 1 19 ? -9.280 -26.824 13.201 1.00 0.00 567 LYS A CA 11
ATOM 12231 C C . LYS A 1 19 ? -8.517 -28.161 13.062 1.00 0.00 567 LYS A C 11
ATOM 12232 O O . LYS A 1 19 ? -8.844 -29.136 13.750 1.00 0.00 567 LYS A O 11
ATOM 12251 N N . THR A 1 20 ? -7.491 -28.192 12.181 1.00 0.00 568 THR A N 11
ATOM 12252 C CA . THR A 1 20 ? -6.638 -29.385 11.993 1.00 0.00 568 THR A CA 11
ATOM 12253 C C . THR A 1 20 ? -5.532 -29.446 13.072 1.00 0.00 568 THR A C 11
ATOM 12254 O O . THR A 1 20 ? -5.318 -30.499 13.689 1.00 0.00 568 THR A O 11
ATOM 12265 N N . TYR A 1 21 ? -4.833 -28.315 13.297 1.00 0.00 569 TYR A N 11
ATOM 12266 C CA . TYR A 1 21 ? -3.750 -28.234 14.301 1.00 0.00 569 TYR A CA 11
ATOM 12267 C C . TYR A 1 21 ? -4.344 -27.755 15.641 1.00 0.00 569 TYR A C 11
ATOM 12268 O O . TYR A 1 21 ? -4.843 -26.621 15.706 1.00 0.00 569 TYR A O 11
ATOM 12286 N N . PRO A 1 22 ? -4.335 -28.612 16.722 1.00 0.00 570 PRO A N 11
ATOM 12287 C CA . PRO A 1 22 ? -4.882 -28.242 18.054 1.00 0.00 570 PRO A CA 11
ATOM 12288 C C . PRO A 1 22 ? -4.049 -27.149 18.764 1.00 0.00 570 PRO A C 11
ATOM 12289 O O . PRO A 1 22 ? -2.864 -26.969 18.467 1.00 0.00 570 PRO A O 11
ATOM 12300 N N . VAL A 1 23 ? -4.689 -26.444 19.720 1.00 0.00 571 VAL A N 11
ATOM 12301 C CA . VAL A 1 23 ? -4.016 -25.463 20.612 1.00 0.00 571 VAL A CA 11
ATOM 12302 C C . VAL A 1 23 ? -2.968 -26.173 21.510 1.00 0.00 571 VAL A C 11
ATOM 12303 O O . VAL A 1 23 ? -1.973 -25.572 21.931 1.00 0.00 571 VAL A O 11
ATOM 12316 N N . ASN A 1 24 ? -3.209 -27.476 21.757 1.00 0.00 572 ASN A N 11
ATOM 12317 C CA . ASN A 1 24 ? -2.322 -28.359 22.543 1.00 0.00 572 ASN A CA 11
ATOM 12318 C C . ASN A 1 24 ? -0.939 -28.523 21.861 1.00 0.00 572 ASN A C 11
ATOM 12319 O O . ASN A 1 24 ? 0.037 -28.887 22.525 1.00 0.00 572 ASN A O 11
ATOM 12330 N N . THR A 1 25 ? -0.878 -28.280 20.534 1.00 0.00 573 THR A N 11
ATOM 12331 C CA . THR A 1 25 ? 0.380 -28.284 19.768 1.00 0.00 573 THR A CA 11
ATOM 12332 C C . THR A 1 25 ? 1.160 -26.961 20.022 1.00 0.00 573 THR A C 11
ATOM 12333 O O . THR A 1 25 ? 0.650 -25.883 19.697 1.00 0.00 573 THR A O 11
ATOM 12344 N N . PRO A 1 26 ? 2.397 -27.016 20.627 1.00 0.00 574 PRO A N 11
ATOM 12345 C CA . PRO A 1 26 ? 3.274 -25.818 20.801 1.00 0.00 574 PRO A CA 11
ATOM 12346 C C . PRO A 1 26 ? 3.766 -25.228 19.455 1.00 0.00 574 PRO A C 11
ATOM 12347 O O . PRO A 1 26 ? 4.235 -24.085 19.390 1.00 0.00 574 PRO A O 11
ATOM 12358 N N . GLU A 1 27 ? 3.678 -26.037 18.385 1.00 0.00 575 GLU A N 11
ATOM 12359 C CA . GLU A 1 27 ? 4.065 -25.638 17.016 1.00 0.00 575 GLU A CA 11
ATOM 12360 C C . GLU A 1 27 ? 2.824 -25.442 16.121 1.00 0.00 575 GLU A C 11
ATOM 12361 O O . GLU A 1 27 ? 2.932 -25.535 14.894 1.00 0.00 575 GLU A O 11
ATOM 12373 N N . ARG A 1 28 ? 1.657 -25.147 16.744 1.00 0.00 576 ARG A N 11
ATOM 12374 C CA . ARG A 1 28 ? 0.375 -24.945 16.020 1.00 0.00 576 ARG A CA 11
ATOM 12375 C C . ARG A 1 28 ? 0.527 -23.847 14.955 1.00 0.00 576 ARG A C 11
ATOM 12376 O O . ARG A 1 28 ? 0.412 -24.110 13.763 1.00 0.00 576 ARG A O 11
ATOM 12397 N N . TRP A 1 29 ? 0.871 -22.634 15.425 1.00 0.00 577 TRP A N 11
ATOM 12398 C CA . TRP A 1 29 ? 1.011 -21.429 14.583 1.00 0.00 577 TRP A CA 11
ATOM 12399 C C . TRP A 1 29 ? 2.171 -21.563 13.567 1.00 0.00 577 TRP A C 11
ATOM 12400 O O . TRP A 1 29 ? 2.143 -20.935 12.502 1.00 0.00 577 TRP A O 11
ATOM 12421 N N . LYS A 1 30 ? 3.158 -22.417 13.902 1.00 0.00 578 LYS A N 11
ATOM 12422 C CA . LYS A 1 30 ? 4.319 -22.720 13.034 1.00 0.00 578 LYS A CA 11
ATOM 12423 C C . LYS A 1 30 ? 3.860 -23.566 11.821 1.00 0.00 578 LYS A C 11
ATOM 12424 O O . LYS A 1 30 ? 4.314 -23.354 10.695 1.00 0.00 578 LYS A O 11
ATOM 12443 N N . LYS A 1 31 ? 2.940 -24.513 12.080 1.00 0.00 579 LYS A N 11
ATOM 12444 C CA . LYS A 1 31 ? 2.317 -25.356 11.035 1.00 0.00 579 LYS A CA 11
ATOM 12445 C C . LYS A 1 31 ? 1.265 -24.556 10.247 1.00 0.00 579 LYS A C 11
ATOM 12446 O O . LYS A 1 31 ? 0.991 -24.851 9.079 1.00 0.00 579 LYS A O 11
ATOM 12465 N N . ILE A 1 32 ? 0.673 -23.549 10.912 1.00 0.00 580 ILE A N 11
ATOM 12466 C CA . ILE A 1 32 ? -0.278 -22.608 10.290 1.00 0.00 580 ILE A CA 11
ATOM 12467 C C . ILE A 1 32 ? 0.462 -21.662 9.312 1.00 0.00 580 ILE A C 11
ATOM 12468 O O . ILE A 1 32 ? -0.117 -21.206 8.334 1.00 0.00 580 ILE A O 11
ATOM 12484 N N . ALA A 1 33 ? 1.756 -21.384 9.589 1.00 0.00 581 ALA A N 11
ATOM 12485 C CA . ALA A 1 33 ? 2.650 -20.649 8.651 1.00 0.00 581 ALA A CA 11
ATOM 12486 C C . ALA A 1 33 ? 2.816 -21.398 7.315 1.00 0.00 581 ALA A C 11
ATOM 12487 O O . ALA A 1 33 ? 2.969 -20.783 6.256 1.00 0.00 581 ALA A O 11
ATOM 12494 N N . GLU A 1 34 ? 2.795 -22.731 7.394 1.00 0.00 582 GLU A N 11
ATOM 12495 C CA . GLU A 1 34 ? 2.966 -23.619 6.235 1.00 0.00 582 GLU A CA 11
ATOM 12496 C C . GLU A 1 34 ? 1.651 -23.732 5.444 1.00 0.00 582 GLU A C 11
ATOM 12497 O O . GLU A 1 34 ? 1.645 -23.657 4.214 1.00 0.00 582 GLU A O 11
ATOM 12509 N N . ALA A 1 35 ? 0.536 -23.903 6.181 1.00 0.00 583 ALA A N 11
ATOM 12510 C CA . ALA A 1 35 ? -0.814 -24.028 5.592 1.00 0.00 583 ALA A CA 11
ATOM 12511 C C . ALA A 1 35 ? -1.325 -22.682 5.034 1.00 0.00 583 ALA A C 11
ATOM 12512 O O . ALA A 1 35 ? -2.191 -22.663 4.151 1.00 0.00 583 ALA A O 11
ATOM 12519 N N . VAL A 1 36 ? -0.785 -21.561 5.555 1.00 0.00 584 VAL A N 11
ATOM 12520 C CA . VAL A 1 36 ? -1.171 -20.199 5.134 1.00 0.00 584 VAL A CA 11
ATOM 12521 C C . VAL A 1 36 ? 0.086 -19.413 4.680 1.00 0.00 584 VAL A C 11
ATOM 12522 O O . VAL A 1 36 ? 0.880 -18.990 5.532 1.00 0.00 584 VAL A O 11
ATOM 12535 N N . PRO A 1 37 ? 0.305 -19.220 3.343 1.00 0.00 585 PRO A N 11
ATOM 12536 C CA . PRO A 1 37 ? 1.438 -18.416 2.826 1.00 0.00 585 PRO A CA 11
ATOM 12537 C C . PRO A 1 37 ? 1.166 -16.891 2.892 1.00 0.00 585 PRO A C 11
ATOM 12538 O O . PRO A 1 37 ? 0.020 -16.436 2.764 1.00 0.00 585 PRO A O 11
ATOM 12549 N N . GLY A 1 38 ? 2.236 -16.115 3.147 1.00 0.00 586 GLY A N 11
ATOM 12550 C CA . GLY A 1 38 ? 2.194 -14.649 3.055 1.00 0.00 586 GLY A CA 11
ATOM 12551 C C . GLY A 1 38 ? 1.726 -13.933 4.323 1.00 0.00 586 GLY A C 11
ATOM 12552 O O . GLY A 1 38 ? 1.993 -12.737 4.487 1.00 0.00 586 GLY A O 11
ATOM 12556 N N . ARG A 1 39 ? 1.028 -14.649 5.220 1.00 0.00 587 ARG A N 11
ATOM 12557 C CA . ARG A 1 39 ? 0.445 -14.057 6.452 1.00 0.00 587 ARG A CA 11
ATOM 12558 C C . ARG A 1 39 ? 1.338 -14.353 7.664 1.00 0.00 587 ARG A C 11
ATOM 12559 O O . ARG A 1 39 ? 1.873 -15.463 7.777 1.00 0.00 587 ARG A O 11
ATOM 12580 N N . THR A 1 40 ? 1.482 -13.368 8.580 1.00 0.00 588 THR A N 11
ATOM 12581 C CA . THR A 1 40 ? 2.316 -13.527 9.781 1.00 0.00 588 THR A CA 11
ATOM 12582 C C . THR A 1 40 ? 1.475 -14.069 10.948 1.00 0.00 588 THR A C 11
ATOM 12583 O O . THR A 1 40 ? 0.238 -13.962 10.951 1.00 0.00 588 THR A O 11
ATOM 12594 N N . LYS A 1 41 ? 2.160 -14.679 11.925 1.00 0.00 589 LYS A N 11
ATOM 12595 C CA . LYS A 1 41 ? 1.515 -15.401 13.039 1.00 0.00 589 LYS A CA 11
ATOM 12596 C C . LYS A 1 41 ? 0.750 -14.483 13.999 1.00 0.00 589 LYS A C 11
ATOM 12597 O O . LYS A 1 41 ? -0.206 -14.938 14.624 1.00 0.00 589 LYS A O 11
ATOM 12616 N N . LYS A 1 42 ? 1.152 -13.205 14.092 1.00 0.00 590 LYS A N 11
ATOM 12617 C CA . LYS A 1 42 ? 0.442 -12.209 14.915 1.00 0.00 590 LYS A CA 11
ATOM 12618 C C . LYS A 1 42 ? -0.992 -11.998 14.389 1.00 0.00 590 LYS A C 11
ATOM 12619 O O . LYS A 1 42 ? -1.934 -11.843 15.171 1.00 0.00 590 LYS A O 11
ATOM 12638 N N . ASP A 1 43 ? -1.131 -12.036 13.049 1.00 0.00 591 ASP A N 11
ATOM 12639 C CA . ASP A 1 43 ? -2.424 -11.908 12.357 1.00 0.00 591 ASP A CA 11
ATOM 12640 C C . ASP A 1 43 ? -3.254 -13.180 12.522 1.00 0.00 591 ASP A C 11
ATOM 12641 O O . ASP A 1 43 ? -4.473 -13.111 12.629 1.00 0.00 591 ASP A O 11
ATOM 12650 N N . CYS A 1 44 ? -2.569 -14.338 12.517 1.00 0.00 592 CYS A N 11
ATOM 12651 C CA . CYS A 1 44 ? -3.207 -15.660 12.692 1.00 0.00 592 CYS A CA 11
ATOM 12652 C C . CYS A 1 44 ? -3.844 -15.781 14.088 1.00 0.00 592 CYS A C 11
ATOM 12653 O O . CYS A 1 44 ? -4.967 -16.284 14.237 1.00 0.00 592 CYS A O 11
ATOM 12661 N N . MET A 1 45 ? -3.101 -15.289 15.101 1.00 0.00 593 MET A N 11
ATOM 12662 C CA . MET A 1 45 ? -3.527 -15.306 16.511 1.00 0.00 593 MET A CA 11
ATOM 12663 C C . MET A 1 45 ? -4.680 -14.319 16.729 1.00 0.00 593 MET A C 11
ATOM 12664 O O . MET A 1 45 ? -5.695 -14.678 17.317 1.00 0.00 593 MET A O 11
ATOM 12678 N N . LYS A 1 46 ? -4.508 -13.088 16.210 1.00 0.00 594 LYS A N 11
ATOM 12679 C CA . LYS A 1 46 ? -5.500 -12.002 16.345 1.00 0.00 594 LYS A CA 11
ATOM 12680 C C . LYS A 1 46 ? -6.840 -12.384 15.696 1.00 0.00 594 LYS A C 11
ATOM 12681 O O . LYS A 1 46 ? -7.896 -12.154 16.276 1.00 0.00 594 LYS A O 11
ATOM 12700 N N . ARG A 1 47 ? -6.772 -12.988 14.503 1.00 0.00 595 ARG A N 11
ATOM 12701 C CA . ARG A 1 47 ? -7.966 -13.346 13.727 1.00 0.00 595 ARG A CA 11
ATOM 12702 C C . ARG A 1 47 ? -8.779 -14.439 14.475 1.00 0.00 595 ARG A C 11
ATOM 12703 O O . ARG A 1 47 ? -9.999 -14.306 14.636 1.00 0.00 595 ARG A O 11
ATOM 12724 N N . TYR A 1 48 ? -8.084 -15.494 14.947 1.00 0.00 596 TYR A N 11
ATOM 12725 C CA . TYR A 1 48 ? -8.714 -16.596 15.719 1.00 0.00 596 TYR A CA 11
ATOM 12726 C C . TYR A 1 48 ? -9.277 -16.084 17.062 1.00 0.00 596 TYR A C 11
ATOM 12727 O O . TYR A 1 48 ? -10.337 -16.529 17.514 1.00 0.00 596 TYR A O 11
ATOM 12745 N N . LYS A 1 49 ? -8.547 -15.140 17.666 1.00 0.00 597 LYS A N 11
ATOM 12746 C CA . LYS A 1 49 ? -8.939 -14.445 18.913 1.00 0.00 597 LYS A CA 11
ATOM 12747 C C . LYS A 1 49 ? -10.322 -13.789 18.764 1.00 0.00 597 LYS A C 11
ATOM 12748 O O . LYS A 1 49 ? -11.203 -13.961 19.626 1.00 0.00 597 LYS A O 11
ATOM 12767 N N . GLU A 1 50 ? -10.499 -13.063 17.641 1.00 0.00 598 GLU A N 11
ATOM 12768 C CA . GLU A 1 50 ? -11.758 -12.380 17.321 1.00 0.00 598 GLU A CA 11
ATOM 12769 C C . GLU A 1 50 ? -12.904 -13.397 17.165 1.00 0.00 598 GLU A C 11
ATOM 12770 O O . GLU A 1 50 ? -13.966 -13.212 17.758 1.00 0.00 598 GLU A O 11
ATOM 12782 N N . LEU A 1 51 ? -12.651 -14.491 16.394 1.00 0.00 599 LEU A N 11
ATOM 12783 C CA . LEU A 1 51 ? -13.659 -15.555 16.114 1.00 0.00 599 LEU A CA 11
ATOM 12784 C C . LEU A 1 51 ? -14.330 -16.058 17.402 1.00 0.00 599 LEU A C 11
ATOM 12785 O O . LEU A 1 51 ? -15.564 -16.059 17.517 1.00 0.00 599 LEU A O 11
ATOM 12801 N N . VAL A 1 52 ? -13.486 -16.433 18.375 1.00 0.00 600 VAL A N 11
ATOM 12802 C CA . VAL A 1 52 ? -13.937 -17.005 19.647 1.00 0.00 600 VAL A CA 11
ATOM 12803 C C . VAL A 1 52 ? -14.761 -15.974 20.443 1.00 0.00 600 VAL A C 11
ATOM 12804 O O . VAL A 1 52 ? -15.904 -16.239 20.780 1.00 0.00 600 VAL A O 11
ATOM 12817 N N . GLU A 1 53 ? -14.199 -14.776 20.669 1.00 0.00 601 GLU A N 11
ATOM 12818 C CA . GLU A 1 53 ? -14.842 -13.736 21.507 1.00 0.00 601 GLU A CA 11
ATOM 12819 C C . GLU A 1 53 ? -16.185 -13.238 20.919 1.00 0.00 601 GLU A C 11
ATOM 12820 O O . GLU A 1 53 ? -17.096 -12.885 21.674 1.00 0.00 601 GLU A O 11
ATOM 12832 N N . MET A 1 54 ? -16.314 -13.249 19.576 1.00 0.00 602 MET A N 11
ATOM 12833 C CA . MET A 1 54 ? -17.559 -12.838 18.890 1.00 0.00 602 MET A CA 11
ATOM 12834 C C . MET A 1 54 ? -18.652 -13.904 19.052 1.00 0.00 602 MET A C 11
ATOM 12835 O O . MET A 1 54 ? -19.805 -13.568 19.329 1.00 0.00 602 MET A O 11
ATOM 12849 N N . VAL A 1 55 ? -18.286 -15.196 18.878 1.00 0.00 603 VAL A N 11
ATOM 12850 C CA . VAL A 1 55 ? -19.253 -16.307 19.022 1.00 0.00 603 VAL A CA 11
ATOM 12851 C C . VAL A 1 55 ? -19.618 -16.524 20.508 1.00 0.00 603 VAL A C 11
ATOM 12852 O O . VAL A 1 55 ? -20.670 -17.086 20.803 1.00 0.00 603 VAL A O 11
ATOM 12865 N N . LYS A 1 56 ? -18.746 -16.065 21.441 1.00 0.00 604 LYS A N 11
ATOM 12866 C CA . LYS A 1 56 ? -19.066 -16.051 22.885 1.00 0.00 604 LYS A CA 11
ATOM 12867 C C . LYS A 1 56 ? -20.082 -14.941 23.183 1.00 0.00 604 LYS A C 11
ATOM 12868 O O . LYS A 1 56 ? -20.993 -15.137 23.978 1.00 0.00 604 LYS A O 11
ATOM 12887 N N . ALA A 1 57 ? -19.910 -13.780 22.518 1.00 0.00 605 ALA A N 11
ATOM 12888 C CA . ALA A 1 57 ? -20.788 -12.608 22.704 1.00 0.00 605 ALA A CA 11
ATOM 12889 C C . ALA A 1 57 ? -22.226 -12.911 22.230 1.00 0.00 605 ALA A C 11
ATOM 12890 O O . ALA A 1 57 ? -23.195 -12.722 22.982 1.00 0.00 605 ALA A O 11
ATOM 12897 N N . LYS A 1 58 ? -22.332 -13.417 20.990 1.00 0.00 606 LYS A N 11
ATOM 12898 C CA . LYS A 1 58 ? -23.620 -13.718 20.339 1.00 0.00 606 LYS A CA 11
ATOM 12899 C C . LYS A 1 58 ? -24.337 -14.876 21.046 1.00 0.00 606 LYS A C 11
ATOM 12900 O O . LYS A 1 58 ? -25.442 -14.700 21.555 1.00 0.00 606 LYS A O 11
ATOM 12919 N N . LYS A 1 59 ? -23.669 -16.049 21.094 1.00 0.00 607 LYS A N 11
ATOM 12920 C CA . LYS A 1 59 ? -24.289 -17.305 21.573 1.00 0.00 607 LYS A CA 11
ATOM 12921 C C . LYS A 1 59 ? -24.662 -17.232 23.066 1.00 0.00 607 LYS A C 11
ATOM 12922 O O . LYS A 1 59 ? -25.632 -17.869 23.479 1.00 0.00 607 LYS A O 11
ATOM 12941 N N . ALA A 1 60 ? -23.909 -16.447 23.868 1.00 0.00 608 ALA A N 11
ATOM 12942 C CA . ALA A 1 60 ? -24.258 -16.228 25.290 1.00 0.00 608 ALA A CA 11
ATOM 12943 C C . ALA A 1 60 ? -25.630 -15.559 25.401 1.00 0.00 608 ALA A C 11
ATOM 12944 O O . ALA A 1 60 ? -26.498 -16.039 26.129 1.00 0.00 608 ALA A O 11
ATOM 12951 N N . ALA A 1 61 ? -25.822 -14.488 24.614 1.00 0.00 609 ALA A N 11
ATOM 12952 C CA . ALA A 1 61 ? -27.093 -13.737 24.567 1.00 0.00 609 ALA A CA 11
ATOM 12953 C C . ALA A 1 61 ? -28.240 -14.644 24.084 1.00 0.00 609 ALA A C 11
ATOM 12954 O O . ALA A 1 61 ? -29.307 -14.687 24.692 1.00 0.00 609 ALA A O 11
ATOM 12961 N N . GLN A 1 62 ? -27.959 -15.405 23.013 1.00 0.00 610 GLN A N 11
ATOM 12962 C CA . GLN A 1 62 ? -28.916 -16.347 22.387 1.00 0.00 610 GLN A CA 11
ATOM 12963 C C . GLN A 1 62 ? -29.348 -17.454 23.363 1.00 0.00 610 GLN A C 11
ATOM 12964 O O . GLN A 1 62 ? -30.511 -17.871 23.368 1.00 0.00 610 GLN A O 11
ATOM 12978 N N . GLU A 1 63 ? -28.400 -17.897 24.200 1.00 0.00 611 GLU A N 11
ATOM 12979 C CA . GLU A 1 63 ? -28.626 -18.980 25.168 1.00 0.00 611 GLU A CA 11
ATOM 12980 C C . GLU A 1 63 ? -29.416 -18.452 26.383 1.00 0.00 611 GLU A C 11
ATOM 12981 O O . GLU A 1 63 ? -30.223 -19.177 26.955 1.00 0.00 611 GLU A O 11
ATOM 12993 N N . GLN A 1 64 ? -29.176 -17.175 26.755 1.00 0.00 612 GLN A N 11
ATOM 12994 C CA . GLN A 1 64 ? -29.898 -16.507 27.863 1.00 0.00 612 GLN A CA 11
ATOM 12995 C C . GLN A 1 64 ? -31.378 -16.263 27.480 1.00 0.00 612 GLN A C 11
ATOM 12996 O O . GLN A 1 64 ? -32.271 -16.363 28.336 1.00 0.00 612 GLN A O 11
ATOM 13010 N N . VAL A 1 65 ? -31.621 -15.943 26.184 1.00 0.00 613 VAL A N 11
ATOM 13011 C CA . VAL A 1 65 ? -32.990 -15.800 25.632 1.00 0.00 613 VAL A CA 11
ATOM 13012 C C . VAL A 1 65 ? -33.705 -17.158 25.686 1.00 0.00 613 VAL A C 11
ATOM 13013 O O . VAL A 1 65 ? -34.776 -17.279 26.283 1.00 0.00 613 VAL A O 11
ATOM 13026 N N . LEU A 1 66 ? -33.059 -18.180 25.085 1.00 0.00 614 LEU A N 11
ATOM 13027 C CA . LEU A 1 66 ? -33.582 -19.564 24.995 1.00 0.00 614 LEU A CA 11
ATOM 13028 C C . LEU A 1 66 ? -33.885 -20.133 26.397 1.00 0.00 614 LEU A C 11
ATOM 13029 O O . LEU A 1 66 ? -34.887 -20.816 26.594 1.00 0.00 614 LEU A O 11
ATOM 13045 N N . ASN A 1 67 ? -33.013 -19.798 27.357 1.00 0.00 615 ASN A N 11
ATOM 13046 C CA . ASN A 1 67 ? -33.137 -20.209 28.769 1.00 0.00 615 ASN A CA 11
ATOM 13047 C C . ASN A 1 67 ? -34.425 -19.647 29.403 1.00 0.00 615 ASN A C 11
ATOM 13048 O O . ASN A 1 67 ? -35.165 -20.372 30.062 1.00 0.00 615 ASN A O 11
ATOM 13059 N N . ALA A 1 68 ? -34.684 -18.355 29.161 1.00 0.00 616 ALA A N 11
ATOM 13060 C CA . ALA A 1 68 ? -35.767 -17.602 29.827 1.00 0.00 616 ALA A CA 11
ATOM 13061 C C . ALA A 1 68 ? -37.127 -17.717 29.098 1.00 0.00 616 ALA A C 11
ATOM 13062 O O . ALA A 1 68 ? -38.184 -17.564 29.720 1.00 0.00 616 ALA A O 11
ATOM 13069 N N . SER A 1 69 ? -37.090 -17.992 27.780 1.00 0.00 617 SER A N 11
ATOM 13070 C CA . SER A 1 69 ? -38.280 -17.900 26.897 1.00 0.00 617 SER A CA 11
ATOM 13071 C C . SER A 1 69 ? -39.218 -19.118 27.047 1.00 0.00 617 SER A C 11
ATOM 13072 O O . SER A 1 69 ? -40.446 -18.960 27.069 1.00 0.00 617 SER A O 11
ATOM 13080 N N . ARG A 1 70 ? -38.631 -20.331 27.151 1.00 0.00 618 ARG A N 11
ATOM 13081 C CA . ARG A 1 70 ? -39.400 -21.587 27.309 1.00 0.00 618 ARG A CA 11
ATOM 13082 C C . ARG A 1 70 ? -39.506 -22.012 28.790 1.00 0.00 618 ARG A C 11
ATOM 13083 O O . ARG A 1 70 ? -39.971 -23.115 29.084 1.00 0.00 618 ARG A O 11
ATOM 13104 N N . ALA A 1 71 ? -39.083 -21.135 29.716 1.00 0.00 619 ALA A N 11
ATOM 13105 C CA . ALA A 1 71 ? -38.962 -21.477 31.149 1.00 0.00 619 ALA A CA 11
ATOM 13106 C C . ALA A 1 71 ? -39.371 -20.303 32.057 1.00 0.00 619 ALA A C 11
ATOM 13107 O O . ALA A 1 71 ? -39.688 -19.208 31.582 1.00 0.00 619 ALA A O 11
ATOM 13114 N N . LYS A 1 72 ? -39.354 -20.557 33.383 1.00 0.00 620 LYS A N 11
ATOM 13115 C CA . LYS A 1 72 ? -39.849 -19.608 34.405 1.00 0.00 620 LYS A CA 11
ATOM 13116 C C . LYS A 1 72 ? -38.957 -19.622 35.667 1.00 0.00 620 LYS A C 11
ATOM 13117 O O . LYS A 1 72 ? -39.346 -19.093 36.720 1.00 0.00 620 LYS A O 11
ATOM 13136 N N . LYS A 1 73 ? -37.745 -20.209 35.550 1.00 0.00 621 LYS A N 11
ATOM 13137 C CA . LYS A 1 73 ? -36.716 -20.159 36.616 1.00 0.00 621 LYS A CA 11
ATOM 13138 C C . LYS A 1 73 ? -36.135 -18.726 36.702 1.00 0.00 621 LYS A C 11
ATOM 13157 N N . PHE A 1 3 ? -0.567 -3.020 4.494 1.00 0.00 551 PHE A N 12
ATOM 13158 C CA . PHE A 1 3 ? -0.813 -4.460 4.725 1.00 0.00 551 PHE A CA 12
ATOM 13159 C C . PHE A 1 3 ? -2.300 -4.792 4.499 1.00 0.00 551 PHE A C 12
ATOM 13160 O O . PHE A 1 3 ? -3.179 -4.206 5.141 1.00 0.00 551 PHE A O 12
ATOM 13177 N N . THR A 1 4 ? -2.561 -5.727 3.578 1.00 0.00 552 THR A N 12
ATOM 13178 C CA . THR A 1 4 ? -3.912 -6.199 3.251 1.00 0.00 552 THR A CA 12
ATOM 13179 C C . THR A 1 4 ? -4.438 -7.139 4.367 1.00 0.00 552 THR A C 12
ATOM 13180 O O . THR A 1 4 ? -3.650 -7.887 4.958 1.00 0.00 552 THR A O 12
ATOM 13191 N N . PRO A 1 5 ? -5.772 -7.099 4.701 1.00 0.00 553 PRO A N 12
ATOM 13192 C CA . PRO A 1 5 ? -6.360 -7.999 5.720 1.00 0.00 553 PRO A CA 12
ATOM 13193 C C . PRO A 1 5 ? -6.612 -9.422 5.176 1.00 0.00 553 PRO A C 12
ATOM 13194 O O . PRO A 1 5 ? -6.369 -9.709 3.995 1.00 0.00 553 PRO A O 12
ATOM 13205 N N . TRP A 1 6 ? -7.098 -10.299 6.064 1.00 0.00 554 TRP A N 12
ATOM 13206 C CA . TRP A 1 6 ? -7.390 -11.700 5.748 1.00 0.00 554 TRP A CA 12
ATOM 13207 C C . TRP A 1 6 ? -8.520 -11.803 4.714 1.00 0.00 554 TRP A C 12
ATOM 13208 O O . TRP A 1 6 ? -9.683 -11.521 5.025 1.00 0.00 554 TRP A O 12
ATOM 13229 N N . THR A 1 7 ? -8.149 -12.165 3.477 1.00 0.00 555 THR A N 12
ATOM 13230 C CA . THR A 1 7 ? -9.105 -12.414 2.386 1.00 0.00 555 THR A CA 12
ATOM 13231 C C . THR A 1 7 ? -9.815 -13.768 2.598 1.00 0.00 555 THR A C 12
ATOM 13232 O O . THR A 1 7 ? -9.457 -14.509 3.509 1.00 0.00 555 THR A O 12
ATOM 13243 N N . THR A 1 8 ? -10.794 -14.095 1.734 1.00 0.00 556 THR A N 12
ATOM 13244 C CA . THR A 1 8 ? -11.555 -15.356 1.824 1.00 0.00 556 THR A CA 12
ATOM 13245 C C . THR A 1 8 ? -10.618 -16.589 1.704 1.00 0.00 556 THR A C 12
ATOM 13246 O O . THR A 1 8 ? -10.791 -17.577 2.417 1.00 0.00 556 THR A O 12
ATOM 13257 N N . GLU A 1 9 ? -9.600 -16.484 0.828 1.00 0.00 557 GLU A N 12
ATOM 13258 C CA . GLU A 1 9 ? -8.607 -17.557 0.606 1.00 0.00 557 GLU A CA 12
ATOM 13259 C C . GLU A 1 9 ? -7.622 -17.658 1.790 1.00 0.00 557 GLU A C 12
ATOM 13260 O O . GLU A 1 9 ? -7.350 -18.772 2.259 1.00 0.00 557 GLU A O 12
ATOM 13272 N N . GLU A 1 10 ? -7.106 -16.494 2.277 1.00 0.00 558 GLU A N 12
ATOM 13273 C CA . GLU A 1 10 ? -6.225 -16.454 3.479 1.00 0.00 558 GLU A CA 12
ATOM 13274 C C . GLU A 1 10 ? -6.935 -17.087 4.696 1.00 0.00 558 GLU A C 12
ATOM 13275 O O . GLU A 1 10 ? -6.318 -17.823 5.477 1.00 0.00 558 GLU A O 12
ATOM 13287 N N . GLN A 1 11 ? -8.237 -16.779 4.819 1.00 0.00 559 GLN A N 12
ATOM 13288 C CA . GLN A 1 11 ? -9.103 -17.309 5.877 1.00 0.00 559 GLN A CA 12
ATOM 13289 C C . GLN A 1 11 ? -9.176 -18.830 5.791 1.00 0.00 559 GLN A C 12
ATOM 13290 O O . GLN A 1 11 ? -8.845 -19.490 6.745 1.00 0.00 559 GLN A O 12
ATOM 13304 N N . LYS A 1 12 ? -9.561 -19.368 4.625 1.00 0.00 560 LYS A N 12
ATOM 13305 C CA . LYS A 1 12 ? -9.737 -20.830 4.422 1.00 0.00 560 LYS A CA 12
ATOM 13306 C C . LYS A 1 12 ? -8.479 -21.636 4.825 1.00 0.00 560 LYS A C 12
ATOM 13307 O O . LYS A 1 12 ? -8.589 -22.696 5.452 1.00 0.00 560 LYS A O 12
ATOM 13326 N N . LEU A 1 13 ? -7.297 -21.093 4.482 1.00 0.00 561 LEU A N 12
ATOM 13327 C CA . LEU A 1 13 ? -5.989 -21.685 4.837 1.00 0.00 561 LEU A CA 12
ATOM 13328 C C . LEU A 1 13 ? -5.782 -21.690 6.370 1.00 0.00 561 LEU A C 12
ATOM 13329 O O . LEU A 1 13 ? -5.228 -22.641 6.928 1.00 0.00 561 LEU A O 12
ATOM 13345 N N . LEU A 1 14 ? -6.244 -20.610 7.027 1.00 0.00 562 LEU A N 12
ATOM 13346 C CA . LEU A 1 14 ? -6.168 -20.443 8.493 1.00 0.00 562 LEU A CA 12
ATOM 13347 C C . LEU A 1 14 ? -7.141 -21.406 9.203 1.00 0.00 562 LEU A C 12
ATOM 13348 O O . LEU A 1 14 ? -6.722 -22.183 10.044 1.00 0.00 562 LEU A O 12
ATOM 13364 N N . GLU A 1 15 ? -8.422 -21.376 8.785 1.00 0.00 563 GLU A N 12
ATOM 13365 C CA . GLU A 1 15 ? -9.547 -22.053 9.471 1.00 0.00 563 GLU A CA 12
ATOM 13366 C C . GLU A 1 15 ? -9.335 -23.567 9.528 1.00 0.00 563 GLU A C 12
ATOM 13367 O O . GLU A 1 15 ? -9.534 -24.194 10.578 1.00 0.00 563 GLU A O 12
ATOM 13379 N N . GLN A 1 16 ? -8.919 -24.139 8.378 1.00 0.00 564 GLN A N 12
ATOM 13380 C CA . GLN A 1 16 ? -8.642 -25.577 8.260 1.00 0.00 564 GLN A CA 12
ATOM 13381 C C . GLN A 1 16 ? -7.477 -25.949 9.195 1.00 0.00 564 GLN A C 12
ATOM 13382 O O . GLN A 1 16 ? -7.537 -26.947 9.891 1.00 0.00 564 GLN A O 12
ATOM 13396 N N . ALA A 1 17 ? -6.464 -25.071 9.250 1.00 0.00 565 ALA A N 12
ATOM 13397 C CA . ALA A 1 17 ? -5.212 -25.298 9.990 1.00 0.00 565 ALA A CA 12
ATOM 13398 C C . ALA A 1 17 ? -5.403 -25.109 11.514 1.00 0.00 565 ALA A C 12
ATOM 13399 O O . ALA A 1 17 ? -4.672 -25.697 12.312 1.00 0.00 565 ALA A O 12
ATOM 13406 N N . LEU A 1 18 ? -6.384 -24.276 11.905 1.00 0.00 566 LEU A N 12
ATOM 13407 C CA . LEU A 1 18 ? -6.736 -24.050 13.323 1.00 0.00 566 LEU A CA 12
ATOM 13408 C C . LEU A 1 18 ? -7.271 -25.341 13.963 1.00 0.00 566 LEU A C 12
ATOM 13409 O O . LEU A 1 18 ? -6.994 -25.634 15.127 1.00 0.00 566 LEU A O 12
ATOM 13425 N N . LYS A 1 19 ? -8.048 -26.100 13.182 1.00 0.00 567 LYS A N 12
ATOM 13426 C CA . LYS A 1 19 ? -8.672 -27.347 13.647 1.00 0.00 567 LYS A CA 12
ATOM 13427 C C . LYS A 1 19 ? -7.742 -28.559 13.396 1.00 0.00 567 LYS A C 12
ATOM 13428 O O . LYS A 1 19 ? -7.661 -29.468 14.231 1.00 0.00 567 LYS A O 12
ATOM 13447 N N . THR A 1 20 ? -7.043 -28.542 12.239 1.00 0.00 568 THR A N 12
ATOM 13448 C CA . THR A 1 20 ? -6.086 -29.603 11.834 1.00 0.00 568 THR A CA 12
ATOM 13449 C C . THR A 1 20 ? -4.934 -29.699 12.850 1.00 0.00 568 THR A C 12
ATOM 13450 O O . THR A 1 20 ? -4.539 -30.798 13.262 1.00 0.00 568 THR A O 12
ATOM 13461 N N . TYR A 1 21 ? -4.416 -28.531 13.248 1.00 0.00 569 TYR A N 12
ATOM 13462 C CA . TYR A 1 21 ? -3.437 -28.407 14.336 1.00 0.00 569 TYR A CA 12
ATOM 13463 C C . TYR A 1 21 ? -4.201 -27.839 15.547 1.00 0.00 569 TYR A C 12
ATOM 13464 O O . TYR A 1 21 ? -4.439 -26.629 15.592 1.00 0.00 569 TYR A O 12
ATOM 13482 N N . PRO A 1 22 ? -4.668 -28.716 16.502 1.00 0.00 570 PRO A N 12
ATOM 13483 C CA . PRO A 1 22 ? -5.478 -28.277 17.671 1.00 0.00 570 PRO A CA 12
ATOM 13484 C C . PRO A 1 22 ? -4.732 -27.269 18.581 1.00 0.00 570 PRO A C 12
ATOM 13485 O O . PRO A 1 22 ? -3.513 -27.103 18.468 1.00 0.00 570 PRO A O 12
ATOM 13496 N N . VAL A 1 23 ? -5.479 -26.607 19.488 1.00 0.00 571 VAL A N 12
ATOM 13497 C CA . VAL A 1 23 ? -4.960 -25.459 20.274 1.00 0.00 571 VAL A CA 12
ATOM 13498 C C . VAL A 1 23 ? -3.804 -25.863 21.223 1.00 0.00 571 VAL A C 12
ATOM 13499 O O . VAL A 1 23 ? -2.876 -25.078 21.440 1.00 0.00 571 VAL A O 12
ATOM 13512 N N . ASN A 1 24 ? -3.846 -27.107 21.737 1.00 0.00 572 ASN A N 12
ATOM 13513 C CA . ASN A 1 24 ? -2.833 -27.627 22.689 1.00 0.00 572 ASN A CA 12
ATOM 13514 C C . ASN A 1 24 ? -1.485 -27.961 21.997 1.00 0.00 572 ASN A C 12
ATOM 13515 O O . ASN A 1 24 ? -0.504 -28.269 22.686 1.00 0.00 572 ASN A O 12
ATOM 13526 N N . THR A 1 25 ? -1.450 -27.911 20.644 1.00 0.00 573 THR A N 12
ATOM 13527 C CA . THR A 1 25 ? -0.230 -28.181 19.849 1.00 0.00 573 THR A CA 12
ATOM 13528 C C . THR A 1 25 ? 0.826 -27.060 20.073 1.00 0.00 573 THR A C 12
ATOM 13529 O O . THR A 1 25 ? 0.540 -25.887 19.780 1.00 0.00 573 THR A O 12
ATOM 13540 N N . PRO A 1 26 ? 2.050 -27.386 20.628 1.00 0.00 574 PRO A N 12
ATOM 13541 C CA . PRO A 1 26 ? 3.141 -26.385 20.846 1.00 0.00 574 PRO A CA 12
ATOM 13542 C C . PRO A 1 26 ? 3.605 -25.687 19.545 1.00 0.00 574 PRO A C 12
ATOM 13543 O O . PRO A 1 26 ? 3.948 -24.492 19.547 1.00 0.00 574 PRO A O 12
ATOM 13554 N N . GLU A 1 27 ? 3.611 -26.444 18.429 1.00 0.00 575 GLU A N 12
ATOM 13555 C CA . GLU A 1 27 ? 4.024 -25.938 17.100 1.00 0.00 575 GLU A CA 12
ATOM 13556 C C . GLU A 1 27 ? 2.807 -25.598 16.215 1.00 0.00 575 GLU A C 12
ATOM 13557 O O . GLU A 1 27 ? 2.958 -25.538 14.987 1.00 0.00 575 GLU A O 12
ATOM 13569 N N . ARG A 1 28 ? 1.627 -25.331 16.838 1.00 0.00 576 ARG A N 12
ATOM 13570 C CA . ARG A 1 28 ? 0.349 -25.087 16.103 1.00 0.00 576 ARG A CA 12
ATOM 13571 C C . ARG A 1 28 ? 0.547 -24.055 14.977 1.00 0.00 576 ARG A C 12
ATOM 13572 O O . ARG A 1 28 ? 0.336 -24.345 13.802 1.00 0.00 576 ARG A O 12
ATOM 13593 N N . TRP A 1 29 ? 1.050 -22.887 15.380 1.00 0.00 577 TRP A N 12
ATOM 13594 C CA . TRP A 1 29 ? 1.172 -21.700 14.530 1.00 0.00 577 TRP A CA 12
ATOM 13595 C C . TRP A 1 29 ? 2.330 -21.814 13.521 1.00 0.00 577 TRP A C 12
ATOM 13596 O O . TRP A 1 29 ? 2.290 -21.186 12.464 1.00 0.00 577 TRP A O 12
ATOM 13617 N N . LYS A 1 30 ? 3.348 -22.637 13.844 1.00 0.00 578 LYS A N 12
ATOM 13618 C CA . LYS A 1 30 ? 4.485 -22.913 12.926 1.00 0.00 578 LYS A CA 12
ATOM 13619 C C . LYS A 1 30 ? 4.003 -23.772 11.743 1.00 0.00 578 LYS A C 12
ATOM 13620 O O . LYS A 1 30 ? 4.498 -23.651 10.621 1.00 0.00 578 LYS A O 12
ATOM 13639 N N . LYS A 1 31 ? 3.042 -24.651 12.036 1.00 0.00 579 LYS A N 12
ATOM 13640 C CA . LYS A 1 31 ? 2.407 -25.527 11.047 1.00 0.00 579 LYS A CA 12
ATOM 13641 C C . LYS A 1 31 ? 1.337 -24.759 10.242 1.00 0.00 579 LYS A C 12
ATOM 13642 O O . LYS A 1 31 ? 1.122 -25.030 9.054 1.00 0.00 579 LYS A O 12
ATOM 13661 N N . ILE A 1 32 ? 0.672 -23.794 10.910 1.00 0.00 580 ILE A N 12
ATOM 13662 C CA . ILE A 1 32 ? -0.291 -22.861 10.265 1.00 0.00 580 ILE A CA 12
ATOM 13663 C C . ILE A 1 32 ? 0.456 -21.888 9.325 1.00 0.00 580 ILE A C 12
ATOM 13664 O O . ILE A 1 32 ? -0.105 -21.426 8.332 1.00 0.00 580 ILE A O 12
ATOM 13680 N N . ALA A 1 33 ? 1.729 -21.607 9.655 1.00 0.00 581 ALA A N 12
ATOM 13681 C CA . ALA A 1 33 ? 2.647 -20.823 8.798 1.00 0.00 581 ALA A CA 12
ATOM 13682 C C . ALA A 1 33 ? 2.797 -21.452 7.406 1.00 0.00 581 ALA A C 12
ATOM 13683 O O . ALA A 1 33 ? 2.793 -20.756 6.386 1.00 0.00 581 ALA A O 12
ATOM 13690 N N . GLU A 1 34 ? 2.922 -22.781 7.403 1.00 0.00 582 GLU A N 12
ATOM 13691 C CA . GLU A 1 34 ? 3.089 -23.583 6.183 1.00 0.00 582 GLU A CA 12
ATOM 13692 C C . GLU A 1 34 ? 1.789 -23.591 5.352 1.00 0.00 582 GLU A C 12
ATOM 13693 O O . GLU A 1 34 ? 1.830 -23.655 4.117 1.00 0.00 582 GLU A O 12
ATOM 13705 N N . ALA A 1 35 ? 0.643 -23.514 6.053 1.00 0.00 583 ALA A N 12
ATOM 13706 C CA . ALA A 1 35 ? -0.690 -23.470 5.423 1.00 0.00 583 ALA A CA 12
ATOM 13707 C C . ALA A 1 35 ? -1.003 -22.069 4.852 1.00 0.00 583 ALA A C 12
ATOM 13708 O O . ALA A 1 35 ? -1.605 -21.954 3.778 1.00 0.00 583 ALA A O 12
ATOM 13715 N N . VAL A 1 36 ? -0.575 -21.011 5.576 1.00 0.00 584 VAL A N 12
ATOM 13716 C CA . VAL A 1 36 ? -0.941 -19.610 5.271 1.00 0.00 584 VAL A CA 12
ATOM 13717 C C . VAL A 1 36 ? 0.312 -18.788 4.882 1.00 0.00 584 VAL A C 12
ATOM 13718 O O . VAL A 1 36 ? 1.113 -18.431 5.761 1.00 0.00 584 VAL A O 12
ATOM 13731 N N . PRO A 1 37 ? 0.524 -18.497 3.563 1.00 0.00 585 PRO A N 12
ATOM 13732 C CA . PRO A 1 37 ? 1.564 -17.543 3.114 1.00 0.00 585 PRO A CA 12
ATOM 13733 C C . PRO A 1 37 ? 1.049 -16.074 3.094 1.00 0.00 585 PRO A C 12
ATOM 13734 O O . PRO A 1 37 ? -0.159 -15.819 2.960 1.00 0.00 585 PRO A O 12
ATOM 13745 N N . GLY A 1 38 ? 1.987 -15.118 3.253 1.00 0.00 586 GLY A N 12
ATOM 13746 C CA . GLY A 1 38 ? 1.679 -13.677 3.199 1.00 0.00 586 GLY A CA 12
ATOM 13747 C C . GLY A 1 38 ? 1.146 -13.098 4.514 1.00 0.00 586 GLY A C 12
ATOM 13748 O O . GLY A 1 38 ? 0.860 -11.895 4.596 1.00 0.00 586 GLY A O 12
ATOM 13752 N N . ARG A 1 39 ? 1.007 -13.951 5.542 1.00 0.00 587 ARG A N 12
ATOM 13753 C CA . ARG A 1 39 ? 0.533 -13.550 6.882 1.00 0.00 587 ARG A CA 12
ATOM 13754 C C . ARG A 1 39 ? 1.507 -14.066 7.945 1.00 0.00 587 ARG A C 12
ATOM 13755 O O . ARG A 1 39 ? 1.929 -15.226 7.882 1.00 0.00 587 ARG A O 12
ATOM 13776 N N . THR A 1 40 ? 1.875 -13.199 8.907 1.00 0.00 588 THR A N 12
ATOM 13777 C CA . THR A 1 40 ? 2.700 -13.604 10.051 1.00 0.00 588 THR A CA 12
ATOM 13778 C C . THR A 1 40 ? 1.803 -14.235 11.129 1.00 0.00 588 THR A C 12
ATOM 13779 O O . THR A 1 40 ? 0.575 -14.057 11.119 1.00 0.00 588 THR A O 12
ATOM 13790 N N . LYS A 1 41 ? 2.419 -14.969 12.057 1.00 0.00 589 LYS A N 12
ATOM 13791 C CA . LYS A 1 41 ? 1.685 -15.758 13.052 1.00 0.00 589 LYS A CA 12
ATOM 13792 C C . LYS A 1 41 ? 0.965 -14.860 14.062 1.00 0.00 589 LYS A C 12
ATOM 13793 O O . LYS A 1 41 ? -0.053 -15.271 14.609 1.00 0.00 589 LYS A O 12
ATOM 13812 N N . LYS A 1 42 ? 1.459 -13.617 14.266 1.00 0.00 590 LYS A N 12
ATOM 13813 C CA . LYS A 1 42 ? 0.765 -12.642 15.127 1.00 0.00 590 LYS A CA 12
ATOM 13814 C C . LYS A 1 42 ? -0.572 -12.218 14.478 1.00 0.00 590 LYS A C 12
ATOM 13815 O O . LYS A 1 42 ? -1.519 -11.898 15.187 1.00 0.00 590 LYS A O 12
ATOM 13834 N N . ASP A 1 43 ? -0.633 -12.234 13.118 1.00 0.00 591 ASP A N 12
ATOM 13835 C CA . ASP A 1 43 ? -1.888 -11.976 12.365 1.00 0.00 591 ASP A CA 12
ATOM 13836 C C . ASP A 1 43 ? -2.835 -13.169 12.522 1.00 0.00 591 ASP A C 12
ATOM 13837 O O . ASP A 1 43 ? -4.051 -12.994 12.608 1.00 0.00 591 ASP A O 12
ATOM 13846 N N . CYS A 1 44 ? -2.252 -14.383 12.497 1.00 0.00 592 CYS A N 12
ATOM 13847 C CA . CYS A 1 44 ? -2.995 -15.654 12.624 1.00 0.00 592 CYS A CA 12
ATOM 13848 C C . CYS A 1 44 ? -3.678 -15.772 14.002 1.00 0.00 592 CYS A C 12
ATOM 13849 O O . CYS A 1 44 ? -4.820 -16.226 14.106 1.00 0.00 592 CYS A O 12
ATOM 13857 N N . MET A 1 45 ? -2.957 -15.325 15.041 1.00 0.00 593 MET A N 12
ATOM 13858 C CA . MET A 1 45 ? -3.423 -15.350 16.447 1.00 0.00 593 MET A CA 12
ATOM 13859 C C . MET A 1 45 ? -4.431 -14.224 16.698 1.00 0.00 593 MET A C 12
ATOM 13860 O O . MET A 1 45 ? -5.429 -14.422 17.393 1.00 0.00 593 MET A O 12
ATOM 13874 N N . LYS A 1 46 ? -4.118 -13.037 16.140 1.00 0.00 594 LYS A N 12
ATOM 13875 C CA . LYS A 1 46 ? -4.992 -11.848 16.198 1.00 0.00 594 LYS A CA 12
ATOM 13876 C C . LYS A 1 46 ? -6.353 -12.192 15.598 1.00 0.00 594 LYS A C 12
ATOM 13877 O O . LYS A 1 46 ? -7.384 -11.961 16.222 1.00 0.00 594 LYS A O 12
ATOM 13896 N N . ARG A 1 47 ? -6.327 -12.787 14.393 1.00 0.00 595 ARG A N 12
ATOM 13897 C CA . ARG A 1 47 ? -7.545 -13.118 13.646 1.00 0.00 595 ARG A CA 12
ATOM 13898 C C . ARG A 1 47 ? -8.331 -14.207 14.387 1.00 0.00 595 ARG A C 12
ATOM 13899 O O . ARG A 1 47 ? -9.538 -14.092 14.525 1.00 0.00 595 ARG A O 12
ATOM 13920 N N . TYR A 1 48 ? -7.608 -15.228 14.891 1.00 0.00 596 TYR A N 12
ATOM 13921 C CA . TYR A 1 48 ? -8.197 -16.337 15.681 1.00 0.00 596 TYR A CA 12
ATOM 13922 C C . TYR A 1 48 ? -8.911 -15.811 16.940 1.00 0.00 596 TYR A C 12
ATOM 13923 O O . TYR A 1 48 ? -9.969 -16.314 17.312 1.00 0.00 596 TYR A O 12
ATOM 13941 N N . LYS A 1 49 ? -8.320 -14.784 17.562 1.00 0.00 597 LYS A N 12
ATOM 13942 C CA . LYS A 1 49 ? -8.910 -14.071 18.712 1.00 0.00 597 LYS A CA 12
ATOM 13943 C C . LYS A 1 49 ? -10.255 -13.445 18.313 1.00 0.00 597 LYS A C 12
ATOM 13944 O O . LYS A 1 49 ? -11.262 -13.619 19.011 1.00 0.00 597 LYS A O 12
ATOM 13963 N N . GLU A 1 50 ? -10.256 -12.750 17.154 1.00 0.00 598 GLU A N 12
ATOM 13964 C CA . GLU A 1 50 ? -11.461 -12.090 16.615 1.00 0.00 598 GLU A CA 12
ATOM 13965 C C . GLU A 1 50 ? -12.549 -13.139 16.298 1.00 0.00 598 GLU A C 12
ATOM 13966 O O . GLU A 1 50 ? -13.726 -12.898 16.529 1.00 0.00 598 GLU A O 12
ATOM 13978 N N . LEU A 1 51 ? -12.113 -14.304 15.760 1.00 0.00 599 LEU A N 12
ATOM 13979 C CA . LEU A 1 51 ? -13.001 -15.416 15.345 1.00 0.00 599 LEU A CA 12
ATOM 13980 C C . LEU A 1 51 ? -13.737 -16.007 16.560 1.00 0.00 599 LEU A C 12
ATOM 13981 O O . LEU A 1 51 ? -14.956 -16.191 16.523 1.00 0.00 599 LEU A O 12
ATOM 13997 N N . VAL A 1 52 ? -12.964 -16.278 17.633 1.00 0.00 600 VAL A N 12
ATOM 13998 C CA . VAL A 1 52 ? -13.494 -16.804 18.907 1.00 0.00 600 VAL A CA 12
ATOM 13999 C C . VAL A 1 52 ? -14.539 -15.834 19.489 1.00 0.00 600 VAL A C 12
ATOM 14000 O O . VAL A 1 52 ? -15.664 -16.236 19.790 1.00 0.00 600 VAL A O 12
ATOM 14013 N N . GLU A 1 53 ? -14.161 -14.547 19.574 1.00 0.00 601 GLU A N 12
ATOM 14014 C CA . GLU A 1 53 ? -15.016 -13.493 20.146 1.00 0.00 601 GLU A CA 12
ATOM 14015 C C . GLU A 1 53 ? -16.288 -13.261 19.310 1.00 0.00 601 GLU A C 12
ATOM 14016 O O . GLU A 1 53 ? -17.367 -13.072 19.871 1.00 0.00 601 GLU A O 12
ATOM 14028 N N . MET A 1 54 ? -16.167 -13.317 17.967 1.00 0.00 602 MET A N 12
ATOM 14029 C CA . MET A 1 54 ? -17.290 -12.976 17.072 1.00 0.00 602 MET A CA 12
ATOM 14030 C C . MET A 1 54 ? -18.287 -14.137 16.965 1.00 0.00 602 MET A C 12
ATOM 14031 O O . MET A 1 54 ? -19.478 -13.893 16.791 1.00 0.00 602 MET A O 12
ATOM 14045 N N . VAL A 1 55 ? -17.804 -15.399 17.090 1.00 0.00 603 VAL A N 12
ATOM 14046 C CA . VAL A 1 55 ? -18.673 -16.585 16.954 1.00 0.00 603 VAL A CA 12
ATOM 14047 C C . VAL A 1 55 ? -19.487 -16.811 18.245 1.00 0.00 603 VAL A C 12
ATOM 14048 O O . VAL A 1 55 ? -20.657 -17.198 18.181 1.00 0.00 603 VAL A O 12
ATOM 14061 N N . LYS A 1 56 ? -18.863 -16.534 19.413 1.00 0.00 604 LYS A N 12
ATOM 14062 C CA . LYS A 1 56 ? -19.510 -16.714 20.727 1.00 0.00 604 LYS A CA 12
ATOM 14063 C C . LYS A 1 56 ? -20.515 -15.580 21.003 1.00 0.00 604 LYS A C 12
ATOM 14064 O O . LYS A 1 56 ? -21.565 -15.810 21.605 1.00 0.00 604 LYS A O 12
ATOM 14083 N N . ALA A 1 57 ? -20.185 -14.354 20.532 1.00 0.00 605 ALA A N 12
ATOM 14084 C CA . ALA A 1 57 ? -21.055 -13.166 20.683 1.00 0.00 605 ALA A CA 12
ATOM 14085 C C . ALA A 1 57 ? -22.264 -13.256 19.737 1.00 0.00 605 ALA A C 12
ATOM 14086 O O . ALA A 1 57 ? -23.371 -12.832 20.090 1.00 0.00 605 ALA A O 12
ATOM 14093 N N . LYS A 1 58 ? -22.024 -13.809 18.534 1.00 0.00 606 LYS A N 12
ATOM 14094 C CA . LYS A 1 58 ? -23.077 -14.066 17.536 1.00 0.00 606 LYS A CA 12
ATOM 14095 C C . LYS A 1 58 ? -24.046 -15.133 18.063 1.00 0.00 606 LYS A C 12
ATOM 14096 O O . LYS A 1 58 ? -25.268 -14.967 18.001 1.00 0.00 606 LYS A O 12
ATOM 14115 N N . LYS A 1 59 ? -23.463 -16.218 18.606 1.00 0.00 607 LYS A N 12
ATOM 14116 C CA . LYS A 1 59 ? -24.218 -17.338 19.187 1.00 0.00 607 LYS A CA 12
ATOM 14117 C C . LYS A 1 59 ? -25.008 -16.869 20.421 1.00 0.00 607 LYS A C 12
ATOM 14118 O O . LYS A 1 59 ? -26.125 -17.304 20.633 1.00 0.00 607 LYS A O 12
ATOM 14137 N N . ALA A 1 60 ? -24.427 -15.951 21.208 1.00 0.00 608 ALA A N 12
ATOM 14138 C CA . ALA A 1 60 ? -25.087 -15.395 22.405 1.00 0.00 608 ALA A CA 12
ATOM 14139 C C . ALA A 1 60 ? -26.303 -14.528 22.020 1.00 0.00 608 ALA A C 12
ATOM 14140 O O . ALA A 1 60 ? -27.402 -14.699 22.559 1.00 0.00 608 ALA A O 12
ATOM 14147 N N . ALA A 1 61 ? -26.099 -13.621 21.057 1.00 0.00 609 ALA A N 12
ATOM 14148 C CA . ALA A 1 61 ? -27.128 -12.643 20.651 1.00 0.00 609 ALA A CA 12
ATOM 14149 C C . ALA A 1 61 ? -28.238 -13.287 19.794 1.00 0.00 609 ALA A C 12
ATOM 14150 O O . ALA A 1 61 ? -29.292 -12.681 19.585 1.00 0.00 609 ALA A O 12
ATOM 14157 N N . GLN A 1 62 ? -27.971 -14.487 19.256 1.00 0.00 610 GLN A N 12
ATOM 14158 C CA . GLN A 1 62 ? -28.977 -15.277 18.524 1.00 0.00 610 GLN A CA 12
ATOM 14159 C C . GLN A 1 62 ? -29.710 -16.240 19.482 1.00 0.00 610 GLN A C 12
ATOM 14160 O O . GLN A 1 62 ? -30.915 -16.105 19.707 1.00 0.00 610 GLN A O 12
ATOM 14174 N N . GLU A 1 63 ? -28.946 -17.187 20.057 1.00 0.00 611 GLU A N 12
ATOM 14175 C CA . GLU A 1 63 ? -29.474 -18.283 20.905 1.00 0.00 611 GLU A CA 12
ATOM 14176 C C . GLU A 1 63 ? -30.190 -17.761 22.165 1.00 0.00 611 GLU A C 12
ATOM 14177 O O . GLU A 1 63 ? -31.356 -18.083 22.380 1.00 0.00 611 GLU A O 12
ATOM 14189 N N . GLN A 1 64 ? -29.489 -16.948 22.982 1.00 0.00 612 GLN A N 12
ATOM 14190 C CA . GLN A 1 64 ? -30.011 -16.496 24.298 1.00 0.00 612 GLN A CA 12
ATOM 14191 C C . GLN A 1 64 ? -31.255 -15.599 24.135 1.00 0.00 612 GLN A C 12
ATOM 14192 O O . GLN A 1 64 ? -32.161 -15.631 24.967 1.00 0.00 612 GLN A O 12
ATOM 14206 N N . VAL A 1 65 ? -31.278 -14.805 23.050 1.00 0.00 613 VAL A N 12
ATOM 14207 C CA . VAL A 1 65 ? -32.427 -13.940 22.699 1.00 0.00 613 VAL A CA 12
ATOM 14208 C C . VAL A 1 65 ? -33.613 -14.789 22.177 1.00 0.00 613 VAL A C 12
ATOM 14209 O O . VAL A 1 65 ? -34.783 -14.467 22.433 1.00 0.00 613 VAL A O 12
ATOM 14222 N N . LEU A 1 66 ? -33.296 -15.894 21.478 1.00 0.00 614 LEU A N 12
ATOM 14223 C CA . LEU A 1 66 ? -34.295 -16.882 21.016 1.00 0.00 614 LEU A CA 12
ATOM 14224 C C . LEU A 1 66 ? -34.960 -17.559 22.242 1.00 0.00 614 LEU A C 12
ATOM 14225 O O . LEU A 1 66 ? -36.175 -17.775 22.255 1.00 0.00 614 LEU A O 12
ATOM 14241 N N . ASN A 1 67 ? -34.144 -17.842 23.287 1.00 0.00 615 ASN A N 12
ATOM 14242 C CA . ASN A 1 67 ? -34.627 -18.395 24.580 1.00 0.00 615 ASN A CA 12
ATOM 14243 C C . ASN A 1 67 ? -35.369 -17.329 25.406 1.00 0.00 615 ASN A C 12
ATOM 14244 O O . ASN A 1 67 ? -36.259 -17.662 26.182 1.00 0.00 615 ASN A O 12
ATOM 14255 N N . ALA A 1 68 ? -34.979 -16.054 25.244 1.00 0.00 616 ALA A N 12
ATOM 14256 C CA . ALA A 1 68 ? -35.639 -14.913 25.914 1.00 0.00 616 ALA A CA 12
ATOM 14257 C C . ALA A 1 68 ? -37.040 -14.668 25.321 1.00 0.00 616 ALA A C 12
ATOM 14258 O O . ALA A 1 68 ? -37.925 -14.112 25.982 1.00 0.00 616 ALA A O 12
ATOM 14265 N N . SER A 1 69 ? -37.210 -15.070 24.044 1.00 0.00 617 SER A N 12
ATOM 14266 C CA . SER A 1 69 ? -38.506 -15.024 23.348 1.00 0.00 617 SER A CA 12
ATOM 14267 C C . SER A 1 69 ? -39.412 -16.193 23.795 1.00 0.00 617 SER A C 12
ATOM 14268 O O . SER A 1 69 ? -40.643 -16.075 23.757 1.00 0.00 617 SER A O 12
ATOM 14276 N N . ARG A 1 70 ? -38.789 -17.327 24.193 1.00 0.00 618 ARG A N 12
ATOM 14277 C CA . ARG A 1 70 ? -39.518 -18.496 24.729 1.00 0.00 618 ARG A CA 12
ATOM 14278 C C . ARG A 1 70 ? -39.947 -18.205 26.186 1.00 0.00 618 ARG A C 12
ATOM 14279 O O . ARG A 1 70 ? -41.132 -18.017 26.481 1.00 0.00 618 ARG A O 12
ATOM 14300 N N . ALA A 1 71 ? -38.945 -18.129 27.075 1.00 0.00 619 ALA A N 12
ATOM 14301 C CA . ALA A 1 71 ? -39.132 -17.830 28.502 1.00 0.00 619 ALA A CA 12
ATOM 14302 C C . ALA A 1 71 ? -39.007 -16.312 28.727 1.00 0.00 619 ALA A C 12
ATOM 14303 O O . ALA A 1 71 ? -37.921 -15.790 29.016 1.00 0.00 61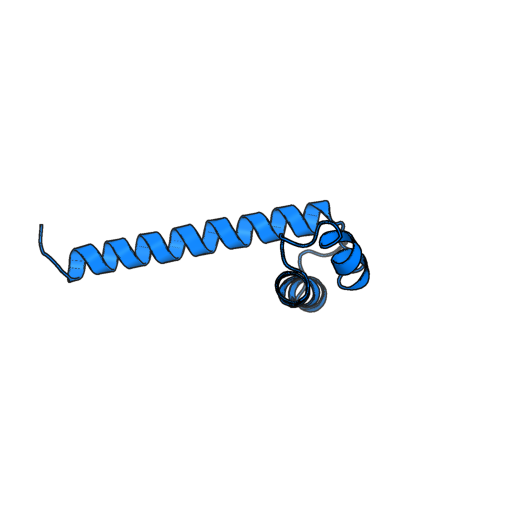9 ALA A O 12
ATOM 14310 N N . LYS A 1 72 ? -40.127 -15.616 28.499 1.00 0.00 620 LYS A N 12
ATOM 14311 C CA . LYS A 1 72 ? -40.251 -14.176 28.765 1.00 0.00 620 LYS A CA 12
ATOM 14312 C C . LYS A 1 72 ? -40.272 -13.946 30.288 1.00 0.00 620 LYS A C 12
ATOM 14313 O O . LYS A 1 72 ? -41.304 -14.143 30.947 1.00 0.00 620 LYS A O 12
ATOM 14332 N N . LYS A 1 73 ? -39.107 -13.589 30.849 1.00 0.00 621 LYS A N 12
ATOM 14333 C CA . LYS A 1 73 ? -38.937 -13.356 32.296 1.00 0.00 621 LYS A CA 12
ATOM 14334 C C . LYS A 1 73 ? -38.549 -11.874 32.535 1.00 0.00 621 LYS A C 12
ATOM 14353 N N . PHE A 1 3 ? 0.104 -2.684 3.945 1.00 0.00 551 PHE A N 13
ATOM 14354 C CA . PHE A 1 3 ? -0.297 -3.781 4.870 1.00 0.00 551 PHE A CA 13
ATOM 14355 C C . PHE A 1 3 ? -1.597 -4.463 4.408 1.00 0.00 551 PHE A C 13
ATOM 14356 O O . PHE A 1 3 ? -2.652 -3.824 4.313 1.00 0.00 551 PHE A O 13
ATOM 14373 N N . THR A 1 4 ? -1.484 -5.758 4.098 1.00 0.00 552 THR A N 13
ATOM 14374 C CA . THR A 1 4 ? -2.593 -6.562 3.604 1.00 0.00 552 THR A CA 13
ATOM 14375 C C . THR A 1 4 ? -3.299 -7.272 4.777 1.00 0.00 552 THR A C 13
ATOM 14376 O O . THR A 1 4 ? -2.649 -7.978 5.547 1.00 0.00 552 THR A O 13
ATOM 14387 N N . PRO A 1 5 ? -4.631 -7.041 4.974 1.00 0.00 553 PRO A N 13
ATOM 14388 C CA . PRO A 1 5 ? -5.451 -7.826 5.920 1.00 0.00 553 PRO A CA 13
ATOM 14389 C C . PRO A 1 5 ? -5.744 -9.248 5.376 1.00 0.00 553 PRO A C 13
ATOM 14390 O O . PRO A 1 5 ? -5.213 -9.654 4.328 1.00 0.00 553 PRO A O 13
ATOM 14401 N N . TRP A 1 6 ? -6.592 -9.992 6.095 1.00 0.00 554 TRP A N 13
ATOM 14402 C CA . TRP A 1 6 ? -6.955 -11.366 5.736 1.00 0.00 554 TRP A CA 13
ATOM 14403 C C . TRP A 1 6 ? -7.874 -11.396 4.512 1.00 0.00 554 TRP A C 13
ATOM 14404 O O . TRP A 1 6 ? -9.043 -10.982 4.578 1.00 0.00 554 TRP A O 13
ATOM 14425 N N . THR A 1 7 ? -7.305 -11.859 3.393 1.00 0.00 555 THR A N 13
ATOM 14426 C CA . THR A 1 7 ? -8.054 -12.154 2.168 1.00 0.00 555 THR A CA 13
ATOM 14427 C C . THR A 1 7 ? -8.838 -13.474 2.339 1.00 0.00 555 THR A C 13
ATOM 14428 O O . THR A 1 7 ? -8.559 -14.244 3.269 1.00 0.00 555 THR A O 13
ATOM 14439 N N . THR A 1 8 ? -9.791 -13.735 1.433 1.00 0.00 556 THR A N 13
ATOM 14440 C CA . THR A 1 8 ? -10.700 -14.889 1.541 1.00 0.00 556 THR A CA 13
ATOM 14441 C C . THR A 1 8 ? -9.919 -16.227 1.462 1.00 0.00 556 THR A C 13
ATOM 14442 O O . THR A 1 8 ? -10.232 -17.171 2.190 1.00 0.00 556 THR A O 13
ATOM 14453 N N . GLU A 1 9 ? -8.878 -16.267 0.599 1.00 0.00 557 GLU A N 13
ATOM 14454 C CA . GLU A 1 9 ? -8.015 -17.457 0.423 1.00 0.00 557 GLU A CA 13
ATOM 14455 C C . GLU A 1 9 ? -7.233 -17.775 1.712 1.00 0.00 557 GLU A C 13
ATOM 14456 O O . GLU A 1 9 ? -7.289 -18.904 2.208 1.00 0.00 557 GLU A O 13
ATOM 14468 N N . GLU A 1 10 ? -6.571 -16.745 2.273 1.00 0.00 558 GLU A N 13
ATOM 14469 C CA . GLU A 1 10 ? -5.726 -16.873 3.471 1.00 0.00 558 GLU A CA 13
ATOM 14470 C C . GLU A 1 10 ? -6.573 -17.263 4.689 1.00 0.00 558 GLU A C 13
ATOM 14471 O O . GLU A 1 10 ? -6.124 -18.018 5.552 1.00 0.00 558 GLU A O 13
ATOM 14483 N N . GLN A 1 11 ? -7.809 -16.726 4.729 1.00 0.00 559 GLN A N 13
ATOM 14484 C CA . GLN A 1 11 ? -8.772 -16.981 5.813 1.00 0.00 559 GLN A CA 13
ATOM 14485 C C . GLN A 1 11 ? -9.168 -18.473 5.814 1.00 0.00 559 GLN A C 13
ATOM 14486 O O . GLN A 1 11 ? -9.221 -19.101 6.867 1.00 0.00 559 GLN A O 13
ATOM 14500 N N . LYS A 1 12 ? -9.414 -19.023 4.610 1.00 0.00 560 LYS A N 13
ATOM 14501 C CA . LYS A 1 12 ? -9.753 -20.456 4.417 1.00 0.00 560 LYS A CA 13
ATOM 14502 C C . LYS A 1 12 ? -8.553 -21.369 4.743 1.00 0.00 560 LYS A C 13
ATOM 14503 O O . LYS A 1 12 ? -8.733 -22.479 5.256 1.00 0.00 560 LYS A O 13
ATOM 14522 N N . LEU A 1 13 ? -7.336 -20.876 4.443 1.00 0.00 561 LEU A N 13
ATOM 14523 C CA . LEU A 1 13 ? -6.081 -21.582 4.754 1.00 0.00 561 LEU A CA 13
ATOM 14524 C C . LEU A 1 13 ? -5.838 -21.583 6.277 1.00 0.00 561 LEU A C 13
ATOM 14525 O O . LEU A 1 13 ? -5.205 -22.502 6.807 1.00 0.00 561 LEU A O 13
ATOM 14541 N N . LEU A 1 14 ? -6.336 -20.532 6.961 1.00 0.00 562 LEU A N 13
ATOM 14542 C CA . LEU A 1 14 ? -6.303 -20.441 8.433 1.00 0.00 562 LEU A CA 13
ATOM 14543 C C . LEU A 1 14 ? -7.349 -21.389 9.045 1.00 0.00 562 LEU A C 13
ATOM 14544 O O . LEU A 1 14 ? -7.053 -22.074 10.019 1.00 0.00 562 LEU A O 13
ATOM 14560 N N . GLU A 1 15 ? -8.556 -21.442 8.436 1.00 0.00 563 GLU A N 13
ATOM 14561 C CA . GLU A 1 15 ? -9.673 -22.299 8.901 1.00 0.00 563 GLU A CA 13
ATOM 14562 C C . GLU A 1 15 ? -9.248 -23.772 8.966 1.00 0.00 563 GLU A C 13
ATOM 14563 O O . GLU A 1 15 ? -9.260 -24.370 10.038 1.00 0.00 563 GLU A O 13
ATOM 14575 N N . GLN A 1 16 ? -8.810 -24.317 7.811 1.00 0.00 564 GLN A N 13
ATOM 14576 C CA . GLN A 1 16 ? -8.387 -25.734 7.693 1.00 0.00 564 GLN A CA 13
ATOM 14577 C C . GLN A 1 16 ? -7.234 -26.045 8.665 1.00 0.00 564 GLN A C 13
ATOM 14578 O O . GLN A 1 16 ? -7.118 -27.160 9.157 1.00 0.00 564 GLN A O 13
ATOM 14592 N N . ALA A 1 17 ? -6.413 -25.024 8.943 1.00 0.00 565 ALA A N 13
ATOM 14593 C CA . ALA A 1 17 ? -5.278 -25.134 9.861 1.00 0.00 565 ALA A CA 13
ATOM 14594 C C . ALA A 1 17 ? -5.749 -25.193 11.335 1.00 0.00 565 ALA A C 13
ATOM 14595 O O . ALA A 1 17 ? -5.235 -25.979 12.125 1.00 0.00 565 ALA A O 13
ATOM 14602 N N . LEU A 1 18 ? -6.757 -24.372 11.684 1.00 0.00 566 LEU A N 13
ATOM 14603 C CA . LEU A 1 18 ? -7.338 -24.332 13.044 1.00 0.00 566 LEU A CA 13
ATOM 14604 C C . LEU A 1 18 ? -8.127 -25.628 13.326 1.00 0.00 566 LEU A C 13
ATOM 14605 O O . LEU A 1 18 ? -8.230 -26.064 14.477 1.00 0.00 566 LEU A O 13
ATOM 14621 N N . LYS A 1 19 ? -8.673 -26.233 12.244 1.00 0.00 567 LYS A N 13
ATOM 14622 C CA . LYS A 1 19 ? -9.452 -27.486 12.310 1.00 0.00 567 LYS A CA 13
ATOM 14623 C C . LYS A 1 19 ? -8.513 -28.709 12.426 1.00 0.00 567 LYS A C 13
ATOM 14624 O O . LYS A 1 19 ? -8.778 -29.632 13.207 1.00 0.00 567 LYS A O 13
ATOM 14643 N N . THR A 1 20 ? -7.416 -28.700 11.641 1.00 0.00 568 THR A N 13
ATOM 14644 C CA . THR A 1 20 ? -6.451 -29.824 11.591 1.00 0.00 568 THR A CA 13
ATOM 14645 C C . THR A 1 20 ? -5.588 -29.872 12.868 1.00 0.00 568 THR A C 13
ATOM 14646 O O . THR A 1 20 ? -5.550 -30.898 13.566 1.00 0.00 568 THR A O 13
ATOM 14657 N N . TYR A 1 21 ? -4.936 -28.749 13.193 1.00 0.00 569 TYR A N 13
ATOM 14658 C CA . TYR A 1 21 ? -4.007 -28.674 14.338 1.00 0.00 569 TYR A CA 13
ATOM 14659 C C . TYR A 1 21 ? -4.819 -28.443 15.630 1.00 0.00 569 TYR A C 13
ATOM 14660 O O . TYR A 1 21 ? -5.907 -27.849 15.570 1.00 0.00 569 TYR A O 13
ATOM 14678 N N . PRO A 1 22 ? -4.364 -28.997 16.799 1.00 0.00 570 PRO A N 13
ATOM 14679 C CA . PRO A 1 22 ? -4.906 -28.642 18.140 1.00 0.00 570 PRO A CA 13
ATOM 14680 C C . PRO A 1 22 ? -4.284 -27.363 18.730 1.00 0.00 570 PRO A C 13
ATOM 14681 O O . PRO A 1 22 ? -3.201 -26.940 18.320 1.00 0.00 570 PRO A O 13
ATOM 14692 N N . VAL A 1 23 ? -5.012 -26.738 19.674 1.00 0.00 571 VAL A N 13
ATOM 14693 C CA . VAL A 1 23 ? -4.598 -25.467 20.299 1.00 0.00 571 VAL A CA 13
ATOM 14694 C C . VAL A 1 23 ? -3.526 -25.694 21.390 1.00 0.00 571 VAL A C 13
ATOM 14695 O O . VAL A 1 23 ? -2.788 -24.773 21.758 1.00 0.00 571 VAL A O 13
ATOM 14708 N N . ASN A 1 24 ? -3.442 -26.938 21.886 1.00 0.00 572 ASN A N 13
ATOM 14709 C CA . ASN A 1 24 ? -2.459 -27.342 22.919 1.00 0.00 572 ASN A CA 13
ATOM 14710 C C . ASN A 1 24 ? -1.065 -27.595 22.306 1.00 0.00 572 ASN A C 13
ATOM 14711 O O . ASN A 1 24 ? -0.095 -27.807 23.041 1.00 0.00 572 ASN A O 13
ATOM 14722 N N . THR A 1 25 ? -0.988 -27.582 20.965 1.00 0.00 573 THR A N 13
ATOM 14723 C CA . THR A 1 25 ? 0.262 -27.797 20.222 1.00 0.00 573 THR A CA 13
ATOM 14724 C C . THR A 1 25 ? 1.162 -26.531 20.309 1.00 0.00 573 THR A C 13
ATOM 14725 O O . THR A 1 25 ? 0.729 -25.448 19.910 1.00 0.00 573 THR A O 13
ATOM 14736 N N . PRO A 1 26 ? 2.429 -26.647 20.830 1.00 0.00 574 PRO A N 13
ATOM 14737 C CA . PRO A 1 26 ? 3.384 -25.495 20.900 1.00 0.00 574 PRO A CA 13
ATOM 14738 C C . PRO A 1 26 ? 3.875 -25.049 19.496 1.00 0.00 574 PRO A C 13
ATOM 14739 O O . PRO A 1 26 ? 4.344 -23.920 19.318 1.00 0.00 574 PRO A O 13
ATOM 14750 N N . GLU A 1 27 ? 3.750 -25.947 18.504 1.00 0.00 575 GLU A N 13
ATOM 14751 C CA . GLU A 1 27 ? 4.127 -25.676 17.100 1.00 0.00 575 GLU A CA 13
ATOM 14752 C C . GLU A 1 27 ? 2.881 -25.554 16.198 1.00 0.00 575 GLU A C 13
ATOM 14753 O O . GLU A 1 27 ? 2.989 -25.692 14.979 1.00 0.00 575 GLU A O 13
ATOM 14765 N N . ARG A 1 28 ? 1.711 -25.238 16.817 1.00 0.00 576 ARG A N 13
ATOM 14766 C CA . ARG A 1 28 ? 0.420 -25.024 16.092 1.00 0.00 576 ARG A CA 13
ATOM 14767 C C . ARG A 1 28 ? 0.595 -23.971 14.992 1.00 0.00 576 ARG A C 13
ATOM 14768 O O . ARG A 1 28 ? 0.449 -24.272 13.812 1.00 0.00 576 ARG A O 13
ATOM 14789 N N . TRP A 1 29 ? 0.975 -22.754 15.420 1.00 0.00 577 TRP A N 13
ATOM 14790 C CA . TRP A 1 29 ? 1.086 -21.575 14.545 1.00 0.00 577 TRP A CA 13
ATOM 14791 C C . TRP A 1 29 ? 2.284 -21.704 13.588 1.00 0.00 577 TRP A C 13
ATOM 14792 O O . TRP A 1 29 ? 2.250 -21.179 12.478 1.00 0.00 577 TRP A O 13
ATOM 14813 N N . LYS A 1 30 ? 3.318 -22.457 14.011 1.00 0.00 578 LYS A N 13
ATOM 14814 C CA . LYS A 1 30 ? 4.494 -22.750 13.161 1.00 0.00 578 LYS A CA 13
ATOM 14815 C C . LYS A 1 30 ? 4.080 -23.602 11.939 1.00 0.00 578 LYS A C 13
ATOM 14816 O O . LYS A 1 30 ? 4.619 -23.429 10.846 1.00 0.00 578 LYS A O 13
ATOM 14835 N N . LYS A 1 31 ? 3.129 -24.530 12.150 1.00 0.00 579 LYS A N 13
ATOM 14836 C CA . LYS A 1 31 ? 2.555 -25.360 11.072 1.00 0.00 579 LYS A CA 13
ATOM 14837 C C . LYS A 1 31 ? 1.552 -24.537 10.242 1.00 0.00 579 LYS A C 13
ATOM 14838 O O . LYS A 1 31 ? 1.407 -24.749 9.034 1.00 0.00 579 LYS A O 13
ATOM 14857 N N . ILE A 1 32 ? 0.848 -23.607 10.923 1.00 0.00 580 ILE A N 13
ATOM 14858 C CA . ILE A 1 32 ? -0.093 -22.654 10.288 1.00 0.00 580 ILE A CA 13
ATOM 14859 C C . ILE A 1 32 ? 0.656 -21.692 9.343 1.00 0.00 580 ILE A C 13
ATOM 14860 O O . ILE A 1 32 ? 0.077 -21.175 8.393 1.00 0.00 580 ILE A O 13
ATOM 14876 N N . ALA A 1 33 ? 1.952 -21.468 9.616 1.00 0.00 581 ALA A N 13
ATOM 14877 C CA . ALA A 1 33 ? 2.872 -20.782 8.675 1.00 0.00 581 ALA A CA 13
ATOM 14878 C C . ALA A 1 33 ? 2.928 -21.489 7.313 1.00 0.00 581 ALA A C 13
ATOM 14879 O O . ALA A 1 33 ? 2.886 -20.849 6.264 1.00 0.00 581 ALA A O 13
ATOM 14886 N N . GLU A 1 34 ? 2.992 -22.821 7.358 1.00 0.00 582 GLU A N 13
ATOM 14887 C CA . GLU A 1 34 ? 3.097 -23.671 6.160 1.00 0.00 582 GLU A CA 13
ATOM 14888 C C . GLU A 1 34 ? 1.711 -23.911 5.518 1.00 0.00 582 GLU A C 13
ATOM 14889 O O . GLU A 1 34 ? 1.610 -24.375 4.374 1.00 0.00 582 GLU A O 13
ATOM 14901 N N . ALA A 1 35 ? 0.643 -23.588 6.274 1.00 0.00 583 ALA A N 13
ATOM 14902 C CA . ALA A 1 35 ? -0.752 -23.615 5.773 1.00 0.00 583 ALA A CA 13
ATOM 14903 C C . ALA A 1 35 ? -1.147 -22.252 5.155 1.00 0.00 583 ALA A C 13
ATOM 14904 O O . ALA A 1 35 ? -1.861 -22.207 4.151 1.00 0.00 583 ALA A O 13
ATOM 14911 N N . VAL A 1 36 ? -0.633 -21.155 5.752 1.00 0.00 584 VAL A N 13
ATOM 14912 C CA . VAL A 1 36 ? -0.991 -19.759 5.405 1.00 0.00 584 VAL A CA 13
ATOM 14913 C C . VAL A 1 36 ? 0.294 -19.001 4.972 1.00 0.00 584 VAL A C 13
ATOM 14914 O O . VAL A 1 36 ? 1.061 -18.539 5.837 1.00 0.00 584 VAL A O 13
ATOM 14927 N N . PRO A 1 37 ? 0.590 -18.923 3.640 1.00 0.00 585 PRO A N 13
ATOM 14928 C CA . PRO A 1 37 ? 1.744 -18.187 3.108 1.00 0.00 585 PRO A CA 13
ATOM 14929 C C . PRO A 1 37 ? 1.386 -16.729 2.705 1.00 0.00 585 PRO A C 13
ATOM 14930 O O . PRO A 1 37 ? 0.631 -16.487 1.753 1.00 0.00 585 PRO A O 13
ATOM 14941 N N . GLY A 1 38 ? 1.959 -15.760 3.441 1.00 0.00 586 GLY A N 13
ATOM 14942 C CA . GLY A 1 38 ? 1.768 -14.332 3.164 1.00 0.00 586 GLY A CA 13
ATOM 14943 C C . GLY A 1 38 ? 1.152 -13.562 4.335 1.00 0.00 586 GLY A C 13
ATOM 14944 O O . GLY A 1 38 ? 1.512 -12.400 4.572 1.00 0.00 586 GLY A O 13
ATOM 14948 N N . ARG A 1 39 ? 0.199 -14.190 5.054 1.00 0.00 587 ARG A N 13
ATOM 14949 C CA . ARG A 1 39 ? -0.330 -13.625 6.315 1.00 0.00 587 ARG A CA 13
ATOM 14950 C C . ARG A 1 39 ? 0.366 -14.279 7.503 1.00 0.00 587 ARG A C 13
ATOM 14951 O O . ARG A 1 39 ? 0.432 -15.505 7.611 1.00 0.00 587 ARG A O 13
ATOM 14972 N N . THR A 1 40 ? 0.838 -13.420 8.416 1.00 0.00 588 THR A N 13
ATOM 14973 C CA . THR A 1 40 ? 1.741 -13.819 9.507 1.00 0.00 588 THR A CA 13
ATOM 14974 C C . THR A 1 40 ? 0.972 -14.368 10.721 1.00 0.00 588 THR A C 13
ATOM 14975 O O . THR A 1 40 ? -0.238 -14.194 10.838 1.00 0.00 588 THR A O 13
ATOM 14986 N N . LYS A 1 41 ? 1.702 -15.050 11.613 1.00 0.00 589 LYS A N 13
ATOM 14987 C CA . LYS A 1 41 ? 1.111 -15.831 12.718 1.00 0.00 589 LYS A CA 13
ATOM 14988 C C . LYS A 1 41 ? 0.628 -14.933 13.856 1.00 0.00 589 LYS A C 13
ATOM 14989 O O . LYS A 1 41 ? -0.233 -15.338 14.632 1.00 0.00 589 LYS A O 13
ATOM 15008 N N . LYS A 1 42 ? 1.199 -13.724 13.954 1.00 0.00 590 LYS A N 13
ATOM 15009 C CA . LYS A 1 42 ? 0.659 -12.650 14.816 1.00 0.00 590 LYS A CA 13
ATOM 15010 C C . LYS A 1 42 ? -0.773 -12.286 14.372 1.00 0.00 590 LYS A C 13
ATOM 15011 O O . LYS A 1 42 ? -1.664 -12.113 15.205 1.00 0.00 590 LYS A O 13
ATOM 15030 N N . ASP A 1 43 ? -0.968 -12.217 13.040 1.00 0.00 591 ASP A N 13
ATOM 15031 C CA . ASP A 1 43 ? -2.279 -11.973 12.409 1.00 0.00 591 ASP A CA 13
ATOM 15032 C C . ASP A 1 43 ? -3.192 -13.200 12.569 1.00 0.00 591 ASP A C 13
ATOM 15033 O O . ASP A 1 43 ? -4.408 -13.052 12.650 1.00 0.00 591 ASP A O 13
ATOM 15042 N N . CYS A 1 44 ? -2.591 -14.417 12.546 1.00 0.00 592 CYS A N 13
ATOM 15043 C CA . CYS A 1 44 ? -3.329 -15.694 12.714 1.00 0.00 592 CYS A CA 13
ATOM 15044 C C . CYS A 1 44 ? -3.913 -15.809 14.124 1.00 0.00 592 CYS A C 13
ATOM 15045 O O . CYS A 1 44 ? -5.070 -16.200 14.301 1.00 0.00 592 CYS A O 13
ATOM 15053 N N . MET A 1 45 ? -3.094 -15.444 15.119 1.00 0.00 593 MET A N 13
ATOM 15054 C CA . MET A 1 45 ? -3.493 -15.426 16.537 1.00 0.00 593 MET A CA 13
ATOM 15055 C C . MET A 1 45 ? -4.529 -14.323 16.795 1.00 0.00 593 MET A C 13
ATOM 15056 O O . MET A 1 45 ? -5.455 -14.512 17.583 1.00 0.00 593 MET A O 13
ATOM 15070 N N . LYS A 1 46 ? -4.343 -13.174 16.115 1.00 0.00 594 LYS A N 13
ATOM 15071 C CA . LYS A 1 46 ? -5.265 -12.028 16.201 1.00 0.00 594 LYS A CA 13
ATOM 15072 C C . LYS A 1 46 ? -6.647 -12.407 15.649 1.00 0.00 594 LYS A C 13
ATOM 15073 O O . LYS A 1 46 ? -7.657 -12.189 16.314 1.00 0.00 594 LYS A O 13
ATOM 15092 N N . ARG A 1 47 ? -6.663 -13.007 14.444 1.00 0.00 595 ARG A N 13
ATOM 15093 C CA . ARG A 1 47 ? -7.917 -13.373 13.759 1.00 0.00 595 ARG A CA 13
ATOM 15094 C C . ARG A 1 47 ? -8.642 -14.446 14.592 1.00 0.00 595 ARG A C 13
ATOM 15095 O O . ARG A 1 47 ? -9.843 -14.352 14.808 1.00 0.00 595 ARG A O 13
ATOM 15116 N N . TYR A 1 48 ? -7.864 -15.427 15.086 1.00 0.00 596 TYR A N 13
ATOM 15117 C CA . TYR A 1 48 ? -8.358 -16.503 15.964 1.00 0.00 596 TYR A CA 13
ATOM 15118 C C . TYR A 1 48 ? -8.968 -15.932 17.256 1.00 0.00 596 TYR A C 13
ATOM 15119 O O . TYR A 1 48 ? -9.982 -16.428 17.734 1.00 0.00 596 TYR A O 13
ATOM 15137 N N . LYS A 1 49 ? -8.337 -14.871 17.788 1.00 0.00 597 LYS A N 13
ATOM 15138 C CA . LYS A 1 49 ? -8.800 -14.184 19.011 1.00 0.00 597 LYS A CA 13
ATOM 15139 C C . LYS A 1 49 ? -10.165 -13.525 18.735 1.00 0.00 597 LYS A C 13
ATOM 15140 O O . LYS A 1 49 ? -11.095 -13.662 19.529 1.00 0.00 597 LYS A O 13
ATOM 15159 N N . GLU A 1 50 ? -10.271 -12.861 17.566 1.00 0.00 598 GLU A N 13
ATOM 15160 C CA . GLU A 1 50 ? -11.518 -12.221 17.093 1.00 0.00 598 GLU A CA 13
ATOM 15161 C C . GLU A 1 50 ? -12.618 -13.276 16.861 1.00 0.00 598 GLU A C 13
ATOM 15162 O O . GLU A 1 50 ? -13.794 -13.002 17.087 1.00 0.00 598 GLU A O 13
ATOM 15174 N N . LEU A 1 51 ? -12.209 -14.487 16.412 1.00 0.00 599 LEU A N 13
ATOM 15175 C CA . LEU A 1 51 ? -13.131 -15.623 16.206 1.00 0.00 599 LEU A CA 13
ATOM 15176 C C . LEU A 1 51 ? -13.706 -16.071 17.561 1.00 0.00 599 LEU A C 13
ATOM 15177 O O . LEU A 1 51 ? -14.905 -16.283 17.679 1.00 0.00 599 LEU A O 13
ATOM 15193 N N . VAL A 1 52 ? -12.828 -16.146 18.590 1.00 0.00 600 VAL A N 13
ATOM 15194 C CA . VAL A 1 52 ? -13.217 -16.503 19.973 1.00 0.00 600 VAL A CA 13
ATOM 15195 C C . VAL A 1 52 ? -14.199 -15.454 20.547 1.00 0.00 600 VAL A C 13
ATOM 15196 O O . VAL A 1 52 ? -15.170 -15.815 21.228 1.00 0.00 600 VAL A O 13
ATOM 15209 N N . GLU A 1 53 ? -13.957 -14.164 20.223 1.00 0.00 601 GLU A N 13
ATOM 15210 C CA . GLU A 1 53 ? -14.843 -13.052 20.631 1.00 0.00 601 GLU A CA 13
ATOM 15211 C C . GLU A 1 53 ? -16.233 -13.218 20.007 1.00 0.00 601 GLU A C 13
ATOM 15212 O O . GLU A 1 53 ? -17.238 -13.173 20.702 1.00 0.00 601 GLU A O 13
ATOM 15224 N N . MET A 1 54 ? -16.259 -13.437 18.682 1.00 0.00 602 MET A N 13
ATOM 15225 C CA . MET A 1 54 ? -17.504 -13.533 17.905 1.00 0.00 602 MET A CA 13
ATOM 15226 C C . MET A 1 54 ? -18.316 -14.787 18.288 1.00 0.00 602 MET A C 13
ATOM 15227 O O . MET A 1 54 ? -19.539 -14.742 18.295 1.00 0.00 602 MET A O 13
ATOM 15241 N N . VAL A 1 55 ? -17.624 -15.887 18.635 1.00 0.00 603 VAL A N 13
ATOM 15242 C CA . VAL A 1 55 ? -18.280 -17.136 19.077 1.00 0.00 603 VAL A CA 13
ATOM 15243 C C . VAL A 1 55 ? -18.946 -16.922 20.452 1.00 0.00 603 VAL A C 13
ATOM 15244 O O . VAL A 1 55 ? -20.162 -17.074 20.580 1.00 0.00 603 VAL A O 13
ATOM 15257 N N . LYS A 1 56 ? -18.140 -16.509 21.448 1.00 0.00 604 LYS A N 13
ATOM 15258 C CA . LYS A 1 56 ? -18.592 -16.370 22.850 1.00 0.00 604 LYS A CA 13
ATOM 15259 C C . LYS A 1 56 ? -19.688 -15.300 23.000 1.00 0.00 604 LYS A C 13
ATOM 15260 O O . LYS A 1 56 ? -20.718 -15.563 23.615 1.00 0.00 604 LYS A O 13
ATOM 15279 N N . ALA A 1 57 ? -19.453 -14.118 22.404 1.00 0.00 605 ALA A N 13
ATOM 15280 C CA . ALA A 1 57 ? -20.386 -12.971 22.493 1.00 0.00 605 ALA A CA 13
ATOM 15281 C C . ALA A 1 57 ? -21.747 -13.293 21.857 1.00 0.00 605 ALA A C 13
ATOM 15282 O O . ALA A 1 57 ? -22.792 -13.014 22.445 1.00 0.00 605 ALA A O 13
ATOM 15289 N N . LYS A 1 58 ? -21.706 -13.906 20.658 1.00 0.00 606 LYS A N 13
ATOM 15290 C CA . LYS A 1 58 ? -22.913 -14.221 19.874 1.00 0.00 606 LYS A CA 13
ATOM 15291 C C . LYS A 1 58 ? -23.744 -15.313 20.561 1.00 0.00 606 LYS A C 13
ATOM 15292 O O . LYS A 1 58 ? -24.947 -15.148 20.750 1.00 0.00 606 LYS A O 13
ATOM 15311 N N . LYS A 1 59 ? -23.080 -16.410 20.968 1.00 0.00 607 LYS A N 13
ATOM 15312 C CA . LYS A 1 59 ? -23.745 -17.567 21.604 1.00 0.00 607 LYS A CA 13
ATOM 15313 C C . LYS A 1 59 ? -24.322 -17.203 22.981 1.00 0.00 607 LYS A C 13
ATOM 15314 O O . LYS A 1 59 ? -25.369 -17.728 23.368 1.00 0.00 607 LYS A O 13
ATOM 15333 N N . ALA A 1 60 ? -23.630 -16.297 23.701 1.00 0.00 608 ALA A N 13
ATOM 15334 C CA . ALA A 1 60 ? -24.116 -15.758 24.987 1.00 0.00 608 ALA A CA 13
ATOM 15335 C C . ALA A 1 60 ? -25.347 -14.867 24.757 1.00 0.00 608 ALA A C 13
ATOM 15336 O O . ALA A 1 60 ? -26.314 -14.933 25.512 1.00 0.00 608 ALA A O 13
ATOM 15343 N N . ALA A 1 61 ? -25.298 -14.070 23.669 1.00 0.00 609 ALA A N 13
ATOM 15344 C CA . ALA A 1 61 ? -26.389 -13.148 23.284 1.00 0.00 609 ALA A CA 13
ATOM 15345 C C . ALA A 1 61 ? -27.667 -13.913 22.891 1.00 0.00 609 ALA A C 13
ATOM 15346 O O . ALA A 1 61 ? -28.779 -13.477 23.199 1.00 0.00 609 ALA A O 13
ATOM 15353 N N . GLN A 1 62 ? -27.486 -15.062 22.222 1.00 0.00 610 GLN A N 13
ATOM 15354 C CA . GLN A 1 62 ? -28.597 -15.930 21.797 1.00 0.00 610 GLN A CA 13
ATOM 15355 C C . GLN A 1 62 ? -29.205 -16.654 23.010 1.00 0.00 610 GLN A C 13
ATOM 15356 O O . GLN A 1 62 ? -30.427 -16.776 23.120 1.00 0.00 610 GLN A O 13
ATOM 15370 N N . GLU A 1 63 ? -28.328 -17.091 23.931 1.00 0.00 611 GLU A N 13
ATOM 15371 C CA . GLU A 1 63 ? -28.713 -17.925 25.084 1.00 0.00 611 GLU A CA 13
ATOM 15372 C C . GLU A 1 63 ? -29.460 -17.099 26.158 1.00 0.00 611 GLU A C 13
ATOM 15373 O O . GLU A 1 63 ? -30.445 -17.568 26.735 1.00 0.00 611 GLU A O 13
ATOM 15385 N N . GLN A 1 64 ? -28.983 -15.861 26.399 1.00 0.00 612 GLN A N 13
ATOM 15386 C CA . GLN A 1 64 ? -29.547 -14.958 27.435 1.00 0.00 612 GLN A CA 13
ATOM 15387 C C . GLN A 1 64 ? -30.966 -14.486 27.070 1.00 0.00 612 GLN A C 13
ATOM 15388 O O . GLN A 1 64 ? -31.752 -14.105 27.940 1.00 0.00 612 GLN A O 13
ATOM 15402 N N . VAL A 1 65 ? -31.255 -14.482 25.768 1.00 0.00 613 VAL A N 13
ATOM 15403 C CA . VAL A 1 65 ? -32.588 -14.168 25.235 1.00 0.00 613 VAL A CA 13
ATOM 15404 C C . VAL A 1 65 ? -33.468 -15.435 25.254 1.00 0.00 613 VAL A C 13
ATOM 15405 O O . VAL A 1 65 ? -34.676 -15.369 25.507 1.00 0.00 613 VAL A O 13
ATOM 15418 N N . LEU A 1 66 ? -32.825 -16.597 25.029 1.00 0.00 614 LEU A N 13
ATOM 15419 C CA . LEU A 1 66 ? -33.507 -17.901 24.940 1.00 0.00 614 LEU A CA 13
ATOM 15420 C C . LEU A 1 66 ? -34.063 -18.332 26.318 1.00 0.00 614 LEU A C 13
ATOM 15421 O O . LEU A 1 66 ? -35.123 -18.954 26.383 1.00 0.00 614 LEU A O 13
ATOM 15437 N N . ASN A 1 67 ? -33.375 -17.944 27.414 1.00 0.00 615 ASN A N 13
ATOM 15438 C CA . ASN A 1 67 ? -33.803 -18.299 28.794 1.00 0.00 615 ASN A CA 13
ATOM 15439 C C . ASN A 1 67 ? -35.124 -17.603 29.190 1.00 0.00 615 ASN A C 13
ATOM 15440 O O . ASN A 1 67 ? -35.800 -18.039 30.120 1.00 0.00 615 ASN A O 13
ATOM 15451 N N . ALA A 1 68 ? -35.470 -16.514 28.490 1.00 0.00 616 ALA A N 13
ATOM 15452 C CA . ALA A 1 68 ? -36.760 -15.830 28.672 1.00 0.00 616 ALA A CA 13
ATOM 15453 C C . ALA A 1 68 ? -37.886 -16.646 28.003 1.00 0.00 616 ALA A C 13
ATOM 15454 O O . ALA A 1 68 ? -39.012 -16.705 28.498 1.00 0.00 616 ALA A O 13
ATOM 15461 N N . SER A 1 69 ? -37.548 -17.278 26.863 1.00 0.00 617 SER A N 13
ATOM 15462 C CA . SER A 1 69 ? -38.475 -18.131 26.092 1.00 0.00 617 SER A CA 13
ATOM 15463 C C . SER A 1 69 ? -38.543 -19.567 26.678 1.00 0.00 617 SER A C 13
ATOM 15464 O O . SER A 1 69 ? -39.512 -20.298 26.449 1.00 0.00 617 SER A O 13
ATOM 15472 N N . ARG A 1 70 ? -37.501 -19.961 27.441 1.00 0.00 618 ARG A N 13
ATOM 15473 C CA . ARG A 1 70 ? -37.357 -21.333 27.992 1.00 0.00 618 ARG A CA 13
ATOM 15474 C C . ARG A 1 70 ? -37.751 -21.390 29.480 1.00 0.00 618 ARG A C 13
ATOM 15475 O O . ARG A 1 70 ? -38.662 -22.139 29.864 1.00 0.00 618 ARG A O 13
ATOM 15496 N N . ALA A 1 71 ? -37.042 -20.611 30.312 1.00 0.00 619 ALA A N 13
ATOM 15497 C CA . ALA A 1 71 ? -37.207 -20.627 31.776 1.00 0.00 619 ALA A CA 13
ATOM 15498 C C . ALA A 1 71 ? -38.357 -19.690 32.204 1.00 0.00 619 ALA A C 13
ATOM 15499 O O . ALA A 1 71 ? -38.505 -18.581 31.665 1.00 0.00 619 ALA A O 13
ATOM 15506 N N . LYS A 1 72 ? -39.160 -20.161 33.175 1.00 0.00 620 LYS A N 13
ATOM 15507 C CA . LYS A 1 72 ? -40.295 -19.409 33.752 1.00 0.00 620 LYS A CA 13
ATOM 15508 C C . LYS A 1 72 ? -39.888 -18.756 35.093 1.00 0.00 620 LYS A C 13
ATOM 15509 O O . LYS A 1 72 ? -40.546 -17.827 35.565 1.00 0.00 620 LYS A O 13
ATOM 15528 N N . LYS A 1 73 ? -38.798 -19.263 35.683 1.00 0.00 621 LYS A N 13
ATOM 15529 C CA . LYS A 1 73 ? -38.246 -18.774 36.962 1.00 0.00 621 LYS A CA 13
ATOM 15530 C C . LYS A 1 73 ? -37.197 -17.673 36.675 1.00 0.00 621 LYS A C 13
ATOM 15549 N N . PHE A 1 3 ? -2.140 -2.144 2.825 1.00 0.00 551 PHE A N 14
ATOM 15550 C CA . PHE A 1 3 ? -2.592 -3.243 3.699 1.00 0.00 551 PHE A CA 14
ATOM 15551 C C . PHE A 1 3 ? -3.588 -4.124 2.932 1.00 0.00 551 PHE A C 14
ATOM 15552 O O . PHE A 1 3 ? -4.577 -3.626 2.401 1.00 0.00 551 PHE A O 14
ATOM 15569 N N . THR A 1 4 ? -3.305 -5.431 2.866 1.00 0.00 552 THR A N 14
ATOM 15570 C CA . THR A 1 4 ? -4.230 -6.435 2.331 1.00 0.00 552 THR A CA 14
ATOM 15571 C C . THR A 1 4 ? -4.882 -7.198 3.511 1.00 0.00 552 THR A C 14
ATOM 15572 O O . THR A 1 4 ? -4.163 -7.750 4.358 1.00 0.00 552 THR A O 14
ATOM 15583 N N . PRO A 1 5 ? -6.249 -7.231 3.610 1.00 0.00 553 PRO A N 14
ATOM 15584 C CA . PRO A 1 5 ? -6.954 -7.981 4.677 1.00 0.00 553 PRO A CA 14
ATOM 15585 C C . PRO A 1 5 ? -7.008 -9.491 4.366 1.00 0.00 553 PRO A C 14
ATOM 15586 O O . PRO A 1 5 ? -6.638 -9.910 3.259 1.00 0.00 553 PRO A O 14
ATOM 15597 N N . TRP A 1 6 ? -7.431 -10.299 5.358 1.00 0.00 554 TRP A N 14
ATOM 15598 C CA . TRP A 1 6 ? -7.590 -11.759 5.189 1.00 0.00 554 TRP A CA 14
ATOM 15599 C C . TRP A 1 6 ? -8.631 -12.060 4.093 1.00 0.00 554 TRP A C 14
ATOM 15600 O O . TRP A 1 6 ? -9.842 -12.003 4.339 1.00 0.00 554 TRP A O 14
ATOM 15621 N N . THR A 1 7 ? -8.129 -12.324 2.871 1.00 0.00 555 THR A N 14
ATOM 15622 C CA . THR A 1 7 ? -8.967 -12.594 1.692 1.00 0.00 555 THR A CA 14
ATOM 15623 C C . THR A 1 7 ? -9.664 -13.961 1.810 1.00 0.00 555 THR A C 14
ATOM 15624 O O . THR A 1 7 ? -9.318 -14.756 2.682 1.00 0.00 555 THR A O 14
ATOM 15635 N N . THR A 1 8 ? -10.625 -14.221 0.908 1.00 0.00 556 THR A N 14
ATOM 15636 C CA . THR A 1 8 ? -11.490 -15.416 0.951 1.00 0.00 556 THR A CA 14
ATOM 15637 C C . THR A 1 8 ? -10.668 -16.731 1.011 1.00 0.00 556 THR A C 14
ATOM 15638 O O . THR A 1 8 ? -10.974 -17.629 1.799 1.00 0.00 556 THR A O 14
ATOM 15649 N N . GLU A 1 9 ? -9.595 -16.796 0.206 1.00 0.00 557 GLU A N 14
ATOM 15650 C CA . GLU A 1 9 ? -8.682 -17.958 0.162 1.00 0.00 557 GLU A CA 14
ATOM 15651 C C . GLU A 1 9 ? -7.869 -18.072 1.475 1.00 0.00 557 GLU A C 14
ATOM 15652 O O . GLU A 1 9 ? -7.940 -19.100 2.150 1.00 0.00 557 GLU A O 14
ATOM 15664 N N . GLU A 1 10 ? -7.164 -16.980 1.856 1.00 0.00 558 GLU A N 14
ATOM 15665 C CA . GLU A 1 10 ? -6.222 -16.966 3.013 1.00 0.00 558 GLU A CA 14
ATOM 15666 C C . GLU A 1 10 ? -6.942 -17.261 4.342 1.00 0.00 558 GLU A C 14
ATOM 15667 O O . GLU A 1 10 ? -6.397 -17.929 5.229 1.00 0.00 558 GLU A O 14
ATOM 15679 N N . GLN A 1 11 ? -8.178 -16.756 4.442 1.00 0.00 559 GLN A N 14
ATOM 15680 C CA . GLN A 1 11 ? -9.022 -16.897 5.636 1.00 0.00 559 GLN A CA 14
ATOM 15681 C C . GLN A 1 11 ? -9.421 -18.364 5.841 1.00 0.00 559 GLN A C 14
ATOM 15682 O O . GLN A 1 11 ? -9.299 -18.887 6.942 1.00 0.00 559 GLN A O 14
ATOM 15696 N N . LYS A 1 12 ? -9.873 -19.021 4.757 1.00 0.00 560 LYS A N 14
ATOM 15697 C CA . LYS A 1 12 ? -10.319 -20.431 4.806 1.00 0.00 560 LYS A CA 14
ATOM 15698 C C . LYS A 1 12 ? -9.131 -21.394 5.002 1.00 0.00 560 LYS A C 14
ATOM 15699 O O . LYS A 1 12 ? -9.284 -22.441 5.641 1.00 0.00 560 LYS A O 14
ATOM 15718 N N . LEU A 1 13 ? -7.954 -21.022 4.458 1.00 0.00 561 LEU A N 14
ATOM 15719 C CA . LEU A 1 13 ? -6.686 -21.753 4.701 1.00 0.00 561 LEU A CA 14
ATOM 15720 C C . LEU A 1 13 ? -6.328 -21.699 6.199 1.00 0.00 561 LEU A C 14
ATOM 15721 O O . LEU A 1 13 ? -5.808 -22.676 6.759 1.00 0.00 561 LEU A O 14
ATOM 15737 N N . LEU A 1 14 ? -6.642 -20.549 6.838 1.00 0.00 562 LEU A N 14
ATOM 15738 C CA . LEU A 1 14 ? -6.465 -20.372 8.290 1.00 0.00 562 LEU A CA 14
ATOM 15739 C C . LEU A 1 14 ? -7.471 -21.252 9.056 1.00 0.00 562 LEU A C 14
ATOM 15740 O O . LEU A 1 14 ? -7.077 -21.952 9.967 1.00 0.00 562 LEU A O 14
ATOM 15756 N N . GLU A 1 15 ? -8.757 -21.243 8.636 1.00 0.00 563 GLU A N 14
ATOM 15757 C CA . GLU A 1 15 ? -9.847 -22.026 9.292 1.00 0.00 563 GLU A CA 14
ATOM 15758 C C . GLU A 1 15 ? -9.520 -23.529 9.302 1.00 0.00 563 GLU A C 14
ATOM 15759 O O . GLU A 1 15 ? -9.794 -24.238 10.285 1.00 0.00 563 GLU A O 14
ATOM 15771 N N . GLN A 1 16 ? -8.927 -23.986 8.189 1.00 0.00 564 GLN A N 14
ATOM 15772 C CA . GLN A 1 16 ? -8.442 -25.364 8.039 1.00 0.00 564 GLN A CA 14
ATOM 15773 C C . GLN A 1 16 ? -7.343 -25.645 9.070 1.00 0.00 564 GLN A C 14
ATOM 15774 O O . GLN A 1 16 ? -7.453 -26.570 9.862 1.00 0.00 564 GLN A O 14
ATOM 15788 N N . ALA A 1 17 ? -6.324 -24.783 9.067 1.00 0.00 565 ALA A N 14
ATOM 15789 C CA . ALA A 1 17 ? -5.098 -24.955 9.864 1.00 0.00 565 ALA A CA 14
ATOM 15790 C C . ALA A 1 17 ? -5.354 -24.818 11.386 1.00 0.00 565 ALA A C 14
ATOM 15791 O O . ALA A 1 17 ? -4.690 -25.457 12.193 1.00 0.00 565 ALA A O 14
ATOM 15798 N N . LEU A 1 18 ? -6.345 -23.996 11.761 1.00 0.00 566 LEU A N 14
ATOM 15799 C CA . LEU A 1 18 ? -6.755 -23.794 13.170 1.00 0.00 566 LEU A CA 14
ATOM 15800 C C . LEU A 1 18 ? -7.396 -25.079 13.723 1.00 0.00 566 LEU A C 14
ATOM 15801 O O . LEU A 1 18 ? -7.211 -25.436 14.884 1.00 0.00 566 LEU A O 14
ATOM 15817 N N . LYS A 1 19 ? -8.139 -25.761 12.844 1.00 0.00 567 LYS A N 14
ATOM 15818 C CA . LYS A 1 19 ? -8.853 -27.006 13.165 1.00 0.00 567 LYS A CA 14
ATOM 15819 C C . LYS A 1 19 ? -7.889 -28.218 13.067 1.00 0.00 567 LYS A C 14
ATOM 15820 O O . LYS A 1 19 ? -8.010 -29.177 13.841 1.00 0.00 567 LYS A O 14
ATOM 15839 N N . THR A 1 20 ? -6.934 -28.156 12.116 1.00 0.00 568 THR A N 14
ATOM 15840 C CA . THR A 1 20 ? -5.984 -29.257 11.848 1.00 0.00 568 THR A CA 14
ATOM 15841 C C . THR A 1 20 ? -4.973 -29.389 13.002 1.00 0.00 568 THR A C 14
ATOM 15842 O O . THR A 1 20 ? -4.667 -30.504 13.450 1.00 0.00 568 THR A O 14
ATOM 15853 N N . TYR A 1 21 ? -4.482 -28.241 13.493 1.00 0.00 569 TYR A N 14
ATOM 15854 C CA . TYR A 1 21 ? -3.569 -28.181 14.647 1.00 0.00 569 TYR A CA 14
ATOM 15855 C C . TYR A 1 21 ? -4.365 -27.600 15.836 1.00 0.00 569 TYR A C 14
ATOM 15856 O O . TYR A 1 21 ? -4.583 -26.384 15.871 1.00 0.00 569 TYR A O 14
ATOM 15874 N N . PRO A 1 22 ? -4.856 -28.460 16.805 1.00 0.00 570 PRO A N 14
ATOM 15875 C CA . PRO A 1 22 ? -5.616 -27.986 17.995 1.00 0.00 570 PRO A CA 14
ATOM 15876 C C . PRO A 1 22 ? -4.793 -27.021 18.877 1.00 0.00 570 PRO A C 14
ATOM 15877 O O . PRO A 1 22 ? -3.598 -26.809 18.642 1.00 0.00 570 PRO A O 14
ATOM 15888 N N . VAL A 1 23 ? -5.444 -26.417 19.887 1.00 0.00 571 VAL A N 14
ATOM 15889 C CA . VAL A 1 23 ? -4.838 -25.313 20.662 1.00 0.00 571 VAL A CA 14
ATOM 15890 C C . VAL A 1 23 ? -3.653 -25.789 21.533 1.00 0.00 571 VAL A C 14
ATOM 15891 O O . VAL A 1 23 ? -2.741 -25.016 21.827 1.00 0.00 571 VAL A O 14
ATOM 15904 N N . ASN A 1 24 ? -3.648 -27.082 21.895 1.00 0.00 572 ASN A N 14
ATOM 15905 C CA . ASN A 1 24 ? -2.574 -27.681 22.708 1.00 0.00 572 ASN A CA 14
ATOM 15906 C C . ASN A 1 24 ? -1.406 -28.198 21.839 1.00 0.00 572 ASN A C 14
ATOM 15907 O O . ASN A 1 24 ? -0.509 -28.879 22.347 1.00 0.00 572 ASN A O 14
ATOM 15918 N N . THR A 1 25 ? -1.436 -27.888 20.522 1.00 0.00 573 THR A N 14
ATOM 15919 C CA . THR A 1 25 ? -0.290 -28.091 19.626 1.00 0.00 573 THR A CA 14
ATOM 15920 C C . THR A 1 25 ? 0.703 -26.925 19.851 1.00 0.00 573 THR A C 14
ATOM 15921 O O . THR A 1 25 ? 0.354 -25.780 19.552 1.00 0.00 573 THR A O 14
ATOM 15932 N N . PRO A 1 26 ? 1.945 -27.178 20.386 1.00 0.00 574 PRO A N 14
ATOM 15933 C CA . PRO A 1 26 ? 2.968 -26.112 20.560 1.00 0.00 574 PRO A CA 14
ATOM 15934 C C . PRO A 1 26 ? 3.527 -25.597 19.211 1.00 0.00 574 PRO A C 14
ATOM 15935 O O . PRO A 1 26 ? 4.164 -24.540 19.146 1.00 0.00 574 PRO A O 14
ATOM 15946 N N . GLU A 1 27 ? 3.263 -26.371 18.146 1.00 0.00 575 GLU A N 14
ATOM 15947 C CA . GLU A 1 27 ? 3.699 -26.071 16.777 1.00 0.00 575 GLU A CA 14
ATOM 15948 C C . GLU A 1 27 ? 2.518 -25.548 15.924 1.00 0.00 575 GLU A C 14
ATOM 15949 O O . GLU A 1 27 ? 2.652 -25.472 14.703 1.00 0.00 575 GLU A O 14
ATOM 15961 N N . ARG A 1 28 ? 1.379 -25.175 16.585 1.00 0.00 576 ARG A N 14
ATOM 15962 C CA . ARG A 1 28 ? 0.113 -24.799 15.889 1.00 0.00 576 ARG A CA 14
ATOM 15963 C C . ARG A 1 28 ? 0.370 -23.705 14.840 1.00 0.00 576 ARG A C 14
ATOM 15964 O O . ARG A 1 28 ? 0.258 -23.938 13.633 1.00 0.00 576 ARG A O 14
ATOM 15985 N N . TRP A 1 29 ? 0.826 -22.554 15.341 1.00 0.00 577 TRP A N 14
ATOM 15986 C CA . TRP A 1 29 ? 0.998 -21.326 14.558 1.00 0.00 577 TRP A CA 14
ATOM 15987 C C . TRP A 1 29 ? 2.181 -21.458 13.587 1.00 0.00 577 TRP A C 14
ATOM 15988 O O . TRP A 1 29 ? 2.145 -20.908 12.480 1.00 0.00 577 TRP A O 14
ATOM 16009 N N . LYS A 1 30 ? 3.201 -22.226 14.002 1.00 0.00 578 LYS A N 14
ATOM 16010 C CA . LYS A 1 30 ? 4.394 -22.516 13.177 1.00 0.00 578 LYS A CA 14
ATOM 16011 C C . LYS A 1 30 ? 3.988 -23.229 11.865 1.00 0.00 578 LYS A C 14
ATOM 16012 O O . LYS A 1 30 ? 4.437 -22.872 10.774 1.00 0.00 578 LYS A O 14
ATOM 16031 N N . LYS A 1 31 ? 3.105 -24.222 12.011 1.00 0.00 579 LYS A N 14
ATOM 16032 C CA . LYS A 1 31 ? 2.598 -25.040 10.894 1.00 0.00 579 LYS A CA 14
ATOM 16033 C C . LYS A 1 31 ? 1.487 -24.315 10.108 1.00 0.00 579 LYS A C 14
ATOM 16034 O O . LYS A 1 31 ? 1.187 -24.672 8.965 1.00 0.00 579 LYS A O 14
ATOM 16053 N N . ILE A 1 32 ? 0.860 -23.315 10.751 1.00 0.00 580 ILE A N 14
ATOM 16054 C CA . ILE A 1 32 ? -0.086 -22.386 10.091 1.00 0.00 580 ILE A CA 14
ATOM 16055 C C . ILE A 1 32 ? 0.661 -21.471 9.089 1.00 0.00 580 ILE A C 14
ATOM 16056 O O . ILE A 1 32 ? 0.072 -20.993 8.133 1.00 0.00 580 ILE A O 14
ATOM 16072 N N . ALA A 1 33 ? 1.966 -21.235 9.333 1.00 0.00 581 ALA A N 14
ATOM 16073 C CA . ALA A 1 33 ? 2.846 -20.536 8.355 1.00 0.00 581 ALA A CA 14
ATOM 16074 C C . ALA A 1 33 ? 2.995 -21.354 7.046 1.00 0.00 581 ALA A C 14
ATOM 16075 O O . ALA A 1 33 ? 3.109 -20.777 5.961 1.00 0.00 581 ALA A O 14
ATOM 16082 N N . GLU A 1 34 ? 2.999 -22.696 7.177 1.00 0.00 582 GLU A N 14
ATOM 16083 C CA . GLU A 1 34 ? 3.094 -23.623 6.027 1.00 0.00 582 GLU A CA 14
ATOM 16084 C C . GLU A 1 34 ? 1.760 -23.663 5.244 1.00 0.00 582 GLU A C 14
ATOM 16085 O O . GLU A 1 34 ? 1.749 -23.695 4.005 1.00 0.00 582 GLU A O 14
ATOM 16097 N N . ALA A 1 35 ? 0.642 -23.676 5.993 1.00 0.00 583 ALA A N 14
ATOM 16098 C CA . ALA A 1 35 ? -0.719 -23.763 5.427 1.00 0.00 583 ALA A CA 14
ATOM 16099 C C . ALA A 1 35 ? -1.204 -22.401 4.872 1.00 0.00 583 ALA A C 14
ATOM 16100 O O . ALA A 1 35 ? -1.993 -22.349 3.919 1.00 0.00 583 ALA A O 14
ATOM 16107 N N . VAL A 1 36 ? -0.728 -21.307 5.496 1.00 0.00 584 VAL A N 14
ATOM 16108 C CA . VAL A 1 36 ? -1.097 -19.920 5.140 1.00 0.00 584 VAL A CA 14
ATOM 16109 C C . VAL A 1 36 ? 0.212 -19.103 4.982 1.00 0.00 584 VAL A C 14
ATOM 16110 O O . VAL A 1 36 ? 0.748 -18.599 5.979 1.00 0.00 584 VAL A O 14
ATOM 16123 N N . PRO A 1 37 ? 0.780 -19.003 3.739 1.00 0.00 585 PRO A N 14
ATOM 16124 C CA . PRO A 1 37 ? 2.068 -18.317 3.499 1.00 0.00 585 PRO A CA 14
ATOM 16125 C C . PRO A 1 37 ? 1.927 -16.779 3.494 1.00 0.00 585 PRO A C 14
ATOM 16126 O O . PRO A 1 37 ? 0.859 -16.238 3.170 1.00 0.00 585 PRO A O 14
ATOM 16137 N N . GLY A 1 38 ? 3.004 -16.094 3.906 1.00 0.00 586 GLY A N 14
ATOM 16138 C CA . GLY A 1 38 ? 3.070 -14.625 3.919 1.00 0.00 586 GLY A CA 14
ATOM 16139 C C . GLY A 1 38 ? 2.481 -13.996 5.183 1.00 0.00 586 GLY A C 14
ATOM 16140 O O . GLY A 1 38 ? 3.035 -13.021 5.705 1.00 0.00 586 GLY A O 14
ATOM 16144 N N . ARG A 1 39 ? 1.366 -14.563 5.684 1.00 0.00 587 ARG A N 14
ATOM 16145 C CA . ARG A 1 39 ? 0.692 -14.079 6.902 1.00 0.00 587 ARG A CA 14
ATOM 16146 C C . ARG A 1 39 ? 1.543 -14.394 8.139 1.00 0.00 587 ARG A C 14
ATOM 16147 O O . ARG A 1 39 ? 2.008 -15.527 8.305 1.00 0.00 587 ARG A O 14
ATOM 16168 N N . THR A 1 40 ? 1.740 -13.378 8.997 1.00 0.00 588 THR A N 14
ATOM 16169 C CA . THR A 1 40 ? 2.535 -13.502 10.220 1.00 0.00 588 THR A CA 14
ATOM 16170 C C . THR A 1 40 ? 1.706 -14.158 11.339 1.00 0.00 588 THR A C 14
ATOM 16171 O O . THR A 1 40 ? 0.470 -14.067 11.359 1.00 0.00 588 THR A O 14
ATOM 16182 N N . LYS A 1 41 ? 2.401 -14.828 12.262 1.00 0.00 589 LYS A N 14
ATOM 16183 C CA . LYS A 1 41 ? 1.767 -15.621 13.332 1.00 0.00 589 LYS A CA 14
ATOM 16184 C C . LYS A 1 41 ? 1.020 -14.737 14.328 1.00 0.00 589 LYS A C 14
ATOM 16185 O O . LYS A 1 41 ? -0.001 -15.160 14.847 1.00 0.00 589 LYS A O 14
ATOM 16204 N N . LYS A 1 42 ? 1.524 -13.513 14.561 1.00 0.00 590 LYS A N 14
ATOM 16205 C CA . LYS A 1 42 ? 0.838 -12.515 15.408 1.00 0.00 590 LYS A CA 14
ATOM 16206 C C . LYS A 1 42 ? -0.549 -12.149 14.824 1.00 0.00 590 LYS A C 14
ATOM 16207 O O . LYS A 1 42 ? -1.514 -11.975 15.570 1.00 0.00 590 LYS A O 14
ATOM 16226 N N . ASP A 1 43 ? -0.633 -12.064 13.480 1.00 0.00 591 ASP A N 14
ATOM 16227 C CA . ASP A 1 43 ? -1.892 -11.754 12.758 1.00 0.00 591 ASP A CA 14
ATOM 16228 C C . ASP A 1 43 ? -2.821 -12.977 12.704 1.00 0.00 591 ASP A C 14
ATOM 16229 O O . ASP A 1 43 ? -4.045 -12.825 12.618 1.00 0.00 591 ASP A O 14
ATOM 16238 N N . CYS A 1 44 ? -2.225 -14.181 12.735 1.00 0.00 592 CYS A N 14
ATOM 16239 C CA . CYS A 1 44 ? -2.972 -15.451 12.794 1.00 0.00 592 CYS A CA 14
ATOM 16240 C C . CYS A 1 44 ? -3.619 -15.623 14.192 1.00 0.00 592 CYS A C 14
ATOM 16241 O O . CYS A 1 44 ? -4.765 -16.076 14.305 1.00 0.00 592 CYS A O 14
ATOM 16249 N N . MET A 1 45 ? -2.858 -15.239 15.245 1.00 0.00 593 MET A N 14
ATOM 16250 C CA . MET A 1 45 ? -3.306 -15.300 16.662 1.00 0.00 593 MET A CA 14
ATOM 16251 C C . MET A 1 45 ? -4.409 -14.263 16.897 1.00 0.00 593 MET A C 14
ATOM 16252 O O . MET A 1 45 ? -5.401 -14.538 17.573 1.00 0.00 593 MET A O 14
ATOM 16266 N N . LYS A 1 46 ? -4.193 -13.072 16.314 1.00 0.00 594 LYS A N 14
ATOM 16267 C CA . LYS A 1 46 ? -5.139 -11.942 16.347 1.00 0.00 594 LYS A CA 14
ATOM 16268 C C . LYS A 1 46 ? -6.473 -12.356 15.720 1.00 0.00 594 LYS A C 14
ATOM 16269 O O . LYS A 1 46 ? -7.534 -12.149 16.310 1.00 0.00 594 LYS A O 14
ATOM 16288 N N . ARG A 1 47 ? -6.394 -12.953 14.518 1.00 0.00 595 ARG A N 14
ATOM 16289 C CA . ARG A 1 47 ? -7.584 -13.298 13.725 1.00 0.00 595 ARG A CA 14
ATOM 16290 C C . ARG A 1 47 ? -8.403 -14.385 14.441 1.00 0.00 595 ARG A C 14
ATOM 16291 O O . ARG A 1 47 ? -9.610 -14.244 14.590 1.00 0.00 595 ARG A O 14
ATOM 16312 N N . TYR A 1 48 ? -7.712 -15.433 14.937 1.00 0.00 596 TYR A N 14
ATOM 16313 C CA . TYR A 1 48 ? -8.346 -16.530 15.714 1.00 0.00 596 TYR A CA 14
ATOM 16314 C C . TYR A 1 48 ? -8.917 -16.008 17.048 1.00 0.00 596 TYR A C 14
ATOM 16315 O O . TYR A 1 48 ? -9.917 -16.537 17.542 1.00 0.00 596 TYR A O 14
ATOM 16333 N N . LYS A 1 49 ? -8.278 -14.962 17.613 1.00 0.00 597 LYS A N 14
ATOM 16334 C CA . LYS A 1 49 ? -8.779 -14.282 18.828 1.00 0.00 597 LYS A CA 14
ATOM 16335 C C . LYS A 1 49 ? -10.144 -13.645 18.515 1.00 0.00 597 LYS A C 14
ATOM 16336 O O . LYS A 1 49 ? -11.092 -13.822 19.274 1.00 0.00 597 LYS A O 14
ATOM 16355 N N . GLU A 1 50 ? -10.235 -12.950 17.359 1.00 0.00 598 GLU A N 14
ATOM 16356 C CA . GLU A 1 50 ? -11.496 -12.342 16.887 1.00 0.00 598 GLU A CA 14
ATOM 16357 C C . GLU A 1 50 ? -12.587 -13.417 16.748 1.00 0.00 598 GLU A C 14
ATOM 16358 O O . GLU A 1 50 ? -13.692 -13.256 17.270 1.00 0.00 598 GLU A O 14
ATOM 16370 N N . LEU A 1 51 ? -12.227 -14.534 16.085 1.00 0.00 599 LEU A N 14
ATOM 16371 C CA . LEU A 1 51 ? -13.162 -15.640 15.786 1.00 0.00 599 LEU A CA 14
ATOM 16372 C C . LEU A 1 51 ? -13.754 -16.233 17.072 1.00 0.00 599 LEU A C 14
ATOM 16373 O O . LEU A 1 51 ? -14.978 -16.271 17.231 1.00 0.00 599 LEU A O 14
ATOM 16389 N N . VAL A 1 52 ? -12.866 -16.635 18.005 1.00 0.00 600 VAL A N 14
ATOM 16390 C CA . VAL A 1 52 ? -13.278 -17.306 19.247 1.00 0.00 600 VAL A CA 14
ATOM 16391 C C . VAL A 1 52 ? -14.118 -16.356 20.127 1.00 0.00 600 VAL A C 14
ATOM 16392 O O . VAL A 1 52 ? -15.137 -16.775 20.660 1.00 0.00 600 VAL A O 14
ATOM 16405 N N . GLU A 1 53 ? -13.719 -15.062 20.192 1.00 0.00 601 GLU A N 14
ATOM 16406 C CA . GLU A 1 53 ? -14.464 -14.022 20.944 1.00 0.00 601 GLU A CA 14
ATOM 16407 C C . GLU A 1 53 ? -15.905 -13.895 20.430 1.00 0.00 601 GLU A C 14
ATOM 16408 O O . GLU A 1 53 ? -16.845 -13.994 21.206 1.00 0.00 601 GLU A O 14
ATOM 16420 N N . MET A 1 54 ? -16.048 -13.726 19.105 1.00 0.00 602 MET A N 14
ATOM 16421 C CA . MET A 1 54 ? -17.347 -13.429 18.468 1.00 0.00 602 MET A CA 14
ATOM 16422 C C . MET A 1 54 ? -18.315 -14.608 18.627 1.00 0.00 602 MET A C 14
ATOM 16423 O O . MET A 1 54 ? -19.453 -14.417 19.050 1.00 0.00 602 MET A O 14
ATOM 16437 N N . VAL A 1 55 ? -17.831 -15.830 18.329 1.00 0.00 603 VAL A N 14
ATOM 16438 C CA . VAL A 1 55 ? -18.677 -17.034 18.333 1.00 0.00 603 VAL A CA 14
ATOM 16439 C C . VAL A 1 55 ? -19.183 -17.361 19.760 1.00 0.00 603 VAL A C 14
ATOM 16440 O O . VAL A 1 55 ? -20.371 -17.640 19.939 1.00 0.00 603 VAL A O 14
ATOM 16453 N N . LYS A 1 56 ? -18.295 -17.265 20.776 1.00 0.00 604 LYS A N 14
ATOM 16454 C CA . LYS A 1 56 ? -18.645 -17.624 22.168 1.00 0.00 604 LYS A CA 14
ATOM 16455 C C . LYS A 1 56 ? -19.408 -16.486 22.869 1.00 0.00 604 LYS A C 14
ATOM 16456 O O . LYS A 1 56 ? -20.166 -16.751 23.794 1.00 0.00 604 LYS A O 14
ATOM 16475 N N . ALA A 1 57 ? -19.199 -15.225 22.425 1.00 0.00 605 ALA A N 14
ATOM 16476 C CA . ALA A 1 57 ? -19.936 -14.052 22.958 1.00 0.00 605 ALA A CA 14
ATOM 16477 C C . ALA A 1 57 ? -21.402 -14.089 22.508 1.00 0.00 605 ALA A C 14
ATOM 16478 O O . ALA A 1 57 ? -22.313 -13.861 23.318 1.00 0.00 605 ALA A O 14
ATOM 16485 N N . LYS A 1 58 ? -21.608 -14.378 21.204 1.00 0.00 606 LYS A N 14
ATOM 16486 C CA . LYS A 1 58 ? -22.952 -14.557 20.621 1.00 0.00 606 LYS A CA 14
ATOM 16487 C C . LYS A 1 58 ? -23.665 -15.719 21.321 1.00 0.00 606 LYS A C 14
ATOM 16488 O O . LYS A 1 58 ? -24.787 -15.570 21.776 1.00 0.00 606 LYS A O 14
ATOM 16507 N N . LYS A 1 59 ? -22.955 -16.856 21.422 1.00 0.00 607 LYS A N 14
ATOM 16508 C CA . LYS A 1 59 ? -23.467 -18.096 22.037 1.00 0.00 607 LYS A CA 14
ATOM 16509 C C . LYS A 1 59 ? -23.811 -17.890 23.526 1.00 0.00 607 LYS A C 14
ATOM 16510 O O . LYS A 1 59 ? -24.821 -18.409 24.005 1.00 0.00 607 LYS A O 14
ATOM 16529 N N . ALA A 1 60 ? -22.973 -17.109 24.234 1.00 0.00 608 ALA A N 14
ATOM 16530 C CA . ALA A 1 60 ? -23.147 -16.846 25.679 1.00 0.00 608 ALA A CA 14
ATOM 16531 C C . ALA A 1 60 ? -24.444 -16.080 25.938 1.00 0.00 608 ALA A C 14
ATOM 16532 O O . ALA A 1 60 ? -25.279 -16.505 26.742 1.00 0.00 608 ALA A O 14
ATOM 16539 N N . ALA A 1 61 ? -24.612 -14.969 25.208 1.00 0.00 609 ALA A N 14
ATOM 16540 C CA . ALA A 1 61 ? -25.808 -14.121 25.308 1.00 0.00 609 ALA A CA 14
ATOM 16541 C C . ALA A 1 61 ? -27.059 -14.907 24.870 1.00 0.00 609 ALA A C 14
ATOM 16542 O O . ALA A 1 61 ? -28.036 -14.958 25.596 1.00 0.00 609 ALA A O 14
ATOM 16549 N N . GLN A 1 62 ? -26.943 -15.575 23.712 1.00 0.00 610 GLN A N 14
ATOM 16550 C CA . GLN A 1 62 ? -28.024 -16.356 23.057 1.00 0.00 610 GLN A CA 14
ATOM 16551 C C . GLN A 1 62 ? -28.617 -17.415 23.997 1.00 0.00 610 GLN A C 14
ATOM 16552 O O . GLN A 1 62 ? -29.830 -17.466 24.211 1.00 0.00 610 GLN A O 14
ATOM 16566 N N . GLU A 1 63 ? -27.726 -18.222 24.576 1.00 0.00 611 GLU A N 14
ATOM 16567 C CA . GLU A 1 63 ? -28.076 -19.344 25.448 1.00 0.00 611 GLU A CA 14
ATOM 16568 C C . GLU A 1 63 ? -28.690 -18.818 26.753 1.00 0.00 611 GLU A C 14
ATOM 16569 O O . GLU A 1 63 ? -29.688 -19.347 27.216 1.00 0.00 611 GLU A O 14
ATOM 16581 N N . GLN A 1 64 ? -28.111 -17.733 27.304 1.00 0.00 612 GLN A N 14
ATOM 16582 C CA . GLN A 1 64 ? -28.588 -17.125 28.567 1.00 0.00 612 GLN A CA 14
ATOM 16583 C C . GLN A 1 64 ? -29.875 -16.292 28.374 1.00 0.00 612 GLN A C 14
ATOM 16584 O O . GLN A 1 64 ? -30.561 -16.005 29.355 1.00 0.00 612 GLN A O 14
ATOM 16598 N N . VAL A 1 65 ? -30.197 -15.904 27.118 1.00 0.00 613 VAL A N 14
ATOM 16599 C CA . VAL A 1 65 ? -31.519 -15.315 26.772 1.00 0.00 613 VAL A CA 14
ATOM 16600 C C . VAL A 1 65 ? -32.578 -16.423 26.868 1.00 0.00 613 VAL A C 14
ATOM 16601 O O . VAL A 1 65 ? -33.572 -16.289 27.583 1.00 0.00 613 VAL A O 14
ATOM 16614 N N . LEU A 1 66 ? -32.300 -17.534 26.160 1.00 0.00 614 LEU A N 14
ATOM 16615 C CA . LEU A 1 66 ? -33.177 -18.721 26.107 1.00 0.00 614 LEU A CA 14
ATOM 16616 C C . LEU A 1 66 ? -33.366 -19.329 27.508 1.00 0.00 614 LEU A C 14
ATOM 16617 O O . LEU A 1 66 ? -34.453 -19.793 27.853 1.00 0.00 614 LEU A O 14
ATOM 16633 N N . ASN A 1 67 ? -32.289 -19.286 28.308 1.00 0.00 615 ASN A N 14
ATOM 16634 C CA . ASN A 1 67 ? -32.273 -19.822 29.673 1.00 0.00 615 ASN A CA 14
ATOM 16635 C C . ASN A 1 67 ? -33.169 -18.964 30.578 1.00 0.00 615 ASN A C 14
ATOM 16636 O O . ASN A 1 67 ? -34.089 -19.482 31.209 1.00 0.00 615 ASN A O 14
ATOM 16647 N N . ALA A 1 68 ? -32.909 -17.644 30.584 1.00 0.00 616 ALA A N 14
ATOM 16648 C CA . ALA A 1 68 ? -33.628 -16.665 31.431 1.00 0.00 616 ALA A CA 14
ATOM 16649 C C . ALA A 1 68 ? -35.133 -16.587 31.085 1.00 0.00 616 ALA A C 14
ATOM 16650 O O . ALA A 1 68 ? -35.983 -16.387 31.968 1.00 0.00 616 ALA A O 14
ATOM 16657 N N . SER A 1 69 ? -35.438 -16.768 29.790 1.00 0.00 617 SER A N 14
ATOM 16658 C CA . SER A 1 69 ? -36.803 -16.659 29.255 1.00 0.00 617 SER A CA 14
ATOM 16659 C C . SER A 1 69 ? -37.641 -17.883 29.662 1.00 0.00 617 SER A C 14
ATOM 16660 O O . SER A 1 69 ? -38.804 -17.747 30.055 1.00 0.00 617 SER A O 14
ATOM 16668 N N . ARG A 1 70 ? -37.024 -19.077 29.576 1.00 0.00 618 ARG A N 14
ATOM 16669 C CA . ARG A 1 70 ? -37.666 -20.348 29.971 1.00 0.00 618 ARG A CA 14
ATOM 16670 C C . ARG A 1 70 ? -37.595 -20.569 31.494 1.00 0.00 618 ARG A C 14
ATOM 16671 O O . ARG A 1 70 ? -38.285 -21.441 32.030 1.00 0.00 618 ARG A O 14
ATOM 16692 N N . ALA A 1 71 ? -36.739 -19.789 32.177 1.00 0.00 619 ALA A N 14
ATOM 16693 C CA . ALA A 1 71 ? -36.608 -19.832 33.646 1.00 0.00 619 ALA A CA 14
ATOM 16694 C C . ALA A 1 71 ? -37.772 -19.088 34.311 1.00 0.00 619 ALA A C 14
ATOM 16695 O O . ALA A 1 71 ? -38.351 -18.165 33.723 1.00 0.00 619 ALA A O 14
ATOM 16702 N N . LYS A 1 72 ? -38.100 -19.504 35.544 1.00 0.00 620 LYS A N 14
ATOM 16703 C CA . LYS A 1 72 ? -39.261 -18.991 36.290 1.00 0.00 620 LYS A CA 14
ATOM 16704 C C . LYS A 1 72 ? -38.979 -17.607 36.905 1.00 0.00 620 LYS A C 14
ATOM 16705 O O . LYS A 1 72 ? -37.828 -17.152 36.961 1.00 0.00 620 LYS A O 14
ATOM 16724 N N . LYS A 1 73 ? -40.059 -16.954 37.357 1.00 0.00 621 LYS A N 14
ATOM 16725 C CA . LYS A 1 73 ? -40.015 -15.630 37.992 1.00 0.00 621 LYS A CA 14
ATOM 16726 C C . LYS A 1 73 ? -40.326 -15.795 39.504 1.00 0.00 621 LYS A C 14
ATOM 16745 N N . PHE A 1 3 ? -1.980 -2.096 5.739 1.00 0.00 551 PHE A N 15
ATOM 16746 C CA . PHE A 1 3 ? -1.922 -3.364 4.999 1.00 0.00 551 PHE A CA 15
ATOM 16747 C C . PHE A 1 3 ? -3.360 -3.808 4.683 1.00 0.00 551 PHE A C 15
ATOM 16748 O O . PHE A 1 3 ? -4.305 -3.433 5.403 1.00 0.00 551 PHE A O 15
ATOM 16765 N N . THR A 1 4 ? -3.524 -4.586 3.606 1.00 0.00 552 THR A N 15
ATOM 16766 C CA . THR A 1 4 ? -4.814 -5.190 3.233 1.00 0.00 552 THR A CA 15
ATOM 16767 C C . THR A 1 4 ? -5.240 -6.244 4.293 1.00 0.00 552 THR A C 15
ATOM 16768 O O . THR A 1 4 ? -4.372 -6.962 4.819 1.00 0.00 552 THR A O 15
ATOM 16779 N N . PRO A 1 5 ? -6.569 -6.354 4.623 1.00 0.00 553 PRO A N 15
ATOM 16780 C CA . PRO A 1 5 ? -7.070 -7.320 5.642 1.00 0.00 553 PRO A CA 15
ATOM 16781 C C . PRO A 1 5 ? -6.960 -8.795 5.179 1.00 0.00 553 PRO A C 15
ATOM 16782 O O . PRO A 1 5 ? -6.482 -9.082 4.073 1.00 0.00 553 PRO A O 15
ATOM 16793 N N . TRP A 1 6 ? -7.405 -9.713 6.049 1.00 0.00 554 TRP A N 15
ATOM 16794 C CA . TRP A 1 6 ? -7.373 -11.161 5.790 1.00 0.00 554 TRP A CA 15
ATOM 16795 C C . TRP A 1 6 ? -8.266 -11.537 4.595 1.00 0.00 554 TRP A C 15
ATOM 16796 O O . TRP A 1 6 ? -9.478 -11.291 4.606 1.00 0.00 554 TRP A O 15
ATOM 16817 N N . THR A 1 7 ? -7.630 -12.125 3.580 1.00 0.00 555 THR A N 15
ATOM 16818 C CA . THR A 1 7 ? -8.283 -12.578 2.353 1.00 0.00 555 THR A CA 15
ATOM 16819 C C . THR A 1 7 ? -9.046 -13.882 2.601 1.00 0.00 555 THR A C 15
ATOM 16820 O O . THR A 1 7 ? -8.723 -14.619 3.528 1.00 0.00 555 THR A O 15
ATOM 16831 N N . THR A 1 8 ? -10.038 -14.160 1.740 1.00 0.00 556 THR A N 15
ATOM 16832 C CA . THR A 1 8 ? -10.905 -15.345 1.850 1.00 0.00 556 THR A CA 15
ATOM 16833 C C . THR A 1 8 ? -10.097 -16.655 1.694 1.00 0.00 556 THR A C 15
ATOM 16834 O O . THR A 1 8 ? -10.427 -17.671 2.320 1.00 0.00 556 THR A O 15
ATOM 16845 N N . GLU A 1 9 ? -9.026 -16.598 0.870 1.00 0.00 557 GLU A N 15
ATOM 16846 C CA . GLU A 1 9 ? -8.089 -17.725 0.675 1.00 0.00 557 GLU A CA 15
ATOM 16847 C C . GLU A 1 9 ? -7.289 -17.981 1.963 1.00 0.00 557 GLU A C 15
ATOM 16848 O O . GLU A 1 9 ? -7.279 -19.094 2.472 1.00 0.00 557 GLU A O 15
ATOM 16860 N N . GLU A 1 10 ? -6.650 -16.934 2.510 1.00 0.00 558 GLU A N 15
ATOM 16861 C CA . GLU A 1 10 ? -5.895 -17.044 3.782 1.00 0.00 558 GLU A CA 15
ATOM 16862 C C . GLU A 1 10 ? -6.825 -17.392 4.972 1.00 0.00 558 GLU A C 15
ATOM 16863 O O . GLU A 1 10 ? -6.379 -17.999 5.950 1.00 0.00 558 GLU A O 15
ATOM 16875 N N . GLN A 1 11 ? -8.117 -17.012 4.864 1.00 0.00 559 GLN A N 15
ATOM 16876 C CA . GLN A 1 11 ? -9.149 -17.298 5.885 1.00 0.00 559 GLN A CA 15
ATOM 16877 C C . GLN A 1 11 ? -9.601 -18.765 5.845 1.00 0.00 559 GLN A C 15
ATOM 16878 O O . GLN A 1 11 ? -9.877 -19.338 6.898 1.00 0.00 559 GLN A O 15
ATOM 16892 N N . LYS A 1 12 ? -9.681 -19.364 4.639 1.00 0.00 560 LYS A N 15
ATOM 16893 C CA . LYS A 1 12 ? -10.071 -20.789 4.498 1.00 0.00 560 LYS A CA 15
ATOM 16894 C C . LYS A 1 12 ? -8.883 -21.697 4.886 1.00 0.00 560 LYS A C 15
ATOM 16895 O O . LYS A 1 12 ? -9.090 -22.815 5.365 1.00 0.00 560 LYS A O 15
ATOM 16914 N N . LEU A 1 13 ? -7.648 -21.187 4.671 1.00 0.00 561 LEU A N 15
ATOM 16915 C CA . LEU A 1 13 ? -6.403 -21.891 5.029 1.00 0.00 561 LEU A CA 15
ATOM 16916 C C . LEU A 1 13 ? -6.196 -21.835 6.549 1.00 0.00 561 LEU A C 15
ATOM 16917 O O . LEU A 1 13 ? -5.706 -22.798 7.146 1.00 0.00 561 LEU A O 15
ATOM 16933 N N . LEU A 1 14 ? -6.586 -20.692 7.157 1.00 0.00 562 LEU A N 15
ATOM 16934 C CA . LEU A 1 14 ? -6.568 -20.515 8.622 1.00 0.00 562 LEU A CA 15
ATOM 16935 C C . LEU A 1 14 ? -7.631 -21.430 9.265 1.00 0.00 562 LEU A C 15
ATOM 16936 O O . LEU A 1 14 ? -7.314 -22.209 10.148 1.00 0.00 562 LEU A O 15
ATOM 16952 N N . GLU A 1 15 ? -8.875 -21.346 8.746 1.00 0.00 563 GLU A N 15
ATOM 16953 C CA . GLU A 1 15 ? -10.048 -22.152 9.200 1.00 0.00 563 GLU A CA 15
ATOM 16954 C C . GLU A 1 15 ? -9.748 -23.657 9.161 1.00 0.00 563 GLU A C 15
ATOM 16955 O O . GLU A 1 15 ? -10.140 -24.401 10.069 1.00 0.00 563 GLU A O 15
ATOM 16967 N N . GLN A 1 16 ? -9.043 -24.077 8.097 1.00 0.00 564 GLN A N 15
ATOM 16968 C CA . GLN A 1 16 ? -8.568 -25.460 7.947 1.00 0.00 564 GLN A CA 15
ATOM 16969 C C . GLN A 1 16 ? -7.566 -25.782 9.061 1.00 0.00 564 GLN A C 15
ATOM 16970 O O . GLN A 1 16 ? -7.763 -26.719 9.833 1.00 0.00 564 GLN A O 15
ATOM 16984 N N . ALA A 1 17 ? -6.531 -24.931 9.152 1.00 0.00 565 ALA A N 15
ATOM 16985 C CA . ALA A 1 17 ? -5.359 -25.128 10.031 1.00 0.00 565 ALA A CA 15
ATOM 16986 C C . ALA A 1 17 ? -5.720 -25.102 11.540 1.00 0.00 565 ALA A C 15
ATOM 16987 O O . ALA A 1 17 ? -5.027 -25.717 12.365 1.00 0.00 565 ALA A O 15
ATOM 16994 N N . LEU A 1 18 ? -6.802 -24.382 11.888 1.00 0.00 566 LEU A N 15
ATOM 16995 C CA . LEU A 1 18 ? -7.309 -24.302 13.273 1.00 0.00 566 LEU A CA 15
ATOM 16996 C C . LEU A 1 18 ? -7.912 -25.655 13.703 1.00 0.00 566 LEU A C 15
ATOM 16997 O O . LEU A 1 18 ? -7.864 -26.011 14.884 1.00 0.00 566 LEU A O 15
ATOM 17013 N N . LYS A 1 19 ? -8.462 -26.400 12.725 1.00 0.00 567 LYS A N 15
ATOM 17014 C CA . LYS A 1 19 ? -9.087 -27.719 12.952 1.00 0.00 567 LYS A CA 15
ATOM 17015 C C . LYS A 1 19 ? -8.071 -28.866 12.743 1.00 0.00 567 LYS A C 15
ATOM 17016 O O . LYS A 1 19 ? -8.165 -29.913 13.394 1.00 0.00 567 LYS A O 15
ATOM 17035 N N . THR A 1 20 ? -7.119 -28.657 11.813 1.00 0.00 568 THR A N 15
ATOM 17036 C CA . THR A 1 20 ? -6.108 -29.667 11.436 1.00 0.00 568 THR A CA 15
ATOM 17037 C C . THR A 1 20 ? -5.071 -29.828 12.558 1.00 0.00 568 THR A C 15
ATOM 17038 O O . THR A 1 20 ? -4.735 -30.947 12.969 1.00 0.00 568 THR A O 15
ATOM 17049 N N . TYR A 1 21 ? -4.569 -28.690 13.045 1.00 0.00 569 TYR A N 15
ATOM 17050 C CA . TYR A 1 21 ? -3.532 -28.648 14.084 1.00 0.00 569 TYR A CA 15
ATOM 17051 C C . TYR A 1 21 ? -4.209 -28.362 15.438 1.00 0.00 569 TYR A C 15
ATOM 17052 O O . TYR A 1 21 ? -4.962 -27.385 15.536 1.00 0.00 569 TYR A O 15
ATOM 17070 N N . PRO A 1 22 ? -4.027 -29.238 16.476 1.00 0.00 570 PRO A N 15
ATOM 17071 C CA . PRO A 1 22 ? -4.580 -28.997 17.826 1.00 0.00 570 PRO A CA 15
ATOM 17072 C C . PRO A 1 22 ? -3.790 -27.903 18.575 1.00 0.00 570 PRO A C 15
ATOM 17073 O O . PRO A 1 22 ? -2.592 -27.715 18.325 1.00 0.00 570 PRO A O 15
ATOM 17084 N N . VAL A 1 23 ? -4.480 -27.195 19.487 1.00 0.00 571 VAL A N 15
ATOM 17085 C CA . VAL A 1 23 ? -3.881 -26.134 20.327 1.00 0.00 571 VAL A CA 15
ATOM 17086 C C . VAL A 1 23 ? -2.786 -26.716 21.264 1.00 0.00 571 VAL A C 15
ATOM 17087 O O . VAL A 1 23 ? -1.842 -26.015 21.638 1.00 0.00 571 VAL A O 15
ATOM 17100 N N . ASN A 1 24 ? -2.913 -28.022 21.581 1.00 0.00 572 ASN A N 15
ATOM 17101 C CA . ASN A 1 24 ? -1.980 -28.759 22.468 1.00 0.00 572 ASN A CA 15
ATOM 17102 C C . ASN A 1 24 ? -0.552 -28.812 21.886 1.00 0.00 572 ASN A C 15
ATOM 17103 O O . ASN A 1 24 ? 0.421 -28.987 22.632 1.00 0.00 572 ASN A O 15
ATOM 17114 N N . THR A 1 25 ? -0.450 -28.690 20.553 1.00 0.00 573 THR A N 15
ATOM 17115 C CA . THR A 1 25 ? 0.828 -28.642 19.837 1.00 0.00 573 THR A CA 15
ATOM 17116 C C . THR A 1 25 ? 1.580 -27.324 20.168 1.00 0.00 573 THR A C 15
ATOM 17117 O O . THR A 1 25 ? 0.996 -26.248 20.030 1.00 0.00 573 THR A O 15
ATOM 17128 N N . PRO A 1 26 ? 2.874 -27.380 20.631 1.00 0.00 574 PRO A N 15
ATOM 17129 C CA . PRO A 1 26 ? 3.700 -26.160 20.873 1.00 0.00 574 PRO A CA 15
ATOM 17130 C C . PRO A 1 26 ? 4.053 -25.448 19.543 1.00 0.00 574 PRO A C 15
ATOM 17131 O O . PRO A 1 26 ? 4.358 -24.257 19.515 1.00 0.00 574 PRO A O 15
ATOM 17142 N N . GLU A 1 27 ? 3.988 -26.220 18.446 1.00 0.00 575 GLU A N 15
ATOM 17143 C CA . GLU A 1 27 ? 4.254 -25.761 17.074 1.00 0.00 575 GLU A CA 15
ATOM 17144 C C . GLU A 1 27 ? 2.936 -25.510 16.324 1.00 0.00 575 GLU A C 15
ATOM 17145 O O . GLU A 1 27 ? 2.908 -25.550 15.097 1.00 0.00 575 GLU A O 15
ATOM 17157 N N . ARG A 1 28 ? 1.862 -25.220 17.083 1.00 0.00 576 ARG A N 15
ATOM 17158 C CA . ARG A 1 28 ? 0.489 -25.042 16.560 1.00 0.00 576 ARG A CA 15
ATOM 17159 C C . ARG A 1 28 ? 0.464 -24.018 15.408 1.00 0.00 576 ARG A C 15
ATOM 17160 O O . ARG A 1 28 ? 0.094 -24.350 14.281 1.00 0.00 576 ARG A O 15
ATOM 17181 N N . TRP A 1 29 ? 0.916 -22.794 15.710 1.00 0.00 577 TRP A N 15
ATOM 17182 C CA . TRP A 1 29 ? 0.934 -21.676 14.755 1.00 0.00 577 TRP A CA 15
ATOM 17183 C C . TRP A 1 29 ? 2.092 -21.806 13.741 1.00 0.00 577 TRP A C 15
ATOM 17184 O O . TRP A 1 29 ? 2.027 -21.241 12.645 1.00 0.00 577 TRP A O 15
ATOM 17205 N N . LYS A 1 30 ? 3.126 -22.579 14.117 1.00 0.00 578 LYS A N 15
ATOM 17206 C CA . LYS A 1 30 ? 4.280 -22.891 13.237 1.00 0.00 578 LYS A CA 15
ATOM 17207 C C . LYS A 1 30 ? 3.808 -23.735 12.037 1.00 0.00 578 LYS A C 15
ATOM 17208 O O . LYS A 1 30 ? 4.268 -23.554 10.914 1.00 0.00 578 LYS A O 15
ATOM 17227 N N . LYS A 1 31 ? 2.873 -24.651 12.310 1.00 0.00 579 LYS A N 15
ATOM 17228 C CA . LYS A 1 31 ? 2.274 -25.528 11.291 1.00 0.00 579 LYS A CA 15
ATOM 17229 C C . LYS A 1 31 ? 1.202 -24.784 10.487 1.00 0.00 579 LYS A C 15
ATOM 17230 O O . LYS A 1 31 ? 0.948 -25.110 9.321 1.00 0.00 579 LYS A O 15
ATOM 17249 N N . ILE A 1 32 ? 0.564 -23.789 11.129 1.00 0.00 580 ILE A N 15
ATOM 17250 C CA . ILE A 1 32 ? -0.401 -22.885 10.468 1.00 0.00 580 ILE A CA 15
ATOM 17251 C C . ILE A 1 32 ? 0.325 -21.953 9.470 1.00 0.00 580 ILE A C 15
ATOM 17252 O O . ILE A 1 32 ? -0.260 -21.533 8.470 1.00 0.00 580 ILE A O 15
ATOM 17268 N N . ALA A 1 33 ? 1.612 -21.654 9.754 1.00 0.00 581 ALA A N 15
ATOM 17269 C CA . ALA A 1 33 ? 2.517 -20.943 8.811 1.00 0.00 581 ALA A CA 15
ATOM 17270 C C . ALA A 1 33 ? 2.615 -21.653 7.445 1.00 0.00 581 ALA A C 15
ATOM 17271 O O . ALA A 1 33 ? 2.703 -20.997 6.404 1.00 0.00 581 ALA A O 15
ATOM 17278 N N . GLU A 1 34 ? 2.603 -22.999 7.476 1.00 0.00 582 GLU A N 15
ATOM 17279 C CA . GLU A 1 34 ? 2.646 -23.835 6.255 1.00 0.00 582 GLU A CA 15
ATOM 17280 C C . GLU A 1 34 ? 1.357 -23.647 5.434 1.00 0.00 582 GLU A C 15
ATOM 17281 O O . GLU A 1 34 ? 1.397 -23.563 4.204 1.00 0.00 582 GLU A O 15
ATOM 17293 N N . ALA A 1 35 ? 0.226 -23.541 6.146 1.00 0.00 583 ALA A N 15
ATOM 17294 C CA . ALA A 1 35 ? -1.107 -23.410 5.535 1.00 0.00 583 ALA A CA 15
ATOM 17295 C C . ALA A 1 35 ? -1.356 -21.978 5.022 1.00 0.00 583 ALA A C 15
ATOM 17296 O O . ALA A 1 35 ? -1.930 -21.800 3.954 1.00 0.00 583 ALA A O 15
ATOM 17303 N N . VAL A 1 36 ? -0.889 -20.966 5.779 1.00 0.00 584 VAL A N 15
ATOM 17304 C CA . VAL A 1 36 ? -1.232 -19.546 5.542 1.00 0.00 584 VAL A CA 15
ATOM 17305 C C . VAL A 1 36 ? 0.034 -18.739 5.162 1.00 0.00 584 VAL A C 15
ATOM 17306 O O . VAL A 1 36 ? 0.886 -18.494 6.025 1.00 0.00 584 VAL A O 15
ATOM 17319 N N . PRO A 1 37 ? 0.192 -18.339 3.861 1.00 0.00 585 PRO A N 15
ATOM 17320 C CA . PRO A 1 37 ? 1.266 -17.419 3.411 1.00 0.00 585 PRO A CA 15
ATOM 17321 C C . PRO A 1 37 ? 0.852 -15.930 3.504 1.00 0.00 585 PRO A C 15
ATOM 17322 O O . PRO A 1 37 ? -0.343 -15.604 3.594 1.00 0.00 585 PRO A O 15
ATOM 17333 N N . GLY A 1 38 ? 1.856 -15.029 3.503 1.00 0.00 586 GLY A N 15
ATOM 17334 C CA . GLY A 1 38 ? 1.639 -13.574 3.434 1.00 0.00 586 GLY A CA 15
ATOM 17335 C C . GLY A 1 38 ? 1.310 -12.930 4.781 1.00 0.00 586 GLY A C 15
ATOM 17336 O O . GLY A 1 38 ? 1.739 -11.799 5.059 1.00 0.00 586 GLY A O 15
ATOM 17340 N N . ARG A 1 39 ? 0.530 -13.636 5.614 1.00 0.00 587 ARG A N 15
ATOM 17341 C CA . ARG A 1 39 ? 0.186 -13.194 6.969 1.00 0.00 587 ARG A CA 15
ATOM 17342 C C . ARG A 1 39 ? 1.015 -13.956 8.002 1.00 0.00 587 ARG A C 15
ATOM 17343 O O . ARG A 1 39 ? 1.152 -15.190 7.926 1.00 0.00 587 ARG A O 15
ATOM 17364 N N . THR A 1 40 ? 1.552 -13.211 8.970 1.00 0.00 588 THR A N 15
ATOM 17365 C CA . THR A 1 40 ? 2.377 -13.778 10.044 1.00 0.00 588 THR A CA 15
ATOM 17366 C C . THR A 1 40 ? 1.501 -14.341 11.171 1.00 0.00 588 THR A C 15
ATOM 17367 O O . THR A 1 40 ? 0.273 -14.202 11.160 1.00 0.00 588 THR A O 15
ATOM 17378 N N . LYS A 1 41 ? 2.154 -15.020 12.113 1.00 0.00 589 LYS A N 15
ATOM 17379 C CA . LYS A 1 41 ? 1.477 -15.746 13.197 1.00 0.00 589 LYS A CA 15
ATOM 17380 C C . LYS A 1 41 ? 0.858 -14.791 14.220 1.00 0.00 589 LYS A C 15
ATOM 17381 O O . LYS A 1 41 ? -0.091 -15.174 14.900 1.00 0.00 589 LYS A O 15
ATOM 17400 N N . LYS A 1 42 ? 1.380 -13.543 14.301 1.00 0.00 590 LYS A N 15
ATOM 17401 C CA . LYS A 1 42 ? 0.763 -12.486 15.119 1.00 0.00 590 LYS A CA 15
ATOM 17402 C C . LYS A 1 42 ? -0.596 -12.101 14.501 1.00 0.00 590 LYS A C 15
ATOM 17403 O O . LYS A 1 42 ? -1.549 -11.833 15.223 1.00 0.00 590 LYS A O 15
ATOM 17422 N N . ASP A 1 43 ? -0.653 -12.086 13.142 1.00 0.00 591 ASP A N 15
ATOM 17423 C CA . ASP A 1 43 ? -1.887 -11.814 12.371 1.00 0.00 591 ASP A CA 15
ATOM 17424 C C . ASP A 1 43 ? -2.865 -12.983 12.510 1.00 0.00 591 ASP A C 15
ATOM 17425 O O . ASP A 1 43 ? -4.079 -12.777 12.517 1.00 0.00 591 ASP A O 15
ATOM 17434 N N . CYS A 1 44 ? -2.312 -14.214 12.574 1.00 0.00 592 CYS A N 15
ATOM 17435 C CA . CYS A 1 44 ? -3.096 -15.459 12.688 1.00 0.00 592 CYS A CA 15
ATOM 17436 C C . CYS A 1 44 ? -3.746 -15.570 14.078 1.00 0.00 592 CYS A C 15
ATOM 17437 O O . CYS A 1 44 ? -4.889 -15.996 14.192 1.00 0.00 592 CYS A O 15
ATOM 17445 N N . MET A 1 45 ? -3.003 -15.157 15.122 1.00 0.00 593 MET A N 15
ATOM 17446 C CA . MET A 1 45 ? -3.495 -15.125 16.520 1.00 0.00 593 MET A CA 15
ATOM 17447 C C . MET A 1 45 ? -4.467 -13.948 16.733 1.00 0.00 593 MET A C 15
ATOM 17448 O O . MET A 1 45 ? -5.434 -14.060 17.493 1.00 0.00 593 MET A O 15
ATOM 17462 N N . LYS A 1 46 ? -4.173 -12.823 16.061 1.00 0.00 594 LYS A N 15
ATOM 17463 C CA . LYS A 1 46 ? -5.030 -11.618 16.046 1.00 0.00 594 LYS A CA 15
ATOM 17464 C C . LYS A 1 46 ? -6.407 -11.959 15.460 1.00 0.00 594 LYS A C 15
ATOM 17465 O O . LYS A 1 46 ? -7.441 -11.693 16.076 1.00 0.00 594 LYS A O 15
ATOM 17484 N N . ARG A 1 47 ? -6.380 -12.599 14.279 1.00 0.00 595 ARG A N 15
ATOM 17485 C CA . ARG A 1 47 ? -7.590 -12.924 13.511 1.00 0.00 595 ARG A CA 15
ATOM 17486 C C . ARG A 1 47 ? -8.357 -14.079 14.168 1.00 0.00 595 ARG A C 15
ATOM 17487 O O . ARG A 1 47 ? -9.581 -14.093 14.138 1.00 0.00 595 ARG A O 15
ATOM 17508 N N . TYR A 1 48 ? -7.621 -15.041 14.754 1.00 0.00 596 TYR A N 15
ATOM 17509 C CA . TYR A 1 48 ? -8.221 -16.152 15.523 1.00 0.00 596 TYR A CA 15
ATOM 17510 C C . TYR A 1 48 ? -9.016 -15.602 16.708 1.00 0.00 596 TYR A C 15
ATOM 17511 O O . TYR A 1 48 ? -10.126 -16.060 16.977 1.00 0.00 596 TYR A O 15
ATOM 17529 N N . LYS A 1 49 ? -8.434 -14.592 17.393 1.00 0.00 597 LYS A N 15
ATOM 17530 C CA . LYS A 1 49 ? -9.119 -13.880 18.481 1.00 0.00 597 LYS A CA 15
ATOM 17531 C C . LYS A 1 49 ? -10.417 -13.252 17.945 1.00 0.00 597 LYS A C 15
ATOM 17532 O O . LYS A 1 49 ? -11.467 -13.441 18.535 1.00 0.00 597 LYS A O 15
ATOM 17551 N N . GLU A 1 50 ? -10.312 -12.547 16.789 1.00 0.00 598 GLU A N 15
ATOM 17552 C CA . GLU A 1 50 ? -11.458 -11.885 16.108 1.00 0.00 598 GLU A CA 15
ATOM 17553 C C . GLU A 1 50 ? -12.597 -12.886 15.814 1.00 0.00 598 GLU A C 15
ATOM 17554 O O . GLU A 1 50 ? -13.776 -12.549 15.960 1.00 0.00 598 GLU A O 15
ATOM 17566 N N . LEU A 1 51 ? -12.214 -14.131 15.432 1.00 0.00 599 LEU A N 15
ATOM 17567 C CA . LEU A 1 51 ? -13.178 -15.225 15.161 1.00 0.00 599 LEU A CA 15
ATOM 17568 C C . LEU A 1 51 ? -13.897 -15.620 16.469 1.00 0.00 599 LEU A C 15
ATOM 17569 O O . LEU A 1 51 ? -15.124 -15.755 16.499 1.00 0.00 599 LEU A O 15
ATOM 17585 N N . VAL A 1 52 ? -13.103 -15.743 17.557 1.00 0.00 600 VAL A N 15
ATOM 17586 C CA . VAL A 1 52 ? -13.606 -16.118 18.896 1.00 0.00 600 VAL A CA 15
ATOM 17587 C C . VAL A 1 52 ? -14.471 -14.980 19.499 1.00 0.00 600 VAL A C 15
ATOM 17588 O O . VAL A 1 52 ? -15.441 -15.248 20.211 1.00 0.00 600 VAL A O 15
ATOM 17601 N N . GLU A 1 53 ? -14.137 -13.716 19.161 1.00 0.00 601 GLU A N 15
ATOM 17602 C CA . GLU A 1 53 ? -14.869 -12.532 19.654 1.00 0.00 601 GLU A CA 15
ATOM 17603 C C . GLU A 1 53 ? -16.271 -12.462 19.018 1.00 0.00 601 GLU A C 15
ATOM 17604 O O . GLU A 1 53 ? -17.225 -12.043 19.674 1.00 0.00 601 GLU A O 15
ATOM 17616 N N . MET A 1 54 ? -16.378 -12.881 17.744 1.00 0.00 602 MET A N 15
ATOM 17617 C CA . MET A 1 54 ? -17.657 -12.878 17.003 1.00 0.00 602 MET A CA 15
ATOM 17618 C C . MET A 1 54 ? -18.587 -14.011 17.483 1.00 0.00 602 MET A C 15
ATOM 17619 O O . MET A 1 54 ? -19.802 -13.800 17.613 1.00 0.00 602 MET A O 15
ATOM 17633 N N . VAL A 1 55 ? -18.016 -15.208 17.755 1.00 0.00 603 VAL A N 15
ATOM 17634 C CA . VAL A 1 55 ? -18.816 -16.370 18.197 1.00 0.00 603 VAL A CA 15
ATOM 17635 C C . VAL A 1 55 ? -19.286 -16.186 19.653 1.00 0.00 603 VAL A C 15
ATOM 17636 O O . VAL A 1 55 ? -20.396 -16.597 19.985 1.00 0.00 603 VAL A O 15
ATOM 17649 N N . LYS A 1 56 ? -18.454 -15.544 20.510 1.00 0.00 604 LYS A N 15
ATOM 17650 C CA . LYS A 1 56 ? -18.825 -15.286 21.920 1.00 0.00 604 LYS A CA 15
ATOM 17651 C C . LYS A 1 56 ? -19.863 -14.151 21.993 1.00 0.00 604 LYS A C 15
ATOM 17652 O O . LYS A 1 56 ? -20.695 -14.134 22.899 1.00 0.00 604 LYS A O 15
ATOM 17671 N N . ALA A 1 57 ? -19.789 -13.210 21.021 1.00 0.00 605 ALA A N 15
ATOM 17672 C CA . ALA A 1 57 ? -20.756 -12.109 20.893 1.00 0.00 605 ALA A CA 15
ATOM 17673 C C . ALA A 1 57 ? -22.143 -12.672 20.550 1.00 0.00 605 ALA A C 15
ATOM 17674 O O . ALA A 1 57 ? -23.148 -12.291 21.169 1.00 0.00 605 ALA A O 15
ATOM 17681 N N . LYS A 1 58 ? -22.164 -13.606 19.569 1.00 0.00 606 LYS A N 15
ATOM 17682 C CA . LYS A 1 58 ? -23.379 -14.351 19.195 1.00 0.00 606 LYS A CA 15
ATOM 17683 C C . LYS A 1 58 ? -23.958 -15.076 20.416 1.00 0.00 606 LYS A C 15
ATOM 17684 O O . LYS A 1 58 ? -25.107 -14.850 20.774 1.00 0.00 606 LYS A O 15
ATOM 17703 N N . LYS A 1 59 ? -23.125 -15.918 21.058 1.00 0.00 607 LYS A N 15
ATOM 17704 C CA . LYS A 1 59 ? -23.572 -16.787 22.159 1.00 0.00 607 LYS A CA 15
ATOM 17705 C C . LYS A 1 59 ? -24.113 -15.972 23.340 1.00 0.00 607 LYS A C 15
ATOM 17706 O O . LYS A 1 59 ? -25.145 -16.312 23.865 1.00 0.00 607 LYS A O 15
ATOM 17725 N N . ALA A 1 60 ? -23.426 -14.871 23.704 1.00 0.00 608 ALA A N 15
ATOM 17726 C CA . ALA A 1 60 ? -23.820 -14.008 24.848 1.00 0.00 608 ALA A CA 15
ATOM 17727 C C . ALA A 1 60 ? -25.259 -13.484 24.670 1.00 0.00 608 ALA A C 15
ATOM 17728 O O . ALA A 1 60 ? -26.160 -13.792 25.468 1.00 0.00 608 ALA A O 15
ATOM 17735 N N . ALA A 1 61 ? -25.463 -12.770 23.554 1.00 0.00 609 ALA A N 15
ATOM 17736 C CA . ALA A 1 61 ? -26.741 -12.109 23.237 1.00 0.00 609 ALA A CA 15
ATOM 17737 C C . ALA A 1 61 ? -27.862 -13.141 23.012 1.00 0.00 609 ALA A C 15
ATOM 17738 O O . ALA A 1 61 ? -28.937 -13.052 23.613 1.00 0.00 609 ALA A O 15
ATOM 17745 N N . GLN A 1 62 ? -27.560 -14.143 22.171 1.00 0.00 610 GLN A N 15
ATOM 17746 C CA . GLN A 1 62 ? -28.540 -15.147 21.703 1.00 0.00 610 GLN A CA 15
ATOM 17747 C C . GLN A 1 62 ? -28.932 -16.118 22.832 1.00 0.00 610 GLN A C 15
ATOM 17748 O O . GLN A 1 62 ? -30.030 -16.667 22.809 1.00 0.00 610 GLN A O 15
ATOM 17762 N N . GLU A 1 63 ? -28.037 -16.308 23.828 1.00 0.00 611 GLU A N 15
ATOM 17763 C CA . GLU A 1 63 ? -28.305 -17.198 24.986 1.00 0.00 611 GLU A CA 15
ATOM 17764 C C . GLU A 1 63 ? -29.255 -16.513 25.982 1.00 0.00 611 GLU A C 15
ATOM 17765 O O . GLU A 1 63 ? -30.010 -17.189 26.680 1.00 0.00 611 GLU A O 15
ATOM 17777 N N . GLN A 1 64 ? -29.161 -15.173 26.070 1.00 0.00 612 GLN A N 15
ATOM 17778 C CA . GLN A 1 64 ? -30.098 -14.357 26.877 1.00 0.00 612 GLN A CA 15
ATOM 17779 C C . GLN A 1 64 ? -31.503 -14.342 26.233 1.00 0.00 612 GLN A C 15
ATOM 17780 O O . GLN A 1 64 ? -32.520 -14.391 26.933 1.00 0.00 612 GLN A O 15
ATOM 17794 N N . VAL A 1 65 ? -31.531 -14.296 24.887 1.00 0.00 613 VAL A N 15
ATOM 17795 C CA . VAL A 1 65 ? -32.779 -14.395 24.089 1.00 0.00 613 VAL A CA 15
ATOM 17796 C C . VAL A 1 65 ? -33.356 -15.834 24.183 1.00 0.00 613 VAL A C 15
ATOM 17797 O O . VAL A 1 65 ? -34.578 -16.033 24.204 1.00 0.00 613 VAL A O 15
ATOM 17810 N N . LEU A 1 66 ? -32.447 -16.821 24.289 1.00 0.00 614 LEU A N 15
ATOM 17811 C CA . LEU A 1 66 ? -32.797 -18.249 24.445 1.00 0.00 614 LEU A CA 15
ATOM 17812 C C . LEU A 1 66 ? -33.390 -18.465 25.853 1.00 0.00 614 LEU A C 15
ATOM 17813 O O . LEU A 1 66 ? -34.339 -19.231 26.017 1.00 0.00 614 LEU A O 15
ATOM 17829 N N . ASN A 1 67 ? -32.824 -17.751 26.852 1.00 0.00 615 ASN A N 15
ATOM 17830 C CA . ASN A 1 67 ? -33.307 -17.760 28.253 1.00 0.00 615 ASN A CA 15
ATOM 17831 C C . ASN A 1 67 ? -34.761 -17.253 28.316 1.00 0.00 615 ASN A C 15
ATOM 17832 O O . ASN A 1 67 ? -35.583 -17.789 29.061 1.00 0.00 615 ASN A O 15
ATOM 17843 N N . ALA A 1 68 ? -35.043 -16.219 27.501 1.00 0.00 616 ALA A N 15
ATOM 17844 C CA . ALA A 1 68 ? -36.390 -15.636 27.364 1.00 0.00 616 ALA A CA 15
ATOM 17845 C C . ALA A 1 68 ? -37.367 -16.657 26.742 1.00 0.00 616 ALA A C 15
ATOM 17846 O O . ALA A 1 68 ? -38.534 -16.729 27.134 1.00 0.00 616 ALA A O 15
ATOM 17853 N N . SER A 1 69 ? -36.863 -17.448 25.783 1.00 0.00 617 SER A N 15
ATOM 17854 C CA . SER A 1 69 ? -37.655 -18.488 25.092 1.00 0.00 617 SER A CA 15
ATOM 17855 C C . SER A 1 69 ? -37.886 -19.716 26.011 1.00 0.00 617 SER A C 15
ATOM 17856 O O . SER A 1 69 ? -38.856 -20.461 25.828 1.00 0.00 617 SER A O 15
ATOM 17864 N N . ARG A 1 70 ? -36.984 -19.923 26.995 1.00 0.00 618 ARG A N 15
ATOM 17865 C CA . ARG A 1 70 ? -37.131 -20.978 28.024 1.00 0.00 618 ARG A CA 15
ATOM 17866 C C . ARG A 1 70 ? -37.959 -20.455 29.215 1.00 0.00 618 ARG A C 15
ATOM 17867 O O . ARG A 1 70 ? -38.433 -21.244 30.039 1.00 0.00 618 ARG A O 15
ATOM 17888 N N . ALA A 1 71 ? -38.103 -19.123 29.313 1.00 0.00 619 ALA A N 15
ATOM 17889 C CA . ALA A 1 71 ? -38.899 -18.477 30.361 1.00 0.00 619 ALA A CA 15
ATOM 17890 C C . ALA A 1 71 ? -40.396 -18.716 30.102 1.00 0.00 619 ALA A C 15
ATOM 17891 O O . ALA A 1 71 ? -41.006 -18.040 29.265 1.00 0.00 619 ALA A O 15
ATOM 17898 N N . LYS A 1 72 ? -40.953 -19.720 30.797 1.00 0.00 620 LYS A N 15
ATOM 17899 C CA . LYS A 1 72 ? -42.374 -20.115 30.702 1.00 0.00 620 LYS A CA 15
ATOM 17900 C C . LYS A 1 72 ? -43.296 -19.011 31.267 1.00 0.00 620 LYS A C 15
ATOM 17901 O O . LYS A 1 72 ? -42.893 -18.260 32.165 1.00 0.00 620 LYS A O 15
ATOM 17920 N N . LYS A 1 73 ? -44.517 -18.902 30.720 1.00 0.00 621 LYS A N 15
ATOM 17921 C CA . LYS A 1 73 ? -45.550 -17.989 31.235 1.00 0.00 621 LYS A CA 15
ATOM 17922 C C . LYS A 1 73 ? -46.038 -18.502 32.619 1.00 0.00 621 LYS A C 15
ATOM 17941 N N . PHE A 1 3 ? -1.950 -2.141 5.090 1.00 0.00 551 PHE A N 16
ATOM 17942 C CA . PHE A 1 3 ? -2.376 -3.504 5.488 1.00 0.00 551 PHE A CA 16
ATOM 17943 C C . PHE A 1 3 ? -3.790 -3.793 4.949 1.00 0.00 551 PHE A C 16
ATOM 17944 O O . PHE A 1 3 ? -4.767 -3.211 5.419 1.00 0.00 551 PHE A O 16
ATOM 17961 N N . THR A 1 4 ? -3.886 -4.686 3.959 1.00 0.00 552 THR A N 16
ATOM 17962 C CA . THR A 1 4 ? -5.170 -5.222 3.480 1.00 0.00 552 THR A CA 16
ATOM 17963 C C . THR A 1 4 ? -5.611 -6.395 4.397 1.00 0.00 552 THR A C 16
ATOM 17964 O O . THR A 1 4 ? -4.763 -7.211 4.797 1.00 0.00 552 THR A O 16
ATOM 17975 N N . PRO A 1 5 ? -6.936 -6.499 4.759 1.00 0.00 553 PRO A N 16
ATOM 17976 C CA . PRO A 1 5 ? -7.424 -7.528 5.714 1.00 0.00 553 PRO A CA 16
ATOM 17977 C C . PRO A 1 5 ? -7.450 -8.951 5.110 1.00 0.00 553 PRO A C 16
ATOM 17978 O O . PRO A 1 5 ? -7.193 -9.153 3.912 1.00 0.00 553 PRO A O 16
ATOM 17989 N N . TRP A 1 6 ? -7.764 -9.923 5.974 1.00 0.00 554 TRP A N 16
ATOM 17990 C CA . TRP A 1 6 ? -7.855 -11.340 5.609 1.00 0.00 554 TRP A CA 16
ATOM 17991 C C . TRP A 1 6 ? -9.123 -11.586 4.768 1.00 0.00 554 TRP A C 16
ATOM 17992 O O . TRP A 1 6 ? -10.245 -11.442 5.268 1.00 0.00 554 TRP A O 16
ATOM 18013 N N . THR A 1 7 ? -8.914 -11.922 3.490 1.00 0.00 555 THR A N 16
ATOM 18014 C CA . THR A 1 7 ? -9.991 -12.256 2.535 1.00 0.00 555 THR A CA 16
ATOM 18015 C C . THR A 1 7 ? -10.297 -13.773 2.582 1.00 0.00 555 THR A C 16
ATOM 18016 O O . THR A 1 7 ? -9.589 -14.501 3.265 1.00 0.00 555 THR A O 16
ATOM 18027 N N . THR A 1 8 ? -11.338 -14.230 1.847 1.00 0.00 556 THR A N 16
ATOM 18028 C CA . THR A 1 8 ? -11.877 -15.612 1.953 1.00 0.00 556 THR A CA 16
ATOM 18029 C C . THR A 1 8 ? -10.784 -16.709 1.817 1.00 0.00 556 THR A C 16
ATOM 18030 O O . THR A 1 8 ? -10.732 -17.641 2.627 1.00 0.00 556 THR A O 16
ATOM 18041 N N . GLU A 1 9 ? -9.915 -16.560 0.800 1.00 0.00 557 GLU A N 16
ATOM 18042 C CA . GLU A 1 9 ? -8.806 -17.503 0.523 1.00 0.00 557 GLU A CA 16
ATOM 18043 C C . GLU A 1 9 ? -7.761 -17.516 1.664 1.00 0.00 557 GLU A C 16
ATOM 18044 O O . GLU A 1 9 ? -7.163 -18.552 1.940 1.00 0.00 557 GLU A O 16
ATOM 18056 N N . GLU A 1 10 ? -7.563 -16.362 2.325 1.00 0.00 558 GLU A N 16
ATOM 18057 C CA . GLU A 1 10 ? -6.601 -16.232 3.444 1.00 0.00 558 GLU A CA 16
ATOM 18058 C C . GLU A 1 10 ? -7.199 -16.806 4.742 1.00 0.00 558 GLU A C 16
ATOM 18059 O O . GLU A 1 10 ? -6.498 -17.434 5.545 1.00 0.00 558 GLU A O 16
ATOM 18071 N N . GLN A 1 11 ? -8.512 -16.579 4.906 1.00 0.00 559 GLN A N 16
ATOM 18072 C CA . GLN A 1 11 ? -9.281 -16.975 6.095 1.00 0.00 559 GLN A CA 16
ATOM 18073 C C . GLN A 1 11 ? -9.363 -18.496 6.208 1.00 0.00 559 GLN A C 16
ATOM 18074 O O . GLN A 1 11 ? -9.040 -19.051 7.250 1.00 0.00 559 GLN A O 16
ATOM 18088 N N . LYS A 1 12 ? -9.781 -19.145 5.108 1.00 0.00 560 LYS A N 16
ATOM 18089 C CA . LYS A 1 12 ? -10.025 -20.600 5.075 1.00 0.00 560 LYS A CA 16
ATOM 18090 C C . LYS A 1 12 ? -8.742 -21.395 5.392 1.00 0.00 560 LYS A C 16
ATOM 18091 O O . LYS A 1 12 ? -8.818 -22.432 6.032 1.00 0.00 560 LYS A O 16
ATOM 18110 N N . LEU A 1 13 ? -7.570 -20.878 4.942 1.00 0.00 561 LEU A N 16
ATOM 18111 C CA . LEU A 1 13 ? -6.250 -21.491 5.233 1.00 0.00 561 LEU A CA 16
ATOM 18112 C C . LEU A 1 13 ? -6.004 -21.538 6.747 1.00 0.00 561 LEU A C 16
ATOM 18113 O O . LEU A 1 13 ? -5.554 -22.552 7.280 1.00 0.00 561 LEU A O 16
ATOM 18129 N N . LEU A 1 14 ? -6.328 -20.414 7.413 1.00 0.00 562 LEU A N 16
ATOM 18130 C CA . LEU A 1 14 ? -6.209 -20.279 8.872 1.00 0.00 562 LEU A CA 16
ATOM 18131 C C . LEU A 1 14 ? -7.213 -21.212 9.579 1.00 0.00 562 LEU A C 16
ATOM 18132 O O . LEU A 1 14 ? -6.826 -21.995 10.422 1.00 0.00 562 LEU A O 16
ATOM 18148 N N . GLU A 1 15 ? -8.485 -21.158 9.146 1.00 0.00 563 GLU A N 16
ATOM 18149 C CA . GLU A 1 15 ? -9.623 -21.822 9.819 1.00 0.00 563 GLU A CA 16
ATOM 18150 C C . GLU A 1 15 ? -9.524 -23.355 9.757 1.00 0.00 563 GLU A C 16
ATOM 18151 O O . GLU A 1 15 ? -9.815 -24.034 10.749 1.00 0.00 563 GLU A O 16
ATOM 18163 N N . GLN A 1 16 ? -9.091 -23.898 8.605 1.00 0.00 564 GLN A N 16
ATOM 18164 C CA . GLN A 1 16 ? -8.889 -25.352 8.452 1.00 0.00 564 GLN A CA 16
ATOM 18165 C C . GLN A 1 16 ? -7.654 -25.801 9.246 1.00 0.00 564 GLN A C 16
ATOM 18166 O O . GLN A 1 16 ? -7.624 -26.910 9.752 1.00 0.00 564 GLN A O 16
ATOM 18180 N N . ALA A 1 17 ? -6.648 -24.908 9.359 1.00 0.00 565 ALA A N 16
ATOM 18181 C CA . ALA A 1 17 ? -5.408 -25.163 10.129 1.00 0.00 565 ALA A CA 16
ATOM 18182 C C . ALA A 1 17 ? -5.668 -25.090 11.650 1.00 0.00 565 ALA A C 16
ATOM 18183 O O . ALA A 1 17 ? -4.953 -25.709 12.445 1.00 0.00 565 ALA A O 16
ATOM 18190 N N . LEU A 1 18 ? -6.687 -24.304 12.037 1.00 0.00 566 LEU A N 16
ATOM 18191 C CA . LEU A 1 18 ? -7.174 -24.234 13.425 1.00 0.00 566 LEU A CA 16
ATOM 18192 C C . LEU A 1 18 ? -7.858 -25.561 13.819 1.00 0.00 566 LEU A C 16
ATOM 18193 O O . LEU A 1 18 ? -7.882 -25.930 14.998 1.00 0.00 566 LEU A O 16
ATOM 18209 N N . LYS A 1 19 ? -8.412 -26.258 12.808 1.00 0.00 567 LYS A N 16
ATOM 18210 C CA . LYS A 1 19 ? -9.078 -27.562 12.981 1.00 0.00 567 LYS A CA 16
ATOM 18211 C C . LYS A 1 19 ? -8.077 -28.734 12.857 1.00 0.00 567 LYS A C 16
ATOM 18212 O O . LYS A 1 19 ? -8.174 -29.719 13.599 1.00 0.00 567 LYS A O 16
ATOM 18231 N N . THR A 1 20 ? -7.121 -28.608 11.921 1.00 0.00 568 THR A N 16
ATOM 18232 C CA . THR A 1 20 ? -6.138 -29.670 11.610 1.00 0.00 568 THR A CA 16
ATOM 18233 C C . THR A 1 20 ? -5.084 -29.773 12.726 1.00 0.00 568 THR A C 16
ATOM 18234 O O . THR A 1 20 ? -4.728 -30.875 13.169 1.00 0.00 568 THR A O 16
ATOM 18245 N N . TYR A 1 21 ? -4.624 -28.607 13.207 1.00 0.00 569 TYR A N 16
ATOM 18246 C CA . TYR A 1 21 ? -3.610 -28.510 14.272 1.00 0.00 569 TYR A CA 16
ATOM 18247 C C . TYR A 1 21 ? -4.302 -28.112 15.591 1.00 0.00 569 TYR A C 16
ATOM 18248 O O . TYR A 1 21 ? -5.047 -27.129 15.608 1.00 0.00 569 TYR A O 16
ATOM 18266 N N . PRO A 1 22 ? -4.136 -28.906 16.702 1.00 0.00 570 PRO A N 16
ATOM 18267 C CA . PRO A 1 22 ? -4.665 -28.543 18.035 1.00 0.00 570 PRO A CA 16
ATOM 18268 C C . PRO A 1 22 ? -3.714 -27.596 18.799 1.00 0.00 570 PRO A C 16
ATOM 18269 O O . PRO A 1 22 ? -2.504 -27.580 18.540 1.00 0.00 570 PRO A O 16
ATOM 18280 N N . VAL A 1 23 ? -4.279 -26.825 19.751 1.00 0.00 571 VAL A N 16
ATOM 18281 C CA . VAL A 1 23 ? -3.519 -25.884 20.621 1.00 0.00 571 VAL A CA 16
ATOM 18282 C C . VAL A 1 23 ? -2.467 -26.640 21.490 1.00 0.00 571 VAL A C 16
ATOM 18283 O O . VAL A 1 23 ? -1.452 -26.064 21.905 1.00 0.00 571 VAL A O 16
ATOM 18296 N N . ASN A 1 24 ? -2.724 -27.947 21.706 1.00 0.00 572 ASN A N 16
ATOM 18297 C CA . ASN A 1 24 ? -1.858 -28.853 22.498 1.00 0.00 572 ASN A CA 16
ATOM 18298 C C . ASN A 1 24 ? -0.498 -29.097 21.804 1.00 0.00 572 ASN A C 16
ATOM 18299 O O . ASN A 1 24 ? 0.486 -29.449 22.464 1.00 0.00 572 ASN A O 16
ATOM 18310 N N . THR A 1 25 ? -0.472 -28.935 20.471 1.00 0.00 573 THR A N 16
ATOM 18311 C CA . THR A 1 25 ? 0.752 -29.051 19.663 1.00 0.00 573 THR A CA 16
ATOM 18312 C C . THR A 1 25 ? 1.644 -27.801 19.877 1.00 0.00 573 THR A C 16
ATOM 18313 O O . THR A 1 25 ? 1.158 -26.681 19.726 1.00 0.00 573 THR A O 16
ATOM 18324 N N . PRO A 1 26 ? 2.961 -27.965 20.265 1.00 0.00 574 PRO A N 16
ATOM 18325 C CA . PRO A 1 26 ? 3.904 -26.817 20.428 1.00 0.00 574 PRO A CA 16
ATOM 18326 C C . PRO A 1 26 ? 4.170 -26.093 19.089 1.00 0.00 574 PRO A C 16
ATOM 18327 O O . PRO A 1 26 ? 4.479 -24.895 19.045 1.00 0.00 574 PRO A O 16
ATOM 18338 N N . GLU A 1 27 ? 4.026 -26.862 17.996 1.00 0.00 575 GLU A N 16
ATOM 18339 C CA . GLU A 1 27 ? 4.250 -26.403 16.616 1.00 0.00 575 GLU A CA 16
ATOM 18340 C C . GLU A 1 27 ? 2.929 -25.928 15.966 1.00 0.00 575 GLU A C 16
ATOM 18341 O O . GLU A 1 27 ? 2.837 -25.867 14.742 1.00 0.00 575 GLU A O 16
ATOM 18353 N N . ARG A 1 28 ? 1.939 -25.561 16.804 1.00 0.00 576 ARG A N 16
ATOM 18354 C CA . ARG A 1 28 ? 0.558 -25.243 16.369 1.00 0.00 576 ARG A CA 16
ATOM 18355 C C . ARG A 1 28 ? 0.542 -24.141 15.294 1.00 0.00 576 ARG A C 16
ATOM 18356 O O . ARG A 1 28 ? 0.153 -24.384 14.148 1.00 0.00 576 ARG A O 16
ATOM 18377 N N . TRP A 1 29 ? 1.023 -22.948 15.678 1.00 0.00 577 TRP A N 16
ATOM 18378 C CA . TRP A 1 29 ? 1.073 -21.780 14.783 1.00 0.00 577 TRP A CA 16
ATOM 18379 C C . TRP A 1 29 ? 2.254 -21.876 13.792 1.00 0.00 577 TRP A C 16
ATOM 18380 O O . TRP A 1 29 ? 2.242 -21.227 12.740 1.00 0.00 577 TRP A O 16
ATOM 18401 N N . LYS A 1 30 ? 3.253 -22.714 14.128 1.00 0.00 578 LYS A N 16
ATOM 18402 C CA . LYS A 1 30 ? 4.445 -22.946 13.273 1.00 0.00 578 LYS A CA 16
ATOM 18403 C C . LYS A 1 30 ? 4.029 -23.663 11.973 1.00 0.00 578 LYS A C 16
ATOM 18404 O O . LYS A 1 30 ? 4.529 -23.359 10.886 1.00 0.00 578 LYS A O 16
ATOM 18423 N N . LYS A 1 31 ? 3.109 -24.623 12.110 1.00 0.00 579 LYS A N 16
ATOM 18424 C CA . LYS A 1 31 ? 2.546 -25.382 10.980 1.00 0.00 579 LYS A CA 16
ATOM 18425 C C . LYS A 1 31 ? 1.459 -24.561 10.257 1.00 0.00 579 LYS A C 16
ATOM 18426 O O . LYS A 1 31 ? 1.158 -24.816 9.085 1.00 0.00 579 LYS A O 16
ATOM 18445 N N . ILE A 1 32 ? 0.850 -23.596 10.978 1.00 0.00 580 ILE A N 16
ATOM 18446 C CA . ILE A 1 32 ? -0.075 -22.594 10.388 1.00 0.00 580 ILE A CA 16
ATOM 18447 C C . ILE A 1 32 ? 0.698 -21.608 9.478 1.00 0.00 580 ILE A C 16
ATOM 18448 O O . ILE A 1 32 ? 0.129 -21.034 8.549 1.00 0.00 580 ILE A O 16
ATOM 18464 N N . ALA A 1 33 ? 1.997 -21.410 9.761 1.00 0.00 581 ALA A N 16
ATOM 18465 C CA . ALA A 1 33 ? 2.921 -20.695 8.839 1.00 0.00 581 ALA A CA 16
ATOM 18466 C C . ALA A 1 33 ? 3.024 -21.401 7.474 1.00 0.00 581 ALA A C 16
ATOM 18467 O O . ALA A 1 33 ? 3.107 -20.747 6.425 1.00 0.00 581 ALA A O 16
ATOM 18474 N N . GLU A 1 34 ? 3.010 -22.741 7.516 1.00 0.00 582 GLU A N 16
ATOM 18475 C CA . GLU A 1 34 ? 3.062 -23.597 6.319 1.00 0.00 582 GLU A CA 16
ATOM 18476 C C . GLU A 1 34 ? 1.684 -23.659 5.624 1.00 0.00 582 GLU A C 16
ATOM 18477 O O . GLU A 1 34 ? 1.607 -23.791 4.402 1.00 0.00 582 GLU A O 16
ATOM 18489 N N . ALA A 1 35 ? 0.606 -23.557 6.426 1.00 0.00 583 ALA A N 16
ATOM 18490 C CA . ALA A 1 35 ? -0.789 -23.606 5.930 1.00 0.00 583 ALA A CA 16
ATOM 18491 C C . ALA A 1 35 ? -1.217 -22.268 5.295 1.00 0.00 583 ALA A C 16
ATOM 18492 O O . ALA A 1 35 ? -1.957 -22.251 4.304 1.00 0.00 583 ALA A O 16
ATOM 18499 N N . VAL A 1 36 ? -0.741 -21.155 5.886 1.00 0.00 584 VAL A N 16
ATOM 18500 C CA . VAL A 1 36 ? -1.122 -19.785 5.487 1.00 0.00 584 VAL A CA 16
ATOM 18501 C C . VAL A 1 36 ? 0.162 -19.012 5.084 1.00 0.00 584 VAL A C 16
ATOM 18502 O O . VAL A 1 36 ? 0.888 -18.522 5.965 1.00 0.00 584 VAL A O 16
ATOM 18515 N N . PRO A 1 37 ? 0.496 -18.939 3.754 1.00 0.00 585 PRO A N 16
ATOM 18516 C CA . PRO A 1 37 ? 1.708 -18.231 3.260 1.00 0.00 585 PRO A CA 16
ATOM 18517 C C . PRO A 1 37 ? 1.577 -16.693 3.364 1.00 0.00 585 PRO A C 16
ATOM 18518 O O . PRO A 1 37 ? 0.471 -16.141 3.261 1.00 0.00 585 PRO A O 16
ATOM 18529 N N . GLY A 1 38 ? 2.716 -16.015 3.617 1.00 0.00 586 GLY A N 16
ATOM 18530 C CA . GLY A 1 38 ? 2.791 -14.546 3.622 1.00 0.00 586 GLY A CA 16
ATOM 18531 C C . GLY A 1 38 ? 2.396 -13.902 4.954 1.00 0.00 586 GLY A C 16
ATOM 18532 O O . GLY A 1 38 ? 3.003 -12.911 5.375 1.00 0.00 586 GLY A O 16
ATOM 18536 N N . ARG A 1 39 ? 1.380 -14.475 5.622 1.00 0.00 587 ARG A N 16
ATOM 18537 C CA . ARG A 1 39 ? 0.821 -13.942 6.880 1.00 0.00 587 ARG A CA 16
ATOM 18538 C C . ARG A 1 39 ? 1.723 -14.307 8.068 1.00 0.00 587 ARG A C 16
ATOM 18539 O O . ARG A 1 39 ? 2.351 -15.365 8.061 1.00 0.00 587 ARG A O 16
ATOM 18560 N N . THR A 1 40 ? 1.769 -13.421 9.080 1.00 0.00 588 THR A N 16
ATOM 18561 C CA . THR A 1 40 ? 2.519 -13.657 10.332 1.00 0.00 588 THR A CA 16
ATOM 18562 C C . THR A 1 40 ? 1.601 -14.267 11.401 1.00 0.00 588 THR A C 16
ATOM 18563 O O . THR A 1 40 ? 0.384 -14.059 11.376 1.00 0.00 588 THR A O 16
ATOM 18574 N N . LYS A 1 41 ? 2.210 -14.996 12.345 1.00 0.00 589 LYS A N 16
ATOM 18575 C CA . LYS A 1 41 ? 1.487 -15.773 13.376 1.00 0.00 589 LYS A CA 16
ATOM 18576 C C . LYS A 1 41 ? 0.783 -14.871 14.386 1.00 0.00 589 LYS A C 16
ATOM 18577 O O . LYS A 1 41 ? -0.290 -15.215 14.852 1.00 0.00 589 LYS A O 16
ATOM 18596 N N . LYS A 1 42 ? 1.390 -13.724 14.711 1.00 0.00 590 LYS A N 16
ATOM 18597 C CA . LYS A 1 42 ? 0.773 -12.721 15.602 1.00 0.00 590 LYS A CA 16
ATOM 18598 C C . LYS A 1 42 ? -0.486 -12.084 14.958 1.00 0.00 590 LYS A C 16
ATOM 18599 O O . LYS A 1 42 ? -1.449 -11.759 15.666 1.00 0.00 590 LYS A O 16
ATOM 18618 N N . ASP A 1 43 ? -0.480 -11.919 13.611 1.00 0.00 591 ASP A N 16
ATOM 18619 C CA . ASP A 1 43 ? -1.677 -11.452 12.870 1.00 0.00 591 ASP A CA 16
ATOM 18620 C C . ASP A 1 43 ? -2.694 -12.596 12.689 1.00 0.00 591 ASP A C 16
ATOM 18621 O O . ASP A 1 43 ? -3.892 -12.342 12.524 1.00 0.00 591 ASP A O 16
ATOM 18630 N N . CYS A 1 44 ? -2.201 -13.852 12.707 1.00 0.00 592 CYS A N 16
ATOM 18631 C CA . CYS A 1 44 ? -3.056 -15.061 12.666 1.00 0.00 592 CYS A CA 16
ATOM 18632 C C . CYS A 1 44 ? -3.767 -15.265 14.024 1.00 0.00 592 CYS A C 16
ATOM 18633 O O . CYS A 1 44 ? -4.896 -15.750 14.070 1.00 0.00 592 CYS A O 16
ATOM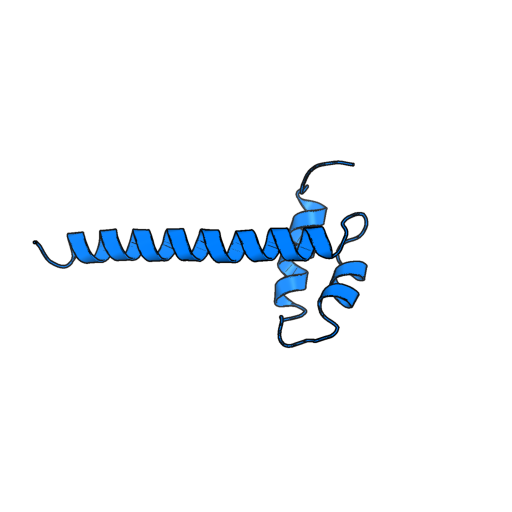 18641 N N . MET A 1 45 ? -3.070 -14.883 15.120 1.00 0.00 593 MET A N 16
ATOM 18642 C CA . MET A 1 45 ? -3.604 -14.932 16.505 1.00 0.00 593 MET A CA 16
ATOM 18643 C C . MET A 1 45 ? -4.638 -13.817 16.700 1.00 0.00 593 MET A C 16
ATOM 18644 O O . MET A 1 45 ? -5.661 -14.022 17.357 1.00 0.00 593 MET A O 16
ATOM 18658 N N . LYS A 1 46 ? -4.338 -12.633 16.119 1.00 0.00 594 LYS A N 16
ATOM 18659 C CA . LYS A 1 46 ? -5.273 -11.491 16.093 1.00 0.00 594 LYS A CA 16
ATOM 18660 C C . LYS A 1 46 ? -6.559 -11.892 15.370 1.00 0.00 594 LYS A C 16
ATOM 18661 O O . LYS A 1 46 ? -7.654 -11.685 15.884 1.00 0.00 594 LYS A O 16
ATOM 18680 N N . ARG A 1 47 ? -6.399 -12.492 14.174 1.00 0.00 595 ARG A N 16
ATOM 18681 C CA . ARG A 1 47 ? -7.535 -12.800 13.303 1.00 0.00 595 ARG A CA 16
ATOM 18682 C C . ARG A 1 47 ? -8.395 -13.922 13.901 1.00 0.00 595 ARG A C 16
ATOM 18683 O O . ARG A 1 47 ? -9.612 -13.822 13.896 1.00 0.00 595 ARG A O 16
ATOM 18704 N N . TYR A 1 48 ? -7.739 -14.976 14.428 1.00 0.00 596 TYR A N 16
ATOM 18705 C CA . TYR A 1 48 ? -8.414 -16.090 15.139 1.00 0.00 596 TYR A CA 16
ATOM 18706 C C . TYR A 1 48 ? -9.219 -15.564 16.333 1.00 0.00 596 TYR A C 16
ATOM 18707 O O . TYR A 1 48 ? -10.342 -16.028 16.577 1.00 0.00 596 TYR A O 16
ATOM 18725 N N . LYS A 1 49 ? -8.634 -14.598 17.066 1.00 0.00 597 LYS A N 16
ATOM 18726 C CA . LYS A 1 49 ? -9.331 -13.906 18.159 1.00 0.00 597 LYS A CA 16
ATOM 18727 C C . LYS A 1 49 ? -10.605 -13.232 17.624 1.00 0.00 597 LYS A C 16
ATOM 18728 O O . LYS A 1 49 ? -11.687 -13.485 18.127 1.00 0.00 597 LYS A O 16
ATOM 18747 N N . GLU A 1 50 ? -10.464 -12.434 16.551 1.00 0.00 598 GLU A N 16
ATOM 18748 C CA . GLU A 1 50 ? -11.591 -11.705 15.933 1.00 0.00 598 GLU A CA 16
ATOM 18749 C C . GLU A 1 50 ? -12.710 -12.681 15.494 1.00 0.00 598 GLU A C 16
ATOM 18750 O O . GLU A 1 50 ? -13.880 -12.420 15.743 1.00 0.00 598 GLU A O 16
ATOM 18762 N N . LEU A 1 51 ? -12.314 -13.832 14.897 1.00 0.00 599 LEU A N 16
ATOM 18763 C CA . LEU A 1 51 ? -13.255 -14.866 14.396 1.00 0.00 599 LEU A CA 16
ATOM 18764 C C . LEU A 1 51 ? -14.111 -15.430 15.543 1.00 0.00 599 LEU A C 16
ATOM 18765 O O . LEU A 1 51 ? -15.350 -15.444 15.465 1.00 0.00 599 LEU A O 16
ATOM 18781 N N . VAL A 1 52 ? -13.430 -15.850 16.627 1.00 0.00 600 VAL A N 16
ATOM 18782 C CA . VAL A 1 52 ? -14.085 -16.511 17.765 1.00 0.00 600 VAL A CA 16
ATOM 18783 C C . VAL A 1 52 ? -14.901 -15.497 18.606 1.00 0.00 600 VAL A C 16
ATOM 18784 O O . VAL A 1 52 ? -15.957 -15.851 19.122 1.00 0.00 600 VAL A O 16
ATOM 18797 N N . GLU A 1 53 ? -14.441 -14.226 18.690 1.00 0.00 601 GLU A N 16
ATOM 18798 C CA . GLU A 1 53 ? -15.166 -13.171 19.439 1.00 0.00 601 GLU A CA 16
ATOM 18799 C C . GLU A 1 53 ? -16.482 -12.814 18.728 1.00 0.00 601 GLU A C 16
ATOM 18800 O O . GLU A 1 53 ? -17.514 -12.698 19.380 1.00 0.00 601 GLU A O 16
ATOM 18812 N N . MET A 1 54 ? -16.432 -12.673 17.384 1.00 0.00 602 MET A N 16
ATOM 18813 C CA . MET A 1 54 ? -17.612 -12.313 16.563 1.00 0.00 602 MET A CA 16
ATOM 18814 C C . MET A 1 54 ? -18.728 -13.363 16.691 1.00 0.00 602 MET A C 16
ATOM 18815 O O . MET A 1 54 ? -19.891 -13.006 16.915 1.00 0.00 602 MET A O 16
ATOM 18829 N N . VAL A 1 55 ? -18.360 -14.660 16.566 1.00 0.00 603 VAL A N 16
ATOM 18830 C CA . VAL A 1 55 ? -19.346 -15.753 16.633 1.00 0.00 603 VAL A CA 16
ATOM 18831 C C . VAL A 1 55 ? -19.948 -15.869 18.053 1.00 0.00 603 VAL A C 16
ATOM 18832 O O . VAL A 1 55 ? -21.164 -15.955 18.182 1.00 0.00 603 VAL A O 16
ATOM 18845 N N . LYS A 1 56 ? -19.103 -15.796 19.113 1.00 0.00 604 LYS A N 16
ATOM 18846 C CA . LYS A 1 56 ? -19.572 -15.913 20.520 1.00 0.00 604 LYS A CA 16
ATOM 18847 C C . LYS A 1 56 ? -20.483 -14.737 20.900 1.00 0.00 604 LYS A C 16
ATOM 18848 O O . LYS A 1 56 ? -21.496 -14.929 21.562 1.00 0.00 604 LYS A O 16
ATOM 18867 N N . ALA A 1 57 ? -20.105 -13.527 20.455 1.00 0.00 605 ALA A N 16
ATOM 18868 C CA . ALA A 1 57 ? -20.840 -12.280 20.761 1.00 0.00 605 ALA A CA 16
ATOM 18869 C C . ALA A 1 57 ? -22.198 -12.251 20.047 1.00 0.00 605 ALA A C 16
ATOM 18870 O O . ALA A 1 57 ? -23.153 -11.682 20.560 1.00 0.00 605 ALA A O 16
ATOM 18877 N N . LYS A 1 58 ? -22.259 -12.876 18.858 1.00 0.00 606 LYS A N 16
ATOM 18878 C CA . LYS A 1 58 ? -23.498 -13.006 18.070 1.00 0.00 606 LYS A CA 16
ATOM 18879 C C . LYS A 1 58 ? -24.462 -13.996 18.753 1.00 0.00 606 LYS A C 16
ATOM 18880 O O . LYS A 1 58 ? -25.661 -13.724 18.889 1.00 0.00 606 LYS A O 16
ATOM 18899 N N . LYS A 1 59 ? -23.898 -15.139 19.194 1.00 0.00 607 LYS A N 16
ATOM 18900 C CA . LYS A 1 59 ? -24.647 -16.205 19.890 1.00 0.00 607 LYS A CA 16
ATOM 18901 C C . LYS A 1 59 ? -25.173 -15.704 21.238 1.00 0.00 607 LYS A C 16
ATOM 18902 O O . LYS A 1 59 ? -26.290 -16.020 21.604 1.00 0.00 607 LYS A O 16
ATOM 18921 N N . ALA A 1 60 ? -24.349 -14.905 21.946 1.00 0.00 608 ALA A N 16
ATOM 18922 C CA . ALA A 1 60 ? -24.666 -14.369 23.288 1.00 0.00 608 ALA A CA 16
ATOM 18923 C C . ALA A 1 60 ? -25.674 -13.217 23.191 1.00 0.00 608 ALA A C 16
ATOM 18924 O O . ALA A 1 60 ? -26.553 -13.073 24.052 1.00 0.00 608 ALA A O 16
ATOM 18931 N N . ALA A 1 61 ? -25.541 -12.403 22.122 1.00 0.00 609 ALA A N 16
ATOM 18932 C CA . ALA A 1 61 ? -26.478 -11.297 21.832 1.00 0.00 609 ALA A CA 16
ATOM 18933 C C . ALA A 1 61 ? -27.875 -11.849 21.536 1.00 0.00 609 ALA A C 16
ATOM 18934 O O . ALA A 1 61 ? -28.881 -11.234 21.890 1.00 0.00 609 ALA A O 16
ATOM 18941 N N . GLN A 1 62 ? -27.913 -13.015 20.874 1.00 0.00 610 GLN A N 16
ATOM 18942 C CA . GLN A 1 62 ? -29.163 -13.723 20.572 1.00 0.00 610 GLN A CA 16
ATOM 18943 C C . GLN A 1 62 ? -29.646 -14.528 21.799 1.00 0.00 610 GLN A C 16
ATOM 18944 O O . GLN A 1 62 ? -30.841 -14.613 22.035 1.00 0.00 610 GLN A O 16
ATOM 18958 N N . GLU A 1 63 ? -28.696 -15.063 22.592 1.00 0.00 611 GLU A N 16
ATOM 18959 C CA . GLU A 1 63 ? -28.981 -15.959 23.748 1.00 0.00 611 GLU A CA 16
ATOM 18960 C C . GLU A 1 63 ? -29.749 -15.215 24.855 1.00 0.00 611 GLU A C 16
ATOM 18961 O O . GLU A 1 63 ? -30.729 -15.734 25.391 1.00 0.00 611 GLU A O 16
ATOM 18973 N N . GLN A 1 64 ? -29.281 -13.992 25.171 1.00 0.00 612 GLN A N 16
ATOM 18974 C CA . GLN A 1 64 ? -29.865 -13.149 26.239 1.00 0.00 612 GLN A CA 16
ATOM 18975 C C . GLN A 1 64 ? -31.317 -12.743 25.897 1.00 0.00 612 GLN A C 16
ATOM 18976 O O . GLN A 1 64 ? -32.195 -12.717 26.772 1.00 0.00 612 GLN A O 16
ATOM 18990 N N . VAL A 1 65 ? -31.543 -12.439 24.605 1.00 0.00 613 VAL A N 16
ATOM 18991 C CA . VAL A 1 65 ? -32.853 -12.027 24.080 1.00 0.00 613 VAL A CA 16
ATOM 18992 C C . VAL A 1 65 ? -33.791 -13.239 24.044 1.00 0.00 613 VAL A C 16
ATOM 18993 O O . VAL A 1 65 ? -34.915 -13.167 24.514 1.00 0.00 613 VAL A O 16
ATOM 19006 N N . LEU A 1 66 ? -33.257 -14.361 23.527 1.00 0.00 614 LEU A N 16
ATOM 19007 C CA . LEU A 1 66 ? -33.989 -15.633 23.342 1.00 0.00 614 LEU A CA 16
ATOM 19008 C C . LEU A 1 66 ? -34.490 -16.149 24.696 1.00 0.00 614 LEU A C 16
ATOM 19009 O O . LEU A 1 66 ? -35.592 -16.647 24.798 1.00 0.00 614 LEU A O 16
ATOM 19025 N N . ASN A 1 67 ? -33.663 -15.959 25.736 1.00 0.00 615 ASN A N 16
ATOM 19026 C CA . ASN A 1 67 ? -33.974 -16.356 27.125 1.00 0.00 615 ASN A CA 16
ATOM 19027 C C . ASN A 1 67 ? -35.269 -15.667 27.623 1.00 0.00 615 ASN A C 16
ATOM 19028 O O . ASN A 1 67 ? -36.223 -16.330 28.056 1.00 0.00 615 ASN A O 16
ATOM 19039 N N . ALA A 1 68 ? -35.292 -14.328 27.505 1.00 0.00 616 ALA A N 16
ATOM 19040 C CA . ALA A 1 68 ? -36.436 -13.491 27.930 1.00 0.00 616 ALA A CA 16
ATOM 19041 C C . ALA A 1 68 ? -37.651 -13.671 26.993 1.00 0.00 616 ALA A C 16
ATOM 19042 O O . ALA A 1 68 ? -38.802 -13.584 27.426 1.00 0.00 616 ALA A O 16
ATOM 19049 N N . SER A 1 69 ? -37.366 -13.943 25.710 1.00 0.00 617 SER A N 16
ATOM 19050 C CA . SER A 1 69 ? -38.386 -14.066 24.647 1.00 0.00 617 SER A CA 16
ATOM 19051 C C . SER A 1 69 ? -39.097 -15.436 24.715 1.00 0.00 617 SER A C 16
ATOM 19052 O O . SER A 1 69 ? -40.238 -15.582 24.263 1.00 0.00 617 SER A O 16
ATOM 19060 N N . ARG A 1 70 ? -38.400 -16.444 25.273 1.00 0.00 618 ARG A N 16
ATOM 19061 C CA . ARG A 1 70 ? -38.995 -17.759 25.598 1.00 0.00 618 ARG A CA 16
ATOM 19062 C C . ARG A 1 70 ? -39.775 -17.677 26.925 1.00 0.00 618 ARG A C 16
ATOM 19063 O O . ARG A 1 70 ? -40.594 -18.556 27.217 1.00 0.00 618 ARG A O 16
ATOM 19084 N N . ALA A 1 71 ? -39.493 -16.605 27.711 1.00 0.00 619 ALA A N 16
ATOM 19085 C CA . ALA A 1 71 ? -40.011 -16.398 29.085 1.00 0.00 619 ALA A CA 16
ATOM 19086 C C . ALA A 1 71 ? -39.484 -17.490 30.040 1.00 0.00 619 ALA A C 16
ATOM 19087 O O . ALA A 1 71 ? -40.066 -17.756 31.099 1.00 0.00 619 ALA A O 16
ATOM 19094 N N . LYS A 1 72 ? -38.337 -18.073 29.667 1.00 0.00 620 LYS A N 16
ATOM 19095 C CA . LYS A 1 72 ? -37.690 -19.165 30.404 1.00 0.00 620 LYS A CA 16
ATOM 19096 C C . LYS A 1 72 ? -36.337 -18.677 30.934 1.00 0.00 620 LYS A C 16
ATOM 19097 O O . LYS A 1 72 ? -35.567 -18.071 30.199 1.00 0.00 620 LYS A O 16
ATOM 19116 N N . LYS A 1 73 ? -36.074 -18.930 32.217 1.00 0.00 621 LYS A N 16
ATOM 19117 C CA . LYS A 1 73 ? -34.775 -18.630 32.847 1.00 0.00 621 LYS A CA 16
ATOM 19118 C C . LYS A 1 73 ? -33.757 -19.766 32.553 1.00 0.00 621 LYS A C 16
ATOM 19137 N N . PHE A 1 3 ? 0.304 -4.088 2.646 1.00 0.00 551 PHE A N 17
ATOM 19138 C CA . PHE A 1 3 ? -0.527 -4.885 3.572 1.00 0.00 551 PHE A CA 17
ATOM 19139 C C . PHE A 1 3 ? -2.022 -4.637 3.292 1.00 0.00 551 PHE A C 17
ATOM 19140 O O . PHE A 1 3 ? -2.477 -3.489 3.234 1.00 0.00 551 PHE A O 17
ATOM 19157 N N . THR A 1 4 ? -2.766 -5.735 3.146 1.00 0.00 552 THR A N 17
ATOM 19158 C CA . THR A 1 4 ? -4.230 -5.749 2.969 1.00 0.00 552 THR A CA 17
ATOM 19159 C C . THR A 1 4 ? -4.854 -6.604 4.096 1.00 0.00 552 THR A C 17
ATOM 19160 O O . THR A 1 4 ? -4.131 -7.376 4.745 1.00 0.00 552 THR A O 17
ATOM 19171 N N . PRO A 1 5 ? -6.189 -6.465 4.387 1.00 0.00 553 PRO A N 17
ATOM 19172 C CA . PRO A 1 5 ? -6.906 -7.388 5.316 1.00 0.00 553 PRO A CA 17
ATOM 19173 C C . PRO A 1 5 ? -6.974 -8.840 4.775 1.00 0.00 553 PRO A C 17
ATOM 19174 O O . PRO A 1 5 ? -6.688 -9.095 3.593 1.00 0.00 553 PRO A O 17
ATOM 19185 N N . TRP A 1 6 ? -7.330 -9.781 5.664 1.00 0.00 554 TRP A N 17
ATOM 19186 C CA . TRP A 1 6 ? -7.430 -11.212 5.335 1.00 0.00 554 TRP A CA 17
ATOM 19187 C C . TRP A 1 6 ? -8.537 -11.468 4.299 1.00 0.00 554 TRP A C 17
ATOM 19188 O O . TRP A 1 6 ? -9.689 -11.062 4.495 1.00 0.00 554 TRP A O 17
ATOM 19209 N N . THR A 1 7 ? -8.153 -12.109 3.188 1.00 0.00 555 THR A N 17
ATOM 19210 C CA . THR A 1 7 ? -9.081 -12.506 2.121 1.00 0.00 555 THR A CA 17
ATOM 19211 C C . THR A 1 7 ? -9.668 -13.895 2.421 1.00 0.00 555 THR A C 17
ATOM 19212 O O . THR A 1 7 ? -9.164 -14.596 3.309 1.00 0.00 555 THR A O 17
ATOM 19223 N N . THR A 1 8 ? -10.714 -14.282 1.662 1.00 0.00 556 THR A N 17
ATOM 19224 C CA . THR A 1 8 ? -11.410 -15.578 1.818 1.00 0.00 556 THR A CA 17
ATOM 19225 C C . THR A 1 8 ? -10.426 -16.765 1.779 1.00 0.00 556 THR A C 17
ATOM 19226 O O . THR A 1 8 ? -10.511 -17.663 2.619 1.00 0.00 556 THR A O 17
ATOM 19237 N N . GLU A 1 9 ? -9.468 -16.724 0.822 1.00 0.00 557 GLU A N 17
ATOM 19238 C CA . GLU A 1 9 ? -8.494 -17.821 0.603 1.00 0.00 557 GLU A CA 17
ATOM 19239 C C . GLU A 1 9 ? -7.568 -18.004 1.827 1.00 0.00 557 GLU A C 17
ATOM 19240 O O . GLU A 1 9 ? -7.280 -19.127 2.229 1.00 0.00 557 GLU A O 17
ATOM 19252 N N . GLU A 1 10 ? -7.160 -16.882 2.437 1.00 0.00 558 GLU A N 17
ATOM 19253 C CA . GLU A 1 10 ? -6.243 -16.865 3.599 1.00 0.00 558 GLU A CA 17
ATOM 19254 C C . GLU A 1 10 ? -6.988 -17.266 4.879 1.00 0.00 558 GLU A C 17
ATOM 19255 O O . GLU A 1 10 ? -6.418 -17.911 5.767 1.00 0.00 558 GLU A O 17
ATOM 19267 N N . GLN A 1 11 ? -8.274 -16.867 4.945 1.00 0.00 559 GLN A N 17
ATOM 19268 C CA . GLN A 1 11 ? -9.163 -17.140 6.086 1.00 0.00 559 GLN A CA 17
ATOM 19269 C C . GLN A 1 11 ? -9.443 -18.632 6.224 1.00 0.00 559 GLN A C 17
ATOM 19270 O O . GLN A 1 11 ? -9.219 -19.203 7.287 1.00 0.00 559 GLN A O 17
ATOM 19284 N N . LYS A 1 12 ? -9.914 -19.257 5.130 1.00 0.00 560 LYS A N 17
ATOM 19285 C CA . LYS A 1 12 ? -10.230 -20.701 5.111 1.00 0.00 560 LYS A CA 17
ATOM 19286 C C . LYS A 1 12 ? -8.975 -21.559 5.417 1.00 0.00 560 LYS A C 17
ATOM 19287 O O . LYS A 1 12 ? -9.096 -22.611 6.037 1.00 0.00 560 LYS A O 17
ATOM 19306 N N . LEU A 1 13 ? -7.779 -21.087 4.972 1.00 0.00 561 LEU A N 17
ATOM 19307 C CA . LEU A 1 13 ? -6.478 -21.747 5.265 1.00 0.00 561 LEU A CA 17
ATOM 19308 C C . LEU A 1 13 ? -6.143 -21.663 6.767 1.00 0.00 561 LEU A C 17
ATOM 19309 O O . LEU A 1 13 ? -5.641 -22.629 7.342 1.00 0.00 561 LEU A O 17
ATOM 19325 N N . LEU A 1 14 ? -6.435 -20.495 7.381 1.00 0.00 562 LEU A N 17
ATOM 19326 C CA . LEU A 1 14 ? -6.218 -20.274 8.826 1.00 0.00 562 LEU A CA 17
ATOM 19327 C C . LEU A 1 14 ? -7.128 -21.213 9.639 1.00 0.00 562 LEU A C 17
ATOM 19328 O O . LEU A 1 14 ? -6.654 -21.968 10.481 1.00 0.00 562 LEU A O 17
ATOM 19344 N N . GLU A 1 15 ? -8.429 -21.183 9.298 1.00 0.00 563 GLU A N 17
ATOM 19345 C CA . GLU A 1 15 ? -9.510 -21.861 10.044 1.00 0.00 563 GLU A CA 17
ATOM 19346 C C . GLU A 1 15 ? -9.391 -23.387 9.955 1.00 0.00 563 GLU A C 17
ATOM 19347 O O . GLU A 1 15 ? -9.540 -24.075 10.963 1.00 0.00 563 GLU A O 17
ATOM 19359 N N . GLN A 1 16 ? -9.078 -23.905 8.749 1.00 0.00 564 GLN A N 17
ATOM 19360 C CA . GLN A 1 16 ? -8.893 -25.357 8.532 1.00 0.00 564 GLN A CA 17
ATOM 19361 C C . GLN A 1 16 ? -7.643 -25.846 9.288 1.00 0.00 564 GLN A C 17
ATOM 19362 O O . GLN A 1 16 ? -7.599 -26.989 9.740 1.00 0.00 564 GLN A O 17
ATOM 19376 N N . ALA A 1 17 ? -6.639 -24.945 9.433 1.00 0.00 565 ALA A N 17
ATOM 19377 C CA . ALA A 1 17 ? -5.386 -25.231 10.159 1.00 0.00 565 ALA A CA 17
ATOM 19378 C C . ALA A 1 17 ? -5.602 -25.167 11.690 1.00 0.00 565 ALA A C 17
ATOM 19379 O O . ALA A 1 17 ? -4.894 -25.819 12.451 1.00 0.00 565 ALA A O 17
ATOM 19386 N N . LEU A 1 18 ? -6.576 -24.350 12.125 1.00 0.00 566 LEU A N 17
ATOM 19387 C CA . LEU A 1 18 ? -7.013 -24.294 13.535 1.00 0.00 566 LEU A CA 17
ATOM 19388 C C . LEU A 1 18 ? -7.735 -25.604 13.917 1.00 0.00 566 LEU A C 17
ATOM 19389 O O . LEU A 1 18 ? -7.696 -26.025 15.072 1.00 0.00 566 LEU A O 17
ATOM 19405 N N . LYS A 1 19 ? -8.386 -26.227 12.918 1.00 0.00 567 LYS A N 17
ATOM 19406 C CA . LYS A 1 19 ? -9.119 -27.499 13.074 1.00 0.00 567 LYS A CA 17
ATOM 19407 C C . LYS A 1 19 ? -8.165 -28.707 12.961 1.00 0.00 567 LYS A C 17
ATOM 19408 O O . LYS A 1 19 ? -8.336 -29.707 13.669 1.00 0.00 567 LYS A O 17
ATOM 19427 N N . THR A 1 20 ? -7.165 -28.605 12.057 1.00 0.00 568 THR A N 17
ATOM 19428 C CA . THR A 1 20 ? -6.180 -29.683 11.819 1.00 0.00 568 THR A CA 17
ATOM 19429 C C . THR A 1 20 ? -5.185 -29.765 12.987 1.00 0.00 568 THR A C 17
ATOM 19430 O O . THR A 1 20 ? -4.975 -30.837 13.573 1.00 0.00 568 THR A O 17
ATOM 19441 N N . TYR A 1 21 ? -4.584 -28.615 13.316 1.00 0.00 569 TYR A N 17
ATOM 19442 C CA . TYR A 1 21 ? -3.629 -28.491 14.430 1.00 0.00 569 TYR A CA 17
ATOM 19443 C C . TYR A 1 21 ? -4.403 -27.982 15.652 1.00 0.00 569 TYR A C 17
ATOM 19444 O O . TYR A 1 21 ? -4.824 -26.810 15.653 1.00 0.00 569 TYR A O 17
ATOM 19462 N N . PRO A 1 22 ? -4.648 -28.847 16.695 1.00 0.00 570 PRO A N 17
ATOM 19463 C CA . PRO A 1 22 ? -5.351 -28.424 17.932 1.00 0.00 570 PRO A CA 17
ATOM 19464 C C . PRO A 1 22 ? -4.564 -27.342 18.698 1.00 0.00 570 PRO A C 17
ATOM 19465 O O . PRO A 1 22 ? -3.385 -27.085 18.399 1.00 0.00 570 PRO A O 17
ATOM 19476 N N . VAL A 1 23 ? -5.222 -26.715 19.685 1.00 0.00 571 VAL A N 17
ATOM 19477 C CA . VAL A 1 23 ? -4.593 -25.681 20.536 1.00 0.00 571 VAL A CA 17
ATOM 19478 C C . VAL A 1 23 ? -3.422 -26.280 21.358 1.00 0.00 571 VAL A C 17
ATOM 19479 O O . VAL A 1 23 ? -2.459 -25.581 21.691 1.00 0.00 571 VAL A O 17
ATOM 19492 N N . ASN A 1 24 ? -3.499 -27.604 21.604 1.00 0.00 572 ASN A N 17
ATOM 19493 C CA . ASN A 1 24 ? -2.483 -28.364 22.369 1.00 0.00 572 ASN A CA 17
ATOM 19494 C C . ASN A 1 24 ? -1.230 -28.689 21.516 1.00 0.00 572 ASN A C 17
ATOM 19495 O O . ASN A 1 24 ? -0.371 -29.459 21.954 1.00 0.00 572 ASN A O 17
ATOM 19506 N N . THR A 1 25 ? -1.134 -28.108 20.300 1.00 0.00 573 THR A N 17
ATOM 19507 C CA . THR A 1 25 ? 0.061 -28.235 19.440 1.00 0.00 573 THR A CA 17
ATOM 19508 C C . THR A 1 25 ? 1.048 -27.084 19.765 1.00 0.00 573 THR A C 17
ATOM 19509 O O . THR A 1 25 ? 0.700 -25.918 19.558 1.00 0.00 573 THR A O 17
ATOM 19520 N N . PRO A 1 26 ? 2.285 -27.386 20.293 1.00 0.00 574 PRO A N 17
ATOM 19521 C CA . PRO A 1 26 ? 3.315 -26.344 20.595 1.00 0.00 574 PRO A CA 17
ATOM 19522 C C . PRO A 1 26 ? 3.829 -25.637 19.317 1.00 0.00 574 PRO A C 17
ATOM 19523 O O . PRO A 1 26 ? 4.328 -24.504 19.372 1.00 0.00 574 PRO A O 17
ATOM 19534 N N . GLU A 1 27 ? 3.696 -26.332 18.169 1.00 0.00 575 GLU A N 17
ATOM 19535 C CA . GLU A 1 27 ? 4.135 -25.834 16.851 1.00 0.00 575 GLU A CA 17
ATOM 19536 C C . GLU A 1 27 ? 2.907 -25.451 15.999 1.00 0.00 575 GLU A C 17
ATOM 19537 O O . GLU A 1 27 ? 3.016 -25.399 14.770 1.00 0.00 575 GLU A O 17
ATOM 19549 N N . ARG A 1 28 ? 1.754 -25.162 16.663 1.00 0.00 576 ARG A N 17
ATOM 19550 C CA . ARG A 1 28 ? 0.455 -24.902 15.975 1.00 0.00 576 ARG A CA 17
ATOM 19551 C C . ARG A 1 28 ? 0.615 -23.823 14.895 1.00 0.00 576 ARG A C 17
ATOM 19552 O O . ARG A 1 28 ? 0.427 -24.084 13.712 1.00 0.00 576 ARG A O 17
ATOM 19573 N N . TRP A 1 29 ? 1.058 -22.643 15.344 1.00 0.00 577 TRP A N 17
ATOM 19574 C CA . TRP A 1 29 ? 1.162 -21.435 14.506 1.00 0.00 577 TRP A CA 17
ATOM 19575 C C . TRP A 1 29 ? 2.312 -21.538 13.482 1.00 0.00 577 TRP A C 17
ATOM 19576 O O . TRP A 1 29 ? 2.264 -20.894 12.429 1.00 0.00 577 TRP A O 17
ATOM 19597 N N . LYS A 1 30 ? 3.317 -22.378 13.790 1.00 0.00 578 LYS A N 17
ATOM 19598 C CA . LYS A 1 30 ? 4.456 -22.678 12.882 1.00 0.00 578 LYS A CA 17
ATOM 19599 C C . LYS A 1 30 ? 3.950 -23.457 11.651 1.00 0.00 578 LYS A C 17
ATOM 19600 O O . LYS A 1 30 ? 4.358 -23.205 10.518 1.00 0.00 578 LYS A O 17
ATOM 19619 N N . LYS A 1 31 ? 3.044 -24.401 11.917 1.00 0.00 579 LYS A N 17
ATOM 19620 C CA . LYS A 1 31 ? 2.411 -25.243 10.889 1.00 0.00 579 LYS A CA 17
ATOM 19621 C C . LYS A 1 31 ? 1.307 -24.464 10.154 1.00 0.00 579 LYS A C 17
ATOM 19622 O O . LYS A 1 31 ? 0.992 -24.756 8.996 1.00 0.00 579 LYS A O 17
ATOM 19641 N N . ILE A 1 32 ? 0.719 -23.467 10.845 1.00 0.00 580 ILE A N 17
ATOM 19642 C CA . ILE A 1 32 ? -0.248 -22.516 10.254 1.00 0.00 580 ILE A CA 17
ATOM 19643 C C . ILE A 1 32 ? 0.473 -21.542 9.298 1.00 0.00 580 ILE A C 17
ATOM 19644 O O . ILE A 1 32 ? -0.137 -21.011 8.376 1.00 0.00 580 ILE A O 17
ATOM 19660 N N . ALA A 1 33 ? 1.780 -21.296 9.538 1.00 0.00 581 ALA A N 17
ATOM 19661 C CA . ALA A 1 33 ? 2.646 -20.549 8.585 1.00 0.00 581 ALA A CA 17
ATOM 19662 C C . ALA A 1 33 ? 2.755 -21.274 7.230 1.00 0.00 581 ALA A C 17
ATOM 19663 O O . ALA A 1 33 ? 2.837 -20.635 6.178 1.00 0.00 581 ALA A O 17
ATOM 19670 N N . GLU A 1 34 ? 2.770 -22.617 7.286 1.00 0.00 582 GLU A N 17
ATOM 19671 C CA . GLU A 1 34 ? 2.832 -23.485 6.097 1.00 0.00 582 GLU A CA 17
ATOM 19672 C C . GLU A 1 34 ? 1.461 -23.528 5.397 1.00 0.00 582 GLU A C 17
ATOM 19673 O O . GLU A 1 34 ? 1.376 -23.584 4.163 1.00 0.00 582 GLU A O 17
ATOM 19685 N N . ALA A 1 35 ? 0.390 -23.468 6.203 1.00 0.00 583 ALA A N 17
ATOM 19686 C CA . ALA A 1 35 ? -0.994 -23.478 5.697 1.00 0.00 583 ALA A CA 17
ATOM 19687 C C . ALA A 1 35 ? -1.371 -22.115 5.078 1.00 0.00 583 ALA A C 17
ATOM 19688 O O . ALA A 1 35 ? -2.044 -22.064 4.048 1.00 0.00 583 ALA A O 17
ATOM 19695 N N . VAL A 1 36 ? -0.895 -21.020 5.710 1.00 0.00 584 VAL A N 17
ATOM 19696 C CA . VAL A 1 36 ? -1.246 -19.628 5.347 1.00 0.00 584 VAL A CA 17
ATOM 19697 C C . VAL A 1 36 ? 0.057 -18.875 4.986 1.00 0.00 584 VAL A C 17
ATOM 19698 O O . VAL A 1 36 ? 0.795 -18.462 5.892 1.00 0.00 584 VAL A O 17
ATOM 19711 N N . PRO A 1 37 ? 0.385 -18.720 3.666 1.00 0.00 585 PRO A N 17
ATOM 19712 C CA . PRO A 1 37 ? 1.628 -18.047 3.223 1.00 0.00 585 PRO A CA 17
ATOM 19713 C C . PRO A 1 37 ? 1.524 -16.504 3.311 1.00 0.00 585 PRO A C 17
ATOM 19714 O O . PRO A 1 37 ? 0.455 -15.922 3.062 1.00 0.00 585 PRO A O 17
ATOM 19725 N N . GLY A 1 38 ? 2.638 -15.862 3.725 1.00 0.00 586 GLY A N 17
ATOM 19726 C CA . GLY A 1 38 ? 2.769 -14.399 3.742 1.00 0.00 586 GLY A CA 17
ATOM 19727 C C . GLY A 1 38 ? 2.287 -13.749 5.041 1.00 0.00 586 GLY A C 17
ATOM 19728 O O . GLY A 1 38 ? 2.878 -12.762 5.506 1.00 0.00 586 GLY A O 17
ATOM 19732 N N . ARG A 1 39 ? 1.202 -14.295 5.614 1.00 0.00 587 ARG A N 17
ATOM 19733 C CA . ARG A 1 39 ? 0.641 -13.810 6.887 1.00 0.00 587 ARG A CA 17
ATOM 19734 C C . ARG A 1 39 ? 1.525 -14.247 8.056 1.00 0.00 587 ARG A C 17
ATOM 19735 O O . ARG A 1 39 ? 1.905 -15.421 8.148 1.00 0.00 587 ARG A O 17
ATOM 19756 N N . THR A 1 40 ? 1.838 -13.296 8.945 1.00 0.00 588 THR A N 17
ATOM 19757 C CA . THR A 1 40 ? 2.667 -13.556 10.125 1.00 0.00 588 THR A CA 17
ATOM 19758 C C . THR A 1 40 ? 1.811 -14.124 11.269 1.00 0.00 588 THR A C 17
ATOM 19759 O O . THR A 1 40 ? 0.577 -14.033 11.252 1.00 0.00 588 THR A O 17
ATOM 19770 N N . LYS A 1 41 ? 2.476 -14.778 12.221 1.00 0.00 589 LYS A N 17
ATOM 19771 C CA . LYS A 1 41 ? 1.797 -15.525 13.293 1.00 0.00 589 LYS A CA 17
ATOM 19772 C C . LYS A 1 41 ? 1.076 -14.595 14.272 1.00 0.00 589 LYS A C 17
ATOM 19773 O O . LYS A 1 41 ? 0.057 -14.977 14.838 1.00 0.00 589 LYS A O 17
ATOM 19792 N N . LYS A 1 42 ? 1.590 -13.369 14.415 1.00 0.00 590 LYS A N 17
ATOM 19793 C CA . LYS A 1 42 ? 0.933 -12.293 15.176 1.00 0.00 590 LYS A CA 17
ATOM 19794 C C . LYS A 1 42 ? -0.437 -11.941 14.539 1.00 0.00 590 LYS A C 17
ATOM 19795 O O . LYS A 1 42 ? -1.421 -11.715 15.261 1.00 0.00 590 LYS A O 17
ATOM 19814 N N . ASP A 1 43 ? -0.485 -11.937 13.171 1.00 0.00 591 ASP A N 17
ATOM 19815 C CA . ASP A 1 43 ? -1.738 -11.719 12.399 1.00 0.00 591 ASP A CA 17
ATOM 19816 C C . ASP A 1 43 ? -2.697 -12.878 12.660 1.00 0.00 591 ASP A C 17
ATOM 19817 O O . ASP A 1 43 ? -3.877 -12.664 12.889 1.00 0.00 591 ASP A O 17
ATOM 19826 N N . CYS A 1 44 ? -2.132 -14.105 12.621 1.00 0.00 592 CYS A N 17
ATOM 19827 C CA . CYS A 1 44 ? -2.881 -15.372 12.743 1.00 0.00 592 CYS A CA 17
ATOM 19828 C C . CYS A 1 44 ? -3.547 -15.513 14.125 1.00 0.00 592 CYS A C 17
ATOM 19829 O O . CYS A 1 44 ? -4.678 -15.993 14.221 1.00 0.00 592 CYS A O 17
ATOM 19837 N N . MET A 1 45 ? -2.833 -15.077 15.189 1.00 0.00 593 MET A N 17
ATOM 19838 C CA . MET A 1 45 ? -3.319 -15.169 16.593 1.00 0.00 593 MET A CA 17
ATOM 19839 C C . MET A 1 45 ? -4.449 -14.168 16.845 1.00 0.00 593 MET A C 17
ATOM 19840 O O . MET A 1 45 ? -5.494 -14.536 17.376 1.00 0.00 593 MET A O 17
ATOM 19854 N N . LYS A 1 46 ? -4.227 -12.904 16.443 1.00 0.00 594 LYS A N 17
ATOM 19855 C CA . LYS A 1 46 ? -5.211 -11.819 16.632 1.00 0.00 594 LYS A CA 17
ATOM 19856 C C . LYS A 1 46 ? -6.426 -11.997 15.717 1.00 0.00 594 LYS A C 17
ATOM 19857 O O . LYS A 1 46 ? -7.526 -11.549 16.053 1.00 0.00 594 LYS A O 17
ATOM 19876 N N . ARG A 1 47 ? -6.222 -12.647 14.554 1.00 0.00 595 ARG A N 17
ATOM 19877 C CA . ARG A 1 47 ? -7.323 -12.941 13.627 1.00 0.00 595 ARG A CA 17
ATOM 19878 C C . ARG A 1 47 ? -8.187 -14.055 14.225 1.00 0.00 595 ARG A C 17
ATOM 19879 O O . ARG A 1 47 ? -9.390 -13.887 14.349 1.00 0.00 595 ARG A O 17
ATOM 19900 N N . TYR A 1 48 ? -7.525 -15.165 14.641 1.00 0.00 596 TYR A N 17
ATOM 19901 C CA . TYR A 1 48 ? -8.177 -16.301 15.347 1.00 0.00 596 TYR A CA 17
ATOM 19902 C C . TYR A 1 48 ? -8.960 -15.809 16.568 1.00 0.00 596 TYR A C 17
ATOM 19903 O O . TYR A 1 48 ? -10.053 -16.305 16.833 1.00 0.00 596 TYR A O 17
ATOM 19921 N N . LYS A 1 49 ? -8.371 -14.844 17.303 1.00 0.00 597 LYS A N 17
ATOM 19922 C CA . LYS A 1 49 ? -9.014 -14.218 18.469 1.00 0.00 597 LYS A CA 17
ATOM 19923 C C . LYS A 1 49 ? -10.368 -13.636 18.058 1.00 0.00 597 LYS A C 17
ATOM 19924 O O . LYS A 1 49 ? -11.393 -14.018 18.596 1.00 0.00 597 LYS A O 17
ATOM 19943 N N . GLU A 1 50 ? -10.352 -12.750 17.051 1.00 0.00 598 GLU A N 17
ATOM 19944 C CA . GLU A 1 50 ? -11.563 -12.077 16.564 1.00 0.00 598 GLU A CA 17
ATOM 19945 C C . GLU A 1 50 ? -12.564 -13.075 15.945 1.00 0.00 598 GLU A C 17
ATOM 19946 O O . GLU A 1 50 ? -13.766 -12.881 16.073 1.00 0.00 598 GLU A O 17
ATOM 19958 N N . LEU A 1 51 ? -12.059 -14.168 15.317 1.00 0.00 599 LEU A N 17
ATOM 19959 C CA . LEU A 1 51 ? -12.915 -15.223 14.728 1.00 0.00 599 LEU A CA 17
ATOM 19960 C C . LEU A 1 51 ? -13.710 -15.916 15.842 1.00 0.00 599 LEU A C 17
ATOM 19961 O O . LEU A 1 51 ? -14.941 -15.933 15.812 1.00 0.00 599 LEU A O 17
ATOM 19977 N N . VAL A 1 52 ? -12.976 -16.417 16.861 1.00 0.00 600 VAL A N 17
ATOM 19978 C CA . VAL A 1 52 ? -13.570 -17.192 17.962 1.00 0.00 600 VAL A CA 17
ATOM 19979 C C . VAL A 1 52 ? -14.457 -16.290 18.844 1.00 0.00 600 VAL A C 17
ATOM 19980 O O . VAL A 1 52 ? -15.471 -16.747 19.344 1.00 0.00 600 VAL A O 17
ATOM 19993 N N . GLU A 1 53 ? -14.087 -14.993 18.987 1.00 0.00 601 GLU A N 17
ATOM 19994 C CA . GLU A 1 53 ? -14.874 -14.017 19.773 1.00 0.00 601 GLU A CA 17
ATOM 19995 C C . GLU A 1 53 ? -16.208 -13.695 19.073 1.00 0.00 601 GLU A C 17
ATOM 19996 O O . GLU A 1 53 ? -17.217 -13.495 19.742 1.00 0.00 601 GLU A O 17
ATOM 20008 N N . MET A 1 54 ? -16.205 -13.662 17.719 1.00 0.00 602 MET A N 17
ATOM 20009 C CA . MET A 1 54 ? -17.439 -13.446 16.925 1.00 0.00 602 MET A CA 17
ATOM 20010 C C . MET A 1 54 ? -18.334 -14.700 16.979 1.00 0.00 602 MET A C 17
ATOM 20011 O O . MET A 1 54 ? -19.560 -14.581 17.048 1.00 0.00 602 MET A O 17
ATOM 20025 N N . VAL A 1 55 ? -17.708 -15.898 16.972 1.00 0.00 603 VAL A N 17
ATOM 20026 C CA . VAL A 1 55 ? -18.431 -17.178 17.129 1.00 0.00 603 VAL A CA 17
ATOM 20027 C C . VAL A 1 55 ? -19.121 -17.219 18.507 1.00 0.00 603 VAL A C 17
ATOM 20028 O O . VAL A 1 55 ? -20.306 -17.519 18.597 1.00 0.00 603 VAL A O 17
ATOM 20041 N N . LYS A 1 56 ? -18.366 -16.841 19.552 1.00 0.00 604 LYS A N 17
ATOM 20042 C CA . LYS A 1 56 ? -18.827 -16.832 20.957 1.00 0.00 604 LYS A CA 17
ATOM 20043 C C . LYS A 1 56 ? -19.921 -15.768 21.183 1.00 0.00 604 LYS A C 17
ATOM 20044 O O . LYS A 1 56 ? -20.877 -16.006 21.919 1.00 0.00 604 LYS A O 17
ATOM 20063 N N . ALA A 1 57 ? -19.760 -14.598 20.537 1.00 0.00 605 ALA A N 17
ATOM 20064 C CA . ALA A 1 57 ? -20.693 -13.460 20.680 1.00 0.00 605 ALA A CA 17
ATOM 20065 C C . ALA A 1 57 ? -22.049 -13.793 20.045 1.00 0.00 605 ALA A C 17
ATOM 20066 O O . ALA A 1 57 ? -23.096 -13.589 20.656 1.00 0.00 605 ALA A O 17
ATOM 20073 N N . LYS A 1 58 ? -22.000 -14.345 18.817 1.00 0.00 606 LYS A N 17
ATOM 20074 C CA . LYS A 1 58 ? -23.207 -14.743 18.058 1.00 0.00 606 LYS A CA 17
ATOM 20075 C C . LYS A 1 58 ? -23.836 -16.016 18.638 1.00 0.00 606 LYS A C 17
ATOM 20076 O O . LYS A 1 58 ? -25.045 -16.219 18.520 1.00 0.00 606 LYS A O 17
ATOM 20095 N N . LYS A 1 59 ? -23.005 -16.863 19.271 1.00 0.00 607 LYS A N 17
ATOM 20096 C CA . LYS A 1 59 ? -23.481 -18.072 19.972 1.00 0.00 607 LYS A CA 17
ATOM 20097 C C . LYS A 1 59 ? -24.340 -17.649 21.161 1.00 0.00 607 LYS A C 17
ATOM 20098 O O . LYS A 1 59 ? -25.497 -18.036 21.252 1.00 0.00 607 LYS A O 17
ATOM 20117 N N . ALA A 1 60 ? -23.761 -16.789 22.018 1.00 0.00 608 ALA A N 17
ATOM 20118 C CA . ALA A 1 60 ? -24.444 -16.232 23.202 1.00 0.00 608 ALA A CA 17
ATOM 20119 C C . ALA A 1 60 ? -25.702 -15.447 22.793 1.00 0.00 608 ALA A C 17
ATOM 20120 O O . ALA A 1 60 ? -26.744 -15.562 23.434 1.00 0.00 608 ALA A O 17
ATOM 20127 N N . ALA A 1 61 ? -25.587 -14.680 21.691 1.00 0.00 609 ALA A N 17
ATOM 20128 C CA . ALA A 1 61 ? -26.686 -13.851 21.163 1.00 0.00 609 ALA A CA 17
ATOM 20129 C C . ALA A 1 61 ? -27.916 -14.715 20.828 1.00 0.00 609 ALA A C 17
ATOM 20130 O O . ALA A 1 61 ? -28.941 -14.634 21.503 1.00 0.00 609 ALA A O 17
ATOM 20137 N N . GLN A 1 62 ? -27.748 -15.609 19.839 1.00 0.00 610 GLN A N 17
ATOM 20138 C CA . GLN A 1 62 ? -28.833 -16.457 19.292 1.00 0.00 610 GLN A CA 17
ATOM 20139 C C . GLN A 1 62 ? -29.381 -17.444 20.345 1.00 0.00 610 GLN A C 17
ATOM 20140 O O . GLN A 1 62 ? -30.564 -17.785 20.325 1.00 0.00 610 GLN A O 17
ATOM 20154 N N . GLU A 1 63 ? -28.510 -17.870 21.275 1.00 0.00 611 GLU A N 17
ATOM 20155 C CA . GLU A 1 63 ? -28.853 -18.853 22.318 1.00 0.00 611 GLU A CA 17
ATOM 20156 C C . GLU A 1 63 ? -29.756 -18.217 23.394 1.00 0.00 611 GLU A C 17
ATOM 20157 O O . GLU A 1 63 ? -30.687 -18.853 23.894 1.00 0.00 611 GLU A O 17
ATOM 20169 N N . GLN A 1 64 ? -29.476 -16.947 23.735 1.00 0.00 612 GLN A N 17
ATOM 20170 C CA . GLN A 1 64 ? -30.279 -16.195 24.713 1.00 0.00 612 GLN A CA 17
ATOM 20171 C C . GLN A 1 64 ? -31.567 -15.663 24.067 1.00 0.00 612 GLN A C 17
ATOM 20172 O O . GLN A 1 64 ? -32.573 -15.523 24.747 1.00 0.00 612 GLN A O 17
ATOM 20186 N N . VAL A 1 65 ? -31.528 -15.360 22.749 1.00 0.00 613 VAL A N 17
ATOM 20187 C CA . VAL A 1 65 ? -32.726 -14.898 22.012 1.00 0.00 613 VAL A CA 17
ATOM 20188 C C . VAL A 1 65 ? -33.733 -16.054 21.867 1.00 0.00 613 VAL A C 17
ATOM 20189 O O . VAL A 1 65 ? -34.947 -15.843 21.998 1.00 0.00 613 VAL A O 17
ATOM 20202 N N . LEU A 1 66 ? -33.221 -17.294 21.662 1.00 0.00 614 LEU A N 17
ATOM 20203 C CA . LEU A 1 66 ? -34.085 -18.466 21.391 1.00 0.00 614 LEU A CA 17
ATOM 20204 C C . LEU A 1 66 ? -34.908 -18.844 22.636 1.00 0.00 614 LEU A C 17
ATOM 20205 O O . LEU A 1 66 ? -35.945 -19.506 22.511 1.00 0.00 614 LEU A O 17
ATOM 20221 N N . ASN A 1 67 ? -34.450 -18.421 23.843 1.00 0.00 615 ASN A N 17
ATOM 20222 C CA . ASN A 1 67 ? -35.144 -18.753 25.110 1.00 0.00 615 ASN A CA 17
ATOM 20223 C C . ASN A 1 67 ? -36.495 -18.009 25.204 1.00 0.00 615 ASN A C 17
ATOM 20224 O O . ASN A 1 67 ? -37.374 -18.406 25.968 1.00 0.00 615 ASN A O 17
ATOM 20235 N N . ALA A 1 68 ? -36.618 -16.910 24.428 1.00 0.00 616 ALA A N 17
ATOM 20236 C CA . ALA A 1 68 ? -37.844 -16.101 24.343 1.00 0.00 616 ALA A CA 17
ATOM 20237 C C . ALA A 1 68 ? -38.934 -16.835 23.527 1.00 0.00 616 ALA A C 17
ATOM 20238 O O . ALA A 1 68 ? -40.120 -16.744 23.838 1.00 0.00 616 ALA A O 17
ATOM 20245 N N . SER A 1 69 ? -38.513 -17.576 22.482 1.00 0.00 617 SER A N 17
ATOM 20246 C CA . SER A 1 69 ? -39.422 -18.411 21.665 1.00 0.00 617 SER A CA 17
ATOM 20247 C C . SER A 1 69 ? -39.709 -19.755 22.373 1.00 0.00 617 SER A C 17
ATOM 20248 O O . SER A 1 69 ? -40.750 -20.378 22.149 1.00 0.00 617 SER A O 17
ATOM 20256 N N . ARG A 1 70 ? -38.760 -20.184 23.223 1.00 0.00 618 ARG A N 17
ATOM 20257 C CA . ARG A 1 70 ? -38.852 -21.440 24.005 1.00 0.00 618 ARG A CA 17
ATOM 20258 C C . ARG A 1 70 ? -39.751 -21.211 25.247 1.00 0.00 618 ARG A C 17
ATOM 20259 O O . ARG A 1 70 ? -40.485 -22.107 25.682 1.00 0.00 618 ARG A O 17
ATOM 20280 N N . ALA A 1 71 ? -39.688 -19.978 25.779 1.00 0.00 619 ALA A N 17
ATOM 20281 C CA . ALA A 1 71 ? -40.414 -19.543 26.985 1.00 0.00 619 ALA A CA 17
ATOM 20282 C C . ALA A 1 71 ? -40.688 -18.036 26.873 1.00 0.00 619 ALA A C 17
ATOM 20283 O O . ALA A 1 71 ? -39.805 -17.213 27.139 1.00 0.00 619 ALA A O 17
ATOM 20290 N N . LYS A 1 72 ? -41.898 -17.686 26.421 1.00 0.00 620 LYS A N 17
ATOM 20291 C CA . LYS A 1 72 ? -42.285 -16.282 26.187 1.00 0.00 620 LYS A CA 17
ATOM 20292 C C . LYS A 1 72 ? -42.617 -15.565 27.515 1.00 0.00 620 LYS A C 17
ATOM 20293 O O . LYS A 1 72 ? -42.429 -14.352 27.640 1.00 0.00 620 LYS A O 17
ATOM 20312 N N . LYS A 1 73 ? -43.103 -16.330 28.498 1.00 0.00 621 LYS A N 17
ATOM 20313 C CA . LYS A 1 73 ? -43.338 -15.825 29.861 1.00 0.00 621 LYS A CA 17
ATOM 20314 C C . LYS A 1 73 ? -42.003 -15.858 30.638 1.00 0.00 621 LYS A C 17
ATOM 20333 N N . PHE A 1 3 ? 1.339 -5.029 6.875 1.00 0.00 551 PHE A N 18
ATOM 20334 C CA . PHE A 1 3 ? 0.122 -5.708 7.352 1.00 0.00 551 PHE A CA 18
ATOM 20335 C C . PHE A 1 3 ? -0.847 -5.814 6.157 1.00 0.00 551 PHE A C 18
ATOM 20336 O O . PHE A 1 3 ? -1.456 -4.815 5.754 1.00 0.00 551 PHE A O 18
ATOM 20353 N N . THR A 1 4 ? -0.927 -7.009 5.559 1.00 0.00 552 THR A N 18
ATOM 20354 C CA . THR A 1 4 ? -1.828 -7.286 4.433 1.00 0.00 552 THR A CA 18
ATOM 20355 C C . THR A 1 4 ? -3.202 -7.784 4.955 1.00 0.00 552 THR A C 18
ATOM 20356 O O . THR A 1 4 ? -3.247 -8.603 5.883 1.00 0.00 552 THR A O 18
ATOM 20367 N N . PRO A 1 5 ? -4.349 -7.279 4.383 1.00 0.00 553 PRO A N 18
ATOM 20368 C CA . PRO A 1 5 ? -5.714 -7.724 4.768 1.00 0.00 553 PRO A CA 18
ATOM 20369 C C . PRO A 1 5 ? -6.007 -9.168 4.297 1.00 0.00 553 PRO A C 18
ATOM 20370 O O . PRO A 1 5 ? -5.757 -9.501 3.132 1.00 0.00 553 PRO A O 18
ATOM 20381 N N . TRP A 1 6 ? -6.506 -10.016 5.216 1.00 0.00 554 TRP A N 18
ATOM 20382 C CA . TRP A 1 6 ? -6.906 -11.404 4.908 1.00 0.00 554 TRP A CA 18
ATOM 20383 C C . TRP A 1 6 ? -8.081 -11.408 3.918 1.00 0.00 554 TRP A C 18
ATOM 20384 O O . TRP A 1 6 ? -9.095 -10.735 4.149 1.00 0.00 554 TRP A O 18
ATOM 20405 N N . THR A 1 7 ? -7.916 -12.124 2.802 1.00 0.00 555 THR A N 18
ATOM 20406 C CA . THR A 1 7 ? -9.004 -12.368 1.841 1.00 0.00 555 THR A CA 18
ATOM 20407 C C . THR A 1 7 ? -9.851 -13.574 2.308 1.00 0.00 555 THR A C 18
ATOM 20408 O O . THR A 1 7 ? -9.542 -14.192 3.342 1.00 0.00 555 THR A O 18
ATOM 20419 N N . THR A 1 8 ? -10.908 -13.907 1.541 1.00 0.00 556 THR A N 18
ATOM 20420 C CA . THR A 1 8 ? -11.772 -15.063 1.835 1.00 0.00 556 THR A CA 18
ATOM 20421 C C . THR A 1 8 ? -10.948 -16.366 1.876 1.00 0.00 556 THR A C 18
ATOM 20422 O O . THR A 1 8 ? -11.023 -17.115 2.853 1.00 0.00 556 THR A O 18
ATOM 20433 N N . GLU A 1 9 ? -10.116 -16.581 0.831 1.00 0.00 557 GLU A N 18
ATOM 20434 C CA . GLU A 1 9 ? -9.279 -17.789 0.712 1.00 0.00 557 GLU A CA 18
ATOM 20435 C C . GLU A 1 9 ? -8.258 -17.881 1.866 1.00 0.00 557 GLU A C 18
ATOM 20436 O O . GLU A 1 9 ? -8.115 -18.943 2.456 1.00 0.00 557 GLU A O 18
ATOM 20448 N N . GLU A 1 10 ? -7.600 -16.745 2.209 1.00 0.00 558 GLU A N 18
ATOM 20449 C CA . GLU A 1 10 ? -6.553 -16.697 3.260 1.00 0.00 558 GLU A CA 18
ATOM 20450 C C . GLU A 1 10 ? -7.132 -17.027 4.641 1.00 0.00 558 GLU A C 18
ATOM 20451 O O . GLU A 1 10 ? -6.491 -17.733 5.431 1.00 0.00 558 GLU A O 18
ATOM 20463 N N . GLN A 1 11 ? -8.346 -16.515 4.921 1.00 0.00 559 GLN A N 18
ATOM 20464 C CA . GLN A 1 11 ? -9.057 -16.816 6.175 1.00 0.00 559 GLN A CA 18
ATOM 20465 C C . GLN A 1 11 ? -9.389 -18.319 6.241 1.00 0.00 559 GLN A C 18
ATOM 20466 O O . GLN A 1 11 ? -9.233 -18.933 7.280 1.00 0.00 559 GLN A O 18
ATOM 20480 N N . LYS A 1 12 ? -9.815 -18.893 5.100 1.00 0.00 560 LYS A N 18
ATOM 20481 C CA . LYS A 1 12 ? -10.165 -20.329 4.980 1.00 0.00 560 LYS A CA 18
ATOM 20482 C C . LYS A 1 12 ? -8.914 -21.237 5.073 1.00 0.00 560 LYS A C 18
ATOM 20483 O O . LYS A 1 12 ? -9.020 -22.392 5.498 1.00 0.00 560 LYS A O 18
ATOM 20502 N N . LEU A 1 13 ? -7.738 -20.699 4.681 1.00 0.00 561 LEU A N 18
ATOM 20503 C CA . LEU A 1 13 ? -6.440 -21.392 4.853 1.00 0.00 561 LEU A CA 18
ATOM 20504 C C . LEU A 1 13 ? -6.087 -21.442 6.347 1.00 0.00 561 LEU A C 18
ATOM 20505 O O . LEU A 1 13 ? -5.482 -22.409 6.819 1.00 0.00 561 LEU A O 18
ATOM 20521 N N . LEU A 1 14 ? -6.471 -20.375 7.073 1.00 0.00 562 LEU A N 18
ATOM 20522 C CA . LEU A 1 14 ? -6.314 -20.301 8.532 1.00 0.00 562 LEU A CA 18
ATOM 20523 C C . LEU A 1 14 ? -7.290 -21.270 9.216 1.00 0.00 562 LEU A C 18
ATOM 20524 O O . LEU A 1 14 ? -6.891 -21.984 10.119 1.00 0.00 562 LEU A O 18
ATOM 20540 N N . GLU A 1 15 ? -8.553 -21.300 8.740 1.00 0.00 563 GLU A N 18
ATOM 20541 C CA . GLU A 1 15 ? -9.613 -22.182 9.277 1.00 0.00 563 GLU A CA 18
ATOM 20542 C C . GLU A 1 15 ? -9.157 -23.648 9.239 1.00 0.00 563 GLU A C 18
ATOM 20543 O O . GLU A 1 15 ? -9.171 -24.328 10.261 1.00 0.00 563 GLU A O 18
ATOM 20555 N N . GLN A 1 16 ? -8.697 -24.096 8.047 1.00 0.00 564 GLN A N 18
ATOM 20556 C CA . GLN A 1 16 ? -8.254 -25.486 7.829 1.00 0.00 564 GLN A CA 18
ATOM 20557 C C . GLN A 1 16 ? -6.985 -25.785 8.655 1.00 0.00 564 GLN A C 18
ATOM 20558 O O . GLN A 1 16 ? -6.781 -26.914 9.095 1.00 0.00 564 GLN A O 18
ATOM 20572 N N . ALA A 1 17 ? -6.152 -24.749 8.873 1.00 0.00 565 ALA A N 18
ATOM 20573 C CA . ALA A 1 17 ? -4.930 -24.855 9.687 1.00 0.00 565 ALA A CA 18
ATOM 20574 C C . ALA A 1 17 ? -5.277 -24.995 11.189 1.00 0.00 565 ALA A C 18
ATOM 20575 O O . ALA A 1 17 ? -4.581 -25.678 11.938 1.00 0.00 565 ALA A O 18
ATOM 20582 N N . LEU A 1 18 ? -6.378 -24.351 11.607 1.00 0.00 566 LEU A N 18
ATOM 20583 C CA . LEU A 1 18 ? -6.874 -24.398 12.996 1.00 0.00 566 LEU A CA 18
ATOM 20584 C C . LEU A 1 18 ? -7.570 -25.748 13.287 1.00 0.00 566 LEU A C 18
ATOM 20585 O O . LEU A 1 18 ? -7.682 -26.143 14.449 1.00 0.00 566 LEU A O 18
ATOM 20601 N N . LYS A 1 19 ? -8.044 -26.439 12.218 1.00 0.00 567 LYS A N 18
ATOM 20602 C CA . LYS A 1 19 ? -8.659 -27.784 12.334 1.00 0.00 567 LYS A CA 18
ATOM 20603 C C . LYS A 1 19 ? -7.559 -28.865 12.364 1.00 0.00 567 LYS A C 18
ATOM 20604 O O . LYS A 1 19 ? -7.591 -29.785 13.191 1.00 0.00 567 LYS A O 18
ATOM 20623 N N . THR A 1 20 ? -6.586 -28.722 11.445 1.00 0.00 568 THR A N 18
ATOM 20624 C CA . THR A 1 20 ? -5.510 -29.709 11.229 1.00 0.00 568 THR A CA 18
ATOM 20625 C C . THR A 1 20 ? -4.500 -29.700 12.397 1.00 0.00 568 THR A C 18
ATOM 20626 O O . THR A 1 20 ? -4.027 -30.760 12.829 1.00 0.00 568 THR A O 18
ATOM 20637 N N . TYR A 1 21 ? -4.181 -28.495 12.903 1.00 0.00 569 TYR A N 18
ATOM 20638 C CA . TYR A 1 21 ? -3.261 -28.312 14.040 1.00 0.00 569 TYR A CA 18
ATOM 20639 C C . TYR A 1 21 ? -4.099 -27.921 15.276 1.00 0.00 569 TYR A C 18
ATOM 20640 O O . TYR A 1 21 ? -4.638 -26.804 15.314 1.00 0.00 569 TYR A O 18
ATOM 20658 N N . PRO A 1 22 ? -4.291 -28.863 16.271 1.00 0.00 570 PRO A N 18
ATOM 20659 C CA . PRO A 1 22 ? -5.049 -28.597 17.531 1.00 0.00 570 PRO A CA 18
ATOM 20660 C C . PRO A 1 22 ? -4.538 -27.379 18.329 1.00 0.00 570 PRO A C 18
ATOM 20661 O O . PRO A 1 22 ? -3.385 -26.966 18.174 1.00 0.00 570 PRO A O 18
ATOM 20672 N N . VAL A 1 23 ? -5.401 -26.838 19.206 1.00 0.00 571 VAL A N 18
ATOM 20673 C CA . VAL A 1 23 ? -5.082 -25.640 20.014 1.00 0.00 571 VAL A CA 18
ATOM 20674 C C . VAL A 1 23 ? -3.988 -25.941 21.063 1.00 0.00 571 VAL A C 18
ATOM 20675 O O . VAL A 1 23 ? -3.134 -25.090 21.342 1.00 0.00 571 VAL A O 18
ATOM 20688 N N . ASN A 1 24 ? -3.996 -27.177 21.588 1.00 0.00 572 ASN A N 18
ATOM 20689 C CA . ASN A 1 24 ? -3.032 -27.631 22.617 1.00 0.00 572 ASN A CA 18
ATOM 20690 C C . ASN A 1 24 ? -1.658 -27.988 22.001 1.00 0.00 572 ASN A C 18
ATOM 20691 O O . ASN A 1 24 ? -0.736 -28.372 22.722 1.00 0.00 572 ASN A O 18
ATOM 20702 N N . THR A 1 25 ? -1.531 -27.871 20.665 1.00 0.00 573 THR A N 18
ATOM 20703 C CA . THR A 1 25 ? -0.259 -28.069 19.953 1.00 0.00 573 THR A CA 18
ATOM 20704 C C . THR A 1 25 ? 0.636 -26.812 20.139 1.00 0.00 573 THR A C 18
ATOM 20705 O O . THR A 1 25 ? 0.228 -25.718 19.739 1.00 0.00 573 THR A O 18
ATOM 20716 N N . PRO A 1 26 ? 1.865 -26.941 20.748 1.00 0.00 574 PRO A N 18
ATOM 20717 C CA . PRO A 1 26 ? 2.794 -25.788 20.933 1.00 0.00 574 PRO A CA 18
ATOM 20718 C C . PRO A 1 26 ? 3.545 -25.422 19.626 1.00 0.00 574 PRO A C 18
ATOM 20719 O O . PRO A 1 26 ? 4.302 -24.444 19.572 1.00 0.00 574 PRO A O 18
ATOM 20730 N N . GLU A 1 27 ? 3.315 -26.230 18.578 1.00 0.00 575 GLU A N 18
ATOM 20731 C CA . GLU A 1 27 ? 3.855 -26.019 17.224 1.00 0.00 575 GLU A CA 18
ATOM 20732 C C . GLU A 1 27 ? 2.734 -25.560 16.270 1.00 0.00 575 GLU A C 18
ATOM 20733 O O . GLU A 1 27 ? 2.956 -25.501 15.055 1.00 0.00 575 GLU A O 18
ATOM 20745 N N . ARG A 1 28 ? 1.537 -25.223 16.834 1.00 0.00 576 ARG A N 18
ATOM 20746 C CA . ARG A 1 28 ? 0.314 -24.931 16.042 1.00 0.00 576 ARG A CA 18
ATOM 20747 C C . ARG A 1 28 ? 0.593 -23.818 15.022 1.00 0.00 576 ARG A C 18
ATOM 20748 O O . ARG A 1 28 ? 0.575 -24.048 13.814 1.00 0.00 576 ARG A O 18
ATOM 20769 N N . TRP A 1 29 ? 0.957 -22.644 15.561 1.00 0.00 577 TRP A N 18
ATOM 20770 C CA . TRP A 1 29 ? 1.154 -21.408 14.788 1.00 0.00 577 TRP A CA 18
ATOM 20771 C C . TRP A 1 29 ? 2.374 -21.509 13.848 1.00 0.00 577 TRP A C 18
ATOM 20772 O O . TRP A 1 29 ? 2.381 -20.898 12.776 1.00 0.00 577 TRP A O 18
ATOM 20793 N N . LYS A 1 30 ? 3.372 -22.316 14.258 1.00 0.00 578 LYS A N 18
ATOM 20794 C CA . LYS A 1 30 ? 4.590 -22.586 13.461 1.00 0.00 578 LYS A CA 18
ATOM 20795 C C . LYS A 1 30 ? 4.196 -23.220 12.111 1.00 0.00 578 LYS A C 18
ATOM 20796 O O . LYS A 1 30 ? 4.601 -22.757 11.047 1.00 0.00 578 LYS A O 18
ATOM 20815 N N . LYS A 1 31 ? 3.353 -24.256 12.192 1.00 0.00 579 LYS A N 18
ATOM 20816 C CA . LYS A 1 31 ? 2.882 -25.010 11.020 1.00 0.00 579 LYS A CA 18
ATOM 20817 C C . LYS A 1 31 ? 1.817 -24.209 10.238 1.00 0.00 579 LYS A C 18
ATOM 20818 O O . LYS A 1 31 ? 1.690 -24.368 9.023 1.00 0.00 579 LYS A O 18
ATOM 20837 N N . ILE A 1 32 ? 1.066 -23.342 10.954 1.00 0.00 580 ILE A N 18
ATOM 20838 C CA . ILE A 1 32 ? 0.061 -22.427 10.348 1.00 0.00 580 ILE A CA 18
ATOM 20839 C C . ILE A 1 32 ? 0.731 -21.409 9.392 1.00 0.00 580 ILE A C 18
ATOM 20840 O O . ILE A 1 32 ? 0.105 -20.952 8.435 1.00 0.00 580 ILE A O 18
ATOM 20856 N N . ALA A 1 33 ? 2.006 -21.066 9.666 1.00 0.00 581 ALA A N 18
ATOM 20857 C CA . ALA A 1 33 ? 2.833 -20.223 8.759 1.00 0.00 581 ALA A CA 18
ATOM 20858 C C . ALA A 1 33 ? 2.884 -20.792 7.330 1.00 0.00 581 ALA A C 18
ATOM 20859 O O . ALA A 1 33 ? 2.822 -20.053 6.346 1.00 0.00 581 ALA A O 18
ATOM 20866 N N . GLU A 1 34 ? 3.027 -22.117 7.254 1.00 0.00 582 GLU A N 18
ATOM 20867 C CA . GLU A 1 34 ? 3.154 -22.851 5.988 1.00 0.00 582 GLU A CA 18
ATOM 20868 C C . GLU A 1 34 ? 1.766 -23.134 5.387 1.00 0.00 582 GLU A C 18
ATOM 20869 O O . GLU A 1 34 ? 1.567 -23.024 4.174 1.00 0.00 582 GLU A O 18
ATOM 20881 N N . ALA A 1 35 ? 0.805 -23.468 6.268 1.00 0.00 583 ALA A N 18
ATOM 20882 C CA . ALA A 1 35 ? -0.588 -23.779 5.875 1.00 0.00 583 ALA A CA 18
ATOM 20883 C C . ALA A 1 35 ? -1.357 -22.520 5.411 1.00 0.00 583 ALA A C 18
ATOM 20884 O O . ALA A 1 35 ? -2.421 -22.632 4.790 1.00 0.00 583 ALA A O 18
ATOM 20891 N N . VAL A 1 36 ? -0.831 -21.326 5.754 1.00 0.00 584 VAL A N 18
ATOM 20892 C CA . VAL A 1 36 ? -1.345 -20.035 5.260 1.00 0.00 584 VAL A CA 18
ATOM 20893 C C . VAL A 1 36 ? -0.139 -19.233 4.697 1.00 0.00 584 VAL A C 18
ATOM 20894 O O . VAL A 1 36 ? 0.576 -18.589 5.474 1.00 0.00 584 VAL A O 18
ATOM 20907 N N . PRO A 1 37 ? 0.121 -19.301 3.346 1.00 0.00 585 PRO A N 18
ATOM 20908 C CA . PRO A 1 37 ? 1.361 -18.768 2.706 1.00 0.00 585 PRO A CA 18
ATOM 20909 C C . PRO A 1 37 ? 1.681 -17.296 3.046 1.00 0.00 585 PRO A C 18
ATOM 20910 O O . PRO A 1 37 ? 0.891 -16.393 2.746 1.00 0.00 585 PRO A O 18
ATOM 20921 N N . GLY A 1 38 ? 2.825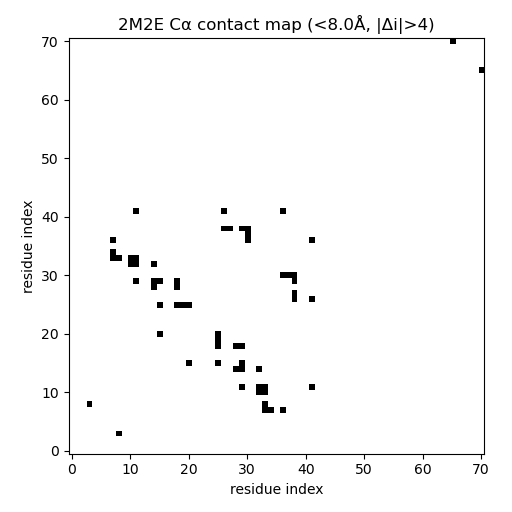 -17.092 3.725 1.00 0.00 586 GLY A N 18
ATOM 20922 C CA . GLY A 1 38 ? 3.372 -15.761 3.981 1.00 0.00 586 GLY A CA 18
ATOM 20923 C C . GLY A 1 38 ? 2.570 -14.921 4.982 1.00 0.00 586 GLY A C 18
ATOM 20924 O O . GLY A 1 38 ? 2.816 -13.718 5.113 1.00 0.00 586 GLY A O 18
ATOM 20928 N N . ARG A 1 39 ? 1.619 -15.548 5.697 1.00 0.00 587 ARG A N 18
ATOM 20929 C CA . ARG A 1 39 ? 0.812 -14.857 6.720 1.00 0.00 587 ARG A CA 18
ATOM 20930 C C . ARG A 1 39 ? 1.462 -14.985 8.099 1.00 0.00 587 ARG A C 18
ATOM 20931 O O . ARG A 1 39 ? 1.890 -16.075 8.502 1.00 0.00 587 ARG A O 18
ATOM 20952 N N . THR A 1 40 ? 1.526 -13.847 8.801 1.00 0.00 588 THR A N 18
ATOM 20953 C CA . THR A 1 40 ? 2.263 -13.700 10.055 1.00 0.00 588 THR A CA 18
ATOM 20954 C C . THR A 1 40 ? 1.467 -14.231 11.258 1.00 0.00 588 THR A C 18
ATOM 20955 O O . THR A 1 40 ? 0.234 -14.256 11.246 1.00 0.00 588 THR A O 18
ATOM 20966 N N . LYS A 1 41 ? 2.206 -14.680 12.287 1.00 0.00 589 LYS A N 18
ATOM 20967 C CA . LYS A 1 41 ? 1.627 -15.334 13.478 1.00 0.00 589 LYS A CA 18
ATOM 20968 C C . LYS A 1 41 ? 0.892 -14.334 14.371 1.00 0.00 589 LYS A C 18
ATOM 20969 O O . LYS A 1 41 ? -0.027 -14.724 15.087 1.00 0.00 589 LYS A O 18
ATOM 20988 N N . LYS A 1 42 ? 1.285 -13.049 14.303 1.00 0.00 590 LYS A N 18
ATOM 20989 C CA . LYS A 1 42 ? 0.558 -11.958 14.971 1.00 0.00 590 LYS A CA 18
ATOM 20990 C C . LYS A 1 42 ? -0.868 -11.860 14.396 1.00 0.00 590 LYS A C 18
ATOM 20991 O O . LYS A 1 42 ? -1.830 -11.734 15.136 1.00 0.00 590 LYS A O 18
ATOM 21010 N N . ASP A 1 43 ? -0.951 -11.999 13.059 1.00 0.00 591 ASP A N 18
ATOM 21011 C CA . ASP A 1 43 ? -2.200 -11.935 12.282 1.00 0.00 591 ASP A CA 18
ATOM 21012 C C . ASP A 1 43 ? -3.031 -13.216 12.465 1.00 0.00 591 ASP A C 18
ATOM 21013 O O . ASP A 1 43 ? -4.261 -13.159 12.473 1.00 0.00 591 ASP A O 18
ATOM 21022 N N . CYS A 1 44 ? -2.342 -14.368 12.593 1.00 0.00 592 CYS A N 18
ATOM 21023 C CA . CYS A 1 44 ? -2.990 -15.679 12.783 1.00 0.00 592 CYS A CA 18
ATOM 21024 C C . CYS A 1 44 ? -3.669 -15.750 14.164 1.00 0.00 592 CYS A C 18
ATOM 21025 O O . CYS A 1 44 ? -4.784 -16.266 14.293 1.00 0.00 592 CYS A O 18
ATOM 21033 N N . MET A 1 45 ? -2.975 -15.203 15.185 1.00 0.00 593 MET A N 18
ATOM 21034 C CA . MET A 1 45 ? -3.488 -15.124 16.572 1.00 0.00 593 MET A CA 18
ATOM 21035 C C . MET A 1 45 ? -4.588 -14.063 16.676 1.00 0.00 593 MET A C 18
ATOM 21036 O O . MET A 1 45 ? -5.561 -14.267 17.387 1.00 0.00 593 MET A O 18
ATOM 21050 N N . LYS A 1 46 ? -4.389 -12.921 15.973 1.00 0.00 594 LYS A N 18
ATOM 21051 C CA . LYS A 1 46 ? -5.403 -11.833 15.865 1.00 0.00 594 LYS A CA 18
ATOM 21052 C C . LYS A 1 46 ? -6.742 -12.401 15.389 1.00 0.00 594 LYS A C 18
ATOM 21053 O O . LYS A 1 46 ? -7.737 -12.327 16.098 1.00 0.00 594 LYS A O 18
ATOM 21072 N N . ARG A 1 47 ? -6.699 -13.028 14.208 1.00 0.00 595 ARG A N 18
ATOM 21073 C CA . ARG A 1 47 ? -7.891 -13.486 13.489 1.00 0.00 595 ARG A CA 18
ATOM 21074 C C . ARG A 1 47 ? -8.601 -14.602 14.288 1.00 0.00 595 ARG A C 18
ATOM 21075 O O . ARG A 1 47 ? -9.810 -14.528 14.493 1.00 0.00 595 ARG A O 18
ATOM 21096 N N . TYR A 1 48 ? -7.819 -15.600 14.766 1.00 0.00 596 TYR A N 18
ATOM 21097 C CA . TYR A 1 48 ? -8.340 -16.708 15.606 1.00 0.00 596 TYR A CA 18
ATOM 21098 C C . TYR A 1 48 ? -8.981 -16.177 16.900 1.00 0.00 596 TYR A C 18
ATOM 21099 O O . TYR A 1 48 ? -10.036 -16.665 17.321 1.00 0.00 596 TYR A O 18
ATOM 21117 N N . LYS A 1 49 ? -8.334 -15.172 17.515 1.00 0.00 597 LYS A N 18
ATOM 21118 C CA . LYS A 1 49 ? -8.821 -14.572 18.769 1.00 0.00 597 LYS A CA 18
ATOM 21119 C C . LYS A 1 49 ? -10.143 -13.841 18.501 1.00 0.00 597 LYS A C 18
ATOM 21120 O O . LYS A 1 49 ? -11.054 -13.941 19.296 1.00 0.00 597 LYS A O 18
ATOM 21139 N N . GLU A 1 50 ? -10.225 -13.146 17.339 1.00 0.00 598 GLU A N 18
ATOM 21140 C CA . GLU A 1 50 ? -11.432 -12.408 16.905 1.00 0.00 598 GLU A CA 18
ATOM 21141 C C . GLU A 1 50 ? -12.627 -13.362 16.738 1.00 0.00 598 GLU A C 18
ATOM 21142 O O . GLU A 1 50 ? -13.753 -12.990 17.044 1.00 0.00 598 GLU A O 18
ATOM 21154 N N . LEU A 1 51 ? -12.356 -14.597 16.256 1.00 0.00 599 LEU A N 18
ATOM 21155 C CA . LEU A 1 51 ? -13.387 -15.654 16.119 1.00 0.00 599 LEU A CA 18
ATOM 21156 C C . LEU A 1 51 ? -13.979 -15.979 17.506 1.00 0.00 599 LEU A C 18
ATOM 21157 O O . LEU A 1 51 ? -15.198 -16.071 17.673 1.00 0.00 599 LEU A O 18
ATOM 21173 N N . VAL A 1 52 ? -13.073 -16.100 18.495 1.00 0.00 600 VAL A N 18
ATOM 21174 C CA . VAL A 1 52 ? -13.419 -16.407 19.898 1.00 0.00 600 VAL A CA 18
ATOM 21175 C C . VAL A 1 52 ? -14.133 -15.201 20.567 1.00 0.00 600 VAL A C 18
ATOM 21176 O O . VAL A 1 52 ? -15.068 -15.387 21.356 1.00 0.00 600 VAL A O 18
ATOM 21189 N N . GLU A 1 53 ? -13.703 -13.972 20.208 1.00 0.00 601 GLU A N 18
ATOM 21190 C CA . GLU A 1 53 ? -14.286 -12.722 20.736 1.00 0.00 601 GLU A CA 18
ATOM 21191 C C . GLU A 1 53 ? -15.742 -12.596 20.275 1.00 0.00 601 GLU A C 18
ATOM 21192 O O . GLU A 1 53 ? -16.628 -12.313 21.076 1.00 0.00 601 GLU A O 18
ATOM 21204 N N . MET A 1 54 ? -15.968 -12.852 18.973 1.00 0.00 602 MET A N 18
ATOM 21205 C CA . MET A 1 54 ? -17.278 -12.684 18.332 1.00 0.00 602 MET A CA 18
ATOM 21206 C C . MET A 1 54 ? -18.280 -13.716 18.867 1.00 0.00 602 MET A C 18
ATOM 21207 O O . MET A 1 54 ? -19.355 -13.330 19.316 1.00 0.00 602 MET A O 18
ATOM 21221 N N . VAL A 1 55 ? -17.914 -15.021 18.847 1.00 0.00 603 VAL A N 18
ATOM 21222 C CA . VAL A 1 55 ? -18.831 -16.098 19.289 1.00 0.00 603 VAL A CA 18
ATOM 21223 C C . VAL A 1 55 ? -19.305 -15.867 20.745 1.00 0.00 603 VAL A C 18
ATOM 21224 O O . VAL A 1 55 ? -20.506 -15.901 21.006 1.00 0.00 603 VAL A O 18
ATOM 21237 N N . LYS A 1 56 ? -18.365 -15.543 21.658 1.00 0.00 604 LYS A N 18
ATOM 21238 C CA . LYS A 1 56 ? -18.680 -15.322 23.086 1.00 0.00 604 LYS A CA 18
ATOM 21239 C C . LYS A 1 56 ? -19.503 -14.033 23.291 1.00 0.00 604 LYS A C 18
ATOM 21240 O O . LYS A 1 56 ? -20.380 -13.993 24.157 1.00 0.00 604 LYS A O 18
ATOM 21259 N N . ALA A 1 57 ? -19.218 -12.996 22.477 1.00 0.00 605 ALA A N 18
ATOM 21260 C CA . ALA A 1 57 ? -19.921 -11.694 22.552 1.00 0.00 605 ALA A CA 18
ATOM 21261 C C . ALA A 1 57 ? -21.404 -11.844 22.169 1.00 0.00 605 ALA A C 18
ATOM 21262 O O . ALA A 1 57 ? -22.293 -11.375 22.886 1.00 0.00 605 ALA A O 18
ATOM 21269 N N . LYS A 1 58 ? -21.638 -12.529 21.039 1.00 0.00 606 LYS A N 18
ATOM 21270 C CA . LYS A 1 58 ? -22.981 -12.756 20.466 1.00 0.00 606 LYS A CA 18
ATOM 21271 C C . LYS A 1 58 ? -23.816 -13.683 21.377 1.00 0.00 606 LYS A C 18
ATOM 21272 O O . LYS A 1 58 ? -25.032 -13.512 21.494 1.00 0.00 606 LYS A O 18
ATOM 21291 N N . LYS A 1 59 ? -23.134 -14.665 22.013 1.00 0.00 607 LYS A N 18
ATOM 21292 C CA . LYS A 1 59 ? -23.753 -15.589 22.988 1.00 0.00 607 LYS A CA 18
ATOM 21293 C C . LYS A 1 59 ? -24.247 -14.807 24.217 1.00 0.00 607 LYS A C 18
ATOM 21294 O O . LYS A 1 59 ? -25.423 -14.862 24.538 1.00 0.00 607 LYS A O 18
ATOM 21313 N N . ALA A 1 60 ? -23.329 -14.054 24.859 1.00 0.00 608 ALA A N 18
ATOM 21314 C CA . ALA A 1 60 ? -23.601 -13.310 26.114 1.00 0.00 608 ALA A CA 18
ATOM 21315 C C . ALA A 1 60 ? -24.716 -12.262 25.928 1.00 0.00 608 ALA A C 18
ATOM 21316 O O . ALA A 1 60 ? -25.595 -12.106 26.792 1.00 0.00 608 ALA A O 18
ATOM 21323 N N . ALA A 1 61 ? -24.671 -11.572 24.779 1.00 0.00 609 ALA A N 18
ATOM 21324 C CA . ALA A 1 61 ? -25.640 -10.526 24.418 1.00 0.00 609 ALA A CA 18
ATOM 21325 C C . ALA A 1 61 ? -27.055 -11.109 24.261 1.00 0.00 609 ALA A C 18
ATOM 21326 O O . ALA A 1 61 ? -28.022 -10.566 24.793 1.00 0.00 609 ALA A O 18
ATOM 21333 N N . GLN A 1 62 ? -27.144 -12.236 23.542 1.00 0.00 610 GLN A N 18
ATOM 21334 C CA . GLN A 1 62 ? -28.419 -12.948 23.301 1.00 0.00 610 GLN A CA 18
ATOM 21335 C C . GLN A 1 62 ? -28.912 -13.644 24.586 1.00 0.00 610 GLN A C 18
ATOM 21336 O O . GLN A 1 62 ? -30.123 -13.757 24.817 1.00 0.00 610 GLN A O 18
ATOM 21350 N N . GLU A 1 63 ? -27.949 -14.070 25.424 1.00 0.00 611 GLU A N 18
ATOM 21351 C CA . GLU A 1 63 ? -28.207 -14.918 26.596 1.00 0.00 611 GLU A CA 18
ATOM 21352 C C . GLU A 1 63 ? -29.030 -14.163 27.638 1.00 0.00 611 GLU A C 18
ATOM 21353 O O . GLU A 1 63 ? -30.066 -14.646 28.065 1.00 0.00 611 GLU A O 18
ATOM 21365 N N . GLN A 1 64 ? -28.561 -12.956 28.004 1.00 0.00 612 GLN A N 18
ATOM 21366 C CA . GLN A 1 64 ? -29.185 -12.133 29.068 1.00 0.00 612 GLN A CA 18
ATOM 21367 C C . GLN A 1 64 ? -30.596 -11.647 28.663 1.00 0.00 612 GLN A C 18
ATOM 21368 O O . GLN A 1 64 ? -31.476 -11.482 29.521 1.00 0.00 612 GLN A O 18
ATOM 21382 N N . VAL A 1 65 ? -30.797 -11.448 27.346 1.00 0.00 613 VAL A N 18
ATOM 21383 C CA . VAL A 1 65 ? -32.114 -11.106 26.773 1.00 0.00 613 VAL A CA 18
ATOM 21384 C C . VAL A 1 65 ? -33.062 -12.326 26.871 1.00 0.00 613 VAL A C 18
ATOM 21385 O O . VAL A 1 65 ? -34.260 -12.177 27.118 1.00 0.00 613 VAL A O 18
ATOM 21398 N N . LEU A 1 66 ? -32.494 -13.536 26.707 1.00 0.00 614 LEU A N 18
ATOM 21399 C CA . LEU A 1 66 ? -33.252 -14.802 26.776 1.00 0.00 614 LEU A CA 18
ATOM 21400 C C . LEU A 1 66 ? -33.494 -15.213 28.250 1.00 0.00 614 LEU A C 18
ATOM 21401 O O . LEU A 1 66 ? -34.476 -15.895 28.551 1.00 0.00 614 LEU A O 18
ATOM 21417 N N . ASN A 1 67 ? -32.612 -14.772 29.177 1.00 0.00 615 ASN A N 18
ATOM 21418 C CA . ASN A 1 67 ? -32.807 -14.978 30.638 1.00 0.00 615 ASN A CA 18
ATOM 21419 C C . ASN A 1 67 ? -33.979 -14.113 31.136 1.00 0.00 615 ASN A C 18
ATOM 21420 O O . ASN A 1 67 ? -34.661 -14.467 32.108 1.00 0.00 615 ASN A O 18
ATOM 21431 N N . ALA A 1 68 ? -34.209 -12.987 30.427 1.00 0.00 616 ALA A N 18
ATOM 21432 C CA . ALA A 1 68 ? -35.320 -12.058 30.704 1.00 0.00 616 ALA A CA 18
ATOM 21433 C C . ALA A 1 68 ? -36.699 -12.697 30.427 1.00 0.00 616 ALA A C 18
ATOM 21434 O O . ALA A 1 68 ? -37.719 -12.227 30.948 1.00 0.00 616 ALA A O 18
ATOM 21441 N N . SER A 1 69 ? -36.716 -13.774 29.614 1.00 0.00 617 SER A N 18
ATOM 21442 C CA . SER A 1 69 ? -37.957 -14.510 29.270 1.00 0.00 617 SER A CA 18
ATOM 21443 C C . SER A 1 69 ? -38.591 -15.159 30.521 1.00 0.00 617 SER A C 18
ATOM 21444 O O . SER A 1 69 ? -39.821 -15.270 30.628 1.00 0.00 617 SER A O 18
ATOM 21452 N N . ARG A 1 70 ? -37.726 -15.578 31.465 1.00 0.00 618 ARG A N 18
ATOM 21453 C CA . ARG A 1 70 ? -38.138 -16.214 32.738 1.00 0.00 618 ARG A CA 18
ATOM 21454 C C . ARG A 1 70 ? -37.715 -15.358 33.946 1.00 0.00 618 ARG A C 18
ATOM 21455 O O . ARG A 1 70 ? -37.719 -15.834 35.087 1.00 0.00 618 ARG A O 18
ATOM 21476 N N . ALA A 1 71 ? -37.377 -14.078 33.684 1.00 0.00 619 ALA A N 18
ATOM 21477 C CA . ALA A 1 71 ? -37.035 -13.095 34.736 1.00 0.00 619 ALA A CA 18
ATOM 21478 C C . ALA A 1 71 ? -38.296 -12.657 35.515 1.00 0.00 619 ALA A C 18
ATOM 21479 O O . ALA A 1 71 ? -39.426 -12.939 35.095 1.00 0.00 619 ALA A O 18
ATOM 21486 N N . LYS A 1 72 ? -38.064 -11.971 36.657 1.00 0.00 620 LYS A N 18
ATOM 21487 C CA . LYS A 1 72 ? -39.113 -11.514 37.606 1.00 0.00 620 LYS A CA 18
ATOM 21488 C C . LYS A 1 72 ? -39.778 -12.697 38.369 1.00 0.00 620 LYS A C 18
ATOM 21489 O O . LYS A 1 72 ? -40.666 -12.470 39.193 1.00 0.00 620 LYS A O 18
ATOM 21508 N N . LYS A 1 73 ? -39.330 -13.944 38.108 1.00 0.00 621 LYS A N 18
ATOM 21509 C CA . LYS A 1 73 ? -39.885 -15.157 38.740 1.00 0.00 621 LYS A CA 18
ATOM 21510 C C . LYS A 1 73 ? -39.102 -15.456 40.047 1.00 0.00 621 LYS A C 18
ATOM 21529 N N . PHE A 1 3 ? 0.372 -4.091 2.075 1.00 0.00 551 PHE A N 19
ATOM 21530 C CA . PHE A 1 3 ? -0.126 -5.232 2.868 1.00 0.00 551 PHE A CA 19
ATOM 21531 C C . PHE A 1 3 ? -1.647 -5.403 2.646 1.00 0.00 551 PHE A C 19
ATOM 21532 O O . PHE A 1 3 ? -2.442 -4.566 3.096 1.00 0.00 551 PHE A O 19
ATOM 21549 N N . THR A 1 4 ? -2.036 -6.490 1.955 1.00 0.00 552 THR A N 19
ATOM 21550 C CA . THR A 1 4 ? -3.446 -6.873 1.805 1.00 0.00 552 THR A CA 19
ATOM 21551 C C . THR A 1 4 ? -3.936 -7.564 3.098 1.00 0.00 552 THR A C 19
ATOM 21552 O O . THR A 1 4 ? -3.172 -8.303 3.730 1.00 0.00 552 THR A O 19
ATOM 21563 N N . PRO A 1 5 ? -5.208 -7.299 3.536 1.00 0.00 553 PRO A N 19
ATOM 21564 C CA . PRO A 1 5 ? -5.851 -8.050 4.637 1.00 0.00 553 PRO A CA 19
ATOM 21565 C C . PRO A 1 5 ? -6.266 -9.472 4.189 1.00 0.00 553 PRO A C 19
ATOM 21566 O O . PRO A 1 5 ? -5.967 -9.906 3.060 1.00 0.00 553 PRO A O 19
ATOM 21577 N N . TRP A 1 6 ? -6.983 -10.173 5.080 1.00 0.00 554 TRP A N 19
ATOM 21578 C CA . TRP A 1 6 ? -7.446 -11.550 4.860 1.00 0.00 554 TRP A CA 19
ATOM 21579 C C . TRP A 1 6 ? -8.417 -11.623 3.668 1.00 0.00 554 TRP A C 19
ATOM 21580 O O . TRP A 1 6 ? -9.538 -11.099 3.736 1.00 0.00 554 TRP A O 19
ATOM 21601 N N . THR A 1 7 ? -7.941 -12.204 2.554 1.00 0.00 555 THR A N 19
ATOM 21602 C CA . THR A 1 7 ? -8.775 -12.496 1.378 1.00 0.00 555 THR A CA 19
ATOM 21603 C C . THR A 1 7 ? -9.443 -13.875 1.562 1.00 0.00 555 THR A C 19
ATOM 21604 O O . THR A 1 7 ? -9.156 -14.565 2.548 1.00 0.00 555 THR A O 19
ATOM 21615 N N . THR A 1 8 ? -10.306 -14.278 0.607 1.00 0.00 556 THR A N 19
ATOM 21616 C CA . THR A 1 8 ? -11.156 -15.483 0.740 1.00 0.00 556 THR A CA 19
ATOM 21617 C C . THR A 1 8 ? -10.330 -16.762 1.034 1.00 0.00 556 THR A C 19
ATOM 21618 O O . THR A 1 8 ? -10.615 -17.486 2.001 1.00 0.00 556 THR A O 19
ATOM 21629 N N . GLU A 1 9 ? -9.287 -16.996 0.210 1.00 0.00 557 GLU A N 19
ATOM 21630 C CA . GLU A 1 9 ? -8.391 -18.169 0.350 1.00 0.00 557 GLU A CA 19
ATOM 21631 C C . GLU A 1 9 ? -7.594 -18.084 1.670 1.00 0.00 557 GLU A C 19
ATOM 21632 O O . GLU A 1 9 ? -7.592 -19.037 2.437 1.00 0.00 557 GLU A O 19
ATOM 21644 N N . GLU A 1 10 ? -6.994 -16.906 1.953 1.00 0.00 558 GLU A N 19
ATOM 21645 C CA . GLU A 1 10 ? -6.138 -16.704 3.154 1.00 0.00 558 GLU A CA 19
ATOM 21646 C C . GLU A 1 10 ? -6.907 -16.977 4.455 1.00 0.00 558 GLU A C 19
ATOM 21647 O O . GLU A 1 10 ? -6.377 -17.576 5.399 1.00 0.00 558 GLU A O 19
ATOM 21659 N N . GLN A 1 11 ? -8.168 -16.538 4.455 1.00 0.00 559 GLN A N 19
ATOM 21660 C CA . GLN A 1 11 ? -9.059 -16.604 5.614 1.00 0.00 559 GLN A CA 19
ATOM 21661 C C . GLN A 1 11 ? -9.487 -18.052 5.895 1.00 0.00 559 GLN A C 19
ATOM 21662 O O . GLN A 1 11 ? -9.475 -18.497 7.051 1.00 0.00 559 GLN A O 19
ATOM 21676 N N . LYS A 1 12 ? -9.835 -18.787 4.821 1.00 0.00 560 LYS A N 19
ATOM 21677 C CA . LYS A 1 12 ? -10.303 -20.178 4.938 1.00 0.00 560 LYS A CA 19
ATOM 21678 C C . LYS A 1 12 ? -9.126 -21.139 5.220 1.00 0.00 560 LYS A C 19
ATOM 21679 O O . LYS A 1 12 ? -9.326 -22.185 5.824 1.00 0.00 560 LYS A O 19
ATOM 21698 N N . LEU A 1 13 ? -7.897 -20.755 4.781 1.00 0.00 561 LEU A N 19
ATOM 21699 C CA . LEU A 1 13 ? -6.652 -21.512 5.062 1.00 0.00 561 LEU A CA 19
ATOM 21700 C C . LEU A 1 13 ? -6.273 -21.355 6.538 1.00 0.00 561 LEU A C 19
ATOM 21701 O O . LEU A 1 13 ? -5.772 -22.298 7.158 1.00 0.00 561 LEU A O 19
ATOM 21717 N N . LEU A 1 14 ? -6.515 -20.142 7.078 1.00 0.00 562 LEU A N 19
ATOM 21718 C CA . LEU A 1 14 ? -6.255 -19.822 8.491 1.00 0.00 562 LEU A CA 19
ATOM 21719 C C . LEU A 1 14 ? -7.151 -20.690 9.387 1.00 0.00 562 LEU A C 19
ATOM 21720 O O . LEU A 1 14 ? -6.657 -21.410 10.254 1.00 0.00 562 LEU A O 19
ATOM 21736 N N . GLU A 1 15 ? -8.461 -20.652 9.108 1.00 0.00 563 GLU A N 19
ATOM 21737 C CA . GLU A 1 15 ? -9.478 -21.396 9.873 1.00 0.00 563 GLU A CA 19
ATOM 21738 C C . GLU A 1 15 ? -9.344 -22.920 9.674 1.00 0.00 563 GLU A C 19
ATOM 21739 O O . GLU A 1 15 ? -9.663 -23.706 10.584 1.00 0.00 563 GLU A O 19
ATOM 21751 N N . GLN A 1 16 ? -8.844 -23.318 8.486 1.00 0.00 564 GLN A N 19
ATOM 21752 C CA . GLN A 1 16 ? -8.502 -24.723 8.185 1.00 0.00 564 GLN A CA 19
ATOM 21753 C C . GLN A 1 16 ? -7.379 -25.191 9.119 1.00 0.00 564 GLN A C 19
ATOM 21754 O O . GLN A 1 16 ? -7.465 -26.255 9.717 1.00 0.00 564 GLN A O 19
ATOM 21768 N N . ALA A 1 17 ? -6.347 -24.342 9.249 1.00 0.00 565 ALA A N 19
ATOM 21769 C CA . ALA A 1 17 ? -5.149 -24.618 10.065 1.00 0.00 565 ALA A CA 19
ATOM 21770 C C . ALA A 1 17 ? -5.479 -24.646 11.577 1.00 0.00 565 ALA A C 19
ATOM 21771 O O . ALA A 1 17 ? -4.798 -25.317 12.362 1.00 0.00 565 ALA A O 19
ATOM 21778 N N . LEU A 1 18 ? -6.527 -23.897 11.974 1.00 0.00 566 LEU A N 19
ATOM 21779 C CA . LEU A 1 18 ? -7.023 -23.875 13.367 1.00 0.00 566 LEU A CA 19
ATOM 21780 C C . LEU A 1 18 ? -7.694 -25.203 13.752 1.00 0.00 566 LEU A C 19
ATOM 21781 O O . LEU A 1 18 ? -7.688 -25.592 14.924 1.00 0.00 566 LEU A O 19
ATOM 21797 N N . LYS A 1 19 ? -8.272 -25.885 12.751 1.00 0.00 567 LYS A N 19
ATOM 21798 C CA . LYS A 1 19 ? -8.976 -27.163 12.942 1.00 0.00 567 LYS A CA 19
ATOM 21799 C C . LYS A 1 19 ? -8.004 -28.354 12.785 1.00 0.00 567 LYS A C 19
ATOM 21800 O O . LYS A 1 19 ? -7.999 -29.271 13.615 1.00 0.00 567 LYS A O 19
ATOM 21819 N N . THR A 1 20 ? -7.196 -28.320 11.703 1.00 0.00 568 THR A N 19
ATOM 21820 C CA . THR A 1 20 ? -6.221 -29.379 11.359 1.00 0.00 568 THR A CA 19
ATOM 21821 C C . THR A 1 20 ? -5.167 -29.531 12.467 1.00 0.00 568 THR A C 19
ATOM 21822 O O . THR A 1 20 ? -4.884 -30.642 12.934 1.00 0.00 568 THR A O 19
ATOM 21833 N N . TYR A 1 21 ? -4.605 -28.391 12.887 1.00 0.00 569 TYR A N 19
ATOM 21834 C CA . TYR A 1 21 ? -3.660 -28.318 14.005 1.00 0.00 569 TYR A CA 19
ATOM 21835 C C . TYR A 1 21 ? -4.454 -27.830 15.226 1.00 0.00 569 TYR A C 19
ATOM 21836 O O . TYR A 1 21 ? -4.975 -26.715 15.183 1.00 0.00 569 TYR A O 19
ATOM 21854 N N . PRO A 1 22 ? -4.644 -28.666 16.292 1.00 0.00 570 PRO A N 19
ATOM 21855 C CA . PRO A 1 22 ? -5.345 -28.223 17.521 1.00 0.00 570 PRO A CA 19
ATOM 21856 C C . PRO A 1 22 ? -4.502 -27.205 18.319 1.00 0.00 570 PRO A C 19
ATOM 21857 O O . PRO A 1 22 ? -3.272 -27.182 18.203 1.00 0.00 570 PRO A O 19
ATOM 21868 N N . VAL A 1 23 ? -5.183 -26.389 19.147 1.00 0.00 571 VAL A N 19
ATOM 21869 C CA . VAL A 1 23 ? -4.545 -25.365 20.012 1.00 0.00 571 VAL A CA 19
ATOM 21870 C C . VAL A 1 23 ? -3.593 -26.025 21.064 1.00 0.00 571 VAL A C 19
ATOM 21871 O O . VAL A 1 23 ? -2.674 -25.382 21.588 1.00 0.00 571 VAL A O 19
ATOM 21884 N N . ASN A 1 24 ? -3.799 -27.339 21.295 1.00 0.00 572 ASN A N 19
ATOM 21885 C CA . ASN A 1 24 ? -3.028 -28.158 22.260 1.00 0.00 572 ASN A CA 19
ATOM 21886 C C . ASN A 1 24 ? -1.568 -28.374 21.790 1.00 0.00 572 ASN A C 19
ATOM 21887 O O . ASN A 1 24 ? -0.676 -28.596 22.615 1.00 0.00 572 ASN A O 19
ATOM 21898 N N . THR A 1 25 ? -1.342 -28.301 20.465 1.00 0.00 573 THR A N 19
ATOM 21899 C CA . THR A 1 25 ? -0.018 -28.518 19.836 1.00 0.00 573 THR A CA 19
ATOM 21900 C C . THR A 1 25 ? 0.993 -27.389 20.207 1.00 0.00 573 THR A C 19
ATOM 21901 O O . THR A 1 25 ? 0.620 -26.217 20.190 1.00 0.00 573 THR A O 19
ATOM 21912 N N . PRO A 1 26 ? 2.281 -27.722 20.592 1.00 0.00 574 PRO A N 19
ATOM 21913 C CA . PRO A 1 26 ? 3.340 -26.696 20.831 1.00 0.00 574 PRO A CA 19
ATOM 21914 C C . PRO A 1 26 ? 3.814 -26.034 19.510 1.00 0.00 574 PRO A C 19
ATOM 21915 O O . PRO A 1 26 ? 4.261 -24.887 19.494 1.00 0.00 574 PRO A O 19
ATOM 21926 N N . GLU A 1 27 ? 3.676 -26.780 18.398 1.00 0.00 575 GLU A N 19
ATOM 21927 C CA . GLU A 1 27 ? 4.058 -26.339 17.038 1.00 0.00 575 GLU A CA 19
ATOM 21928 C C . GLU A 1 27 ? 2.831 -25.777 16.293 1.00 0.00 575 GLU A C 19
ATOM 21929 O O . GLU A 1 27 ? 2.829 -25.711 15.064 1.00 0.00 575 GLU A O 19
ATOM 21941 N N . ARG A 1 28 ? 1.824 -25.334 17.067 1.00 0.00 576 ARG A N 19
ATOM 21942 C CA . ARG A 1 28 ? 0.490 -24.942 16.568 1.00 0.00 576 ARG A CA 19
ATOM 21943 C C . ARG A 1 28 ? 0.603 -23.874 15.466 1.00 0.00 576 ARG A C 19
ATOM 21944 O O . ARG A 1 28 ? 0.249 -24.122 14.315 1.00 0.00 576 ARG A O 19
ATOM 21965 N N . TRP A 1 29 ? 1.179 -22.721 15.833 1.00 0.00 577 TRP A N 19
ATOM 21966 C CA . TRP A 1 29 ? 1.333 -21.562 14.938 1.00 0.00 577 TRP A CA 19
ATOM 21967 C C . TRP A 1 29 ? 2.446 -21.781 13.899 1.00 0.00 577 TRP A C 19
ATOM 21968 O O . TRP A 1 29 ? 2.410 -21.189 12.818 1.00 0.00 577 TRP A O 19
ATOM 21989 N N . LYS A 1 30 ? 3.409 -22.656 14.228 1.00 0.00 578 LYS A N 19
ATOM 21990 C CA . LYS A 1 30 ? 4.539 -22.976 13.331 1.00 0.00 578 LYS A CA 19
ATOM 21991 C C . LYS A 1 30 ? 4.047 -23.728 12.085 1.00 0.00 578 LYS A C 19
ATOM 21992 O O . LYS A 1 30 ? 4.538 -23.516 10.974 1.00 0.00 578 LYS A O 19
ATOM 22011 N N . LYS A 1 31 ? 3.071 -24.617 12.299 1.00 0.00 579 LYS A N 19
ATOM 22012 C CA . LYS A 1 31 ? 2.429 -25.386 11.225 1.00 0.00 579 LYS A CA 19
ATOM 22013 C C . LYS A 1 31 ? 1.366 -24.550 10.498 1.00 0.00 579 LYS A C 19
ATOM 22014 O O . LYS A 1 31 ? 1.058 -24.820 9.334 1.00 0.00 579 LYS A O 19
ATOM 22033 N N . ILE A 1 32 ? 0.799 -23.541 11.194 1.00 0.00 580 ILE A N 19
ATOM 22034 C CA . ILE A 1 32 ? -0.122 -22.552 10.573 1.00 0.00 580 ILE A CA 19
ATOM 22035 C C . ILE A 1 32 ? 0.660 -21.626 9.616 1.00 0.00 580 ILE A C 19
ATOM 22036 O O . ILE A 1 32 ? 0.107 -21.121 8.643 1.00 0.00 580 ILE A O 19
ATOM 22052 N N . ALA A 1 33 ? 1.954 -21.400 9.915 1.00 0.00 581 ALA A N 19
ATOM 22053 C CA . ALA A 1 33 ? 2.902 -20.737 8.985 1.00 0.00 581 ALA A CA 19
ATOM 22054 C C . ALA A 1 33 ? 3.000 -21.487 7.646 1.00 0.00 581 ALA A C 19
ATOM 22055 O O . ALA A 1 33 ? 3.025 -20.873 6.571 1.00 0.00 581 ALA A O 19
ATOM 22062 N N . GLU A 1 34 ? 3.033 -22.824 7.737 1.00 0.00 582 GLU A N 19
ATOM 22063 C CA . GLU A 1 34 ? 3.145 -23.716 6.569 1.00 0.00 582 GLU A CA 19
ATOM 22064 C C . GLU A 1 34 ? 1.807 -23.767 5.799 1.00 0.00 582 GLU A C 19
ATOM 22065 O O . GLU A 1 34 ? 1.784 -23.838 4.567 1.00 0.00 582 GLU A O 19
ATOM 22077 N N . ALA A 1 35 ? 0.696 -23.716 6.551 1.00 0.00 583 ALA A N 19
ATOM 22078 C CA . ALA A 1 35 ? -0.674 -23.795 5.988 1.00 0.00 583 ALA A CA 19
ATOM 22079 C C . ALA A 1 35 ? -1.163 -22.434 5.444 1.00 0.00 583 ALA A C 19
ATOM 22080 O O . ALA A 1 35 ? -2.023 -22.386 4.556 1.00 0.00 583 ALA A O 19
ATOM 22087 N N . VAL A 1 36 ? -0.617 -21.328 5.997 1.00 0.00 584 VAL A N 19
ATOM 22088 C CA . VAL A 1 36 ? -0.994 -19.947 5.627 1.00 0.00 584 VAL A CA 19
ATOM 22089 C C . VAL A 1 36 ? 0.299 -19.162 5.305 1.00 0.00 584 VAL A C 19
ATOM 22090 O O . VAL A 1 36 ? 0.888 -18.533 6.201 1.00 0.00 584 VAL A O 19
ATOM 22103 N N . PRO A 1 37 ? 0.817 -19.264 4.038 1.00 0.00 585 PRO A N 19
ATOM 22104 C CA . PRO A 1 37 ? 2.007 -18.501 3.593 1.00 0.00 585 PRO A CA 19
ATOM 22105 C C . PRO A 1 37 ? 1.663 -17.023 3.298 1.00 0.00 585 PRO A C 19
ATOM 22106 O O . PRO A 1 37 ? 0.515 -16.693 2.957 1.00 0.00 585 PRO A O 19
ATOM 22117 N N . GLY A 1 38 ? 2.661 -16.142 3.476 1.00 0.00 586 GLY A N 19
ATOM 22118 C CA . GLY A 1 38 ? 2.530 -14.705 3.202 1.00 0.00 586 GLY A CA 19
ATOM 22119 C C . GLY A 1 38 ? 1.964 -13.906 4.380 1.00 0.00 586 GLY A C 19
ATOM 22120 O O . GLY A 1 38 ? 2.414 -12.788 4.650 1.00 0.00 586 GLY A O 19
ATOM 22124 N N . ARG A 1 39 ? 0.976 -14.485 5.088 1.00 0.00 587 ARG A N 19
ATOM 22125 C CA . ARG A 1 39 ? 0.382 -13.881 6.302 1.00 0.00 587 ARG A CA 19
ATOM 22126 C C . ARG A 1 39 ? 1.197 -14.321 7.520 1.00 0.00 587 ARG A C 19
ATOM 22127 O O . ARG A 1 39 ? 1.512 -15.505 7.641 1.00 0.00 587 ARG A O 19
ATOM 22148 N N . THR A 1 40 ? 1.517 -13.379 8.419 1.00 0.00 588 THR A N 19
ATOM 22149 C CA . THR A 1 40 ? 2.337 -13.664 9.609 1.00 0.00 588 THR A CA 19
ATOM 22150 C C . THR A 1 40 ? 1.457 -14.131 10.776 1.00 0.00 588 THR A C 19
ATOM 22151 O O . THR A 1 40 ? 0.245 -13.879 10.800 1.00 0.00 588 THR A O 19
ATOM 22162 N N . LYS A 1 41 ? 2.089 -14.822 11.733 1.00 0.00 589 LYS A N 19
ATOM 22163 C CA . LYS A 1 41 ? 1.387 -15.498 12.843 1.00 0.00 589 LYS A CA 19
ATOM 22164 C C . LYS A 1 41 ? 0.807 -14.515 13.851 1.00 0.00 589 LYS A C 19
ATOM 22165 O O . LYS A 1 41 ? -0.153 -14.861 14.534 1.00 0.00 589 LYS A O 19
ATOM 22184 N N . LYS A 1 42 ? 1.372 -13.298 13.928 1.00 0.00 590 LYS A N 19
ATOM 22185 C CA . LYS A 1 42 ? 0.800 -12.216 14.747 1.00 0.00 590 LYS A CA 19
ATOM 22186 C C . LYS A 1 42 ? -0.627 -11.877 14.253 1.00 0.00 590 LYS A C 19
ATOM 22187 O O . LYS A 1 42 ? -1.548 -11.770 15.062 1.00 0.00 590 LYS A O 19
ATOM 22206 N N . ASP A 1 43 ? -0.789 -11.793 12.904 1.00 0.00 591 ASP A N 19
ATOM 22207 C CA . ASP A 1 43 ? -2.082 -11.473 12.240 1.00 0.00 591 ASP A CA 19
ATOM 22208 C C . ASP A 1 43 ? -3.055 -12.649 12.377 1.00 0.00 591 ASP A C 19
ATOM 22209 O O . ASP A 1 43 ? -4.270 -12.462 12.510 1.00 0.00 591 ASP A O 19
ATOM 22218 N N . CYS A 1 44 ? -2.485 -13.867 12.321 1.00 0.00 592 CYS A N 19
ATOM 22219 C CA . CYS A 1 44 ? -3.229 -15.127 12.475 1.00 0.00 592 CYS A CA 19
ATOM 22220 C C . CYS A 1 44 ? -3.801 -15.257 13.896 1.00 0.00 592 CYS A C 19
ATOM 22221 O O . CYS A 1 44 ? -4.894 -15.794 14.087 1.00 0.00 592 CYS A O 19
ATOM 22229 N N . MET A 1 45 ? -3.047 -14.732 14.885 1.00 0.00 593 MET A N 19
ATOM 22230 C CA . MET A 1 45 ? -3.478 -14.682 16.299 1.00 0.00 593 MET A CA 19
ATOM 22231 C C . MET A 1 45 ? -4.597 -13.654 16.492 1.00 0.00 593 MET A C 19
ATOM 22232 O O . MET A 1 45 ? -5.498 -13.876 17.297 1.00 0.00 593 MET A O 19
ATOM 22246 N N . LYS A 1 46 ? -4.513 -12.527 15.748 1.00 0.00 594 LYS A N 19
ATOM 22247 C CA . LYS A 1 46 ? -5.558 -11.472 15.762 1.00 0.00 594 LYS A CA 19
ATOM 22248 C C . LYS A 1 46 ? -6.906 -12.063 15.328 1.00 0.00 594 LYS A C 19
ATOM 22249 O O . LYS A 1 46 ? -7.900 -11.946 16.048 1.00 0.00 594 LYS A O 19
ATOM 22268 N N . ARG A 1 47 ? -6.895 -12.754 14.173 1.00 0.00 595 ARG A N 19
ATOM 22269 C CA . ARG A 1 47 ? -8.115 -13.320 13.572 1.00 0.00 595 ARG A CA 19
ATOM 22270 C C . ARG A 1 47 ? -8.679 -14.446 14.470 1.00 0.00 595 ARG A C 19
ATOM 22271 O O . ARG A 1 47 ? -9.874 -14.471 14.745 1.00 0.00 595 ARG A O 19
ATOM 22292 N N . TYR A 1 48 ? -7.797 -15.345 14.944 1.00 0.00 596 TYR A N 19
ATOM 22293 C CA . TYR A 1 48 ? -8.190 -16.464 15.834 1.00 0.00 596 TYR A CA 19
ATOM 22294 C C . TYR A 1 48 ? -8.781 -15.949 17.156 1.00 0.00 596 TYR A C 19
ATOM 22295 O O . TYR A 1 48 ? -9.732 -16.532 17.675 1.00 0.00 596 TYR A O 19
ATOM 22313 N N . LYS A 1 49 ? -8.229 -14.833 17.666 1.00 0.00 597 LYS A N 19
ATOM 22314 C CA . LYS A 1 49 ? -8.740 -14.172 18.886 1.00 0.00 597 LYS A CA 19
ATOM 22315 C C . LYS A 1 49 ? -10.184 -13.693 18.649 1.00 0.00 597 LYS A C 19
ATOM 22316 O O . LYS A 1 49 ? -11.067 -13.937 19.472 1.00 0.00 597 LYS A O 19
ATOM 22335 N N . GLU A 1 50 ? -10.398 -13.036 17.478 1.00 0.00 598 GLU A N 19
ATOM 22336 C CA . GLU A 1 50 ? -11.729 -12.570 17.033 1.00 0.00 598 GLU A CA 19
ATOM 22337 C C . GLU A 1 50 ? -12.725 -13.744 16.980 1.00 0.00 598 GLU A C 19
ATOM 22338 O O . GLU A 1 50 ? -13.844 -13.632 17.477 1.00 0.00 598 GLU A O 19
ATOM 22350 N N . LEU A 1 51 ? -12.270 -14.882 16.403 1.00 0.00 599 LEU A N 19
ATOM 22351 C CA . LEU A 1 51 ? -13.110 -16.079 16.180 1.00 0.00 599 LEU A CA 19
ATOM 22352 C C . LEU A 1 51 ? -13.583 -16.694 17.507 1.00 0.00 599 LEU A C 19
ATOM 22353 O O . LEU A 1 51 ? -14.771 -16.967 17.668 1.00 0.00 599 LEU A O 19
ATOM 22369 N N . VAL A 1 52 ? -12.640 -16.872 18.461 1.00 0.00 600 VAL A N 19
ATOM 22370 C CA . VAL A 1 52 ? -12.942 -17.449 19.790 1.00 0.00 600 VAL A CA 19
ATOM 22371 C C . VAL A 1 52 ? -14.034 -16.621 20.505 1.00 0.00 600 VAL A C 19
ATOM 22372 O O . VAL A 1 52 ? -15.073 -17.157 20.907 1.00 0.00 600 VAL A O 19
ATOM 22385 N N . GLU A 1 53 ? -13.812 -15.299 20.570 1.00 0.00 601 GLU A N 19
ATOM 22386 C CA . GLU A 1 53 ? -14.684 -14.368 21.306 1.00 0.00 601 GLU A CA 19
ATOM 22387 C C . GLU A 1 53 ? -16.073 -14.267 20.663 1.00 0.00 601 GLU A C 19
ATOM 22388 O O . GLU A 1 53 ? -17.089 -14.343 21.365 1.00 0.00 601 GLU A O 19
ATOM 22400 N N . MET A 1 54 ? -16.110 -14.133 19.316 1.00 0.00 602 MET A N 19
ATOM 22401 C CA . MET A 1 54 ? -17.370 -13.882 18.586 1.00 0.00 602 MET A CA 19
ATOM 22402 C C . MET A 1 54 ? -18.303 -15.107 18.626 1.00 0.00 602 MET A C 19
ATOM 22403 O O . MET A 1 54 ? -19.511 -14.941 18.736 1.00 0.00 602 MET A O 19
ATOM 22417 N N . VAL A 1 55 ? -17.730 -16.332 18.556 1.00 0.00 603 VAL A N 19
ATOM 22418 C CA . VAL A 1 55 ? -18.510 -17.594 18.550 1.00 0.00 603 VAL A CA 19
ATOM 22419 C C . VAL A 1 55 ? -19.116 -17.864 19.945 1.00 0.00 603 VAL A C 19
ATOM 22420 O O . VAL A 1 55 ? -20.301 -18.217 20.058 1.00 0.00 603 VAL A O 19
ATOM 22433 N N . LYS A 1 56 ? -18.305 -17.665 21.000 1.00 0.00 604 LYS A N 19
ATOM 22434 C CA . LYS A 1 56 ? -18.750 -17.846 22.401 1.00 0.00 604 LYS A CA 19
ATOM 22435 C C . LYS A 1 56 ? -19.878 -16.854 22.747 1.00 0.00 604 LYS A C 19
ATOM 22436 O O . LYS A 1 56 ? -20.902 -17.237 23.317 1.00 0.00 604 LYS A O 19
ATOM 22455 N N . ALA A 1 57 ? -19.677 -15.585 22.347 1.00 0.00 605 ALA A N 19
ATOM 22456 C CA . ALA A 1 57 ? -20.638 -14.488 22.596 1.00 0.00 605 ALA A CA 19
ATOM 22457 C C . ALA A 1 57 ? -21.924 -14.650 21.761 1.00 0.00 605 ALA A C 19
ATOM 22458 O O . ALA A 1 57 ? -23.013 -14.289 22.218 1.00 0.00 605 ALA A O 19
ATOM 22465 N N . LYS A 1 58 ? -21.774 -15.192 20.534 1.00 0.00 606 LYS A N 19
ATOM 22466 C CA . LYS A 1 58 ? -22.891 -15.415 19.593 1.00 0.00 606 LYS A CA 19
ATOM 22467 C C . LYS A 1 58 ? -23.895 -16.423 20.175 1.00 0.00 606 LYS A C 19
ATOM 22468 O O . LYS A 1 58 ? -25.097 -16.154 20.232 1.00 0.00 606 LYS A O 19
ATOM 22487 N N . LYS A 1 59 ? -23.361 -17.583 20.618 1.00 0.00 607 LYS A N 19
ATOM 22488 C CA . LYS A 1 59 ? -24.160 -18.680 21.212 1.00 0.00 607 LYS A CA 19
ATOM 22489 C C . LYS A 1 59 ? -24.669 -18.318 22.619 1.00 0.00 607 LYS A C 19
ATOM 22490 O O . LYS A 1 59 ? -25.684 -18.858 23.063 1.00 0.00 607 LYS A O 19
ATOM 22509 N N . ALA A 1 60 ? -23.946 -17.414 23.312 1.00 0.00 608 ALA A N 19
ATOM 22510 C CA . ALA A 1 60 ? -24.348 -16.898 24.639 1.00 0.00 608 ALA A CA 19
ATOM 22511 C C . ALA A 1 60 ? -25.623 -16.057 24.503 1.00 0.00 608 ALA A C 19
ATOM 22512 O O . ALA A 1 60 ? -26.627 -16.313 25.177 1.00 0.00 608 ALA A O 19
ATOM 22519 N N . ALA A 1 61 ? -25.576 -15.093 23.564 1.00 0.00 609 ALA A N 19
ATOM 22520 C CA . ALA A 1 61 ? -26.695 -14.167 23.292 1.00 0.00 609 ALA A CA 19
ATOM 22521 C C . ALA A 1 61 ? -27.907 -14.938 22.746 1.00 0.00 609 ALA A C 19
ATOM 22522 O O . ALA A 1 61 ? -29.044 -14.696 23.161 1.00 0.00 609 ALA A O 19
ATOM 22529 N N . GLN A 1 62 ? -27.620 -15.902 21.839 1.00 0.00 610 GLN A N 19
ATOM 22530 C CA . GLN A 1 62 ? -28.636 -16.761 21.187 1.00 0.00 610 GLN A CA 19
ATOM 22531 C C . GLN A 1 62 ? -29.363 -17.635 22.224 1.00 0.00 610 GLN A C 19
ATOM 22532 O O . GLN A 1 62 ? -30.581 -17.843 22.134 1.00 0.00 610 GLN A O 19
ATOM 22546 N N . GLU A 1 63 ? -28.592 -18.120 23.219 1.00 0.00 611 GLU A N 19
ATOM 22547 C CA . GLU A 1 63 ? -29.119 -18.949 24.319 1.00 0.00 611 GLU A CA 19
ATOM 22548 C C . GLU A 1 63 ? -30.075 -18.115 25.186 1.00 0.00 611 GLU A C 19
ATOM 22549 O O . GLU A 1 63 ? -31.102 -18.613 25.607 1.00 0.00 611 GLU A O 19
ATOM 22561 N N . GLN A 1 64 ? -29.736 -16.832 25.399 1.00 0.00 612 GLN A N 19
ATOM 22562 C CA . GLN A 1 64 ? -30.552 -15.902 26.213 1.00 0.00 612 GLN A CA 19
ATOM 22563 C C . GLN A 1 64 ? -31.852 -15.485 25.486 1.00 0.00 612 GLN A C 19
ATOM 22564 O O . GLN A 1 64 ? -32.864 -15.227 26.141 1.00 0.00 612 GLN A O 19
ATOM 22578 N N . VAL A 1 65 ? -31.813 -15.421 24.138 1.00 0.00 613 VAL A N 19
ATOM 22579 C CA . VAL A 1 65 ? -33.024 -15.184 23.303 1.00 0.00 613 VAL A CA 19
ATOM 22580 C C . VAL A 1 65 ? -33.972 -16.392 23.418 1.00 0.00 613 VAL A C 19
ATOM 22581 O O . VAL A 1 65 ? -35.184 -16.242 23.626 1.00 0.00 613 VAL A O 19
ATOM 22594 N N . LEU A 1 66 ? -33.371 -17.591 23.311 1.00 0.00 614 LEU A N 19
ATOM 22595 C CA . LEU A 1 66 ? -34.062 -18.881 23.456 1.00 0.00 614 LEU A CA 19
ATOM 22596 C C . LEU A 1 66 ? -34.641 -19.013 24.879 1.00 0.00 614 LEU A C 19
ATOM 22597 O O . LEU A 1 66 ? -35.768 -19.464 25.059 1.00 0.00 614 LEU A O 19
ATOM 22613 N N . ASN A 1 67 ? -33.855 -18.587 25.870 1.00 0.00 615 ASN A N 19
ATOM 22614 C CA . ASN A 1 67 ? -34.198 -18.708 27.301 1.00 0.00 615 ASN A CA 19
ATOM 22615 C C . ASN A 1 67 ? -35.376 -17.776 27.635 1.00 0.00 615 ASN A C 19
ATOM 22616 O O . ASN A 1 67 ? -36.241 -18.125 28.430 1.00 0.00 615 ASN A O 19
ATOM 22627 N N . ALA A 1 68 ? -35.394 -16.600 26.982 1.00 0.00 616 ALA A N 19
ATOM 22628 C CA . ALA A 1 68 ? -36.494 -15.626 27.098 1.00 0.00 616 ALA A CA 19
ATOM 22629 C C . ALA A 1 68 ? -37.792 -16.175 26.463 1.00 0.00 616 ALA A C 19
ATOM 22630 O O . ALA A 1 68 ? -38.895 -15.919 26.957 1.00 0.00 616 ALA A O 19
ATOM 22637 N N . SER A 1 69 ? -37.631 -16.945 25.366 1.00 0.00 617 SER A N 19
ATOM 22638 C CA . SER A 1 69 ? -38.748 -17.606 24.655 1.00 0.00 617 SER A CA 19
ATOM 22639 C C . SER A 1 69 ? -39.343 -18.738 25.524 1.00 0.00 617 SER A C 19
ATOM 22640 O O . SER A 1 69 ? -40.567 -18.907 25.599 1.00 0.00 617 SER A O 19
ATOM 22648 N N . ARG A 1 70 ? -38.452 -19.489 26.200 1.00 0.00 618 ARG A N 19
ATOM 22649 C CA . ARG A 1 70 ? -38.820 -20.666 27.017 1.00 0.00 618 ARG A CA 19
ATOM 22650 C C . ARG A 1 70 ? -39.206 -20.263 28.455 1.00 0.00 618 ARG A C 19
ATOM 22651 O O . ARG A 1 70 ? -39.793 -21.059 29.190 1.00 0.00 618 ARG A O 19
ATOM 22672 N N . ALA A 1 71 ? -38.877 -19.019 28.846 1.00 0.00 619 ALA A N 19
ATOM 22673 C CA . ALA A 1 71 ? -39.249 -18.439 30.154 1.00 0.00 619 ALA A CA 19
ATOM 22674 C C . ALA A 1 71 ? -39.873 -17.053 29.928 1.00 0.00 619 ALA A C 19
ATOM 22675 O O . ALA A 1 71 ? -39.329 -16.022 30.336 1.00 0.00 619 ALA A O 19
ATOM 22682 N N . LYS A 1 72 ? -41.011 -17.066 29.225 1.00 0.00 620 LYS A N 19
ATOM 22683 C CA . LYS A 1 72 ? -41.789 -15.861 28.910 1.00 0.00 620 LYS A CA 19
ATOM 22684 C C . LYS A 1 72 ? -42.500 -15.356 30.187 1.00 0.00 620 LYS A C 19
ATOM 22685 O O . LYS A 1 72 ? -43.534 -15.892 30.588 1.00 0.00 620 LYS A O 19
ATOM 22704 N N . LYS A 1 73 ? -41.899 -14.344 30.843 1.00 0.00 621 LYS A N 19
ATOM 22705 C CA . LYS A 1 73 ? -42.354 -13.830 32.152 1.00 0.00 621 LYS A CA 19
ATOM 22706 C C . LYS A 1 73 ? -43.145 -12.515 31.972 1.00 0.00 621 LYS A C 19
ATOM 22725 N N . PHE A 1 3 ? 1.042 -5.795 9.837 1.00 0.00 551 PHE A N 20
ATOM 22726 C CA . PHE A 1 3 ? -0.301 -6.298 9.487 1.00 0.00 551 PHE A CA 20
ATOM 22727 C C . PHE A 1 3 ? -0.305 -6.910 8.070 1.00 0.00 551 PHE A C 20
ATOM 22728 O O . PHE A 1 3 ? -0.023 -6.213 7.084 1.00 0.00 551 PHE A O 20
ATOM 22745 N N . THR A 1 4 ? -0.598 -8.213 7.991 1.00 0.00 552 THR A N 20
ATOM 22746 C CA . THR A 1 4 ? -0.911 -8.902 6.737 1.00 0.00 552 THR A CA 20
ATOM 22747 C C . THR A 1 4 ? -2.453 -8.981 6.586 1.00 0.00 552 THR A C 20
ATOM 22748 O O . THR A 1 4 ? -3.129 -9.478 7.499 1.00 0.00 552 THR A O 20
ATOM 22759 N N . PRO A 1 5 ? -3.033 -8.477 5.449 1.00 0.00 553 PRO A N 20
ATOM 22760 C CA . PRO A 1 5 ? -4.504 -8.475 5.227 1.00 0.00 553 PRO A CA 20
ATOM 22761 C C . PRO A 1 5 ? -5.072 -9.897 5.045 1.00 0.00 553 PRO A C 20
ATOM 22762 O O . PRO A 1 5 ? -4.609 -10.658 4.189 1.00 0.00 553 PRO A O 20
ATOM 22773 N N . TRP A 1 6 ? -6.071 -10.247 5.871 1.00 0.00 554 TRP A N 20
ATOM 22774 C CA . TRP A 1 6 ? -6.741 -11.547 5.797 1.00 0.00 554 TRP A CA 20
ATOM 22775 C C . TRP A 1 6 ? -7.688 -11.617 4.601 1.00 0.00 554 TRP A C 20
ATOM 22776 O O . TRP A 1 6 ? -8.856 -11.223 4.677 1.00 0.00 554 TRP A O 20
ATOM 22797 N N . THR A 1 7 ? -7.111 -12.059 3.479 1.00 0.00 555 THR A N 20
ATOM 22798 C CA . THR A 1 7 ? -7.824 -12.374 2.251 1.00 0.00 555 THR A CA 20
ATOM 22799 C C . THR A 1 7 ? -8.622 -13.680 2.433 1.00 0.00 555 THR A C 20
ATOM 22800 O O . THR A 1 7 ? -8.223 -14.541 3.221 1.00 0.00 555 THR A O 20
ATOM 22811 N N . THR A 1 8 ? -9.734 -13.809 1.701 1.00 0.00 556 THR A N 20
ATOM 22812 C CA . THR A 1 8 ? -10.724 -14.888 1.894 1.00 0.00 556 THR A CA 20
ATOM 22813 C C . THR A 1 8 ? -10.114 -16.298 1.659 1.00 0.00 556 THR A C 20
ATOM 22814 O O . THR A 1 8 ? -10.457 -17.261 2.363 1.00 0.00 556 THR A O 20
ATOM 22825 N N . GLU A 1 9 ? -9.190 -16.395 0.685 1.00 0.00 557 GLU A N 20
ATOM 22826 C CA . GLU A 1 9 ? -8.479 -17.654 0.372 1.00 0.00 557 GLU A CA 20
ATOM 22827 C C . GLU A 1 9 ? -7.502 -18.044 1.504 1.00 0.00 557 GLU A C 20
ATOM 22828 O O . GLU A 1 9 ? -7.382 -19.220 1.831 1.00 0.00 557 GLU A O 20
ATOM 22840 N N . GLU A 1 10 ? -6.821 -17.053 2.105 1.00 0.00 558 GLU A N 20
ATOM 22841 C CA . GLU A 1 10 ? -5.913 -17.289 3.251 1.00 0.00 558 GLU A CA 20
ATOM 22842 C C . GLU A 1 10 ? -6.709 -17.516 4.555 1.00 0.00 558 GLU A C 20
ATOM 22843 O O . GLU A 1 10 ? -6.219 -18.179 5.469 1.00 0.00 558 GLU A O 20
ATOM 22855 N N . GLN A 1 11 ? -7.936 -16.966 4.626 1.00 0.00 559 GLN A N 20
ATOM 22856 C CA . GLN A 1 11 ? -8.819 -17.114 5.802 1.00 0.00 559 GLN A CA 20
ATOM 22857 C C . GLN A 1 11 ? -9.300 -18.567 5.934 1.00 0.00 559 GLN A C 20
ATOM 22858 O O . GLN A 1 11 ? -9.278 -19.128 7.037 1.00 0.00 559 GLN A O 20
ATOM 22872 N N . LYS A 1 12 ? -9.751 -19.168 4.812 1.00 0.00 560 LYS A N 20
ATOM 22873 C CA . LYS A 1 12 ? -10.237 -20.571 4.810 1.00 0.00 560 LYS A CA 20
ATOM 22874 C C . LYS A 1 12 ? -9.100 -21.556 5.126 1.00 0.00 560 LYS A C 20
ATOM 22875 O O . LYS A 1 12 ? -9.354 -22.636 5.653 1.00 0.00 560 LYS A O 20
ATOM 22894 N N . LEU A 1 13 ? -7.850 -21.166 4.802 1.00 0.00 561 LEU A N 20
ATOM 22895 C CA . LEU A 1 13 ? -6.647 -21.960 5.119 1.00 0.00 561 LEU A CA 20
ATOM 22896 C C . LEU A 1 13 ? -6.256 -21.782 6.598 1.00 0.00 561 LEU A C 20
ATOM 22897 O O . LEU A 1 13 ? -5.763 -22.721 7.220 1.00 0.00 561 LEU A O 20
ATOM 22913 N N . LEU A 1 14 ? -6.484 -20.561 7.137 1.00 0.00 562 LEU A N 20
ATOM 22914 C CA . LEU A 1 14 ? -6.227 -20.226 8.563 1.00 0.00 562 LEU A CA 20
ATOM 22915 C C . LEU A 1 14 ? -7.135 -21.077 9.454 1.00 0.00 562 LEU A C 20
ATOM 22916 O O . LEU A 1 14 ? -6.668 -21.769 10.360 1.00 0.00 562 LEU A O 20
ATOM 22932 N N . GLU A 1 15 ? -8.429 -21.036 9.134 1.00 0.00 563 GLU A N 20
ATOM 22933 C CA . GLU A 1 15 ? -9.471 -21.807 9.816 1.00 0.00 563 GLU A CA 20
ATOM 22934 C C . GLU A 1 15 ? -9.252 -23.317 9.650 1.00 0.00 563 GLU A C 20
ATOM 22935 O O . GLU A 1 15 ? -9.370 -24.062 10.623 1.00 0.00 563 GLU A O 20
ATOM 22947 N N . GLN A 1 16 ? -8.896 -23.747 8.424 1.00 0.00 564 GLN A N 20
ATOM 22948 C CA . GLN A 1 16 ? -8.570 -25.162 8.129 1.00 0.00 564 GLN A CA 20
ATOM 22949 C C . GLN A 1 16 ? -7.423 -25.640 9.034 1.00 0.00 564 GLN A C 20
ATOM 22950 O O . GLN A 1 16 ? -7.479 -26.727 9.593 1.00 0.00 564 GLN A O 20
ATOM 22964 N N . ALA A 1 17 ? -6.418 -24.769 9.207 1.00 0.00 565 ALA A N 20
ATOM 22965 C CA . ALA A 1 17 ? -5.214 -25.052 10.008 1.00 0.00 565 ALA A CA 20
ATOM 22966 C C . ALA A 1 17 ? -5.503 -25.006 11.525 1.00 0.00 565 ALA A C 20
ATOM 22967 O O . ALA A 1 17 ? -4.813 -25.653 12.315 1.00 0.00 565 ALA A O 20
ATOM 22974 N N . LEU A 1 18 ? -6.519 -24.217 11.926 1.00 0.00 566 LEU A N 20
ATOM 22975 C CA . LEU A 1 18 ? -7.005 -24.184 13.325 1.00 0.00 566 LEU A CA 20
ATOM 22976 C C . LEU A 1 18 ? -7.776 -25.475 13.660 1.00 0.00 566 LEU A C 20
ATOM 22977 O O . LEU A 1 18 ? -7.777 -25.917 14.813 1.00 0.00 566 LEU A O 20
ATOM 22993 N N . LYS A 1 19 ? -8.444 -26.063 12.641 1.00 0.00 567 LYS A N 20
ATOM 22994 C CA . LYS A 1 19 ? -9.176 -27.336 12.797 1.00 0.00 567 LYS A CA 20
ATOM 22995 C C . LYS A 1 19 ? -8.175 -28.513 12.770 1.00 0.00 567 LYS A C 20
ATOM 22996 O O . LYS A 1 19 ? -8.315 -29.480 13.528 1.00 0.00 567 LYS A O 20
ATOM 23015 N N . THR A 1 20 ? -7.157 -28.399 11.886 1.00 0.00 568 THR A N 20
ATOM 23016 C CA . THR A 1 20 ? -6.122 -29.432 11.677 1.00 0.00 568 THR A CA 20
ATOM 23017 C C . THR A 1 20 ? -5.222 -29.560 12.917 1.00 0.00 568 THR A C 20
ATOM 23018 O O . THR A 1 20 ? -5.022 -30.659 13.442 1.00 0.00 568 THR A O 20
ATOM 23029 N N . TYR A 1 21 ? -4.700 -28.418 13.379 1.00 0.00 569 TYR A N 20
ATOM 23030 C CA . TYR A 1 21 ? -3.773 -28.354 14.520 1.00 0.00 569 TYR A CA 20
ATOM 23031 C C . TYR A 1 21 ? -4.530 -27.813 15.746 1.00 0.00 569 TYR A C 20
ATOM 23032 O O . TYR A 1 21 ? -5.025 -26.680 15.689 1.00 0.00 569 TYR A O 20
ATOM 23050 N N . PRO A 1 22 ? -4.691 -28.637 16.834 1.00 0.00 570 PRO A N 20
ATOM 23051 C CA . PRO A 1 22 ? -5.209 -28.173 18.153 1.00 0.00 570 PRO A CA 20
ATOM 23052 C C . PRO A 1 22 ? -4.436 -26.959 18.715 1.00 0.00 570 PRO A C 20
ATOM 23053 O O . PRO A 1 22 ? -3.295 -26.707 18.317 1.00 0.00 570 PRO A O 20
ATOM 23064 N N . VAL A 1 23 ? -5.057 -26.216 19.654 1.00 0.00 571 VAL A N 20
ATOM 23065 C CA . VAL A 1 23 ? -4.394 -25.074 20.326 1.00 0.00 571 VAL A CA 20
ATOM 23066 C C . VAL A 1 23 ? -3.232 -25.571 21.214 1.00 0.00 571 VAL A C 20
ATOM 23067 O O . VAL A 1 23 ? -2.204 -24.899 21.355 1.00 0.00 571 VAL A O 20
ATOM 23080 N N . ASN A 1 24 ? -3.397 -26.795 21.745 1.00 0.00 572 ASN A N 20
ATOM 23081 C CA . ASN A 1 24 ? -2.413 -27.454 22.622 1.00 0.00 572 ASN A CA 20
ATOM 23082 C C . ASN A 1 24 ? -1.161 -27.929 21.848 1.00 0.00 572 ASN A C 20
ATOM 23083 O O . ASN A 1 24 ? -0.171 -28.337 22.465 1.00 0.00 572 ASN A O 20
ATOM 23094 N N . THR A 1 25 ? -1.225 -27.893 20.496 1.00 0.00 573 THR A N 20
ATOM 23095 C CA . THR A 1 25 ? -0.060 -28.122 19.625 1.00 0.00 573 THR A CA 20
ATOM 23096 C C . THR A 1 25 ? 0.932 -26.942 19.789 1.00 0.00 573 THR A C 20
ATOM 23097 O O . THR A 1 25 ? 0.571 -25.805 19.480 1.00 0.00 573 THR A O 20
ATOM 23108 N N . PRO A 1 26 ? 2.191 -27.181 20.291 1.00 0.00 574 PRO A N 20
ATOM 23109 C CA . PRO A 1 26 ? 3.199 -26.102 20.456 1.00 0.00 574 PRO A CA 20
ATOM 23110 C C . PRO A 1 26 ? 3.774 -25.630 19.098 1.00 0.00 574 PRO A C 20
ATOM 23111 O O . PRO A 1 26 ? 4.317 -24.528 18.988 1.00 0.00 574 PRO A O 20
ATOM 23122 N N . GLU A 1 27 ? 3.616 -26.479 18.068 1.00 0.00 575 GLU A N 20
ATOM 23123 C CA . GLU A 1 27 ? 4.083 -26.211 16.694 1.00 0.00 575 GLU A CA 20
ATOM 23124 C C . GLU A 1 27 ? 2.970 -25.566 15.843 1.00 0.00 575 GLU A C 20
ATOM 23125 O O . GLU A 1 27 ? 3.180 -25.349 14.645 1.00 0.00 575 GLU A O 20
ATOM 23137 N N . ARG A 1 28 ? 1.811 -25.246 16.481 1.00 0.00 576 ARG A N 20
ATOM 23138 C CA . ARG A 1 28 ? 0.552 -24.897 15.773 1.00 0.00 576 ARG A CA 20
ATOM 23139 C C . ARG A 1 28 ? 0.766 -23.802 14.720 1.00 0.00 576 ARG A C 20
ATOM 23140 O O . ARG A 1 28 ? 0.614 -24.041 13.526 1.00 0.00 576 ARG A O 20
ATOM 23161 N N . TRP A 1 29 ? 1.210 -22.634 15.197 1.00 0.00 577 TRP A N 20
ATOM 23162 C CA . TRP A 1 29 ? 1.276 -21.395 14.405 1.00 0.00 577 TRP A CA 20
ATOM 23163 C C . TRP A 1 29 ? 2.425 -21.450 13.374 1.00 0.00 577 TRP A C 20
ATOM 23164 O O . TRP A 1 29 ? 2.349 -20.808 12.321 1.00 0.00 577 TRP A O 20
ATOM 23185 N N . LYS A 1 30 ? 3.469 -22.250 13.674 1.00 0.00 578 LYS A N 20
ATOM 23186 C CA . LYS A 1 30 ? 4.578 -22.518 12.725 1.00 0.00 578 LYS A CA 20
ATOM 23187 C C . LYS A 1 30 ? 4.075 -23.346 11.521 1.00 0.00 578 LYS A C 20
ATOM 23188 O O . LYS A 1 30 ? 4.473 -23.120 10.375 1.00 0.00 578 LYS A O 20
ATOM 23207 N N . LYS A 1 31 ? 3.195 -24.310 11.812 1.00 0.00 579 LYS A N 20
ATOM 23208 C CA . LYS A 1 31 ? 2.567 -25.169 10.792 1.00 0.00 579 LYS A CA 20
ATOM 23209 C C . LYS A 1 31 ? 1.418 -24.431 10.077 1.00 0.00 579 LYS A C 20
ATOM 23210 O O . LYS A 1 31 ? 1.030 -24.798 8.968 1.00 0.00 579 LYS A O 20
ATOM 23229 N N . ILE A 1 32 ? 0.879 -23.389 10.743 1.00 0.00 580 ILE A N 20
ATOM 23230 C CA . ILE A 1 32 ? -0.100 -22.452 10.149 1.00 0.00 580 ILE A CA 20
ATOM 23231 C C . ILE A 1 32 ? 0.608 -21.493 9.166 1.00 0.00 580 ILE A C 20
ATOM 23232 O O . ILE A 1 32 ? -0.005 -21.007 8.232 1.00 0.00 580 ILE A O 20
ATOM 23248 N N . ALA A 1 33 ? 1.911 -21.235 9.383 1.00 0.00 581 ALA A N 20
ATOM 23249 C CA . ALA A 1 33 ? 2.755 -20.498 8.403 1.00 0.00 581 ALA A CA 20
ATOM 23250 C C . ALA A 1 33 ? 2.847 -21.258 7.062 1.00 0.00 581 ALA A C 20
ATOM 23251 O O . ALA A 1 33 ? 2.861 -20.655 5.984 1.00 0.00 581 ALA A O 20
ATOM 23258 N N . GLU A 1 34 ? 2.917 -22.590 7.165 1.00 0.00 582 GLU A N 20
ATOM 23259 C CA . GLU A 1 34 ? 3.025 -23.499 6.011 1.00 0.00 582 GLU A CA 20
ATOM 23260 C C . GLU A 1 34 ? 1.656 -23.687 5.332 1.00 0.00 582 GLU A C 20
ATOM 23261 O O . GLU A 1 34 ? 1.568 -23.777 4.097 1.00 0.00 582 GLU A O 20
ATOM 23273 N N . ALA A 1 35 ? 0.597 -23.732 6.157 1.00 0.00 583 ALA A N 20
ATOM 23274 C CA . ALA A 1 35 ? -0.791 -23.873 5.685 1.00 0.00 583 ALA A CA 20
ATOM 23275 C C . ALA A 1 35 ? -1.325 -22.545 5.110 1.00 0.00 583 ALA A C 20
ATOM 23276 O O . ALA A 1 35 ? -2.170 -22.540 4.207 1.00 0.00 583 ALA A O 20
ATOM 23283 N N . VAL A 1 36 ? -0.813 -21.419 5.647 1.00 0.00 584 VAL A N 20
ATOM 23284 C CA . VAL A 1 36 ? -1.262 -20.057 5.295 1.00 0.00 584 VAL A CA 20
ATOM 23285 C C . VAL A 1 36 ? -0.019 -19.183 4.983 1.00 0.00 584 VAL A C 20
ATOM 23286 O O . VAL A 1 36 ? 0.527 -18.524 5.883 1.00 0.00 584 VAL A O 20
ATOM 23299 N N . PRO A 1 37 ? 0.506 -19.225 3.718 1.00 0.00 585 PRO A N 20
ATOM 23300 C CA . PRO A 1 37 ? 1.658 -18.390 3.300 1.00 0.00 585 PRO A CA 20
ATOM 23301 C C . PRO A 1 37 ? 1.276 -16.899 3.158 1.00 0.00 585 PRO A C 20
ATOM 23302 O O . PRO A 1 37 ? 0.105 -16.564 2.926 1.00 0.00 585 PRO A O 20
ATOM 23313 N N . GLY A 1 38 ? 2.280 -16.017 3.314 1.00 0.00 586 GLY A N 20
ATOM 23314 C CA . GLY A 1 38 ? 2.094 -14.568 3.150 1.00 0.00 586 GLY A CA 20
ATOM 23315 C C . GLY A 1 38 ? 1.379 -13.883 4.319 1.00 0.00 586 GLY A C 20
ATOM 23316 O O . GLY A 1 38 ? 1.012 -12.704 4.215 1.00 0.00 586 GLY A O 20
ATOM 23320 N N . ARG A 1 39 ? 1.172 -14.616 5.434 1.00 0.00 587 ARG A N 20
ATOM 23321 C CA . ARG A 1 39 ? 0.443 -14.122 6.627 1.00 0.00 587 ARG A CA 20
ATOM 23322 C C . ARG A 1 39 ? 1.283 -14.372 7.883 1.00 0.00 587 ARG A C 20
ATOM 23323 O O . ARG A 1 39 ? 1.903 -15.431 7.995 1.00 0.00 587 ARG A O 20
ATOM 23344 N N . THR A 1 40 ? 1.299 -13.408 8.820 1.00 0.00 588 THR A N 20
ATOM 23345 C CA . THR A 1 40 ? 2.110 -13.508 10.048 1.00 0.00 588 THR A CA 20
ATOM 23346 C C . THR A 1 40 ? 1.334 -14.233 11.161 1.00 0.00 588 THR A C 20
ATOM 23347 O O . THR A 1 40 ? 0.097 -14.227 11.181 1.00 0.00 588 THR A O 20
ATOM 23358 N N . LYS A 1 41 ? 2.086 -14.854 12.083 1.00 0.00 589 LYS A N 20
ATOM 23359 C CA . LYS A 1 41 ? 1.525 -15.658 13.185 1.00 0.00 589 LYS A CA 20
ATOM 23360 C C . LYS A 1 41 ? 0.784 -14.771 14.194 1.00 0.00 589 LYS A C 20
ATOM 23361 O O . LYS A 1 41 ? -0.185 -15.217 14.802 1.00 0.00 589 LYS A O 20
ATOM 23380 N N . LYS A 1 42 ? 1.241 -13.511 14.348 1.00 0.00 590 LYS A N 20
ATOM 23381 C CA . LYS A 1 42 ? 0.587 -12.529 15.234 1.00 0.00 590 LYS A CA 20
ATOM 23382 C C . LYS A 1 42 ? -0.813 -12.167 14.691 1.00 0.00 590 LYS A C 20
ATOM 23383 O O . LYS A 1 42 ? -1.754 -11.971 15.463 1.00 0.00 590 LYS A O 20
ATOM 23402 N N . ASP A 1 43 ? -0.928 -12.108 13.348 1.00 0.00 591 ASP A N 20
ATOM 23403 C CA . ASP A 1 43 ? -2.215 -11.905 12.649 1.00 0.00 591 ASP A CA 20
ATOM 23404 C C . ASP A 1 43 ? -3.097 -13.152 12.757 1.00 0.00 591 ASP A C 20
ATOM 23405 O O . ASP A 1 43 ? -4.321 -13.032 12.800 1.00 0.00 591 ASP A O 20
ATOM 23414 N N . CYS A 1 44 ? -2.465 -14.342 12.750 1.00 0.00 592 CYS A N 20
ATOM 23415 C CA . CYS A 1 44 ? -3.167 -15.638 12.885 1.00 0.00 592 CYS A CA 20
ATOM 23416 C C . CYS A 1 44 ? -3.821 -15.778 14.275 1.00 0.00 592 CYS A C 20
ATOM 23417 O O . CYS A 1 44 ? -4.943 -16.287 14.400 1.00 0.00 592 CYS A O 20
ATOM 23425 N N . MET A 1 45 ? -3.099 -15.304 15.305 1.00 0.00 593 MET A N 20
ATOM 23426 C CA . MET A 1 45 ? -3.562 -15.311 16.715 1.00 0.00 593 MET A CA 20
ATOM 23427 C C . MET A 1 45 ? -4.656 -14.249 16.921 1.00 0.00 593 MET A C 20
ATOM 23428 O O . MET A 1 45 ? -5.633 -14.472 17.639 1.00 0.00 593 MET A O 20
ATOM 23442 N N . LYS A 1 46 ? -4.449 -13.088 16.279 1.00 0.00 594 LYS A N 20
ATOM 23443 C CA . LYS A 1 46 ? -5.406 -11.963 16.276 1.00 0.00 594 LYS A CA 20
ATOM 23444 C C . LYS A 1 46 ? -6.713 -12.360 15.565 1.00 0.00 594 LYS A C 20
ATOM 23445 O O . LYS A 1 46 ? -7.793 -11.990 16.014 1.00 0.00 594 LYS A O 20
ATOM 23464 N N . ARG A 1 47 ? -6.603 -13.124 14.460 1.00 0.00 595 ARG A N 20
ATOM 23465 C CA . ARG A 1 47 ? -7.777 -13.578 13.681 1.00 0.00 595 ARG A CA 20
ATOM 23466 C C . ARG A 1 47 ? -8.531 -14.637 14.505 1.00 0.00 595 ARG A C 20
ATOM 23467 O O . ARG A 1 47 ? -9.752 -14.595 14.598 1.00 0.00 595 ARG A O 20
ATOM 23488 N N . TYR A 1 48 ? -7.758 -15.541 15.135 1.00 0.00 596 TYR A N 20
ATOM 23489 C CA . TYR A 1 48 ? -8.279 -16.587 16.047 1.00 0.00 596 TYR A CA 20
ATOM 23490 C C . TYR A 1 48 ? -9.026 -15.950 17.239 1.00 0.00 596 TYR A C 20
ATOM 23491 O O . TYR A 1 48 ? -10.033 -16.487 17.706 1.00 0.00 596 TYR A O 20
ATOM 23509 N N . LYS A 1 49 ? -8.526 -14.783 17.690 1.00 0.00 597 LYS A N 20
ATOM 23510 C CA . LYS A 1 49 ? -9.191 -13.954 18.719 1.00 0.00 597 LYS A CA 20
ATOM 23511 C C . LYS A 1 49 ? -10.566 -13.484 18.202 1.00 0.00 597 LYS A C 20
ATOM 23512 O O . LYS A 1 49 ? -11.581 -13.730 18.841 1.00 0.00 597 LYS A O 20
ATOM 23531 N N . GLU A 1 50 ? -10.572 -12.859 17.001 1.00 0.00 598 GLU A N 20
ATOM 23532 C CA . GLU A 1 50 ? -11.804 -12.374 16.326 1.00 0.00 598 GLU A CA 20
ATOM 23533 C C . GLU A 1 50 ? -12.875 -13.486 16.249 1.00 0.00 598 GLU A C 20
ATOM 23534 O O . GLU A 1 50 ? -14.050 -13.244 16.520 1.00 0.00 598 GLU A O 20
ATOM 23546 N N . LEU A 1 51 ? -12.422 -14.716 15.928 1.00 0.00 599 LEU A N 20
ATOM 23547 C CA . LEU A 1 51 ? -13.306 -15.891 15.758 1.00 0.00 599 LEU A CA 20
ATOM 23548 C C . LEU A 1 51 ? -13.996 -16.263 17.078 1.00 0.00 599 LEU A C 20
ATOM 23549 O O . LEU A 1 51 ? -15.228 -16.320 17.140 1.00 0.00 599 LEU A O 20
ATOM 23565 N N . VAL A 1 52 ? -13.182 -16.465 18.130 1.00 0.00 600 VAL A N 20
ATOM 23566 C CA . VAL A 1 52 ? -13.669 -16.851 19.474 1.00 0.00 600 VAL A CA 20
ATOM 23567 C C . VAL A 1 52 ? -14.624 -15.775 20.034 1.00 0.00 600 VAL A C 20
ATOM 23568 O O . VAL A 1 52 ? -15.715 -16.093 20.511 1.00 0.00 600 VAL A O 20
ATOM 23581 N N . GLU A 1 53 ? -14.193 -14.511 19.904 1.00 0.00 601 GLU A N 20
ATOM 23582 C CA . GLU A 1 53 ? -14.938 -13.313 20.339 1.00 0.00 601 GLU A CA 20
ATOM 23583 C C . GLU A 1 53 ? -16.325 -13.192 19.655 1.00 0.00 601 GLU A C 20
ATOM 23584 O O . GLU A 1 53 ? -17.299 -12.805 20.307 1.00 0.00 601 GLU A O 20
ATOM 23596 N N . MET A 1 54 ? -16.417 -13.553 18.360 1.00 0.00 602 MET A N 20
ATOM 23597 C CA . MET A 1 54 ? -17.700 -13.511 17.613 1.00 0.00 602 MET A CA 20
ATOM 23598 C C . MET A 1 54 ? -18.626 -14.670 18.032 1.00 0.00 602 MET A C 20
ATOM 23599 O O . MET A 1 54 ? -19.834 -14.473 18.179 1.00 0.00 602 MET A O 20
ATOM 23613 N N . VAL A 1 55 ? -18.040 -15.867 18.245 1.00 0.00 603 VAL A N 20
ATOM 23614 C CA . VAL A 1 55 ? -18.790 -17.078 18.662 1.00 0.00 603 VAL A CA 20
ATOM 23615 C C . VAL A 1 55 ? -19.489 -16.843 20.019 1.00 0.00 603 VAL A C 20
ATOM 23616 O O . VAL A 1 55 ? -20.711 -17.016 20.141 1.00 0.00 603 VAL A O 20
ATOM 23629 N N . LYS A 1 56 ? -18.701 -16.397 21.013 1.00 0.00 604 LYS A N 20
ATOM 23630 C CA . LYS A 1 56 ? -19.185 -16.152 22.386 1.00 0.00 604 LYS A CA 20
ATOM 23631 C C . LYS A 1 56 ? -20.165 -14.959 22.437 1.00 0.00 604 LYS A C 20
ATOM 23632 O O . LYS A 1 56 ? -21.060 -14.937 23.277 1.00 0.00 604 LYS A O 20
ATOM 23651 N N . ALA A 1 57 ? -19.986 -13.982 21.520 1.00 0.00 605 ALA A N 20
ATOM 23652 C CA . ALA A 1 57 ? -20.860 -12.794 21.433 1.00 0.00 605 ALA A CA 20
ATOM 23653 C C . ALA A 1 57 ? -22.272 -13.170 20.955 1.00 0.00 605 ALA A C 20
ATOM 23654 O O . ALA A 1 57 ? -23.273 -12.776 21.565 1.00 0.00 605 ALA A O 20
ATOM 23661 N N . LYS A 1 58 ? -22.330 -13.957 19.868 1.00 0.00 606 LYS A N 20
ATOM 23662 C CA . LYS A 1 58 ? -23.599 -14.391 19.247 1.00 0.00 606 LYS A CA 20
ATOM 23663 C C . LYS A 1 58 ? -24.345 -15.384 20.146 1.00 0.00 606 LYS A C 20
ATOM 23664 O O . LYS A 1 58 ? -25.575 -15.316 20.271 1.00 0.00 606 LYS A O 20
ATOM 23683 N N . LYS A 1 59 ? -23.590 -16.291 20.789 1.00 0.00 607 LYS A N 20
ATOM 23684 C CA . LYS A 1 59 ? -24.177 -17.319 21.669 1.00 0.00 607 LYS A CA 20
ATOM 23685 C C . LYS A 1 59 ? -24.746 -16.651 22.929 1.00 0.00 607 LYS A C 20
ATOM 23686 O O . LYS A 1 59 ? -25.751 -17.100 23.452 1.00 0.00 607 LYS A O 20
ATOM 23705 N N . ALA A 1 60 ? -24.080 -15.570 23.403 1.00 0.00 608 ALA A N 20
ATOM 23706 C CA . ALA A 1 60 ? -24.542 -14.785 24.564 1.00 0.00 608 ALA A CA 20
ATOM 23707 C C . ALA A 1 60 ? -25.767 -13.943 24.191 1.00 0.00 608 ALA A C 20
ATOM 23708 O O . ALA A 1 60 ? -26.649 -13.707 25.018 1.00 0.00 608 ALA A O 20
ATOM 23715 N N . ALA A 1 61 ? -25.824 -13.519 22.915 1.00 0.00 609 ALA A N 20
ATOM 23716 C CA . ALA A 1 61 ? -26.971 -12.764 22.373 1.00 0.00 609 ALA A CA 20
ATOM 23717 C C . ALA A 1 61 ? -28.222 -13.662 22.319 1.00 0.00 609 ALA A C 20
ATOM 23718 O O . ALA A 1 61 ? -29.350 -13.178 22.432 1.00 0.00 609 ALA A O 20
ATOM 23725 N N . GLN A 1 62 ? -27.999 -14.976 22.141 1.00 0.00 610 GLN A N 20
ATOM 23726 C CA . GLN A 1 62 ? -29.059 -15.992 22.260 1.00 0.00 610 GLN A CA 20
ATOM 23727 C C . GLN A 1 62 ? -29.372 -16.236 23.745 1.00 0.00 610 GLN A C 20
ATOM 23728 O O . GLN A 1 62 ? -30.499 -16.059 24.181 1.00 0.00 610 GLN A O 20
ATOM 23742 N N . GLU A 1 63 ? -28.317 -16.561 24.505 1.00 0.00 611 GLU A N 20
ATOM 23743 C CA . GLU A 1 63 ? -28.398 -17.151 25.859 1.00 0.00 611 GLU A CA 20
ATOM 23744 C C . GLU A 1 63 ? -29.065 -16.183 26.857 1.00 0.00 611 GLU A C 20
ATOM 23745 O O . GLU A 1 63 ? -30.100 -16.506 27.453 1.00 0.00 611 GLU A O 20
ATOM 23757 N N . GLN A 1 64 ? -28.461 -15.000 27.008 1.00 0.00 612 GLN A N 20
ATOM 23758 C CA . GLN A 1 64 ? -28.882 -13.983 27.993 1.00 0.00 612 GLN A CA 20
ATOM 23759 C C . GLN A 1 64 ? -30.321 -13.488 27.711 1.00 0.00 612 GLN A C 20
ATOM 23760 O O . GLN A 1 64 ? -31.099 -13.252 28.636 1.00 0.00 612 GLN A O 20
ATOM 23774 N N . VAL A 1 65 ? -30.661 -13.362 26.414 1.00 0.00 613 VAL A N 20
ATOM 23775 C CA . VAL A 1 65 ? -32.000 -12.922 25.962 1.00 0.00 613 VAL A CA 20
ATOM 23776 C C . VAL A 1 65 ? -33.047 -14.058 26.107 1.00 0.00 613 VAL A C 20
ATOM 23777 O O . VAL A 1 65 ? -34.217 -13.791 26.400 1.00 0.00 613 VAL A O 20
ATOM 23790 N N . LEU A 1 66 ? -32.601 -15.322 25.946 1.00 0.00 614 LEU A N 20
ATOM 23791 C CA . LEU A 1 66 ? -33.484 -16.515 25.997 1.00 0.00 614 LEU A CA 20
ATOM 23792 C C . LEU A 1 66 ? -33.921 -16.761 27.444 1.00 0.00 614 LEU A C 20
ATOM 23793 O O . LEU A 1 66 ? -35.107 -16.962 27.705 1.00 0.00 614 LEU A O 20
ATOM 23809 N N . ASN A 1 67 ? -32.950 -16.716 28.370 1.00 0.00 615 ASN A N 20
ATOM 23810 C CA . ASN A 1 67 ? -33.205 -16.887 29.815 1.00 0.00 615 ASN A CA 20
ATOM 23811 C C . ASN A 1 67 ? -34.099 -15.743 30.343 1.00 0.00 615 ASN A C 20
ATOM 23812 O O . ASN A 1 67 ? -34.974 -15.965 31.187 1.00 0.00 615 ASN A O 20
ATOM 23823 N N . ALA A 1 68 ? -33.875 -14.529 29.810 1.00 0.00 616 ALA A N 20
ATOM 23824 C CA . ALA A 1 68 ? -34.715 -13.350 30.109 1.00 0.00 616 ALA A CA 20
ATOM 23825 C C . ALA A 1 68 ? -36.153 -13.549 29.579 1.00 0.00 616 ALA A C 20
ATOM 23826 O O . ALA A 1 68 ? -37.127 -13.129 30.211 1.00 0.00 616 ALA A O 20
ATOM 23833 N N . SER A 1 69 ? -36.263 -14.223 28.419 1.00 0.00 617 SER A N 20
ATOM 23834 C CA . SER A 1 69 ? -37.552 -14.537 27.765 1.00 0.00 617 SER A CA 20
ATOM 23835 C C . SER A 1 69 ? -38.301 -15.653 28.525 1.00 0.00 617 SER A C 20
ATOM 23836 O O . SER A 1 69 ? -39.528 -15.757 28.430 1.00 0.00 617 SER A O 20
ATOM 23844 N N . ARG A 1 70 ? -37.546 -16.490 29.271 1.00 0.00 618 ARG A N 20
ATOM 23845 C CA . ARG A 1 70 ? -38.124 -17.512 30.168 1.00 0.00 618 ARG A CA 20
ATOM 23846 C C . ARG A 1 70 ? -38.817 -16.826 31.368 1.00 0.00 618 ARG A C 20
ATOM 23847 O O . ARG A 1 70 ? -39.886 -17.273 31.818 1.00 0.00 618 ARG A O 20
ATOM 23868 N N . ALA A 1 71 ? -38.173 -15.739 31.866 1.00 0.00 619 ALA A N 20
ATOM 23869 C CA . ALA A 1 71 ? -38.659 -14.924 33.010 1.00 0.00 619 ALA A CA 20
ATOM 23870 C C . ALA A 1 71 ? -38.827 -15.779 34.292 1.00 0.00 619 ALA A C 20
ATOM 23871 O O . ALA A 1 71 ? -39.587 -15.424 35.209 1.00 0.00 619 ALA A O 20
ATOM 23878 N N . LYS A 1 72 ? -38.045 -16.866 34.352 1.00 0.00 620 LYS A N 20
ATOM 23879 C CA . LYS A 1 72 ? -38.154 -17.923 35.363 1.00 0.00 620 LYS A CA 20
ATOM 23880 C C . LYS A 1 72 ? -36.974 -18.896 35.183 1.00 0.00 620 LYS A C 20
ATOM 23881 O O . LYS A 1 72 ? -36.460 -19.047 34.066 1.00 0.00 620 LYS A O 20
ATOM 23900 N N . LYS A 1 73 ? -36.545 -19.552 36.276 1.00 0.00 621 LYS A N 20
ATOM 23901 C CA . LYS A 1 73 ? -35.582 -20.656 36.209 1.00 0.00 621 LYS A CA 20
ATOM 23902 C C . LYS A 1 73 ? -36.377 -21.983 36.095 1.00 0.00 621 LYS A C 20
#

GO terms:
  GO:0005730 nucleolus (C, IDA)
  GO:0061649 ubiquitin-modified histone reader activity (F, IDA)
  GO:0005634 nucleus (C, IDA)
  GO:0005829 cytosol (C, IDA)
  GO:0003682 chromatin binding (F, IDA)
  GO:0045893 positive regulation of DNA-templated transcription (P, IDA)
  GO:0042393 histone binding (F, IDA)
  GO:0051083 'de novo' cotranslational protein folding (P, TAS)
  GO:0030544 Hsp70 protein binding (F, IPI)
  GO:0001671 ATPase activator activity (F, TAS)
  GO:0005654 nucleoplasm (C, TAS)
  GO:0005829 cytosol (C, TAS)
  GO:1900034 regulation of cellular response to heat (P, TAS)
  GO:0005515 protein binding (F, IPI)
  GO:0005737 cytoplasm (C, IDA)
  GO:0003723 RNA binding (F, HDA)

Nearest PDB structures (foldseek):
  2m2e-assembly1_A  TM=9.050E-01  e=1.670E-08  Homo sapiens
  2cjj-assembly1_A  TM=8.592E-01  e=5.719E-03  Antirrhinum majus
  2cqr-assembly1_A  TM=8.576E-01  e=1.161E-02  Homo sapiens
  4eef-assembly4_H  TM=8.198E-01  e=1.822E-02  synthetic construct
  4eef-assembly4_I  TM=8.190E-01  e=9.105E-02  synthetic construct

Foldseek 3Di:
DQDDDPVLVVLLVVLCVVDPPPRPCSLVVNCVSRPRDHSVVSVVVVVVVVVVVCVVVCVCVVVVVVVVVHD

Organism: Homo sapiens (NCBI:txid9606)

InterPro domains:
  IPR001005 SANT/Myb domain [PF23082] (452-519)
  IPR001005 SANT/Myb domain [PF23082] (553-618)
  IPR001005 SANT/Myb domain [PS50090] (546-600)
  IPR001005 SANT/Myb domain [SM00717] (450-509)
  IPR001005 SANT/Myb domain [SM00717] (550-602)
  IPR001005 SANT/Myb domain [cd00167] (453-506)
  IPR001005 SANT/Myb domain [cd00167] (553-600)
  IPR001623 DnaJ domain [PF00226] (88-157)
  IPR001623 DnaJ domain [PS50076] (88-161)
  IPR001623 DnaJ domain [SM00271] (87-153)
  IPR001623 DnaJ domain [cd06257] (88-150)
  IPR009057 Homedomain-like superfamily [SSF46689] (452-506)
  IPR009057 Homedomain-like superfamily [SSF46689] (553-606)
  IPR017884 SANT domain [PS51293] (549-604)
  IPR017930 Myb domain [PS51294] (553-604)
  IPR018253 DnaJ domain, conserved site [PS00636] (138-157)
  IPR032003 Ribosome-associated complex head domain [PF16717] (339-427)
  IPR036869 Chaperone J-domain superfamily [G3DSA:1.10.287.110] (85-197)
  IPR036869 Chaperone J-domain superfamily [SSF46565] (15-157)
  IPR042569 Ribosome-associated complex head domain superfamily [G3DSA:1.10.8.840] (336-439)

Secondary structure (P-SEA, 3-state):
cccccaaaaaaaaaaaaaccccccaaaaaaaaacccccaaaaaaaaaaaaaaaaaaaaaaaaaaaaaaccc

Radius of gyration: 16.52 Å; Cα contacts (8 Å, |Δi|>4): 31; chains: 1; bounding box: 46×23×34 Å

CATH classification: 1.10.10.60

Sequence (71 aa):
FTPWTTEEQKLLEQALKTYPVNTPERWKKIAEAVPGRTKKDCMKRYKELVEMVKAKKAAQEQVLNASRAKKFTPWTTEEQKLLEQALKTYPVNTPERWKKIAEAVPGRTKKDCMKRYKELVEMVKAKKAAQEQVLNASRAKKFTPWTTEEQKLLEQALKTYPVNTPERWKKIAEAVPGRTKKDCMKRYKELVEMVKAKKAAQEQVLNASRAKKFTPWTTEEQKLLEQALKTYPVNTPERWKKIAEAVPGRTKKDCMKRYKELVEMVKAKKAAQEQVLNASRAKKFTPWTTEEQKLLEQALKTYPVNTPERWKKIAEAVPGRTKKDCMKRYKELVEMVKAKKAAQEQVLNASRAKKFTPWTTEEQKLLEQALKTYPVNTPERWKKIAEAVPGRTKKDCMKRYKELVEMVKAKKAAQEQVLNASRAKKFTPWTTEEQKLLEQALKTYPVNTPERWKKIAEAVPGRTKKDCMKRYKELVEMVKAKKAAQEQVLNASRAKKFTPWTTEEQKLLEQALKTYPVNTPERWKKIAEAVPGRTKKDCMKRYKELVEMVKAKKAAQEQVLNASRAKKFTPWTTEEQKLLEQALKTYPVNTPERWKKIAEAVPGRTKKDCMKRYKELVEMVKAKKAAQEQVLNASRAKKFTPWTTEEQKLLEQALKTYPVNTPERWKKIAEAVPGRTKKDCMKRYKELVEMVKAKKAAQEQVLNASRAKKFTPWTTEEQKLLEQALKTYPVNTPERWKKIAEAVPGRTKKDCMKRYKELVEMVKAKKAAQEQVLNASRAKKFTPWTTEEQKLLEQALKTYPVNTPERWKKIAEAVPGRTKKDCMKRYKELVEMVKAKKAAQEQVLNASRAKKFTPWTTEEQKLLEQALKTYPVNTPERWKKIAEAVPGRTKKDCMKRYKELVEMVKAKKAAQEQVLNASRAKKFTPWTTEEQKLLEQALKTYPVNTPERWKKIAEAVPGRTKKDCMKRYKELVEMVKAKKAAQEQVLNASRAKKFTPWTTEEQKLLEQALKTYPVNTPERWKKIAEAVPGRTKKDCMKRYKELVEMVKAKKAAQEQVLNASRAKKFTPWTTEEQKLLEQALKTYPVNTPERWKKIAEAVPGRTKKDCMKRYKELVEMVKAKKAAQEQVLNASRAKKFTPWTTEEQKLLEQALKTYPVNTPERWKKIAEAVPGRTKKDCMKRYKELVEMVKAKKAAQEQVLNASRAKKFTPWTTEEQKLLEQALKTYPVNTPERWKKIAEAVPGRTKKDCMKRYKELVEMVKAKKAAQEQVLNASRAKKFTPWTTEEQKLLEQALKTYPVNTPERWKKIAEAVPGRTKKDCMKRYKELVEMVKAKKAAQEQVLNASRAKKFTPWTTEEQKLLEQALKTYPVNTPERWKKIAEAVPGRTKKDCMKRYKELVEMVKAKKAAQEQVLNASRAKK

Solvent-accessible surface area: 5920 Å² total; per-residue (Å²): 199,73,109,71,34,108,97,36,20,113,47,0,87,101,2,20,192,90,57,61,111,130,35,131,107,7,44,148,76,0,36,149,24,0,84,71,13,75,51,156,53,0,88,120,72,61,103,61,33,48,102,101,90,133,66,130,134,49,54,94,105,109,105,110,89,58,96,202,63,210,218